Protein AF-0000000068964337 (afdb_homodimer)

pLDDT: mean 87.0, std 20.33, range [14.39, 98.94]

Secondary structure (DSSP, 8-state):
-----------------------------------------------TTHHHHHHHHHHHHHHHHTS--BEEETTEE--HHHHHHHHHHHHHHT--EEEEESSTTSEEEEEEE----TT-PPPEEEEEE--B---TTTTTTT-SS-TTS--B-TTSEEE-TTTTTTHHHHHHHHHHHHHHHHHTPPPSS-EEEEEES-GGGTTTTTHHHHHHH-GGGG--SEEEESS-SS-EEETTEEEEEEEEEE-EEEEEEEEEE--BEETTS--TT-HHHHHHHHHHHHHHSPPPB---GGGHHHHHHHHHHS-HHHHHHHHHHTSTTTHHHIIIIIS-HHHHHHHGGGTB-EEEEEEEEE-SSTTEE-SEEEEEEEEEE-TT--HHHHHHHHHHHH-GGGBT-SSSSEEEEEE-SPPBPPEE--TTSHHHHHHHHHHHHHHHHHSS---EEEEEESS--THHHHTTSTT--EEEE-------TTS-HHHHTTBTT-EEEHHHHHHHHHHHHHHHIIIIISSS---/-----------------------------------------------TTHHHHHHHHHHHHHHHHTS--BEEETTEE--HHHHHHHHHHHHHHT--EEEE-SSTTS-EEEEEE----TT-PPPEEEEEE--B---TTTTTTT-SS-TTS--B-TTSEEE-TTTTTTHHHHHHHHHHHHHHHHHTPPPSS-EEEEEES-GGGTTTTTHHHHHHH-GGGG--SEEEESS-SS-EEETTEEEEEEEEEE-EEEEEEEEEE--BEETTS--TT-HHHHHHHHHHHHHHSPPPB---GGGHHHHHHHHHHS-HHHHHHHHHHTSTTTHHHIIIIIS-HHHHHHHGGGTB-EEEEEEEEE-SSTTEE-SEEEEEEEEEE-TT--HHHHHHHHHHHH-GGGBT-SSSSEEEEEE-SPPBPPEE--TTSHHHHHHHHHHHHHHHHHSS---EEEEEESS--THHHHTTSTT--EEEE-------TTS-HHHHTTBTT-EEEHHHHHHHHHHHHHHHIIIIISSS---

Nearest PDB structures (foldseek):
  7rsf-assembly1_B  TM=6.395E-01  e=5.749E-25  Escherichia coli str. K-12 substr. MG1655
  4g1p-assembly1_A-2  TM=6.998E-01  e=1.074E-23  Saccharomyces cerevisiae S288C
  5k8p-assembly1_G  TM=7.480E-01  e=8.366E-21  Bradyrhizobium sp.
  5k8o-assembly1_B  TM=7.499E-01  e=1.115E-20  Bradyrhizobium sp.
  1q7l-assembly1_A  TM=9.090E-01  e=2.484E-11  Homo sapiens

Sequence (1038 aa):
LQGLFGDAGKGLSSESSPTFMSAGRSHMASTYLVRADRRAPMPKATIVDDAGIEAFAVDVFKQLLRCDTTNYGGGNGSERAAVDVLQRVFTAEGIPFEVVGRTPDRPNIIARLTGNGSSGRRPVLLSAHLDVVPAVKWKEEQWQHDPFAAFEDDDGVIYGRGAIDMKHHAATSVAILVALKRSGISLHRDLIFAGVADEEDGSHYGVEFLVRQHPDLIEAEVMFTEAGGFPFYFNGALLYPVQIAEKGHVNVTITSRGTGGHSSVPHKDNAIGMLGRAASALAERRLPFHLTPQAQPTFDVLSSSGGYATSLALQALLMSTSHEFVLDRVLPSEASRMLEPFLHNLAVPTTVSGGVKSNQVPASAELKVDCRVLPGFTVDDVIDEIKGVVGNGYFDRDEAPSLHIEANECGQPALCQDPSDPRIKAVLDAIQNVINGRGPAGPIIPMMCPGGTDAKHYARHPSGMLCIGFAPLHFDESWAFSKLFHGVNERLSRQGLIWGLHVLYDLVDVLCVDSNPPLLQGLFGDAGKGLSSESSPTFMSAGRSHMASTYLVRADRRAPMPKATIVDDAGIEAFAVDVFKQLLRCDTTNYGGGNGSERAAVDVLQRVFTAEGIPFEVVGRTPDRPNIIARLTGNGSSGRRPVLLSAHLDVVPAVKWKEEQWQHDPFAAFEDDDGVIYGRGAIDMKHHAATSVAILVALKRSGISLHRDLIFAGVADEEDGSHYGVEFLVRQHPDLIEAEVMFTEAGGFPFYFNGALLYPVQIAEKGHVNVTITSRGTGGHSSVPHKDNAIGMLGRAASALAERRLPFHLTPQAQPTFDVLSSSGGYATSLALQALLMSTSHEFVLDRVLPSEASRMLEPFLHNLAVPTTVSGGVKSNQVPASAELKVDCRVLPGFTVDDVIDEIKGVVGNGYFDRDEAPSLHIEANECGQPALCQDPSDPRIKAVLDAIQNVINGRGPAGPIIPMMCPGGTDAKHYARHPSGMLCIGFAPLHFDESWAFSKLFHGVNERLSRQGLIWGLHVLYDLVDVLCVDSNPPL

Solvent-accessible surface area (backbone atoms only — not comparable to full-atom values): 54041 Å² total; per-residue (Å²): 142,81,84,73,88,84,83,85,78,88,72,87,75,76,79,76,78,78,82,79,69,74,78,74,72,74,75,74,73,76,72,79,68,76,69,77,66,78,60,68,78,70,80,74,80,72,62,75,56,53,68,59,45,46,52,47,21,52,50,46,28,38,55,46,21,43,33,81,16,42,37,58,39,96,80,45,50,34,23,41,64,45,50,51,53,50,48,52,52,30,59,75,70,70,45,53,67,48,78,49,52,85,42,85,43,29,33,23,38,38,34,49,48,80,32,77,46,75,67,72,52,63,22,41,31,43,42,24,41,58,30,25,70,75,66,86,59,34,76,80,62,64,34,87,58,62,50,46,60,34,47,62,51,96,87,38,39,30,31,9,58,27,34,76,57,26,38,43,48,39,18,35,50,51,33,44,54,49,46,39,60,75,62,65,62,71,27,31,22,33,43,33,40,36,43,27,17,34,54,87,59,78,12,66,46,12,50,47,38,34,46,73,75,41,42,80,82,68,61,29,47,36,34,32,25,65,71,18,38,35,75,39,78,51,94,90,32,52,30,26,39,30,16,40,25,26,24,10,38,37,46,32,39,39,37,18,31,21,70,37,6,44,37,50,42,81,47,79,32,33,6,57,16,56,41,9,45,42,34,24,33,41,31,73,45,80,52,65,77,47,88,44,78,76,44,46,58,34,53,52,47,51,36,69,66,30,58,71,68,48,32,51,49,50,56,40,42,76,31,85,89,37,22,63,55,32,44,73,70,65,43,55,69,70,53,23,45,66,50,47,50,59,33,22,48,42,58,32,69,14,29,36,41,26,45,80,34,66,65,30,26,30,39,42,22,42,36,34,30,23,28,27,30,43,74,94,58,52,70,68,56,53,52,52,42,49,35,58,66,56,39,58,82,41,47,76,45,91,56,68,48,22,30,42,78,45,71,75,54,85,57,46,73,48,36,82,56,59,72,80,38,67,71,49,37,36,52,50,52,50,50,39,51,33,42,44,70,71,47,82,63,46,57,64,29,58,31,56,35,46,37,77,62,63,49,58,40,50,50,66,30,89,76,60,28,45,48,35,15,47,41,42,35,46,72,59,86,84,53,61,64,74,50,32,44,73,22,63,66,16,49,40,34,54,66,15,51,48,50,15,34,51,40,51,43,47,45,47,39,44,56,27,49,46,92,78,39,78,102,139,88,86,68,93,83,82,84,86,92,81,84,74,83,74,82,78,79,82,78,75,76,80,75,71,75,74,72,74,74,72,79,67,75,71,76,68,78,62,67,80,68,78,76,82,74,64,74,56,55,67,59,44,47,54,47,22,52,50,47,28,40,56,46,21,43,34,81,15,41,37,59,39,96,81,45,50,34,25,41,63,45,50,51,53,50,50,52,50,30,60,76,70,69,45,54,67,48,78,51,51,86,44,85,44,29,34,23,37,38,35,50,48,81,32,76,47,77,69,72,52,63,22,41,30,43,42,22,42,56,31,23,71,74,66,85,58,33,76,80,61,66,35,86,58,62,47,46,60,35,46,62,50,96,86,39,38,29,31,11,57,25,35,75,59,26,40,43,48,39,20,33,51,52,35,46,54,48,45,39,60,75,63,64,62,73,27,30,20,32,42,34,39,34,42,26,17,34,54,88,60,78,10,67,46,13,50,47,39,34,46,74,75,41,43,80,81,67,59,28,48,36,35,32,25,64,70,18,38,35,76,40,78,53,94,91,32,54,30,26,39,30,16,39,25,26,24,11,38,37,48,32,39,38,37,18,31,20,71,37,5,44,38,49,42,82,46,80,30,34,7,56,16,55,42,9,45,42,34,24,33,42,31,75,46,79,50,67,77,47,88,45,78,74,43,46,59,36,53,52,47,52,36,68,65,30,58,71,68,49,31,50,49,50,57,41,40,76,30,84,91,38,23,63,56,32,44,71,70,66,42,56,70,70,54,25,45,66,52,46,47,57,32,24,48,41,59,32,67,14,29,37,41,25,44,81,34,66,63,29,26,30,40,42,22,41,35,36,28,24,28,29,32,43,74,96,57,50,71,68,56,52,52,51,42,48,36,57,66,56,39,58,83,42,48,76,45,91,55,69,49,22,30,44,78,46,71,75,55,84,55,45,72,49,38,82,56,59,72,80,38,65,71,48,38,35,52,50,50,48,51,40,51,32,43,44,70,70,45,85,62,46,56,64,29,59,29,56,36,43,37,78,62,62,50,57,41,52,50,66,30,89,76,61,27,45,50,36,15,48,40,43,34,45,73,59,86,84,52,62,64,76,50,33,43,73,21,62,65,16,49,41,34,53,65,15,50,48,50,14,34,53,40,50,43,48,44,47,39,43,55,28,47,44,90,78,39,78,102

Foldseek 3Di:
DDDDDDDPDDDDDPPPPDDPPPPPPPPPPPPPPVPPPPPDQDPQPDLVPLVVLLVQLLVLLLQLQLDQQADAEPPPGALQSNVVSLVVLCVVLVWDKDWDWPDNRFIKIKTKDFAPQQVVFWEEEEEAESYFHDCPCQVVQPFPDDQNRQDADPQQKTWHTQSVNPSLSVSLLSSLVSSCSVVVFHWNGMYMYMHFYDFVHPRVTGLLCCLVPPLVRGDGQAYEYADWAEWDDFPNATETEKEQKAFWKFKKKKKKFAPKFFQVDDGPLFRVVLVVLLQVLQVPDFQAWDADPLAVQQLVQQLVRDPPVSVVLSVQCNDRVRVVVSLPPPTDVLVSVQNVLNTGKHWHWDDWDDDDDDGIGGRMIMIMIMITHHAPDAPVRVVVSSCVSSPVVQAPDPDGGHMYMDIPDHMQHMRDDDCPPQVNVLLLVLLQSLDVSLDPHHYYGHHYHSHDGCLSSVCPRPSNHRYMHHQHFYDDPPDSVVCQRSHRRNIGGSVRSSSSSSSVSSSCCLQIRDPDHSD/DDDDDDDDDDDDDPDDPDPCPPPPPPPPPPPPPVPPPPPDQPPQPDLVPLVVLLVQLLVLLLQLQLDQQADAEPPPGALQSNVVSLVVLCVVLVWDKDWDWPDNRFIKIKTKDFAPQQVVFEEEEEEAESYFHDCPCQVVQPFPDDQNRQDADPQQKTWHTQSVNPSLSVSLLSSLVSSCSVVVFHWNGMYMYMHFYDFVHPRVTGLLCCLVPPLVSGDGQAYEYADWAEWDDFPNATETEKEQKAFWKFKKKKKKFAPKFFQVDDGPLFRVVLVVLLQVLQVPDFFAWDADPLAVQQLVQQLVRDPPVSVVLSVQCNDRVRVVVSLPPPTDVLVSVQNVLNTGKHWHWDDWDDDDDDGIGGRMIMIMIIITHHAPDAPVRVVVSSCVSSPVVQAPDPDGGHMYMDIPDHMQHMRDDDCPPQVNVLLLVLLQSLDVSLDPHHYYGHHYHSHDGCLSSVCPRPSNHRYMHHQHFYDDPVDSVVCQRSHRRNIGGSVRSSSSSSSVSSSCCLQIRDPDHSD

Radius of gyration: 37.6 Å; Cα contacts (8 Å, |Δi|>4): 2275; chains: 2; bounding box: 71×113×101 Å

Organism: Plasmodiophora brassicae (NCBI:txid37360)

Structure (mmCIF, N/CA/C/O backbone):
data_AF-0000000068964337-model_v1
#
loop_
_entity.id
_entity.type
_entity.pdbx_description
1 polymer 'Peptidase M20 dimerisation domain-containing protein'
#
loop_
_atom_site.group_PDB
_atom_site.id
_atom_site.type_symbol
_atom_site.label_atom_id
_atom_site.label_alt_id
_atom_site.label_comp_id
_atom_site.label_asym_id
_atom_site.label_entity_id
_atom_site.label_seq_id
_atom_site.pdbx_PDB_ins_code
_atom_site.Cartn_x
_atom_site.Cartn_y
_atom_site.Cartn_z
_atom_site.occupancy
_atom_site.B_iso_or_equiv
_atom_site.auth_seq_id
_atom_site.auth_comp_id
_atom_site.auth_asym_id
_atom_site.auth_atom_id
_atom_site.pdbx_PDB_model_num
ATOM 1 N N . LEU A 1 1 ? -37.469 -39.156 37.344 1 15.57 1 LEU A N 1
ATOM 2 C CA . LEU A 1 1 ? -37.656 -38.812 38.75 1 15.57 1 LEU A CA 1
ATOM 3 C C . LEU A 1 1 ? -37.938 -37.312 38.906 1 15.57 1 LEU A C 1
ATOM 5 O O . LEU A 1 1 ? -37.562 -36.5 38.031 1 15.57 1 LEU A O 1
ATOM 9 N N . GLN A 1 2 ? -38.125 -36.781 40.156 1 16.3 2 GLN A N 1
ATOM 10 C CA . GLN A 1 2 ? -38.938 -35.844 40.906 1 16.3 2 GLN A CA 1
ATOM 11 C C . GLN A 1 2 ? -38.406 -34.406 40.75 1 16.3 2 GLN A C 1
ATOM 13 O O . GLN A 1 2 ? -39.188 -33.469 40.594 1 16.3 2 GLN A O 1
ATOM 18 N N . GLY A 1 3 ? -37.219 -34.219 41.188 1 15.55 3 GLY A N 1
ATOM 19 C CA . GLY A 1 3 ? -37.125 -33.25 42.281 1 15.55 3 GLY A CA 1
ATOM 20 C C . GLY A 1 3 ? -37.406 -31.828 41.812 1 15.55 3 GLY A C 1
ATOM 21 O O . GLY A 1 3 ? -37.406 -31.562 40.625 1 15.55 3 GLY A O 1
ATOM 22 N N . LEU A 1 4 ? -36.844 -30.859 42.469 1 14.74 4 LEU A N 1
ATOM 23 C CA . LEU A 1 4 ? -37.094 -29.781 43.406 1 14.74 4 LEU A CA 1
ATOM 24 C C . LEU A 1 4 ? -36.906 -28.422 42.75 1 14.74 4 LEU A C 1
ATOM 26 O O . LEU A 1 4 ? -37.406 -27.422 43.25 1 14.74 4 LEU A O 1
ATOM 30 N N . PHE A 1 5 ? -35.844 -28.156 42 1 17.72 5 PHE A N 1
ATOM 31 C CA . PHE A 1 5 ? -35.188 -26.953 42.5 1 17.72 5 PHE A CA 1
ATOM 32 C C . PHE A 1 5 ? -36.031 -25.719 42.281 1 17.72 5 PHE A C 1
ATOM 34 O O . PHE A 1 5 ? -36.75 -25.641 41.281 1 17.72 5 PHE A O 1
ATOM 41 N N . GLY A 1 6 ? -36 -24.781 43.156 1 16.27 6 GLY A N 1
ATOM 42 C CA . GLY A 1 6 ? -36.656 -23.75 43.938 1 16.27 6 GLY A CA 1
ATOM 43 C C . GLY A 1 6 ? -36.938 -22.484 43.156 1 16.27 6 GLY A C 1
ATOM 44 O O . GLY A 1 6 ? -36.5 -22.359 42 1 16.27 6 GLY A O 1
ATOM 45 N N . ASP A 1 7 ? -36.719 -21.281 43.781 1 15.9 7 ASP A N 1
ATOM 46 C CA . ASP A 1 7 ? -37.531 -20.172 44.281 1 15.9 7 ASP A CA 1
ATOM 47 C C . ASP A 1 7 ? -37.5 -18.984 43.312 1 15.9 7 ASP A C 1
ATOM 49 O O . ASP A 1 7 ? -36.5 -18.734 42.656 1 15.9 7 ASP A O 1
ATOM 53 N N . ALA A 1 8 ? -38.656 -18.328 43 1 17.67 8 ALA A N 1
ATOM 54 C CA . ALA A 1 8 ? -39.469 -17.375 42.281 1 17.67 8 ALA A CA 1
ATOM 55 C C . ALA A 1 8 ? -39.156 -15.945 42.688 1 17.67 8 ALA A C 1
ATOM 57 O O . ALA A 1 8 ? -39.969 -15.039 42.469 1 17.67 8 ALA A O 1
ATOM 58 N N . GLY A 1 9 ? -37.938 -15.82 43.438 1 15.48 9 GLY A N 1
ATOM 59 C CA . GLY A 1 9 ? -38.062 -14.648 44.281 1 15.48 9 GLY A CA 1
ATOM 60 C C . GLY A 1 9 ? -38.562 -13.43 43.531 1 15.48 9 GLY A C 1
ATOM 61 O O . GLY A 1 9 ? -38.625 -13.414 42.312 1 15.48 9 GLY A O 1
ATOM 62 N N . LYS A 1 10 ? -38.281 -12.172 44.156 1 16.5 10 LYS A N 1
ATOM 63 C CA . LYS A 1 10 ? -38.906 -11.023 44.812 1 16.5 10 LYS A CA 1
ATOM 64 C C . LYS A 1 10 ? -39.125 -9.875 43.844 1 16.5 10 LYS A C 1
ATOM 66 O O . LYS A 1 10 ? -38.562 -9.883 42.719 1 16.5 10 LYS A O 1
ATOM 71 N N . GLY A 1 11 ? -38.969 -8.594 44.281 1 16.59 11 GLY A N 1
ATOM 72 C CA . GLY A 1 11 ? -39.688 -7.375 44.656 1 16.59 11 GLY A CA 1
ATOM 73 C C . GLY A 1 11 ? -39.406 -6.223 43.719 1 16.59 11 GLY A C 1
ATOM 74 O O . GLY A 1 11 ? -40.062 -5.18 43.781 1 16.59 11 GLY A O 1
ATOM 75 N N . LEU A 1 12 ? -38.25 -6.188 42.938 1 18.47 12 LEU A N 1
ATOM 76 C CA . LEU A 1 12 ? -37.688 -4.84 43 1 18.47 12 LEU A CA 1
ATOM 77 C C . LEU A 1 12 ? -38.625 -3.834 42.344 1 18.47 12 LEU A C 1
ATOM 79 O O . LEU A 1 12 ? -39.125 -4.09 41.25 1 18.47 12 LEU A O 1
ATOM 83 N N . SER A 1 13 ? -39.094 -2.871 43.125 1 17.83 13 SER A N 1
ATOM 84 C CA . SER A 1 13 ? -40 -1.719 43.125 1 17.83 13 SER A CA 1
ATOM 85 C C . SER A 1 13 ? -39.625 -0.73 42.031 1 17.83 13 SER A C 1
ATOM 87 O O . SER A 1 13 ? -38.438 -0.508 41.781 1 17.83 13 SER A O 1
ATOM 89 N N . SER A 1 14 ? -40.469 -0.439 41.094 1 19.92 14 SER A N 1
ATOM 90 C CA . SER A 1 14 ? -40.594 0.339 39.875 1 19.92 14 SER A CA 1
ATOM 91 C C . SER A 1 14 ? -40.469 1.833 40.125 1 19.92 14 SER A C 1
ATOM 93 O O . SER A 1 14 ? -40.875 2.658 39.312 1 19.92 14 SER A O 1
ATOM 95 N N . GLU A 1 15 ? -39.594 2.238 41.25 1 18.39 15 GLU A N 1
ATOM 96 C CA . GLU A 1 15 ? -39.844 3.627 41.625 1 18.39 15 GLU A CA 1
ATOM 97 C C . GLU A 1 15 ? -39.75 4.547 40.406 1 18.39 15 GLU A C 1
ATOM 99 O O . GLU A 1 15 ? -38.938 4.344 39.531 1 18.39 15 GLU A O 1
ATOM 104 N N . SER A 1 16 ? -40.875 5.273 40.188 1 19.78 16 SER A N 1
ATOM 105 C CA . SER A 1 16 ? -41.406 6.254 39.25 1 19.78 16 SER A CA 1
ATOM 106 C C . SER A 1 16 ? -40.531 7.496 39.188 1 19.78 16 SER A C 1
ATOM 108 O O . SER A 1 16 ? -40.438 8.242 40.156 1 19.78 16 SER A O 1
ATOM 110 N N . SER A 1 17 ? -39.219 7.332 38.812 1 19.44 17 SER A N 1
ATOM 111 C CA . SER A 1 17 ? -38.375 8.516 38.969 1 19.44 17 SER A CA 1
ATOM 112 C C . SER A 1 17 ? -39.031 9.75 38.375 1 19.44 17 SER A C 1
ATOM 114 O O . SER A 1 17 ? -39.688 9.672 37.312 1 19.44 17 SER A O 1
ATOM 116 N N . PRO A 1 18 ? -39.188 10.859 39.219 1 21.19 18 PRO A N 1
ATOM 117 C CA . PRO A 1 18 ? -39.844 12.164 39.094 1 21.19 18 PRO A CA 1
ATOM 118 C C . PRO A 1 18 ? -39.406 12.938 37.844 1 21.19 18 PRO A C 1
ATOM 120 O O . PRO A 1 18 ? -38.312 12.695 37.344 1 21.19 18 PRO A O 1
ATOM 123 N N . THR A 1 19 ? -40.375 13.484 37.125 1 21.42 19 THR A N 1
ATOM 124 C CA . THR A 1 19 ? -40.5 14.273 35.906 1 21.42 19 THR A CA 1
ATOM 125 C C . THR A 1 19 ? -39.781 15.609 36.062 1 21.42 19 THR A C 1
ATOM 127 O O . THR A 1 19 ? -40.156 16.438 36.906 1 21.42 19 THR A O 1
ATOM 130 N N . PHE A 1 20 ? -38.375 15.672 36.156 1 19.72 20 PHE A N 1
ATOM 131 C CA . PHE A 1 20 ? -37.656 16.906 36.375 1 19.72 20 PHE A CA 1
ATOM 132 C C . PHE A 1 20 ? -38.062 17.969 35.375 1 19.72 20 PHE A C 1
ATOM 134 O O . PHE A 1 20 ? -37.75 17.828 34.188 1 19.72 20 PHE A O 1
ATOM 141 N N . MET A 1 21 ? -39.25 18.578 35.5 1 21.34 21 MET A N 1
ATOM 142 C CA . MET A 1 21 ? -39.719 19.672 34.656 1 21.34 21 MET A CA 1
ATOM 143 C C . MET A 1 21 ? -38.781 20.859 34.75 1 21.34 21 MET A C 1
ATOM 145 O O . MET A 1 21 ? -39.062 21.828 35.438 1 21.34 21 MET A O 1
ATOM 149 N N . SER A 1 22 ? -37.5 20.734 34.938 1 19.03 22 SER A N 1
ATOM 150 C CA . SER A 1 22 ? -36.875 22 35.281 1 19.03 22 SER A CA 1
ATOM 151 C C . SER A 1 22 ? -37.188 23.062 34.219 1 19.03 22 SER A C 1
ATOM 153 O O . SER A 1 22 ? -37.094 22.766 33.031 1 19.03 22 SER A O 1
ATOM 155 N N . ALA A 1 23 ? -38 24.094 34.594 1 22.34 23 ALA A N 1
ATOM 156 C CA . ALA A 1 23 ? -38.312 25.391 33.969 1 22.34 23 ALA A CA 1
ATOM 157 C C . ALA A 1 23 ? -37.031 26.094 33.531 1 22.34 23 ALA A C 1
ATOM 159 O O . ALA A 1 23 ? -36.25 26.547 34.344 1 22.34 23 ALA A O 1
ATOM 160 N N . GLY A 1 24 ? -36.281 25.531 32.625 1 19.08 24 GLY A N 1
ATOM 161 C CA . GLY A 1 24 ? -35.031 26.125 32.156 1 19.08 24 GLY A CA 1
ATOM 162 C C . GLY A 1 24 ? -35.188 27.578 31.75 1 19.08 24 GLY A C 1
ATOM 163 O O . GLY A 1 24 ? -35.906 27.906 30.828 1 19.08 24 GLY A O 1
ATOM 164 N N . ARG A 1 25 ? -35.219 28.531 32.812 1 22.36 25 ARG A N 1
ATOM 165 C CA . ARG A 1 25 ? -35.156 29.969 32.531 1 22.36 25 ARG A CA 1
ATOM 166 C C . ARG A 1 25 ? -34.156 30.281 31.453 1 22.36 25 ARG A C 1
ATOM 168 O O . ARG A 1 25 ? -33.031 29.781 31.469 1 22.36 25 ARG A O 1
ATOM 175 N N . SER A 1 26 ? -34.688 30.703 30.359 1 21.92 26 SER A N 1
ATOM 176 C CA . SER A 1 26 ? -34 31.203 29.156 1 21.92 26 SER A CA 1
ATOM 177 C C . SER A 1 26 ? -33 32.312 29.5 1 21.92 26 SER A C 1
ATOM 179 O O . SER A 1 26 ? -33.375 33.375 29.953 1 21.92 26 SER A O 1
ATOM 181 N N . HIS A 1 27 ? -32 32.062 30.422 1 24.94 27 HIS A N 1
ATOM 182 C CA . HIS A 1 27 ? -31.062 33.156 30.531 1 24.94 27 HIS A CA 1
ATOM 183 C C . HIS A 1 27 ? -30.75 33.781 29.172 1 24.94 27 HIS A C 1
ATOM 185 O O . HIS A 1 27 ? -30.328 33.062 28.25 1 24.94 27 HIS A O 1
ATOM 191 N N . MET A 1 28 ? -31.453 34.844 28.859 1 23.42 28 MET A N 1
ATOM 192 C CA . MET A 1 28 ? -31.203 35.75 27.75 1 23.42 28 MET A CA 1
ATOM 193 C C . MET A 1 28 ? -29.703 36.062 27.609 1 23.42 28 MET A C 1
ATOM 195 O O . MET A 1 28 ? -29.078 36.5 28.578 1 23.42 28 MET A O 1
ATOM 199 N N . ALA A 1 29 ? -29 35.312 26.859 1 28.11 29 ALA A N 1
ATOM 200 C CA . ALA A 1 29 ? -27.625 35.562 26.406 1 28.11 29 ALA A CA 1
ATOM 201 C C . ALA A 1 29 ? -27.422 37.031 26.109 1 28.11 29 ALA A C 1
ATOM 203 O O . ALA A 1 29 ? -28.141 37.625 25.297 1 28.11 29 ALA A O 1
ATOM 204 N N . SER A 1 30 ? -27.109 37.812 27.156 1 26.92 30 SER A N 1
ATOM 205 C CA . SER A 1 30 ? -26.609 39.188 26.922 1 26.92 30 SER A CA 1
ATOM 206 C C . SER A 1 30 ? -25.75 39.25 25.672 1 26.92 30 SER A C 1
ATOM 208 O O . SER A 1 30 ? -24.797 38.469 25.531 1 26.92 30 SER A O 1
ATOM 210 N N . THR A 1 31 ? -26.359 39.594 24.609 1 28.28 31 THR A N 1
ATOM 211 C CA . THR A 1 31 ? -25.75 40 23.344 1 28.28 31 THR A CA 1
ATOM 212 C C . THR A 1 31 ? -24.516 40.875 23.578 1 28.28 31 THR A C 1
ATOM 214 O O . THR A 1 31 ? -24.609 41.938 24.188 1 28.28 31 THR A O 1
ATOM 217 N N . TYR A 1 32 ? -23.391 40.281 23.875 1 26.5 32 TYR A N 1
ATOM 218 C CA . TYR A 1 32 ? -22.141 41.062 23.812 1 26.5 32 TYR A CA 1
ATOM 219 C C . TYR A 1 32 ? -22.109 41.938 22.578 1 26.5 32 TYR A C 1
ATOM 221 O O . TYR A 1 32 ? -21.875 41.469 21.469 1 26.5 32 TYR A O 1
ATOM 229 N N . LEU A 1 33 ? -23.125 42.875 22.5 1 28.77 33 LEU A N 1
ATOM 230 C CA . LEU A 1 33 ? -22.906 43.969 21.562 1 28.77 33 LEU A CA 1
ATOM 231 C C . LEU A 1 33 ? -21.547 44.625 21.828 1 28.77 33 LEU A C 1
ATOM 233 O O . LEU A 1 33 ? -21.344 45.25 22.859 1 28.77 33 LEU A O 1
ATOM 237 N N . VAL A 1 34 ? -20.516 44.031 21.406 1 29.59 34 VAL A N 1
ATOM 238 C CA . VAL A 1 34 ? -19.25 44.75 21.344 1 29.59 34 VAL A CA 1
ATOM 239 C C . VAL A 1 34 ? -19.469 46.156 20.75 1 29.59 34 VAL A C 1
ATOM 241 O O . VAL A 1 34 ? -19.875 46.281 19.594 1 29.59 34 VAL A O 1
ATOM 244 N N . ARG A 1 35 ? -20.016 47 21.562 1 32.22 35 ARG A N 1
ATOM 245 C CA . ARG A 1 35 ? -19.891 48.406 21.172 1 32.22 35 ARG A CA 1
ATOM 246 C C . ARG A 1 35 ? -18.5 48.719 20.641 1 32.22 35 ARG A C 1
ATOM 248 O O . ARG A 1 35 ? -17.5 48.5 21.328 1 32.22 35 ARG A O 1
ATOM 255 N N . ALA A 1 36 ? -18.375 48.875 19.359 1 33.44 36 ALA A N 1
ATOM 256 C CA . ALA A 1 36 ? -17.234 49.469 18.672 1 33.44 36 ALA A CA 1
ATOM 257 C C . ALA A 1 36 ? -16.812 50.781 19.344 1 33.44 36 ALA A C 1
ATOM 259 O O . ALA A 1 36 ? -17.484 51.812 19.188 1 33.44 36 ALA A O 1
ATOM 260 N N . ASP A 1 37 ? -16.578 50.812 20.578 1 31.88 37 ASP A N 1
ATOM 261 C CA . ASP A 1 37 ? -15.945 52.062 20.906 1 31.88 37 ASP A CA 1
ATOM 262 C C . ASP A 1 37 ? -14.898 52.438 19.859 1 31.88 37 ASP A C 1
ATOM 264 O O . ASP A 1 37 ? -14.016 51.656 19.547 1 31.88 37 ASP A O 1
ATOM 268 N N . ARG A 1 38 ? -15.188 53.219 19 1 34.56 38 ARG A N 1
ATOM 269 C CA . ARG A 1 38 ? -14.273 53.875 18.062 1 34.56 38 ARG A CA 1
ATOM 270 C C . ARG A 1 38 ? -12.992 54.312 18.766 1 34.56 38 ARG A C 1
ATOM 272 O O . ARG A 1 38 ? -12.859 55.469 19.156 1 34.56 38 ARG A O 1
ATOM 279 N N . ARG A 1 39 ? -12.594 53.438 19.594 1 39.06 39 ARG A N 1
ATOM 280 C CA . ARG A 1 39 ? -11.312 53.969 20.047 1 39.06 39 ARG A CA 1
ATOM 281 C C . ARG A 1 39 ? -10.414 54.312 18.859 1 39.06 39 ARG A C 1
ATOM 283 O O . ARG A 1 39 ? -10.461 53.656 17.828 1 39.06 39 ARG A O 1
ATOM 290 N N . ALA A 1 40 ? -9.922 55.5 18.844 1 37.75 40 ALA A N 1
ATOM 291 C CA . ALA A 1 40 ? -9.039 56.094 17.844 1 37.75 40 ALA A CA 1
ATOM 292 C C . ALA A 1 40 ? -8.047 55.062 17.297 1 37.75 40 ALA A C 1
ATOM 294 O O . ALA A 1 40 ? -7.598 54.188 18.031 1 37.75 40 ALA A O 1
ATOM 295 N N . PRO A 1 41 ? -8.117 54.875 15.969 1 40.78 41 PRO A N 1
ATOM 296 C CA . PRO A 1 41 ? -7.082 54.031 15.414 1 40.78 41 PRO A CA 1
ATOM 297 C C . PRO A 1 41 ? -5.738 54.156 16.125 1 40.78 41 PRO A C 1
ATOM 299 O O . PRO A 1 41 ? -5.324 55.281 16.438 1 40.78 41 PRO A O 1
ATOM 302 N N . MET A 1 42 ? -5.5 53.312 17.094 1 41.5 42 MET A N 1
ATOM 303 C CA . MET A 1 42 ? -4.172 53.375 17.688 1 41.5 42 MET A CA 1
ATOM 304 C C . MET A 1 42 ? -3.117 53.75 16.656 1 41.5 42 MET A C 1
ATOM 306 O O . MET A 1 42 ? -3.246 53.406 15.484 1 41.5 42 MET A O 1
ATOM 310 N N . PRO A 1 43 ? -2.314 54.719 16.938 1 41.09 43 PRO A N 1
ATOM 311 C CA . PRO A 1 43 ? -1.255 55.125 16 1 41.09 43 PRO A CA 1
ATOM 312 C C . PRO A 1 43 ? -0.48 53.938 15.461 1 41.09 43 PRO A C 1
ATOM 314 O O . PRO A 1 43 ? -0.283 52.938 16.172 1 41.09 43 PRO A O 1
ATOM 317 N N . LYS A 1 44 ? -0.431 53.719 14.211 1 49.28 44 LYS A N 1
ATOM 318 C CA . LYS A 1 44 ? 0.298 52.75 13.398 1 49.28 44 LYS A CA 1
ATOM 319 C C . LYS A 1 44 ? 1.771 52.719 13.789 1 49.28 44 LYS A C 1
ATOM 321 O O . LYS A 1 44 ? 2.51 53.656 13.586 1 49.28 44 LYS A O 1
ATOM 326 N N . ALA A 1 45 ? 2.111 51.875 14.648 1 51.41 45 ALA A N 1
ATOM 327 C CA . ALA A 1 45 ? 3.547 51.781 14.906 1 51.41 45 ALA A CA 1
ATOM 328 C C . ALA A 1 45 ? 4.312 51.438 13.633 1 51.41 45 ALA A C 1
ATOM 330 O O . ALA A 1 45 ? 3.971 50.469 12.945 1 51.41 45 ALA A O 1
ATOM 331 N N . THR A 1 46 ? 4.891 52.469 12.992 1 56.22 46 THR A N 1
ATOM 332 C CA . THR A 1 46 ? 5.66 52.281 11.766 1 56.22 46 THR A CA 1
ATOM 333 C C . THR A 1 46 ? 6.988 51.594 12.062 1 56.22 46 THR A C 1
ATOM 335 O O . THR A 1 46 ? 7.711 52 12.977 1 56.22 46 THR A O 1
ATOM 338 N N . ILE A 1 47 ? 7.113 50.25 11.602 1 63.28 47 ILE A N 1
ATOM 339 C CA . ILE A 1 47 ? 8.43 49.625 11.617 1 63.28 47 ILE A CA 1
ATOM 340 C C . ILE A 1 47 ? 9.461 50.562 11.008 1 63.28 47 ILE A C 1
ATOM 342 O O . ILE A 1 47 ? 9.234 51.125 9.938 1 63.28 47 ILE A O 1
ATOM 346 N N . VAL A 1 48 ? 10.383 51 11.727 1 58.88 48 VAL A N 1
ATOM 347 C CA . VAL A 1 48 ? 11.484 51.719 11.109 1 58.88 48 VAL A CA 1
ATOM 348 C C . VAL A 1 48 ? 12.008 50.938 9.906 1 58.88 48 VAL A C 1
ATOM 350 O O . VAL A 1 48 ? 12.266 49.719 10.008 1 58.88 48 VAL A O 1
ATOM 353 N N . ASP A 1 49 ? 12.109 51.438 8.797 1 71.12 49 ASP A N 1
ATOM 354 C CA . ASP A 1 49 ? 12.609 50.875 7.551 1 71.12 49 ASP A CA 1
ATOM 355 C C . ASP A 1 49 ? 11.719 49.719 7.066 1 71.12 49 ASP A C 1
ATOM 357 O O . ASP A 1 49 ? 12.188 48.594 6.855 1 71.12 49 ASP A O 1
ATOM 361 N N . ASP A 1 50 ? 10.477 50.062 6.879 1 83.94 50 ASP A N 1
ATOM 362 C CA . ASP A 1 50 ? 9.422 49.125 6.543 1 83.94 50 ASP A CA 1
ATOM 363 C C . ASP A 1 50 ? 9.797 48.312 5.309 1 83.94 50 ASP A C 1
ATOM 365 O O . ASP A 1 50 ? 9.773 47.062 5.344 1 83.94 50 ASP A O 1
ATOM 369 N N . ALA A 1 51 ? 10.43 49 4.387 1 88.25 51 ALA A N 1
ATOM 370 C CA . ALA A 1 51 ? 10.773 48.312 3.146 1 88.25 51 ALA A CA 1
ATOM 371 C C . ALA A 1 51 ? 11.922 47.344 3.361 1 88.25 51 ALA A C 1
ATOM 373 O O . ALA A 1 51 ? 11.938 46.25 2.787 1 88.25 51 ALA A O 1
ATOM 374 N N . GLY A 1 52 ? 12.867 47.75 4.156 1 93.44 52 GLY A N 1
ATOM 375 C CA . GLY A 1 52 ? 14.008 46.875 4.453 1 93.44 52 GLY A CA 1
ATOM 376 C C . GLY A 1 52 ? 13.633 45.625 5.227 1 93.44 52 GLY A C 1
ATOM 377 O O . GLY A 1 52 ? 14.133 44.562 4.938 1 93.44 52 GLY A O 1
ATOM 378 N N . ILE A 1 53 ? 12.758 45.844 6.156 1 96.25 53 ILE A N 1
ATOM 379 C CA . ILE A 1 53 ? 12.344 44.719 6.98 1 96.25 53 ILE A CA 1
ATOM 380 C C . ILE A 1 53 ? 11.469 43.75 6.16 1 96.25 53 ILE A C 1
ATOM 382 O O . ILE A 1 53 ? 11.539 42.531 6.328 1 96.25 53 ILE A O 1
ATOM 386 N N . GLU A 1 54 ? 10.672 44.375 5.289 1 97.38 54 GLU A N 1
ATOM 387 C CA . GLU A 1 54 ? 9.867 43.562 4.387 1 97.38 54 GLU A CA 1
ATOM 388 C C . GLU A 1 54 ? 10.75 42.688 3.496 1 97.38 54 GLU A C 1
ATOM 390 O O . GLU A 1 54 ? 10.523 41.469 3.369 1 97.38 54 GLU A O 1
ATOM 395 N N . ALA A 1 55 ? 11.75 43.281 2.92 1 97.5 55 ALA A N 1
ATOM 396 C CA . ALA A 1 55 ? 12.688 42.562 2.066 1 97.5 55 ALA A CA 1
ATOM 397 C C . ALA A 1 55 ? 13.43 41.5 2.857 1 97.5 55 ALA A C 1
ATOM 399 O O . ALA A 1 55 ? 13.688 40.406 2.348 1 97.5 55 ALA A O 1
ATOM 400 N N . PHE A 1 56 ? 13.758 41.844 4.031 1 97.62 56 PHE A N 1
ATOM 401 C CA . PHE A 1 56 ? 14.445 40.938 4.922 1 97.62 56 PHE A CA 1
ATOM 402 C C . PHE A 1 56 ? 13.578 39.719 5.223 1 97.62 56 PHE A C 1
ATOM 404 O O . PHE A 1 56 ? 14.055 38.562 5.164 1 97.62 56 PHE A O 1
ATOM 411 N N . ALA A 1 57 ? 12.352 39.938 5.531 1 98.19 57 ALA A N 1
ATOM 412 C CA . ALA A 1 57 ? 11.422 38.844 5.844 1 98.19 57 ALA A CA 1
ATOM 413 C C . ALA A 1 57 ? 11.273 37.906 4.66 1 98.19 57 ALA A C 1
ATOM 415 O O . ALA A 1 57 ? 11.258 36.688 4.836 1 98.19 57 A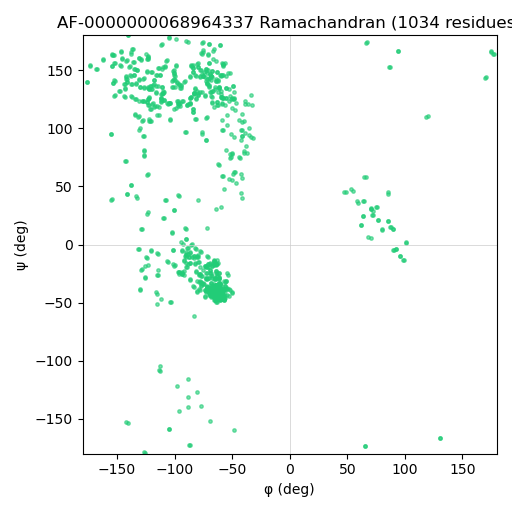LA A O 1
ATOM 416 N N . VAL A 1 58 ? 11.172 38.469 3.482 1 98.56 58 VAL A N 1
ATOM 417 C CA . VAL A 1 58 ? 11.023 37.688 2.273 1 98.56 58 VAL A CA 1
ATOM 418 C C . VAL A 1 58 ? 12.289 36.844 2.037 1 98.56 58 VAL A C 1
ATOM 420 O O . VAL A 1 58 ? 12.211 35.688 1.654 1 98.56 58 VAL A O 1
ATOM 423 N N . ASP A 1 59 ? 13.375 37.438 2.283 1 98.5 59 ASP A N 1
ATOM 424 C CA . ASP A 1 59 ? 14.648 36.75 2.09 1 98.5 59 ASP A CA 1
ATOM 425 C C . ASP A 1 59 ? 14.789 35.594 3.057 1 98.5 59 ASP A C 1
ATOM 427 O O . ASP A 1 59 ? 15.188 34.5 2.656 1 98.5 59 ASP A O 1
ATOM 431 N N . VAL A 1 60 ? 14.516 35.844 4.281 1 98.69 60 VAL A N 1
ATOM 432 C CA . VAL A 1 60 ? 14.594 34.781 5.281 1 98.69 60 VAL A CA 1
ATOM 433 C C . VAL A 1 60 ? 13.602 33.656 4.934 1 98.69 60 VAL A C 1
ATOM 435 O O . VAL A 1 60 ? 13.922 32.469 5.055 1 98.69 60 VAL A O 1
ATOM 438 N N . PHE A 1 61 ? 12.422 34.094 4.5 1 98.5 61 PHE A N 1
ATOM 439 C CA . PHE A 1 61 ? 11.383 33.156 4.102 1 98.5 61 PHE A CA 1
ATOM 440 C C . PHE A 1 61 ? 11.883 32.219 2.994 1 98.5 61 PHE A C 1
ATOM 442 O O . PHE A 1 61 ? 11.789 31 3.109 1 98.5 61 PHE A O 1
ATOM 449 N N . LYS A 1 62 ? 12.484 32.781 1.994 1 98.75 62 LYS A N 1
ATOM 450 C CA . LYS A 1 62 ? 12.992 32 0.861 1 98.75 62 LYS A CA 1
ATOM 451 C C . LYS A 1 62 ? 14.148 31.109 1.283 1 98.75 62 LYS A C 1
ATOM 453 O O . LYS A 1 62 ? 14.258 29.969 0.814 1 98.75 62 LYS A O 1
ATOM 458 N N . GLN A 1 63 ? 14.992 31.594 2.141 1 98.75 63 GLN A N 1
ATOM 459 C CA . GLN A 1 63 ? 16.094 30.766 2.637 1 98.75 63 GLN A CA 1
ATOM 460 C C . GLN A 1 63 ? 15.562 29.547 3.391 1 98.75 63 GLN A C 1
ATOM 462 O O . GLN A 1 63 ? 16.078 28.438 3.219 1 98.75 63 GLN A O 1
ATOM 467 N N . LEU A 1 64 ? 14.562 29.766 4.203 1 98.81 64 LEU A N 1
ATOM 468 C CA . LEU A 1 64 ? 13.984 28.672 4.973 1 98.81 64 LEU A CA 1
ATOM 469 C C . LEU A 1 64 ? 13.297 27.656 4.059 1 98.81 64 LEU A C 1
ATOM 471 O O . LEU A 1 64 ? 13.367 26.453 4.293 1 98.81 64 LEU A O 1
ATOM 475 N N . LEU A 1 65 ? 12.648 28.188 3.031 1 98.62 65 LEU A N 1
ATOM 476 C CA . LEU A 1 65 ? 11.961 27.297 2.096 1 98.62 65 LEU A CA 1
ATOM 477 C C . LEU A 1 65 ? 12.961 26.406 1.358 1 98.62 65 LEU A C 1
ATOM 479 O O . LEU A 1 65 ? 12.633 25.281 0.991 1 98.62 65 LEU A O 1
ATOM 483 N N . ARG A 1 66 ? 14.156 26.859 1.175 1 98.44 66 ARG A N 1
ATOM 484 C CA . ARG A 1 66 ? 15.172 26.125 0.436 1 98.44 66 ARG A CA 1
ATOM 485 C C . ARG A 1 66 ? 15.812 25.047 1.308 1 98.44 66 ARG A C 1
ATOM 487 O O . ARG A 1 66 ? 16.531 24.172 0.809 1 98.44 66 ARG A O 1
ATOM 494 N N . CYS A 1 67 ? 15.516 25.062 2.592 1 98.31 67 CYS A N 1
ATOM 495 C CA . CYS A 1 67 ? 15.969 24.016 3.498 1 98.31 67 CYS A CA 1
ATOM 496 C C . CYS A 1 67 ? 15.031 22.812 3.463 1 98.31 67 CYS A C 1
ATOM 498 O O . CYS A 1 67 ? 13.867 22.922 3.855 1 98.31 67 CYS A O 1
ATOM 500 N N . ASP A 1 68 ? 15.539 21.688 2.977 1 97.06 68 ASP A N 1
ATOM 501 C CA . ASP A 1 68 ? 14.75 20.469 3.049 1 97.06 68 ASP A CA 1
ATOM 502 C C . ASP A 1 68 ? 14.75 19.891 4.465 1 97.06 68 ASP A C 1
ATOM 504 O O . ASP A 1 68 ? 15.664 19.156 4.836 1 97.06 68 ASP A O 1
ATOM 508 N N . THR A 1 69 ? 13.703 20.25 5.191 1 98.06 69 THR A N 1
ATOM 509 C CA . THR A 1 69 ? 13.562 19.766 6.562 1 98.06 69 THR A CA 1
ATOM 510 C C . THR A 1 69 ? 12.453 18.719 6.664 1 98.06 69 THR A C 1
ATOM 512 O O . THR A 1 69 ? 11.711 18.688 7.648 1 98.06 69 THR A O 1
ATOM 515 N N . THR A 1 70 ? 12.352 17.875 5.676 1 96.69 70 THR A N 1
ATOM 516 C CA . THR A 1 70 ? 11.289 16.875 5.594 1 96.69 70 THR A CA 1
ATOM 517 C C . THR A 1 70 ? 11.336 15.945 6.801 1 96.69 70 THR A C 1
ATOM 519 O O . THR A 1 70 ? 12.398 15.438 7.156 1 96.69 70 THR A O 1
ATOM 522 N N . ASN A 1 71 ? 10.188 15.875 7.414 1 96.44 71 ASN A N 1
ATOM 523 C CA . ASN A 1 71 ? 9.961 14.938 8.508 1 96.44 71 ASN A CA 1
ATOM 524 C C . ASN A 1 71 ? 9.133 13.734 8.055 1 96.44 71 ASN A C 1
ATOM 526 O O . ASN A 1 71 ? 7.91 13.828 7.941 1 96.44 71 ASN A O 1
ATOM 530 N N . TYR A 1 72 ? 9.75 12.562 7.93 1 92.31 72 TYR A N 1
ATOM 531 C CA . TYR A 1 72 ? 9.094 11.367 7.422 1 92.31 72 TYR A CA 1
ATOM 532 C C . TYR A 1 72 ? 8.398 10.609 8.547 1 92.31 72 TYR A C 1
ATOM 534 O O . TYR A 1 72 ? 7.598 9.711 8.297 1 92.31 72 TYR A O 1
ATOM 542 N N . GLY A 1 73 ? 8.711 11.039 9.742 1 90.38 73 GLY A N 1
ATOM 543 C CA . GLY A 1 73 ? 8.188 10.328 10.898 1 90.38 73 GLY A CA 1
ATOM 544 C C . GLY A 1 73 ? 9.141 9.273 11.43 1 90.38 73 GLY A C 1
ATOM 545 O O . GLY A 1 73 ? 10.188 9.008 10.828 1 90.38 73 GLY A O 1
ATOM 546 N N . GLY A 1 74 ? 8.828 8.797 12.648 1 87.81 74 GLY A N 1
ATOM 547 C CA . GLY A 1 74 ? 9.625 7.746 13.266 1 87.81 74 GLY A CA 1
ATOM 548 C C . GLY A 1 74 ? 11.055 8.172 13.547 1 87.81 74 GLY A C 1
ATOM 549 O O . GLY A 1 74 ? 11.977 7.355 13.477 1 87.81 74 GLY A O 1
ATOM 550 N N . GLY A 1 75 ? 11.219 9.367 13.672 1 89.88 75 GLY A N 1
ATOM 551 C CA . GLY A 1 75 ? 12.547 9.875 13.977 1 89.88 75 GLY A CA 1
ATOM 552 C C . GLY A 1 75 ? 13.344 10.25 12.734 1 89.88 75 GLY A C 1
ATOM 553 O O . GLY A 1 75 ? 14.43 10.828 12.844 1 89.88 75 GLY A O 1
ATOM 554 N N . ASN A 1 76 ? 12.75 9.984 11.586 1 91.62 76 ASN A N 1
ATOM 555 C CA . ASN A 1 76 ? 13.43 10.234 10.32 1 91.62 76 ASN A CA 1
ATOM 556 C C . ASN A 1 76 ? 13.148 11.648 9.812 1 91.62 76 ASN A C 1
ATOM 558 O O . ASN A 1 76 ? 12.164 11.875 9.109 1 91.62 76 ASN A O 1
ATOM 562 N N . GLY A 1 77 ? 14.078 12.609 10.094 1 93.88 77 GLY A N 1
ATOM 563 C CA . GLY A 1 77 ? 14 14 9.688 1 93.88 77 GLY A CA 1
ATOM 564 C C . GLY A 1 77 ? 15.125 14.852 10.258 1 93.88 77 GLY A C 1
ATOM 565 O O . GLY A 1 77 ? 15.883 14.398 11.117 1 93.88 77 GLY A O 1
ATOM 566 N N . SER A 1 78 ? 15.266 16.078 9.68 1 96.81 78 SER A N 1
ATOM 567 C CA . SER A 1 78 ? 16.281 16.984 10.18 1 96.81 78 SER A CA 1
ATOM 568 C C . SER A 1 78 ? 15.898 18.438 9.945 1 96.81 78 SER A C 1
ATOM 570 O O . SER A 1 78 ? 15.594 18.828 8.82 1 96.81 78 SER A O 1
ATOM 572 N N . GLU A 1 79 ? 15.953 19.203 11.047 1 98.19 79 GLU A N 1
ATOM 573 C CA . GLU A 1 79 ? 15.695 20.641 10.969 1 98.19 79 GLU A CA 1
ATOM 574 C C . GLU A 1 79 ? 16.984 21.453 11.008 1 98.19 79 GLU A C 1
ATOM 576 O O . GLU A 1 79 ? 16.969 22.672 11.062 1 98.19 79 GLU A O 1
ATOM 581 N N . ARG A 1 80 ? 18.094 20.781 10.891 1 98.19 80 ARG A N 1
ATOM 582 C CA . ARG A 1 80 ? 19.391 21.406 11.102 1 98.19 80 ARG A CA 1
ATOM 583 C C . ARG A 1 80 ? 19.625 22.531 10.102 1 98.19 80 ARG A C 1
ATOM 585 O O . ARG A 1 80 ? 20.094 23.609 10.477 1 98.19 80 ARG A O 1
ATOM 592 N N . ALA A 1 81 ? 19.297 22.328 8.906 1 98.38 81 ALA A N 1
ATOM 593 C CA . ALA A 1 81 ? 19.547 23.344 7.875 1 98.38 81 ALA A CA 1
ATOM 594 C C . ALA A 1 81 ? 18.781 24.625 8.172 1 98.38 81 ALA A C 1
ATOM 596 O O . ALA A 1 81 ? 19.312 25.734 7.977 1 98.38 81 ALA A O 1
ATOM 597 N N . ALA A 1 82 ? 17.594 24.5 8.609 1 98.81 82 ALA A N 1
ATOM 598 C CA . ALA A 1 82 ? 16.781 25.672 8.93 1 98.81 82 ALA A CA 1
ATOM 599 C C . ALA A 1 82 ? 17.312 26.391 10.164 1 98.81 82 ALA A C 1
ATOM 601 O O . ALA A 1 82 ? 17.344 27.625 10.203 1 98.81 82 ALA A O 1
ATOM 602 N N . VAL A 1 83 ? 17.75 25.656 11.133 1 98.81 83 VAL A N 1
ATOM 603 C CA . VAL A 1 83 ? 18.312 26.25 12.344 1 98.81 83 VAL A CA 1
ATOM 604 C C . VAL A 1 83 ? 19.594 27 12.008 1 98.81 83 VAL A C 1
ATOM 606 O O . VAL A 1 83 ? 19.844 28.078 12.562 1 98.81 83 VAL A O 1
ATOM 609 N N . ASP A 1 84 ? 20.344 26.406 11.117 1 98.75 84 ASP A N 1
ATOM 610 C CA . ASP A 1 84 ? 21.578 27.078 10.695 1 98.75 84 ASP A CA 1
ATOM 611 C C . ASP A 1 84 ? 21.281 28.438 10.078 1 98.75 84 ASP A C 1
ATOM 613 O O . ASP A 1 84 ? 22.016 29.406 10.312 1 98.75 84 ASP A O 1
ATOM 617 N N . VAL A 1 85 ? 20.25 28.516 9.305 1 98.81 85 VAL A N 1
ATOM 618 C CA . VAL A 1 85 ? 19.844 29.781 8.711 1 98.81 85 VAL A CA 1
ATOM 619 C C . VAL A 1 85 ? 19.516 30.797 9.812 1 98.81 85 VAL A C 1
ATOM 621 O O . VAL A 1 85 ? 19.984 31.938 9.773 1 98.81 85 VAL A O 1
ATOM 624 N N . LEU A 1 86 ? 18.781 30.375 10.789 1 98.88 86 LEU A N 1
ATOM 625 C CA . LEU A 1 86 ? 18.344 31.266 11.852 1 98.88 86 LEU A CA 1
ATOM 626 C C . LEU A 1 86 ? 19.516 31.672 12.75 1 98.88 86 LEU A C 1
ATOM 628 O O . LEU A 1 86 ? 19.578 32.812 13.211 1 98.88 86 LEU A O 1
ATOM 632 N N . GLN A 1 87 ? 20.375 30.719 12.961 1 98.62 87 GLN A N 1
ATOM 633 C CA . GLN A 1 87 ? 21.578 31.031 13.727 1 98.62 87 GLN A CA 1
ATOM 634 C C . GLN A 1 87 ? 22.375 32.156 13.062 1 98.62 87 GLN A C 1
ATOM 636 O O . GLN A 1 87 ? 22.859 33.062 13.734 1 98.62 87 GLN A O 1
ATOM 641 N N . ARG A 1 88 ? 22.547 32.031 11.812 1 98.62 88 ARG A N 1
ATOM 642 C CA . ARG A 1 88 ? 23.281 33.031 11.078 1 98.62 88 ARG A CA 1
ATOM 643 C C . ARG A 1 88 ? 22.609 34.406 11.203 1 98.62 88 ARG A C 1
ATOM 645 O O . ARG A 1 88 ? 23.281 35.406 11.414 1 98.62 88 ARG A O 1
ATOM 652 N N . VAL A 1 89 ? 21.328 34.406 11.102 1 98.56 89 VAL A N 1
ATOM 653 C CA . VAL A 1 89 ? 20.578 35.656 11.188 1 98.56 89 VAL A CA 1
ATOM 654 C C . VAL A 1 89 ? 20.75 36.281 12.57 1 98.56 89 VAL A C 1
ATOM 656 O O . VAL A 1 89 ? 21.094 37.469 12.688 1 98.56 89 VAL A O 1
ATOM 659 N N . PHE A 1 90 ? 20.562 35.5 13.602 1 98.75 90 PHE A N 1
ATOM 660 C CA . PHE A 1 90 ? 20.609 36.031 14.961 1 98.75 90 PHE A CA 1
ATOM 661 C C . PHE A 1 90 ? 22.031 36.469 15.32 1 98.75 90 PHE A C 1
ATOM 663 O O . PHE A 1 90 ? 22.219 37.469 16.016 1 98.75 90 PHE A O 1
ATOM 670 N N . THR A 1 91 ? 22.984 35.75 14.82 1 98.69 91 THR A N 1
ATOM 671 C CA . THR A 1 91 ? 24.375 36.125 15.039 1 98.69 91 THR A CA 1
ATOM 672 C C . THR A 1 91 ? 24.688 37.469 14.359 1 98.69 91 THR A C 1
ATOM 674 O O . THR A 1 91 ? 25.25 38.375 14.984 1 98.69 91 THR A O 1
ATOM 677 N N . ALA A 1 92 ? 24.297 37.562 13.164 1 98.31 92 ALA A N 1
ATOM 678 C CA . ALA A 1 92 ? 24.562 38.781 12.383 1 98.31 92 ALA A CA 1
ATOM 679 C C . ALA A 1 92 ? 23.875 40 13.016 1 98.31 92 ALA A C 1
ATOM 681 O O . ALA A 1 92 ? 24.422 41.094 12.961 1 98.31 92 ALA A O 1
ATOM 682 N N . GLU A 1 93 ? 22.719 39.812 13.602 1 97.5 93 GLU A N 1
ATOM 683 C CA . GLU A 1 93 ? 21.938 40.906 14.133 1 97.5 93 GLU A CA 1
ATOM 684 C C . GLU A 1 93 ? 22.219 41.156 15.609 1 97.5 93 GLU A C 1
ATOM 686 O O . GLU A 1 93 ? 21.734 42.094 16.203 1 97.5 93 GLU A O 1
ATOM 691 N N . GLY A 1 94 ? 23.047 40.281 16.25 1 98 94 GLY A N 1
ATOM 692 C CA . GLY A 1 94 ? 23.375 40.406 17.656 1 98 94 GLY A CA 1
ATOM 693 C C . GLY A 1 94 ? 22.219 40.094 18.578 1 98 94 GLY A C 1
ATOM 694 O O . GLY A 1 94 ? 22.047 40.719 19.609 1 98 94 GLY A O 1
ATOM 695 N N . ILE A 1 95 ? 21.359 39.25 18.203 1 98.31 95 ILE A N 1
ATOM 696 C CA . ILE A 1 95 ? 20.25 38.781 19.031 1 98.31 95 ILE A CA 1
ATOM 697 C C . ILE A 1 95 ? 20.656 37.531 19.766 1 98.31 95 ILE A C 1
ATOM 699 O O . ILE A 1 95 ? 21.016 36.531 19.141 1 98.31 95 ILE A O 1
ATOM 703 N N . PRO A 1 96 ? 20.562 37.562 21.062 1 98.5 96 PRO A N 1
ATOM 704 C CA . PRO A 1 96 ? 20.938 36.344 21.812 1 98.5 96 PRO A CA 1
ATOM 705 C C . PRO A 1 96 ? 20.031 35.156 21.516 1 98.5 96 PRO A C 1
ATOM 707 O O . PRO A 1 96 ? 18.812 35.312 21.359 1 98.5 96 PRO A O 1
ATOM 710 N N . PHE A 1 97 ? 20.641 33.969 21.453 1 98.75 97 PHE A N 1
ATOM 711 C CA . PHE A 1 97 ? 19.875 32.75 21.203 1 98.75 97 PHE A CA 1
ATOM 712 C C . PHE A 1 97 ? 20.578 31.531 21.797 1 98.75 97 PHE A C 1
ATOM 714 O O . PHE A 1 97 ? 21.75 31.609 22.172 1 98.75 97 PHE A O 1
ATOM 721 N N . GLU A 1 98 ? 19.812 30.484 21.922 1 98.62 98 GLU A N 1
ATOM 722 C CA . GLU A 1 98 ? 20.297 29.172 22.328 1 98.62 98 GLU A CA 1
ATOM 723 C C . GLU A 1 98 ? 19.781 28.094 21.375 1 98.62 98 GLU A C 1
ATOM 725 O O . GLU A 1 98 ? 18.656 28.156 20.891 1 98.62 98 GLU A O 1
ATOM 730 N N . VAL A 1 99 ? 20.703 27.094 21.109 1 98.56 99 VAL A N 1
ATOM 731 C CA . VAL A 1 99 ? 20.312 25.922 20.328 1 98.56 99 VAL A CA 1
ATOM 732 C C . VAL A 1 99 ? 20.391 24.672 21.188 1 98.56 99 VAL A C 1
ATOM 734 O O . VAL A 1 99 ? 21.453 24.344 21.734 1 98.56 99 VAL A O 1
ATOM 737 N N . VAL A 1 100 ? 19.219 24.047 21.328 1 98.44 100 VAL A N 1
ATOM 738 C CA . VAL A 1 100 ? 19.156 22.828 22.125 1 98.44 100 VAL A CA 1
ATOM 739 C C . VAL A 1 100 ? 18.391 21.75 21.375 1 98.44 100 VAL A C 1
ATOM 741 O O . VAL A 1 100 ? 17.562 22.062 20.5 1 98.44 100 VAL A O 1
ATOM 744 N N . GLY A 1 101 ? 18.766 20.484 21.641 1 97.38 101 GLY A N 1
ATOM 745 C CA . GLY A 1 101 ? 18.062 19.375 21 1 97.38 101 GLY A CA 1
ATOM 746 C C . GLY A 1 101 ? 18.391 18.031 21.609 1 97.38 101 GLY A C 1
ATOM 747 O O . GLY A 1 101 ? 19.453 17.859 22.203 1 97.38 101 GLY A O 1
ATOM 748 N N . ARG A 1 102 ? 17.422 17.188 21.5 1 95.25 102 ARG A N 1
ATOM 749 C CA . ARG A 1 102 ? 17.641 15.82 21.953 1 95.25 102 ARG A CA 1
ATOM 750 C C . ARG A 1 102 ? 18.719 15.133 21.125 1 95.25 102 ARG A C 1
ATOM 752 O O . ARG A 1 102 ? 19.469 14.297 21.641 1 95.25 102 ARG A O 1
ATOM 759 N N . THR A 1 103 ? 18.719 15.422 19.828 1 96.06 103 THR A N 1
ATOM 760 C CA . THR A 1 103 ? 19.75 14.961 18.891 1 96.06 103 THR A CA 1
ATOM 761 C C . THR A 1 103 ? 20.297 16.125 18.078 1 96.06 103 THR A C 1
ATOM 763 O O . THR A 1 103 ? 19.656 17.172 17.953 1 96.06 103 THR A O 1
ATOM 766 N N . PRO A 1 104 ? 21.484 15.93 17.531 1 95.56 104 PRO A N 1
ATOM 767 C CA . PRO A 1 104 ? 22.078 17.016 16.75 1 95.56 104 PRO A CA 1
ATOM 768 C C . PRO A 1 104 ? 21.25 17.344 15.5 1 95.56 104 PRO A C 1
ATOM 770 O O . PRO A 1 104 ? 21.281 18.484 15.039 1 95.56 104 PRO A O 1
ATOM 773 N N . ASP A 1 105 ? 20.484 16.375 15.039 1 96.56 105 ASP A N 1
ATOM 774 C CA . ASP A 1 105 ? 19.781 16.562 13.766 1 96.56 105 ASP A CA 1
ATOM 775 C C . ASP A 1 105 ? 18.391 17.156 13.977 1 96.56 105 ASP A C 1
ATOM 777 O O . ASP A 1 105 ? 17.75 17.625 13.031 1 96.56 105 ASP A O 1
ATOM 781 N N . ARG A 1 106 ? 18.047 17.188 15.211 1 97.81 106 ARG A N 1
ATOM 782 C CA . ARG A 1 106 ? 16.734 17.719 15.508 1 97.81 106 ARG A CA 1
ATOM 783 C C . ARG A 1 106 ? 16.812 18.875 16.484 1 97.81 106 ARG A C 1
ATOM 785 O O . ARG A 1 106 ? 16.203 18.844 17.562 1 97.81 106 ARG A O 1
ATOM 792 N N . PRO A 1 107 ? 17.516 19.938 16.141 1 98.31 107 PRO A N 1
ATOM 793 C CA . PRO A 1 107 ? 17.719 21.062 17.047 1 98.31 107 PRO A CA 1
ATOM 794 C C . PRO A 1 107 ? 16.516 22 17.094 1 98.31 107 PRO A C 1
ATOM 796 O O . PRO A 1 107 ? 15.742 22.062 16.141 1 98.31 107 PRO A O 1
ATOM 799 N N . ASN A 1 108 ? 16.391 22.656 18.234 1 98.81 108 ASN A N 1
ATOM 800 C CA . ASN A 1 108 ? 15.516 23.812 18.438 1 98.81 108 ASN A CA 1
ATOM 801 C C . ASN A 1 108 ? 16.328 25.094 18.688 1 98.81 108 ASN A C 1
ATOM 803 O O . ASN A 1 108 ? 17.406 25.047 19.281 1 98.81 108 ASN A O 1
ATOM 807 N N . ILE A 1 109 ? 15.82 26.203 18.219 1 98.88 109 ILE A N 1
ATOM 808 C CA . ILE A 1 109 ? 16.516 27.469 18.438 1 98.88 109 ILE A CA 1
ATOM 809 C C . ILE A 1 109 ? 15.602 28.453 19.141 1 98.88 109 ILE A C 1
ATOM 811 O O . ILE A 1 109 ? 14.453 28.641 18.734 1 98.88 109 ILE A O 1
ATOM 815 N N . ILE A 1 110 ? 16.078 28.984 20.266 1 98.88 110 ILE A N 1
ATOM 816 C CA . ILE A 1 110 ? 15.328 29.953 21.062 1 98.88 110 ILE A CA 1
ATOM 817 C C . ILE A 1 110 ? 16.078 31.281 21.094 1 98.88 110 ILE A C 1
ATOM 819 O O . ILE A 1 110 ? 17.219 31.344 21.562 1 98.88 110 ILE A O 1
ATOM 823 N N . ALA A 1 111 ? 15.453 32.344 20.578 1 98.88 111 ALA A N 1
ATOM 824 C CA . ALA A 1 111 ? 16 33.688 20.609 1 98.88 111 ALA A CA 1
ATOM 825 C C . ALA A 1 111 ? 15.195 34.594 21.547 1 98.88 111 ALA A C 1
ATOM 827 O O . ALA A 1 111 ? 13.992 34.375 21.734 1 98.88 111 ALA A O 1
ATOM 828 N N . ARG A 1 112 ? 15.891 35.562 22.094 1 98.44 112 ARG A N 1
ATOM 829 C CA . ARG A 1 112 ? 15.227 36.375 23.094 1 98.44 112 ARG A CA 1
ATOM 830 C C . ARG A 1 112 ? 15.656 37.844 22.984 1 98.44 112 ARG A C 1
ATOM 832 O O . ARG A 1 112 ? 16.859 38.156 22.906 1 98.44 112 ARG A O 1
ATOM 839 N N . LEU A 1 113 ? 14.672 38.719 22.891 1 98.31 113 LEU A N 1
ATOM 840 C CA . LEU A 1 113 ? 14.867 40.156 23.156 1 98.31 113 LEU A CA 1
ATOM 841 C C . LEU A 1 113 ? 14.406 40.5 24.562 1 98.31 113 LEU A C 1
ATOM 843 O O . LEU A 1 113 ? 13.219 40.406 24.875 1 98.31 113 LEU A O 1
ATOM 847 N N . THR A 1 114 ? 15.344 40.938 25.328 1 97.25 114 THR A N 1
ATOM 848 C CA . THR A 1 114 ? 15.047 41.219 26.719 1 97.25 114 THR A CA 1
ATOM 849 C C . THR A 1 114 ? 14.367 42.562 26.875 1 97.25 114 THR A C 1
ATOM 851 O O . THR A 1 114 ? 14.812 43.562 26.297 1 97.25 114 THR A O 1
ATOM 854 N N . GLY A 1 115 ? 13.258 42.531 27.625 1 96.44 115 GLY A N 1
ATOM 855 C CA . GLY A 1 115 ? 12.602 43.781 27.984 1 96.44 115 GLY A CA 1
ATOM 856 C C . GLY A 1 115 ? 13.133 44.406 29.266 1 96.44 115 GLY A C 1
ATOM 857 O O . GLY A 1 115 ? 13.953 43.781 29.953 1 96.44 115 GLY A O 1
ATOM 858 N N . ASN A 1 116 ? 12.641 45.625 29.578 1 95.25 116 ASN A N 1
ATOM 859 C CA . ASN A 1 116 ? 13.117 46.312 30.766 1 95.25 116 ASN A CA 1
ATOM 860 C C . ASN A 1 116 ? 12.32 45.906 32 1 95.25 116 ASN A C 1
ATOM 862 O O . ASN A 1 116 ? 12.648 46.312 33.125 1 95.25 116 ASN A O 1
ATOM 866 N N . GLY A 1 117 ? 11.305 45.156 31.844 1 93.12 117 GLY A N 1
ATOM 867 C CA . GLY A 1 117 ? 10.555 44.594 32.938 1 93.12 117 GLY A CA 1
ATOM 868 C C . GLY A 1 117 ? 9.578 45.562 33.562 1 93.12 117 GLY A C 1
ATOM 869 O O . GLY A 1 117 ? 9.008 45.312 34.625 1 93.12 117 GLY A O 1
ATOM 870 N N . SER A 1 118 ? 9.352 46.594 32.969 1 93.38 118 SER A N 1
ATOM 871 C CA . SER A 1 118 ? 8.594 47.688 33.562 1 93.38 118 SER A CA 1
ATOM 872 C C . SER A 1 118 ? 7.125 47.312 33.75 1 93.38 118 SER A C 1
ATOM 874 O O . SER A 1 118 ? 6.445 47.812 34.625 1 93.38 118 SER A O 1
ATOM 876 N N . SER A 1 119 ? 6.66 46.375 32.969 1 91.06 119 SER A N 1
ATOM 877 C CA . SER A 1 119 ? 5.254 46 33.062 1 91.06 119 SER A CA 1
ATOM 878 C C . SER A 1 119 ? 5.062 44.875 34.094 1 91.06 119 SER A C 1
ATOM 880 O O . SER A 1 119 ? 3.941 44.594 34.5 1 91.06 119 SER A O 1
ATOM 882 N N . GLY A 1 120 ? 6.113 44.219 34.469 1 91.69 120 GLY A N 1
ATOM 883 C CA . GLY A 1 120 ? 6.016 43.062 35.344 1 91.69 120 GLY A CA 1
ATOM 884 C C . GLY A 1 120 ? 5.352 41.875 34.719 1 91.69 120 GLY A C 1
ATOM 885 O O . GLY A 1 120 ? 5.105 40.844 35.375 1 91.69 120 GLY A O 1
ATOM 886 N N . ARG A 1 121 ? 5.07 41.969 33.438 1 94 121 ARG A N 1
ATOM 887 C CA . ARG A 1 121 ? 4.402 40.875 32.719 1 94 121 ARG A CA 1
ATOM 888 C C . ARG A 1 121 ? 5.406 39.844 32.25 1 94 121 ARG A C 1
ATOM 890 O O . ARG A 1 121 ? 6.578 40.156 32.031 1 94 121 ARG A O 1
ATOM 897 N N . ARG A 1 122 ? 4.961 38.656 32.094 1 96 122 ARG A N 1
ATOM 898 C CA . ARG A 1 122 ? 5.789 37.562 31.578 1 96 122 ARG A CA 1
ATOM 899 C C . ARG A 1 122 ? 5.984 37.688 30.078 1 96 122 ARG A C 1
ATOM 901 O O . ARG A 1 122 ? 5.266 38.438 29.406 1 96 122 ARG A O 1
ATOM 908 N N . PRO A 1 123 ? 6.883 37 29.469 1 98.06 123 PRO A N 1
ATOM 909 C CA . PRO A 1 123 ? 7.254 37.125 28.062 1 98.06 123 PRO A CA 1
ATOM 910 C C . PRO A 1 123 ? 6.113 36.75 27.109 1 98.06 123 PRO A C 1
ATOM 912 O O . PRO A 1 123 ? 5.152 36.094 27.531 1 98.06 123 PRO A O 1
ATOM 915 N N . VAL A 1 124 ? 6.223 37.25 25.922 1 98.38 124 VAL A N 1
ATOM 916 C CA . VAL A 1 124 ? 5.449 36.781 24.766 1 98.38 124 VAL A CA 1
ATOM 917 C C . VAL A 1 124 ? 6.297 35.844 23.906 1 98.38 124 VAL A C 1
ATOM 919 O O . VAL A 1 124 ? 7.484 36.094 23.688 1 98.38 124 VAL A O 1
ATOM 922 N N . LEU A 1 125 ? 5.703 34.75 23.5 1 98.81 125 LEU A N 1
ATOM 923 C CA . LEU A 1 125 ? 6.445 33.75 22.734 1 98.81 125 LEU A CA 1
ATOM 924 C C . LEU A 1 125 ? 5.844 33.562 21.359 1 98.81 125 LEU A C 1
ATOM 926 O O . LEU A 1 125 ? 4.645 33.312 21.219 1 98.81 125 LEU A O 1
ATOM 930 N N . LEU A 1 126 ? 6.629 33.781 20.297 1 98.81 126 LEU A N 1
ATOM 931 C CA . LEU A 1 126 ? 6.309 33.375 18.938 1 98.81 126 LEU A CA 1
ATOM 932 C C . LEU A 1 126 ? 6.969 32.062 18.578 1 98.81 126 LEU A C 1
ATOM 934 O O . LEU A 1 126 ? 8.195 31.938 18.625 1 98.81 126 LEU A O 1
ATOM 938 N N . SER A 1 127 ? 6.16 31.094 18.219 1 98.81 127 SER A N 1
ATOM 939 C CA . SER A 1 127 ? 6.707 29.766 17.969 1 98.81 127 SER A CA 1
ATOM 940 C C . SER A 1 127 ? 6.375 29.281 16.562 1 98.81 127 SER A C 1
AT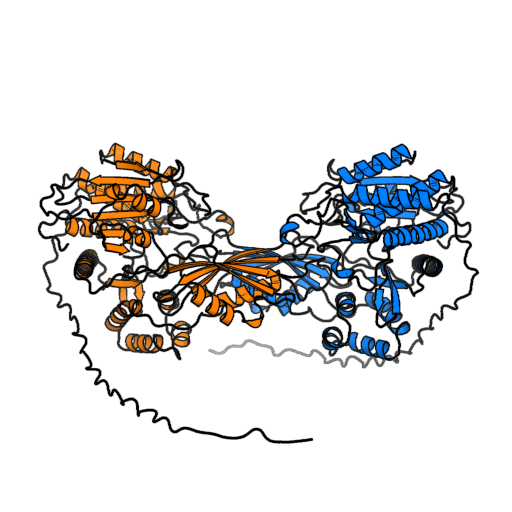OM 942 O O . SER A 1 127 ? 5.242 29.438 16.109 1 98.81 127 SER A O 1
ATOM 944 N N . ALA A 1 128 ? 7.34 28.734 15.891 1 98.75 128 ALA A N 1
ATOM 945 C CA . ALA A 1 128 ? 7.16 28.141 14.562 1 98.75 128 ALA A CA 1
ATOM 946 C C . ALA A 1 128 ? 7.91 26.828 14.445 1 98.75 128 ALA A C 1
ATOM 948 O O . ALA A 1 128 ? 9.086 26.734 14.82 1 98.75 128 ALA A O 1
ATOM 949 N N . HIS A 1 129 ? 7.191 25.781 14.016 1 98.56 129 HIS A N 1
ATOM 950 C CA . HIS A 1 129 ? 7.941 24.562 13.734 1 98.56 129 HIS A CA 1
ATOM 951 C C . HIS A 1 129 ? 8.664 24.656 12.391 1 98.56 129 HIS A C 1
ATOM 953 O O . HIS A 1 129 ? 8.18 25.312 11.469 1 98.56 129 HIS A O 1
ATOM 959 N N . LEU A 1 130 ? 9.773 23.969 12.336 1 98.75 130 LEU A N 1
ATOM 960 C CA . LEU A 1 130 ? 10.656 24.141 11.195 1 98.75 130 LEU A CA 1
ATOM 961 C C . LEU A 1 130 ? 10.586 22.938 10.258 1 98.75 130 LEU A C 1
ATOM 963 O O . LEU A 1 130 ? 11.047 23 9.117 1 98.75 130 LEU A O 1
ATOM 967 N N . ASP A 1 131 ? 10.023 21.828 10.742 1 98.06 131 ASP A N 1
ATOM 968 C CA . ASP A 1 131 ? 9.883 20.656 9.891 1 98.06 131 ASP A CA 1
ATOM 969 C C . ASP A 1 131 ? 8.688 20.781 8.953 1 98.06 131 ASP A C 1
ATOM 971 O O . ASP A 1 131 ? 7.809 21.625 9.18 1 98.06 131 ASP A O 1
ATOM 975 N N . VAL A 1 132 ? 8.812 20.031 7.859 1 97.12 132 VAL A N 1
ATOM 976 C CA . VAL A 1 132 ? 7.727 20 6.891 1 97.12 132 VAL A CA 1
ATOM 977 C C . VAL A 1 132 ? 7.391 18.547 6.543 1 97.12 132 VAL A C 1
ATOM 979 O O . VAL A 1 132 ? 8.164 17.641 6.852 1 97.12 132 VAL A O 1
ATOM 982 N N . VAL A 1 133 ? 6.219 18.328 6.016 1 94.88 133 VAL A N 1
ATOM 983 C CA . VAL A 1 133 ? 5.832 17 5.574 1 94.88 133 VAL A CA 1
ATOM 984 C C . VAL A 1 133 ? 6.504 16.672 4.238 1 94.88 133 VAL A C 1
ATOM 986 O O . VAL A 1 133 ? 6.973 17.578 3.541 1 94.88 133 VAL A O 1
ATOM 989 N N . PRO A 1 134 ? 6.523 15.383 3.834 1 93 134 PRO A N 1
ATOM 990 C CA . PRO A 1 134 ? 7.246 14.961 2.631 1 93 134 PRO A CA 1
ATOM 991 C C . PRO A 1 134 ? 6.613 15.484 1.347 1 93 134 PRO A C 1
ATOM 993 O O . PRO A 1 134 ? 5.387 15.578 1.251 1 93 134 PRO A O 1
ATOM 996 N N . ALA A 1 135 ? 7.488 15.781 0.417 1 90.31 135 ALA A N 1
ATOM 997 C CA . ALA A 1 135 ? 7.133 16.062 -0.972 1 90.31 135 ALA A CA 1
ATOM 998 C C . ALA A 1 135 ? 8.031 15.297 -1.935 1 90.31 135 ALA A C 1
ATOM 1000 O O . ALA A 1 135 ? 8.469 15.836 -2.953 1 90.31 135 ALA A O 1
ATOM 1001 N N . VAL A 1 136 ? 8.352 14.109 -1.679 1 76.94 136 VAL A N 1
ATOM 1002 C CA . VAL A 1 136 ? 9.383 13.328 -2.35 1 76.94 136 VAL A CA 1
ATOM 1003 C C . VAL A 1 136 ? 8.938 12.992 -3.771 1 76.94 136 VAL A C 1
ATOM 1005 O O . VAL A 1 136 ? 9.742 13.008 -4.703 1 76.94 136 VAL A O 1
ATOM 1008 N N . LYS A 1 137 ? 7.742 12.688 -4.02 1 79.06 137 LYS A N 1
ATOM 1009 C CA . LYS A 1 137 ? 7.254 12.32 -5.344 1 79.06 137 LYS A CA 1
ATOM 1010 C C . LYS A 1 137 ? 6.633 13.516 -6.055 1 79.06 137 LYS A C 1
ATOM 1012 O O . LYS A 1 137 ? 5.59 13.391 -6.699 1 79.06 137 LYS A O 1
ATOM 1017 N N . TRP A 1 138 ? 7.367 14.633 -5.871 1 83.06 138 TRP A N 1
ATOM 1018 C CA . TRP A 1 138 ? 6.723 15.867 -6.301 1 83.06 138 TRP A CA 1
ATOM 1019 C C . TRP A 1 138 ? 6.562 15.906 -7.82 1 83.06 138 TRP A C 1
ATOM 1021 O O . TRP A 1 138 ? 5.598 16.469 -8.336 1 83.06 138 TRP A O 1
ATOM 1031 N N . LYS A 1 139 ? 7.43 15.203 -8.578 1 80.94 139 LYS A N 1
ATOM 1032 C CA . LYS A 1 139 ? 7.289 15.164 -10.023 1 80.94 139 LYS A CA 1
ATOM 1033 C C . LYS A 1 139 ? 6.078 14.328 -10.438 1 80.94 139 LYS A C 1
ATOM 1035 O O . LYS A 1 139 ? 5.309 14.734 -11.312 1 80.94 139 LYS A O 1
ATOM 1040 N N . GLU A 1 140 ? 5.941 13.328 -9.695 1 75.75 140 GLU A N 1
ATOM 1041 C CA . GLU A 1 140 ? 4.816 12.438 -9.977 1 75.75 140 GLU A CA 1
ATOM 1042 C C . GLU A 1 140 ? 3.5 13.039 -9.5 1 75.75 140 GLU A C 1
ATOM 1044 O O . GLU A 1 140 ? 2.439 12.75 -10.055 1 75.75 140 GLU A O 1
ATOM 1049 N N . GLU A 1 141 ? 3.604 13.867 -8.508 1 78.38 141 GLU A N 1
ATOM 1050 C CA . GLU A 1 141 ? 2.414 14.453 -7.898 1 78.38 141 GLU A CA 1
ATOM 1051 C C . GLU A 1 141 ? 2.035 15.766 -8.578 1 78.38 141 GLU A C 1
ATOM 1053 O O . GLU A 1 141 ? 1.123 16.469 -8.133 1 78.38 141 GLU A O 1
ATOM 1058 N N . GLN A 1 142 ? 2.715 16.156 -9.633 1 79.38 142 GLN A N 1
ATOM 1059 C CA . GLN A 1 142 ? 2.35 17.266 -10.492 1 79.38 142 GLN A CA 1
ATOM 1060 C C . GLN A 1 142 ? 2.656 18.609 -9.828 1 79.38 142 GLN A C 1
ATOM 1062 O O . GLN A 1 142 ? 1.872 19.547 -9.93 1 79.38 142 GLN A O 1
ATOM 1067 N N . TRP A 1 143 ? 3.664 18.656 -9.039 1 88.19 143 TRP A N 1
ATOM 1068 C CA . TRP A 1 143 ? 4.184 19.953 -8.594 1 88.19 143 TRP A CA 1
ATOM 1069 C C . TRP A 1 143 ? 4.672 20.781 -9.773 1 88.19 143 TRP A C 1
ATOM 1071 O O . TRP A 1 143 ? 5.309 20.25 -10.688 1 88.19 143 TRP A O 1
ATOM 1081 N N . GLN A 1 144 ? 4.332 21.984 -9.789 1 90.88 144 GLN A N 1
ATOM 1082 C CA . GLN A 1 144 ? 4.75 22.891 -10.859 1 90.88 144 GLN A CA 1
ATOM 1083 C C . GLN A 1 144 ? 6.219 23.266 -10.711 1 90.88 144 GLN A C 1
ATOM 1085 O O . GLN A 1 144 ? 6.906 23.516 -11.711 1 90.88 144 GLN A O 1
ATOM 1090 N N . HIS A 1 145 ? 6.59 23.344 -9.461 1 93.81 145 HIS A N 1
ATOM 1091 C CA . HIS A 1 145 ? 7.961 23.734 -9.148 1 93.81 145 HIS A CA 1
ATOM 1092 C C . HIS A 1 145 ? 8.547 22.844 -8.055 1 93.81 145 HIS A C 1
ATOM 1094 O O . HIS A 1 145 ? 7.805 22.219 -7.297 1 93.81 145 HIS A O 1
ATOM 1100 N N . ASP A 1 146 ? 9.867 22.812 -8.062 1 95.19 146 ASP A N 1
ATOM 1101 C CA . ASP A 1 146 ? 10.57 22.094 -7.004 1 95.19 146 ASP A CA 1
ATOM 1102 C C . ASP A 1 146 ? 10.156 22.594 -5.625 1 95.19 146 ASP A C 1
ATOM 1104 O O . ASP A 1 146 ? 10.25 23.797 -5.344 1 95.19 146 ASP A O 1
ATOM 1108 N N . PRO A 1 147 ? 9.75 21.688 -4.801 1 96.19 147 PRO A N 1
ATOM 1109 C CA . PRO A 1 147 ? 9.219 22.094 -3.5 1 96.19 147 PRO A CA 1
ATOM 1110 C C . PRO A 1 147 ? 10.258 22.797 -2.633 1 96.19 147 PRO A C 1
ATOM 1112 O O . PRO A 1 147 ? 9.906 23.438 -1.641 1 96.19 147 PRO A O 1
ATOM 1115 N N . PHE A 1 148 ? 11.547 22.75 -2.967 1 97.19 148 PHE A N 1
ATOM 1116 C CA . PHE A 1 148 ? 12.578 23.328 -2.109 1 97.19 148 PHE A CA 1
ATOM 1117 C C . PHE A 1 148 ? 13.414 24.344 -2.879 1 97.19 148 PHE A C 1
ATOM 1119 O O . PHE A 1 148 ? 14.555 24.625 -2.51 1 97.19 148 PHE A O 1
ATOM 1126 N N . ALA A 1 149 ? 12.789 24.906 -3.881 1 96.94 149 ALA A N 1
ATOM 1127 C CA . ALA A 1 149 ? 13.508 25.906 -4.684 1 96.94 149 ALA A CA 1
ATOM 1128 C C . ALA A 1 149 ? 13.125 27.312 -4.281 1 96.94 149 ALA A C 1
ATOM 1130 O O . ALA A 1 149 ? 13.828 28.281 -4.609 1 96.94 149 ALA A O 1
ATOM 1131 N N . ALA A 1 150 ? 12.047 27.5 -3.605 1 98.12 150 ALA A N 1
ATOM 1132 C CA . ALA A 1 150 ? 11.516 28.812 -3.279 1 98.12 150 ALA A CA 1
ATOM 1133 C C . ALA A 1 150 ? 11.328 29.656 -4.539 1 98.12 150 ALA A C 1
ATOM 1135 O O . ALA A 1 150 ? 11.719 30.828 -4.57 1 98.12 150 ALA A O 1
ATOM 1136 N N . PHE A 1 151 ? 10.742 29.016 -5.523 1 97.75 151 PHE A N 1
ATOM 1137 C CA . PHE A 1 151 ? 10.523 29.688 -6.797 1 97.75 151 PHE A CA 1
ATOM 1138 C C . PHE A 1 151 ? 9.484 30.797 -6.648 1 97.75 151 PHE A C 1
ATOM 1140 O O . PHE A 1 151 ? 8.422 30.578 -6.055 1 97.75 151 PHE A O 1
ATOM 1147 N N . GLU A 1 152 ? 9.781 31.969 -7.137 1 97.75 152 GLU A N 1
ATOM 1148 C CA . GLU A 1 152 ? 8.836 33.094 -7.184 1 97.75 152 GLU A CA 1
ATOM 1149 C C . GLU A 1 152 ? 8.438 33.406 -8.617 1 97.75 152 GLU A C 1
ATOM 1151 O O . GLU A 1 152 ? 9.289 33.688 -9.461 1 97.75 152 GLU A O 1
ATOM 1156 N N . ASP A 1 153 ? 7.152 33.375 -8.82 1 96.44 153 ASP A N 1
ATOM 1157 C CA . ASP A 1 153 ? 6.711 33.656 -10.18 1 96.44 153 ASP A CA 1
ATOM 1158 C C . ASP A 1 153 ? 6.547 35.156 -10.414 1 96.44 153 ASP A C 1
ATOM 1160 O O . ASP A 1 153 ? 6.879 35.969 -9.547 1 96.44 153 ASP A O 1
ATOM 1164 N N . ASP A 1 154 ? 6.004 35.5 -11.578 1 95.75 154 ASP A N 1
ATOM 1165 C CA . ASP A 1 154 ? 5.945 36.906 -12 1 95.75 154 ASP A CA 1
ATOM 1166 C C . ASP A 1 154 ? 4.887 37.688 -11.203 1 95.75 154 ASP A C 1
ATOM 1168 O O . ASP A 1 154 ? 4.949 38.906 -11.102 1 95.75 154 ASP A O 1
ATOM 1172 N N . ASP A 1 155 ? 4.008 36.938 -10.617 1 93.38 155 ASP A N 1
ATOM 1173 C CA . ASP A 1 155 ? 2.943 37.562 -9.836 1 93.38 155 ASP A CA 1
ATOM 1174 C C . ASP A 1 155 ? 3.33 37.688 -8.367 1 93.38 155 ASP A C 1
ATOM 1176 O O . ASP A 1 155 ? 2.539 38.156 -7.547 1 93.38 155 ASP A O 1
ATOM 1180 N N . GLY A 1 156 ? 4.5 37.25 -8.016 1 95.5 156 GLY A N 1
ATOM 1181 C CA . GLY A 1 156 ? 5.004 37.375 -6.656 1 95.5 156 GLY A CA 1
ATOM 1182 C C . GLY A 1 156 ? 4.605 36.188 -5.77 1 95.5 156 GLY A C 1
ATOM 1183 O O . GLY A 1 156 ? 4.668 36.281 -4.543 1 95.5 156 GLY A O 1
ATOM 1184 N N . VAL A 1 157 ? 4.156 35.125 -6.402 1 94.94 157 VAL A N 1
ATOM 1185 C CA . VAL A 1 157 ? 3.799 33.938 -5.641 1 94.94 157 VAL A CA 1
ATOM 1186 C C . VAL A 1 157 ? 5.035 33.062 -5.43 1 94.94 157 VAL A C 1
ATOM 1188 O O . VAL A 1 157 ? 5.727 32.719 -6.391 1 94.94 157 VAL A O 1
ATOM 1191 N N . ILE A 1 158 ? 5.289 32.75 -4.215 1 96.94 158 ILE A N 1
ATOM 1192 C CA . ILE A 1 158 ? 6.461 31.953 -3.846 1 96.94 158 ILE A CA 1
ATOM 1193 C C . ILE A 1 158 ? 6.039 30.516 -3.508 1 96.94 158 ILE A C 1
ATOM 1195 O O . ILE A 1 158 ? 5.238 30.297 -2.594 1 96.94 158 ILE A O 1
ATOM 1199 N N . TYR A 1 159 ? 6.617 29.609 -4.238 1 95.62 159 TYR A N 1
ATOM 1200 C CA . TYR A 1 159 ? 6.277 28.203 -4.078 1 95.62 159 TYR A CA 1
ATOM 1201 C C . TYR A 1 159 ? 7.293 27.484 -3.195 1 95.62 159 TYR A C 1
ATOM 1203 O O . TYR A 1 159 ? 8.492 27.75 -3.291 1 95.62 159 TYR A O 1
ATOM 1211 N N . GLY A 1 160 ? 6.758 26.625 -2.338 1 96.75 160 GLY A N 1
ATOM 1212 C CA . GLY A 1 160 ? 7.648 25.812 -1.531 1 96.75 160 GLY A CA 1
ATOM 1213 C C . GLY A 1 160 ? 6.93 25.047 -0.431 1 96.75 160 GLY A C 1
ATOM 1214 O O . GLY A 1 160 ? 5.977 25.562 0.161 1 96.75 160 GLY A O 1
ATOM 1215 N N . ARG A 1 161 ? 7.441 23.828 -0.198 1 96.56 161 ARG A N 1
ATOM 1216 C CA . ARG A 1 161 ? 6.934 23.078 0.95 1 96.56 161 ARG A CA 1
ATOM 1217 C C . ARG A 1 161 ? 7.258 23.797 2.256 1 96.56 161 ARG A C 1
ATOM 1219 O O . ARG A 1 161 ? 8.422 24.109 2.531 1 96.56 161 ARG A O 1
ATOM 1226 N N . GLY A 1 162 ? 6.223 24.109 3.049 1 96.31 162 GLY A N 1
ATOM 1227 C CA . GLY A 1 162 ? 6.375 24.875 4.285 1 96.31 162 GLY A CA 1
ATOM 1228 C C . GLY A 1 162 ? 5.992 26.328 4.145 1 96.31 162 GLY A C 1
ATOM 1229 O O . GLY A 1 162 ? 6.016 27.078 5.121 1 96.31 162 GLY A O 1
ATOM 1230 N N . ALA A 1 163 ? 5.559 26.703 2.99 1 96.5 163 ALA A N 1
ATOM 1231 C CA . ALA A 1 163 ? 5.238 28.109 2.74 1 96.5 163 ALA A CA 1
ATOM 1232 C C . ALA A 1 163 ? 4.137 28.594 3.68 1 96.5 163 ALA A C 1
ATOM 1234 O O . ALA A 1 163 ? 4.195 29.719 4.18 1 96.5 163 ALA A O 1
ATOM 1235 N N . ILE A 1 164 ? 3.184 27.688 3.955 1 94.12 164 ILE A N 1
ATOM 1236 C CA . ILE A 1 164 ? 2.08 28.125 4.805 1 94.12 164 ILE A CA 1
ATOM 1237 C C . ILE A 1 164 ? 2.018 27.25 6.055 1 94.12 164 ILE A C 1
ATOM 1239 O O . ILE A 1 164 ? 1.268 27.547 6.988 1 94.12 164 ILE A O 1
ATOM 1243 N N . ASP A 1 165 ? 2.797 26.234 6.199 1 93.69 165 ASP A N 1
ATOM 1244 C CA . ASP A 1 165 ? 2.822 25.328 7.336 1 93.69 165 ASP A CA 1
ATOM 1245 C C . ASP A 1 165 ? 4.25 24.891 7.664 1 93.69 165 ASP A C 1
ATOM 1247 O O . ASP A 1 165 ? 4.656 23.781 7.34 1 93.69 165 ASP A O 1
ATOM 1251 N N . MET A 1 166 ? 5.137 25.766 8.227 1 96 166 MET A N 1
ATOM 1252 C CA . MET A 1 166 ? 4.723 27.125 8.562 1 96 166 MET A CA 1
ATOM 1253 C C . MET A 1 166 ? 5.918 28.062 8.57 1 96 166 MET A C 1
ATOM 1255 O O . MET A 1 166 ? 6.027 28.922 9.445 1 96 166 MET A O 1
ATOM 1259 N N . LYS A 1 167 ? 6.789 27.859 7.629 1 98.25 167 LYS A N 1
ATOM 1260 C CA . LYS A 1 167 ? 8.031 28.641 7.598 1 98.25 167 LYS A CA 1
ATOM 1261 C C . LYS A 1 167 ? 7.754 30.109 7.352 1 98.25 167 LYS A C 1
ATOM 1263 O O . LYS A 1 167 ? 8.617 30.969 7.613 1 98.25 167 LYS A O 1
ATOM 1268 N N . HIS A 1 168 ? 6.562 30.5 6.863 1 97.88 168 HIS A N 1
ATOM 1269 C CA . HIS A 1 168 ? 6.176 31.906 6.773 1 97.88 168 HIS A CA 1
ATOM 1270 C C . HIS A 1 168 ? 6.16 32.562 8.148 1 97.88 168 HIS A C 1
ATOM 1272 O O . HIS A 1 168 ? 6.637 33.688 8.312 1 97.88 168 HIS A O 1
ATOM 1278 N N . HIS A 1 169 ? 5.605 31.844 9.102 1 98.38 169 HIS A N 1
ATOM 1279 C CA . HIS A 1 169 ? 5.512 32.375 10.453 1 98.38 169 HIS A CA 1
ATOM 1280 C C . HIS A 1 169 ? 6.891 32.5 11.094 1 98.38 169 HIS A C 1
ATOM 1282 O O . HIS A 1 169 ? 7.152 33.438 11.852 1 98.38 169 HIS A O 1
ATOM 1288 N N . ALA A 1 170 ? 7.781 31.516 10.836 1 98.81 170 ALA A N 1
ATOM 1289 C CA . ALA A 1 170 ? 9.156 31.625 11.305 1 98.81 170 ALA A CA 1
ATOM 1290 C C . ALA A 1 170 ? 9.828 32.875 10.758 1 98.81 170 ALA A C 1
ATOM 1292 O O . ALA A 1 170 ? 10.422 33.656 11.508 1 98.81 170 ALA A O 1
ATOM 1293 N N . ALA A 1 171 ? 9.672 33.094 9.523 1 98.81 171 ALA A N 1
ATOM 1294 C CA . ALA A 1 171 ? 10.32 34.219 8.852 1 98.81 171 ALA A CA 1
ATOM 1295 C C . ALA A 1 171 ? 9.805 35.531 9.391 1 98.81 171 ALA A C 1
ATOM 1297 O O . ALA A 1 171 ? 10.586 36.438 9.664 1 98.81 171 ALA A O 1
ATOM 1298 N N . THR A 1 172 ? 8.477 35.656 9.523 1 98.5 172 THR A N 1
ATOM 1299 C CA . THR A 1 172 ? 7.895 36.906 9.984 1 98.5 172 THR A CA 1
ATOM 1300 C C . THR A 1 172 ? 8.25 37.156 11.453 1 98.5 172 THR A C 1
ATOM 1302 O O . THR A 1 172 ? 8.531 38.312 11.836 1 98.5 172 THR A O 1
ATOM 1305 N N . SER A 1 173 ? 8.25 36.125 12.25 1 98.75 173 SER A N 1
ATOM 1306 C CA . SER A 1 173 ? 8.617 36.281 13.648 1 98.75 173 SER A CA 1
ATOM 1307 C C . SER A 1 173 ? 10.055 36.75 13.805 1 98.75 173 SER A C 1
ATOM 1309 O O . SER A 1 173 ? 10.336 37.656 14.586 1 98.75 173 SER A O 1
ATOM 1311 N N . VAL A 1 174 ? 10.922 36.156 13.047 1 98.75 174 VAL A N 1
ATOM 1312 C CA . VAL A 1 174 ? 12.328 36.531 13.094 1 98.75 174 VAL A CA 1
ATOM 1313 C C . VAL A 1 174 ? 12.516 37.969 12.609 1 98.75 174 VAL A C 1
ATOM 1315 O O . VAL A 1 174 ? 13.273 38.719 13.203 1 98.75 174 VAL A O 1
ATOM 1318 N N . ALA A 1 175 ? 11.836 38.312 11.57 1 98.69 175 ALA A N 1
ATOM 1319 C CA . ALA A 1 175 ? 11.914 39.688 11.039 1 98.69 175 ALA A CA 1
ATOM 1320 C C . ALA A 1 175 ? 11.469 40.688 12.078 1 98.69 175 ALA A C 1
ATOM 1322 O O . ALA A 1 175 ? 11.992 41.812 12.141 1 98.69 175 ALA A O 1
ATOM 1323 N N . ILE A 1 176 ? 10.523 40.344 12.883 1 98.25 176 ILE A N 1
ATOM 1324 C CA . ILE A 1 176 ? 10.008 41.25 13.922 1 98.25 176 ILE A CA 1
ATOM 1325 C C . ILE A 1 176 ? 11.078 41.469 14.992 1 98.25 176 ILE A C 1
ATOM 1327 O O . ILE A 1 176 ? 11.312 42.594 15.43 1 98.25 176 ILE A O 1
ATOM 1331 N N . LEU A 1 177 ? 11.727 40.375 15.414 1 98.38 177 LEU A N 1
ATOM 1332 C CA . LEU A 1 177 ? 12.82 40.531 16.375 1 98.38 177 LEU A CA 1
ATOM 1333 C C . LEU A 1 177 ? 13.906 41.438 15.82 1 98.38 177 LEU A C 1
ATOM 1335 O O . LEU A 1 177 ? 14.406 42.312 16.516 1 98.38 177 LEU A O 1
ATOM 1339 N N . VAL A 1 178 ? 14.219 41.219 14.594 1 97.88 178 VAL A N 1
ATOM 1340 C CA . VAL A 1 178 ? 15.266 42 13.953 1 97.88 178 VAL A CA 1
ATOM 1341 C C . VAL A 1 178 ? 14.836 43.469 13.852 1 97.88 178 VAL A C 1
ATOM 1343 O O . VAL A 1 178 ? 15.625 44.375 14.125 1 97.88 178 VAL A O 1
ATOM 1346 N N . ALA A 1 179 ? 13.609 43.688 13.438 1 97.5 179 ALA A N 1
ATOM 1347 C CA . ALA A 1 179 ? 13.086 45.062 13.328 1 97.5 179 ALA A CA 1
ATOM 1348 C C . ALA A 1 179 ? 13.18 45.781 14.656 1 97.5 179 ALA A C 1
ATOM 1350 O O . ALA A 1 179 ? 13.602 46.938 14.711 1 97.5 179 ALA A O 1
ATOM 1351 N N . LEU A 1 180 ? 12.766 45.156 15.688 1 96.81 180 LEU A N 1
ATOM 1352 C CA . LEU A 1 180 ? 12.781 45.75 17.016 1 96.81 180 LEU A CA 1
ATOM 1353 C C . LEU A 1 180 ? 14.211 46 17.484 1 96.81 180 LEU A C 1
ATOM 1355 O O . LEU A 1 180 ? 14.492 47.062 18.047 1 96.81 180 LEU A O 1
ATOM 1359 N N . LYS A 1 181 ? 15.086 45.094 17.219 1 95.88 181 LYS A N 1
ATOM 1360 C CA . LYS A 1 181 ? 16.5 45.25 17.562 1 95.88 181 LYS A CA 1
ATOM 1361 C C . LYS A 1 181 ? 17.125 46.406 16.812 1 95.88 181 LYS A C 1
ATOM 1363 O O . LYS A 1 181 ? 17.766 47.281 17.422 1 95.88 181 LYS A O 1
ATOM 1368 N N . ARG A 1 182 ? 16.875 46.469 15.539 1 95.19 182 ARG A N 1
ATOM 1369 C CA . ARG A 1 182 ? 17.453 47.5 14.695 1 95.19 182 ARG A CA 1
ATOM 1370 C C . ARG A 1 182 ? 16.922 48.875 15.07 1 95.19 182 ARG A C 1
ATOM 1372 O O . ARG A 1 182 ? 17.641 49.875 14.984 1 95.19 182 ARG A O 1
ATOM 1379 N N . SER A 1 183 ? 15.711 48.969 15.477 1 93.69 183 SER A N 1
ATOM 1380 C CA . SER A 1 183 ? 15.062 50.219 15.773 1 93.69 183 SER A CA 1
ATOM 1381 C C . SER A 1 183 ? 15.406 50.719 17.188 1 93.69 183 SER A C 1
ATOM 1383 O O . SER A 1 183 ? 15.133 51.844 17.547 1 93.69 183 SER A O 1
ATOM 1385 N N . GLY A 1 184 ? 15.922 49.844 18 1 92.44 184 GLY A N 1
ATOM 1386 C CA . GLY A 1 184 ? 16.25 50.188 19.375 1 92.44 184 GLY A CA 1
ATOM 1387 C C . GLY A 1 184 ? 15.031 50.375 20.25 1 92.44 184 GLY A C 1
ATOM 1388 O O . GLY A 1 184 ? 15.078 51.125 21.234 1 92.44 184 GLY A O 1
ATOM 1389 N N . ILE A 1 185 ? 14.008 49.781 19.906 1 93 185 ILE A N 1
ATOM 1390 C CA . ILE A 1 185 ? 12.758 49.906 20.656 1 93 185 ILE A CA 1
ATOM 1391 C C . ILE A 1 185 ? 12.859 49.125 21.953 1 93 185 ILE A C 1
ATOM 1393 O O . ILE A 1 185 ? 13.234 47.938 21.953 1 93 185 ILE A O 1
ATOM 1397 N N . SER A 1 186 ? 12.531 49.812 23.016 1 92.56 186 SER A N 1
ATOM 1398 C CA . SER A 1 186 ? 12.531 49.156 24.312 1 92.56 186 SER A CA 1
ATOM 1399 C C . SER A 1 186 ? 11.227 48.375 24.547 1 92.56 186 SER A C 1
ATOM 1401 O O . SER A 1 186 ? 10.141 48.938 24.375 1 92.56 186 SER A O 1
ATOM 1403 N N . LEU A 1 187 ? 11.352 47.219 25.016 1 96.81 187 LEU A N 1
ATOM 1404 C CA . LEU A 1 187 ? 10.203 46.375 25.375 1 96.81 187 LEU A CA 1
ATOM 1405 C C . LEU A 1 187 ? 9.969 46.406 26.875 1 96.81 187 LEU A C 1
ATOM 1407 O O . LEU A 1 187 ? 10.922 46.469 27.656 1 96.81 187 LEU A O 1
ATOM 1411 N N . HIS A 1 188 ? 8.719 46.406 27.297 1 96.25 188 HIS A N 1
ATOM 1412 C CA . HIS A 1 188 ? 8.453 46.375 28.734 1 96.25 188 HIS A CA 1
ATOM 1413 C C . HIS A 1 188 ? 8.469 44.938 29.25 1 96.25 188 HIS A C 1
ATOM 1415 O O . HIS A 1 188 ? 8.508 44.719 30.469 1 96.25 188 HIS A O 1
ATOM 1421 N N . ARG A 1 189 ? 8.492 43.969 28.344 1 97.19 189 ARG A N 1
ATOM 1422 C CA . ARG A 1 189 ? 8.625 42.531 28.656 1 97.19 189 ARG A CA 1
ATOM 1423 C C . ARG A 1 189 ? 9.406 41.812 27.562 1 97.19 189 ARG A C 1
ATOM 1425 O O . ARG A 1 189 ? 9.656 42.375 26.5 1 97.19 189 ARG A O 1
ATOM 1432 N N . ASP A 1 190 ? 9.844 40.594 27.859 1 97.88 190 ASP A N 1
ATOM 1433 C CA . ASP A 1 190 ? 10.648 39.812 26.906 1 97.88 190 ASP A CA 1
ATOM 1434 C C . ASP A 1 190 ? 9.805 39.344 25.719 1 97.88 190 ASP A C 1
ATOM 1436 O O . ASP A 1 190 ? 8.617 39.062 25.875 1 97.88 190 ASP A O 1
ATOM 1440 N N . LEU A 1 191 ? 10.422 39.344 24.578 1 98.56 191 LEU A N 1
ATOM 1441 C CA . LEU A 1 191 ? 9.914 38.688 23.375 1 98.56 191 LEU A CA 1
ATOM 1442 C C . LEU A 1 191 ? 10.797 37.5 23.016 1 98.56 191 LEU A C 1
ATOM 1444 O O . LEU A 1 191 ? 12.008 37.656 22.828 1 98.56 191 LEU A O 1
ATOM 1448 N N . ILE A 1 192 ? 10.172 36.344 22.922 1 98.81 192 ILE A N 1
ATOM 1449 C CA . ILE A 1 192 ? 10.906 35.094 22.641 1 98.81 192 ILE A CA 1
ATOM 1450 C C . ILE A 1 192 ? 10.461 34.531 21.297 1 98.81 192 ILE A C 1
ATOM 1452 O O . ILE A 1 192 ? 9.273 34.562 20.969 1 98.81 192 ILE A O 1
ATOM 1456 N N . PHE A 1 193 ? 11.391 34.094 20.5 1 98.81 193 PHE A N 1
ATOM 1457 C CA . PHE A 1 193 ? 11.125 33.281 19.328 1 98.81 193 PHE A CA 1
ATOM 1458 C C . PHE A 1 193 ? 11.625 31.859 19.547 1 98.81 193 PHE A C 1
ATOM 1460 O O . PHE A 1 193 ? 12.758 31.641 19.984 1 98.81 193 PHE A O 1
ATOM 1467 N N . ALA A 1 194 ? 10.805 30.922 19.25 1 98.94 194 ALA A N 1
ATOM 1468 C CA . ALA A 1 194 ? 11.211 29.516 19.297 1 98.94 194 ALA A CA 1
ATOM 1469 C C . ALA A 1 194 ? 11.008 28.844 17.953 1 98.94 194 ALA A C 1
ATOM 1471 O O . ALA A 1 194 ? 9.875 28.672 17.484 1 98.94 194 ALA A O 1
ATOM 1472 N N . GLY A 1 195 ? 12.102 28.578 17.234 1 98.88 195 GLY A N 1
ATOM 1473 C CA . GLY A 1 195 ? 12.086 27.656 16.125 1 98.88 195 GLY A CA 1
ATOM 1474 C C . GLY A 1 195 ? 12.25 26.203 16.547 1 98.88 195 GLY A C 1
ATOM 1475 O O . GLY A 1 195 ? 13.32 25.797 17 1 98.88 195 GLY A O 1
ATOM 1476 N N . VAL A 1 196 ? 11.188 25.375 16.281 1 98.81 196 VAL A N 1
ATOM 1477 C CA . VAL A 1 196 ? 11.156 24.094 16.969 1 98.81 196 VAL A CA 1
ATOM 1478 C C . VAL A 1 196 ? 11.094 22.953 15.961 1 98.81 196 VAL A C 1
ATOM 1480 O O . VAL A 1 196 ? 10.703 23.156 14.812 1 98.81 196 VAL A O 1
ATOM 1483 N N . ALA A 1 197 ? 11.461 21.766 16.469 1 98.25 197 ALA A N 1
ATOM 1484 C CA . ALA A 1 197 ? 11.523 20.562 15.633 1 98.25 197 ALA A CA 1
ATOM 1485 C C . ALA A 1 197 ? 10.297 19.688 15.852 1 98.25 197 ALA A C 1
ATOM 1487 O O . ALA A 1 197 ? 9.648 19.766 16.906 1 98.25 197 ALA A O 1
ATOM 1488 N N . ASP A 1 198 ? 9.836 18.953 14.867 1 97.25 198 ASP A N 1
ATOM 1489 C CA . ASP A 1 198 ? 9.141 17.672 14.969 1 97.25 198 ASP A CA 1
ATOM 1490 C C . ASP A 1 198 ? 7.645 17.875 15.195 1 97.25 198 ASP A C 1
ATOM 1492 O O . ASP A 1 198 ? 6.961 16.984 15.695 1 97.25 198 ASP A O 1
ATOM 1496 N N . GLU A 1 199 ? 7.133 19.016 14.867 1 96 199 GLU A N 1
ATOM 1497 C CA . GLU A 1 199 ? 5.695 19.219 15.008 1 96 199 GLU A CA 1
ATOM 1498 C C . GLU A 1 199 ? 4.91 18.25 14.133 1 96 199 GLU A C 1
ATOM 1500 O O . GLU A 1 199 ? 3.865 17.734 14.547 1 96 199 GLU A O 1
ATOM 1505 N N . GLU A 1 200 ? 5.438 17.906 13.023 1 94.62 200 GLU A N 1
ATOM 1506 C CA . GLU A 1 200 ? 4.73 17.094 12.039 1 94.62 200 GLU A CA 1
ATOM 1507 C C . GLU A 1 200 ? 4.719 15.617 12.445 1 94.62 200 GLU A C 1
ATOM 1509 O O . GLU A 1 200 ? 4.184 14.773 11.727 1 94.62 200 GLU A O 1
ATOM 1514 N N . ASP A 1 201 ? 5.422 15.281 13.531 1 92.81 201 ASP A N 1
ATOM 1515 C CA . ASP A 1 201 ? 5.449 13.898 14 1 92.81 201 ASP A CA 1
ATOM 1516 C C . ASP A 1 201 ? 5.422 13.828 15.523 1 92.81 201 ASP A C 1
ATOM 1518 O O . ASP A 1 201 ? 6.262 13.164 16.141 1 92.81 201 ASP A O 1
ATOM 1522 N N . GLY A 1 202 ? 4.617 14.602 16.188 1 90.25 202 GLY A N 1
ATOM 1523 C CA . GLY A 1 202 ? 4.305 14.43 17.594 1 90.25 202 GLY A CA 1
ATOM 1524 C C . GLY A 1 202 ? 5.113 15.352 18.5 1 90.25 202 GLY A C 1
ATOM 1525 O O . GLY A 1 202 ? 4.887 15.391 19.703 1 90.25 202 GLY A O 1
ATOM 1526 N N . SER A 1 203 ? 6.168 16.031 18.109 1 95.19 203 SER A N 1
ATOM 1527 C CA . SER A 1 203 ? 6.922 17.078 18.797 1 95.19 203 SER A CA 1
ATOM 1528 C C . SER A 1 203 ? 7.82 16.5 19.875 1 95.19 203 SER A C 1
ATOM 1530 O O . SER A 1 203 ? 8.234 17.219 20.797 1 95.19 203 SER A O 1
ATOM 1532 N N . HIS A 1 204 ? 8.133 15.211 19.766 1 94.44 204 HIS A N 1
ATOM 1533 C CA . HIS A 1 204 ? 8.977 14.57 20.766 1 94.44 204 HIS A CA 1
ATOM 1534 C C . HIS A 1 204 ? 10.375 15.188 20.797 1 94.44 204 HIS A C 1
ATOM 1536 O O . HIS A 1 204 ? 11.039 15.195 21.828 1 94.44 204 HIS A O 1
ATOM 1542 N N . TYR A 1 205 ? 10.75 15.711 19.656 1 97.25 205 TYR A N 1
ATOM 1543 C CA . TYR A 1 205 ? 12.062 16.328 19.531 1 97.25 205 TYR A CA 1
ATOM 1544 C C . TYR A 1 205 ? 11.961 17.844 19.609 1 97.25 205 TYR A C 1
ATOM 1546 O O . TYR A 1 205 ? 12.984 18.531 19.609 1 97.25 205 TYR A O 1
ATOM 1554 N N . GLY A 1 206 ? 10.773 18.391 19.672 1 97.94 206 GLY A N 1
ATOM 1555 C CA . GLY A 1 206 ? 10.555 19.828 19.656 1 97.94 206 GLY A CA 1
ATOM 1556 C C . GLY A 1 206 ? 10 20.344 20.969 1 97.94 206 GLY A C 1
ATOM 1557 O O . GLY A 1 206 ? 10.68 20.312 22 1 97.94 206 GLY A O 1
ATOM 1558 N N . VAL A 1 207 ? 8.766 20.719 20.984 1 98.19 207 VAL A N 1
ATOM 1559 C CA . VAL A 1 207 ? 8.195 21.453 22.094 1 98.19 207 VAL A CA 1
ATOM 1560 C C . VAL A 1 207 ? 8.039 20.531 23.297 1 98.19 207 VAL A C 1
ATOM 1562 O O . VAL A 1 207 ? 8.203 20.953 24.453 1 98.19 207 VAL A O 1
ATOM 1565 N N . GLU A 1 208 ? 7.668 19.25 23.031 1 96.31 208 GLU A N 1
ATOM 1566 C CA . GLU A 1 208 ? 7.586 18.328 24.156 1 96.31 208 GLU A CA 1
ATOM 1567 C C . GLU A 1 208 ? 8.922 18.234 24.891 1 96.31 208 GLU A C 1
ATOM 1569 O O . GLU A 1 208 ? 8.961 18.25 26.125 1 96.31 208 GLU A O 1
ATOM 1574 N N . PHE A 1 209 ? 9.992 18.141 24.141 1 97.31 209 PHE A N 1
ATOM 1575 C CA . PHE A 1 209 ? 11.344 18.094 24.703 1 97.31 209 PHE A CA 1
ATOM 1576 C C . PHE A 1 209 ? 11.641 19.375 25.484 1 97.31 209 PHE A C 1
ATOM 1578 O O . PHE A 1 209 ? 12.156 19.328 26.594 1 97.31 209 PHE A O 1
ATOM 1585 N N . LEU A 1 210 ? 11.305 20.547 24.953 1 98.5 210 LEU A N 1
ATOM 1586 C CA . LEU A 1 210 ? 11.586 21.844 25.578 1 98.5 210 LEU A CA 1
ATOM 1587 C C . LEU A 1 210 ? 10.812 21.984 26.891 1 98.5 210 LEU A C 1
ATOM 1589 O O . LEU A 1 210 ? 11.367 22.438 27.891 1 98.5 210 LEU A O 1
ATOM 1593 N N . VAL A 1 211 ? 9.555 21.594 26.875 1 98 211 VAL A N 1
ATOM 1594 C CA . VAL A 1 211 ? 8.719 21.719 28.062 1 98 211 VAL A CA 1
ATOM 1595 C C . VAL A 1 211 ? 9.273 20.828 29.172 1 98 211 VAL A C 1
ATOM 1597 O O . VAL A 1 211 ? 9.273 21.203 30.344 1 98 211 VAL A O 1
ATOM 1600 N N . ARG A 1 212 ? 9.812 19.703 28.812 1 97.19 212 ARG A N 1
ATOM 1601 C CA . ARG A 1 212 ? 10.266 18.719 29.797 1 97.19 212 ARG A CA 1
ATOM 1602 C C . ARG A 1 212 ? 11.672 19.047 30.297 1 97.19 212 ARG A C 1
ATOM 1604 O O . ARG A 1 212 ? 11.969 18.891 31.484 1 97.19 212 ARG A O 1
ATOM 1611 N N . GLN A 1 213 ? 12.508 19.562 29.406 1 97.81 213 GLN A N 1
ATOM 1612 C CA . GLN A 1 213 ? 13.93 19.625 29.75 1 97.81 213 GLN A CA 1
ATOM 1613 C C . GLN A 1 213 ? 14.406 21.062 29.859 1 97.81 213 GLN A C 1
ATOM 1615 O O . GLN A 1 213 ? 15.398 21.344 30.531 1 97.81 213 GLN A O 1
ATOM 1620 N N . HIS A 1 214 ? 13.727 21.938 29.141 1 98.06 214 HIS A N 1
ATOM 1621 C CA . HIS A 1 214 ? 14.172 23.328 29.125 1 98.06 214 HIS A CA 1
ATOM 1622 C C . HIS A 1 214 ? 12.984 24.281 29.234 1 98.06 214 HIS A C 1
ATOM 1624 O O . HIS A 1 214 ? 12.852 25.203 28.422 1 98.06 214 HIS A O 1
ATOM 1630 N N . PRO A 1 215 ? 12.109 24.078 30.234 1 98 215 PRO A N 1
ATOM 1631 C CA . PRO A 1 215 ? 10.914 24.922 30.328 1 98 215 PRO A CA 1
ATOM 1632 C C . PRO A 1 215 ? 11.25 26.406 30.516 1 98 215 PRO A C 1
ATOM 1634 O O . PRO A 1 215 ? 10.492 27.266 30.078 1 98 215 PRO A O 1
ATOM 1637 N N . ASP A 1 216 ? 12.375 26.703 31.031 1 97.94 216 ASP A N 1
ATOM 1638 C CA . ASP A 1 216 ? 12.766 28.078 31.328 1 97.94 216 ASP A CA 1
ATOM 1639 C C . ASP A 1 216 ? 13.031 28.859 30.031 1 97.94 216 ASP A C 1
ATOM 1641 O O . ASP A 1 216 ? 12.844 30.078 29.984 1 97.94 216 ASP A O 1
ATOM 1645 N N . LEU A 1 217 ? 13.422 28.188 29.047 1 98.25 217 LEU A N 1
ATOM 1646 C CA . LEU A 1 217 ? 13.789 28.844 27.797 1 98.25 217 LEU A CA 1
ATOM 1647 C C . LEU A 1 217 ? 12.555 29.359 27.062 1 98.25 217 LEU A C 1
ATOM 1649 O O . LEU A 1 217 ? 12.641 30.266 26.234 1 98.25 217 LEU A O 1
ATOM 1653 N N . ILE A 1 218 ? 11.367 28.766 27.453 1 98.44 218 ILE A N 1
ATOM 1654 C CA . ILE A 1 218 ? 10.195 29.094 26.641 1 98.44 218 ILE A CA 1
ATOM 1655 C C . ILE A 1 218 ? 9.055 29.562 27.531 1 98.44 218 ILE A C 1
ATOM 1657 O O . ILE A 1 218 ? 7.895 29.562 27.125 1 98.44 218 ILE A O 1
ATOM 1661 N N . GLU A 1 219 ? 9.312 29.859 28.766 1 98.12 219 GLU A N 1
ATOM 1662 C CA . GLU A 1 219 ? 8.281 30.375 29.656 1 98.12 219 GLU A CA 1
ATOM 1663 C C . GLU A 1 219 ? 7.695 31.688 29.141 1 98.12 219 GLU A C 1
ATOM 1665 O O . GLU A 1 219 ? 8.438 32.625 28.812 1 98.12 219 GLU A O 1
ATOM 1670 N N . ALA A 1 220 ? 6.355 31.75 29.078 1 98.25 220 ALA A N 1
ATOM 1671 C CA . ALA A 1 220 ? 5.684 32.938 28.578 1 98.25 220 ALA A CA 1
ATOM 1672 C C . ALA A 1 220 ? 4.285 33.062 29.156 1 98.25 220 ALA A C 1
ATOM 1674 O O . ALA A 1 220 ? 3.779 32.156 29.797 1 98.25 220 ALA A O 1
ATOM 1675 N N . GLU A 1 221 ? 3.766 34.219 29.016 1 97.38 221 GLU A N 1
ATOM 1676 C CA . GLU A 1 221 ? 2.373 34.469 29.375 1 97.38 221 GLU A CA 1
ATOM 1677 C C . GLU A 1 221 ? 1.429 34 28.266 1 97.38 221 GLU A C 1
ATOM 1679 O O . GLU A 1 221 ? 0.346 33.5 28.547 1 97.38 221 GLU A O 1
ATOM 1684 N N . VAL A 1 222 ? 1.803 34.25 27.094 1 97.69 222 VAL A N 1
ATOM 1685 C CA . VAL A 1 222 ? 1.034 33.906 25.906 1 97.69 222 VAL A CA 1
ATOM 1686 C C . VAL A 1 222 ? 1.983 33.469 24.781 1 97.69 222 VAL A C 1
ATOM 1688 O O . VAL A 1 222 ? 3.059 34.062 24.625 1 97.69 222 VAL A O 1
ATOM 1691 N N . MET A 1 223 ? 1.645 32.406 24.156 1 97.94 223 MET A N 1
ATOM 1692 C CA . MET A 1 223 ? 2.391 31.969 22.984 1 97.94 223 MET A CA 1
ATOM 1693 C C . MET A 1 223 ? 1.505 31.953 21.734 1 97.94 223 MET A C 1
ATOM 1695 O O . MET A 1 223 ? 0.318 31.641 21.828 1 97.94 223 MET A O 1
ATOM 1699 N N . PHE A 1 224 ? 2.064 32.344 20.578 1 98.38 224 PHE A N 1
ATOM 1700 C CA . PHE A 1 224 ? 1.393 32.344 19.297 1 98.38 224 PHE A CA 1
ATOM 1701 C C . PHE A 1 224 ? 2.061 31.375 18.328 1 98.38 224 PHE A C 1
ATOM 1703 O O . PHE A 1 224 ? 3.287 31.359 18.203 1 98.38 224 PHE A O 1
ATOM 1710 N N . THR A 1 225 ? 1.303 30.547 17.719 1 97.44 225 THR A N 1
ATOM 1711 C CA . THR A 1 225 ? 1.799 29.609 16.719 1 97.44 225 THR A CA 1
ATOM 1712 C C . THR A 1 225 ? 0.81 29.484 15.562 1 97.44 225 THR A C 1
ATOM 1714 O O .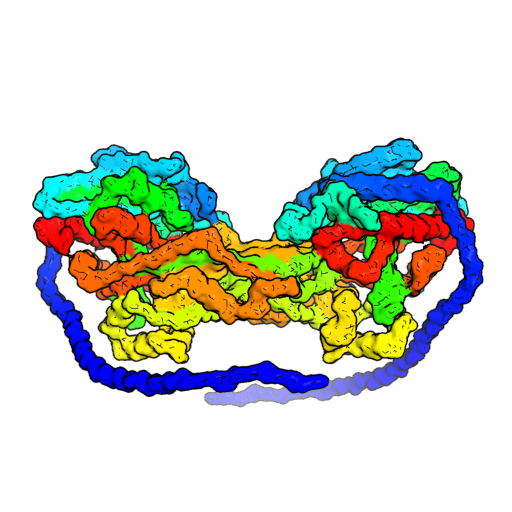 THR A 1 225 ? 0.058 30.422 15.266 1 97.44 225 THR A O 1
ATOM 1717 N N . GLU A 1 226 ? 0.774 28.391 14.852 1 93.19 226 GLU A N 1
ATOM 1718 C CA . GLU A 1 226 ? 0.03 28.219 13.609 1 93.19 226 GLU A CA 1
ATOM 1719 C C . GLU A 1 226 ? -1.465 28.062 13.875 1 93.19 226 GLU A C 1
ATOM 1721 O O . GLU A 1 226 ? -1.893 28.031 15.031 1 93.19 226 GLU A O 1
ATOM 1726 N N . ALA A 1 227 ? -2.268 28.016 12.797 1 87.56 227 ALA A N 1
ATOM 1727 C CA . ALA A 1 227 ? -3.676 27.641 12.727 1 87.56 227 ALA A CA 1
ATOM 1728 C C . ALA A 1 227 ? -4.578 28.844 13.031 1 87.56 227 ALA A C 1
ATOM 1730 O O . ALA A 1 227 ? -5.574 28.703 13.742 1 87.56 227 ALA A O 1
ATOM 1731 N N . GLY A 1 228 ? -4.207 30.047 12.422 1 90.12 228 GLY A N 1
ATOM 1732 C CA . GLY A 1 228 ? -5.055 31.234 12.555 1 90.12 228 GLY A CA 1
ATOM 1733 C C . GLY A 1 228 ? -4.477 32.469 11.875 1 90.12 228 GLY A C 1
ATOM 1734 O O . GLY A 1 228 ? -3.312 32.469 11.469 1 90.12 228 GLY A O 1
ATOM 1735 N N . GLY A 1 229 ? -5.41 33.406 11.719 1 91.31 229 GLY A N 1
ATOM 1736 C CA . GLY A 1 229 ? -4.98 34.688 11.211 1 91.31 229 GLY A CA 1
ATOM 1737 C C . GLY A 1 229 ? -5.023 34.781 9.703 1 91.31 229 GLY A C 1
ATOM 1738 O O . GLY A 1 229 ? -4.395 35.656 9.109 1 91.31 229 GLY A O 1
ATOM 1739 N N . PHE A 1 230 ? -5.676 33.844 9.031 1 89.31 230 PHE A N 1
ATOM 1740 C CA . PHE A 1 230 ? -5.859 33.875 7.586 1 89.31 230 PHE A CA 1
ATOM 1741 C C . PHE A 1 230 ? -7.305 34.188 7.227 1 89.31 230 PHE A C 1
ATOM 1743 O O . PHE A 1 230 ? -8.219 33.938 8.016 1 89.31 230 PHE A O 1
ATOM 1750 N N . PRO A 1 231 ? -7.473 34.781 6.062 1 88.38 231 PRO A N 1
ATOM 1751 C CA . PRO A 1 231 ? -8.844 35.094 5.66 1 88.38 231 PRO A CA 1
ATOM 1752 C C . PRO A 1 231 ? -9.68 33.844 5.395 1 88.38 231 PRO A C 1
ATOM 1754 O O . PRO A 1 231 ? -9.211 32.906 4.723 1 88.38 231 PRO A O 1
ATOM 1757 N N . PHE A 1 232 ? -10.805 33.844 5.945 1 85.5 232 PHE A N 1
ATOM 1758 C CA . PHE A 1 232 ? -11.82 32.844 5.707 1 85.5 232 PHE A CA 1
ATOM 1759 C C . PHE A 1 232 ? -13.102 33.469 5.164 1 85.5 232 PHE A C 1
ATOM 1761 O O . PHE A 1 232 ? -13.719 34.281 5.832 1 85.5 232 PHE A O 1
ATOM 1768 N N . TYR A 1 233 ? -13.391 33.062 3.955 1 82.56 233 TYR A N 1
ATOM 1769 C CA . TYR A 1 233 ? -14.578 33.594 3.324 1 82.56 233 TYR A CA 1
ATOM 1770 C C . TYR A 1 233 ? -15.766 32.656 3.49 1 82.56 233 TYR A C 1
ATOM 1772 O O . TYR A 1 233 ? -15.711 31.5 3.08 1 82.56 233 TYR A O 1
ATOM 1780 N N . PHE A 1 234 ? -16.781 33.188 4.105 1 83.06 234 PHE A N 1
ATOM 1781 C CA . PHE A 1 234 ? -17.969 32.406 4.355 1 83.06 234 PHE A CA 1
ATOM 1782 C C . PHE A 1 234 ? -19.234 33.188 3.996 1 83.06 234 PHE A C 1
ATOM 1784 O O . PHE A 1 234 ? -19.578 34.156 4.68 1 83.06 234 PHE A O 1
ATOM 1791 N N . ASN A 1 235 ? -19.891 32.719 2.936 1 79.94 235 ASN A N 1
ATOM 1792 C CA . ASN A 1 235 ? -21.141 33.281 2.459 1 79.94 235 ASN A CA 1
ATOM 1793 C C . ASN A 1 235 ? -21.031 34.812 2.338 1 79.94 235 ASN A C 1
ATOM 1795 O O . ASN A 1 235 ? -21.859 35.531 2.881 1 79.94 235 ASN A O 1
ATOM 1799 N N . GLY A 1 236 ? -19.938 35.312 1.77 1 77.12 236 GLY A N 1
ATOM 1800 C CA . GLY A 1 236 ? -19.766 36.719 1.459 1 77.12 236 GLY A CA 1
ATOM 1801 C C . GLY A 1 236 ? -19.125 37.5 2.59 1 77.12 236 GLY A C 1
ATOM 1802 O O . GLY A 1 236 ? -18.828 38.688 2.445 1 77.12 236 GLY A O 1
ATOM 1803 N N . ALA A 1 237 ? -18.922 36.844 3.684 1 83.5 237 ALA A N 1
ATOM 1804 C CA . ALA A 1 237 ? -18.266 37.5 4.809 1 83.5 237 ALA A CA 1
ATOM 1805 C C . ALA A 1 237 ? -16.812 37.094 4.926 1 83.5 237 ALA A C 1
ATOM 1807 O O . ALA A 1 237 ? -16.469 35.938 4.672 1 83.5 237 ALA A O 1
ATOM 1808 N N . LEU A 1 238 ? -16.031 38.031 5.242 1 89.38 238 LEU A N 1
ATOM 1809 C CA . LEU A 1 238 ? -14.617 37.781 5.539 1 89.38 238 LEU A CA 1
ATOM 1810 C C . LEU A 1 238 ? -14.391 37.625 7.039 1 89.38 238 LEU A C 1
ATOM 1812 O O . LEU A 1 238 ? -14.758 38.531 7.812 1 89.38 238 LEU A O 1
ATOM 1816 N N . LEU A 1 239 ? -13.914 36.5 7.434 1 90.94 239 LEU A N 1
ATOM 1817 C CA . LEU A 1 239 ? -13.617 36.25 8.836 1 90.94 239 LEU A CA 1
ATOM 1818 C C . LEU A 1 239 ? -12.164 35.812 9.016 1 90.94 239 LEU A C 1
ATOM 1820 O O . LEU A 1 239 ? -11.484 35.5 8.039 1 90.94 239 LEU A O 1
ATOM 1824 N N . TYR A 1 240 ? -11.75 35.906 10.273 1 92.94 240 TYR A N 1
ATOM 1825 C CA . TYR A 1 240 ? -10.383 35.531 10.594 1 92.94 240 TYR A CA 1
ATOM 1826 C C . TYR A 1 240 ? -10.367 34.531 11.758 1 92.94 240 TYR A C 1
ATOM 1828 O O . TYR A 1 240 ? -10.516 34.938 12.914 1 92.94 240 TYR A O 1
ATOM 1836 N N . PRO A 1 241 ? -10.094 33.312 11.461 1 92.44 241 PRO A N 1
ATOM 1837 C CA . PRO A 1 241 ? -10.016 32.344 12.555 1 92.44 241 PRO A CA 1
ATOM 1838 C C . PRO A 1 241 ? -8.82 32.594 13.477 1 92.44 241 PRO A C 1
ATOM 1840 O O . PRO A 1 241 ? -7.75 32.969 13.008 1 92.44 241 PRO A O 1
ATOM 1843 N N . VAL A 1 242 ? -9.023 32.344 14.75 1 95.75 242 VAL A N 1
ATOM 1844 C CA . VAL A 1 242 ? -8 32.281 15.781 1 95.75 242 VAL A CA 1
ATOM 1845 C C . VAL A 1 242 ? -8.172 31.016 16.609 1 95.75 242 VAL A C 1
ATOM 1847 O O . VAL A 1 242 ? -9.234 30.797 17.203 1 95.75 242 VAL A O 1
ATOM 1850 N N . GLN A 1 243 ? -7.152 30.266 16.656 1 94.88 243 GLN A N 1
ATOM 1851 C CA . GLN A 1 243 ? -7.27 28.969 17.312 1 94.88 243 GLN A CA 1
ATOM 1852 C C . GLN A 1 243 ? -7.098 29.094 18.812 1 94.88 243 GLN A C 1
ATOM 1854 O O . GLN A 1 243 ? -6.125 29.688 19.281 1 94.88 243 GLN A O 1
ATOM 1859 N N . ILE A 1 244 ? -8.031 28.516 19.578 1 94.5 244 ILE A N 1
ATOM 1860 C CA . ILE A 1 244 ? -7.922 28.516 21.031 1 94.5 244 ILE A CA 1
ATOM 1861 C C . ILE A 1 244 ? -8.156 27.109 21.562 1 94.5 244 ILE A C 1
ATOM 1863 O O . ILE A 1 244 ? -8.078 26.875 22.766 1 94.5 244 ILE A O 1
ATOM 1867 N N . ALA A 1 245 ? -8.477 26.234 20.625 1 93.5 245 ALA A N 1
ATOM 1868 C CA . ALA A 1 245 ? -8.695 24.828 20.953 1 93.5 245 ALA A CA 1
ATOM 1869 C C . ALA A 1 245 ? -8.258 23.922 19.797 1 93.5 245 ALA A C 1
ATOM 1871 O O . ALA A 1 245 ? -8.133 24.375 18.656 1 93.5 245 ALA A O 1
ATOM 1872 N N . GLU A 1 246 ? -7.914 22.672 20.156 1 94.62 246 GLU A N 1
ATOM 1873 C CA . GLU A 1 246 ? -7.5 21.688 19.156 1 94.62 246 GLU A CA 1
ATOM 1874 C C . GLU A 1 246 ? -8.109 20.312 19.453 1 94.62 246 GLU A C 1
ATOM 1876 O O . GLU A 1 246 ? -8.227 19.938 20.625 1 94.62 246 GLU A O 1
ATOM 1881 N N . LYS A 1 247 ? -8.414 19.609 18.391 1 94.75 247 LYS A N 1
ATOM 1882 C CA . LYS A 1 247 ? -8.852 18.219 18.562 1 94.75 247 LYS A CA 1
ATOM 1883 C C . LYS A 1 247 ? -7.703 17.328 19.016 1 94.75 247 LYS A C 1
ATOM 1885 O O . LYS A 1 247 ? -6.531 17.672 18.828 1 94.75 247 LYS A O 1
ATOM 1890 N N . GLY A 1 248 ? -8.148 16.188 19.672 1 94.12 248 GLY A N 1
ATOM 1891 C CA . GLY A 1 248 ? -7.168 15.148 19.922 1 94.12 248 GLY A CA 1
ATOM 1892 C C . GLY A 1 248 ? -6.723 14.43 18.672 1 94.12 248 GLY A C 1
ATOM 1893 O O . GLY A 1 248 ? -7.234 14.695 17.578 1 94.12 248 GLY A O 1
ATOM 1894 N N . HIS A 1 249 ? -5.73 13.602 18.875 1 94.31 249 HIS A N 1
ATOM 1895 C CA . HIS A 1 249 ? -5.145 12.922 17.719 1 94.31 249 HIS A CA 1
ATOM 1896 C C . HIS A 1 249 ? -4.738 11.5 18.078 1 94.31 249 HIS A C 1
ATOM 1898 O O . HIS A 1 249 ? -4.25 11.242 19.172 1 94.31 249 HIS A O 1
ATOM 1904 N N . VAL A 1 250 ? -5.039 10.609 17.141 1 94.5 250 VAL A N 1
ATOM 1905 C CA . VAL A 1 250 ? -4.508 9.25 17.25 1 94.5 250 VAL A CA 1
ATOM 1906 C C . VAL A 1 250 ? -4.402 8.625 15.859 1 94.5 250 VAL A C 1
ATOM 1908 O O . VAL A 1 250 ? -5.25 8.867 14.992 1 94.5 250 VAL A O 1
ATOM 1911 N N . ASN A 1 251 ? -3.307 7.93 15.68 1 95.06 251 ASN A N 1
ATOM 1912 C CA . ASN A 1 251 ? -3.193 7.086 14.492 1 95.06 251 ASN A CA 1
ATOM 1913 C C . ASN A 1 251 ? -3.619 5.648 14.789 1 95.06 251 ASN A C 1
ATOM 1915 O O . ASN A 1 251 ? -3.289 5.102 15.844 1 95.06 251 ASN A O 1
ATOM 1919 N N . VAL A 1 252 ? -4.375 5.105 13.844 1 96.88 252 VAL A N 1
ATOM 1920 C CA . VAL A 1 252 ? -4.777 3.713 14 1 96.88 252 VAL A CA 1
ATOM 1921 C C . VAL A 1 252 ? -4.344 2.91 12.773 1 96.88 252 VAL A C 1
ATOM 1923 O O . VAL A 1 252 ? -4.234 3.457 11.672 1 96.88 252 VAL A O 1
ATOM 1926 N N . THR A 1 253 ? -4.055 1.656 13.023 1 97.5 253 THR A N 1
ATOM 1927 C CA . THR A 1 253 ? -3.725 0.719 11.953 1 97.5 253 THR A CA 1
ATOM 1928 C C . THR A 1 253 ? -4.816 -0.335 11.805 1 97.5 253 THR A C 1
ATOM 1930 O O . THR A 1 253 ? -5.227 -0.96 12.781 1 97.5 253 THR A O 1
ATOM 1933 N N . ILE A 1 254 ? -5.32 -0.457 10.609 1 98 254 ILE A N 1
ATOM 1934 C CA . ILE A 1 254 ? -6.223 -1.551 10.266 1 98 254 ILE A CA 1
ATOM 1935 C C . ILE A 1 254 ? -5.473 -2.596 9.438 1 98 254 ILE A C 1
ATOM 1937 O O . ILE A 1 254 ? -4.91 -2.279 8.391 1 98 254 ILE A O 1
ATOM 1941 N N . THR A 1 255 ? -5.473 -3.77 9.945 1 96.75 255 THR A N 1
ATOM 1942 C CA . THR A 1 255 ? -4.812 -4.879 9.266 1 96.75 255 THR A CA 1
ATOM 1943 C C . THR A 1 255 ? -5.84 -5.887 8.758 1 96.75 255 THR A C 1
ATOM 1945 O O . THR A 1 255 ? -6.77 -6.254 9.477 1 96.75 255 THR A O 1
ATOM 1948 N N . SER A 1 256 ? -5.703 -6.207 7.504 1 96.56 256 SER A N 1
ATOM 1949 C CA . SER A 1 256 ? -6.535 -7.266 6.941 1 96.56 256 SER A CA 1
ATOM 1950 C C . SER A 1 256 ? -5.77 -8.586 6.852 1 96.56 256 SER A C 1
ATOM 1952 O O . SER A 1 256 ? -4.555 -8.586 6.648 1 96.56 256 SER A O 1
ATOM 1954 N N . ARG A 1 257 ? -6.52 -9.656 7.016 1 93 257 ARG A N 1
ATOM 1955 C CA . ARG A 1 257 ? -5.953 -10.992 6.902 1 93 257 ARG A CA 1
ATOM 1956 C C . ARG A 1 257 ? -6.734 -11.836 5.902 1 93 257 ARG A C 1
ATOM 1958 O O . ARG A 1 257 ? -7.965 -11.773 5.852 1 93 257 ARG A O 1
ATOM 1965 N N . GLY A 1 258 ? -6 -12.539 5.051 1 91.25 258 GLY A N 1
ATOM 1966 C CA . GLY A 1 258 ? -6.508 -13.523 4.109 1 91.25 258 GLY A CA 1
ATOM 1967 C C . GLY A 1 258 ? -5.617 -14.75 3.992 1 91.25 258 GLY A C 1
ATOM 1968 O O . GLY A 1 258 ? -4.613 -14.859 4.695 1 91.25 258 GLY A O 1
ATOM 1969 N N . THR A 1 259 ? -6.012 -15.648 3.182 1 86.94 259 THR A N 1
ATOM 1970 C CA . THR A 1 259 ? -5.266 -16.891 3.039 1 86.94 259 THR A CA 1
ATOM 1971 C C . THR A 1 259 ? -4.023 -16.688 2.176 1 86.94 259 THR A C 1
ATOM 1973 O O . THR A 1 259 ? -3.002 -17.344 2.377 1 86.94 259 THR A O 1
ATOM 1976 N N . GLY A 1 260 ? -4.082 -15.703 1.33 1 88.06 260 GLY A N 1
ATOM 1977 C CA . GLY A 1 260 ? -2.994 -15.531 0.378 1 88.06 260 GLY A CA 1
ATOM 1978 C C . GLY A 1 260 ? -2.893 -16.672 -0.622 1 88.06 260 GLY A C 1
ATOM 1979 O O . GLY A 1 260 ? -3.811 -17.484 -0.738 1 88.06 260 GLY A O 1
ATOM 1980 N N . GLY A 1 261 ? -1.804 -16.656 -1.477 1 89.44 261 GLY A N 1
ATOM 1981 C CA . GLY A 1 261 ? -1.595 -17.734 -2.432 1 89.44 261 GLY A CA 1
ATOM 1982 C C . GLY A 1 261 ? -1.337 -17.234 -3.842 1 89.44 261 GLY A C 1
ATOM 1983 O O . GLY A 1 261 ? -0.968 -16.078 -4.043 1 89.44 261 GLY A O 1
ATOM 1984 N N . HIS A 1 262 ? -1.442 -18.203 -4.723 1 90.81 262 HIS A N 1
ATOM 1985 C CA . HIS A 1 262 ? -1.188 -17.922 -6.133 1 90.81 262 HIS A CA 1
ATOM 1986 C C . HIS A 1 262 ? -2.314 -17.094 -6.742 1 90.81 262 HIS A C 1
ATOM 1988 O O . HIS A 1 262 ? -3.49 -17.328 -6.457 1 90.81 262 HIS A O 1
ATOM 1994 N N . SER A 1 263 ? -1.986 -16.141 -7.562 1 91.81 263 SER A N 1
ATOM 1995 C CA . SER A 1 263 ? -2.961 -15.188 -8.07 1 91.81 263 SER A CA 1
ATOM 1996 C C . SER A 1 263 ? -3.689 -15.734 -9.297 1 91.81 263 SER A C 1
ATOM 1998 O O . SER A 1 263 ? -4.555 -15.062 -9.859 1 91.81 263 SER A O 1
ATOM 2000 N N . SER A 1 264 ? -3.383 -16.938 -9.734 1 90.75 264 SER A N 1
ATOM 2001 C CA . SER A 1 264 ? -4.012 -17.484 -10.938 1 90.75 264 SER A CA 1
ATOM 2002 C C . SER A 1 264 ? -5.379 -18.078 -10.617 1 90.75 264 SER A C 1
ATOM 2004 O O . SER A 1 264 ? -6.07 -18.578 -11.508 1 90.75 264 SER A O 1
ATOM 2006 N N . VAL A 1 265 ? -5.746 -18.078 -9.383 1 89.25 265 VAL A N 1
ATOM 2007 C CA . VAL A 1 265 ? -7.07 -18.531 -8.969 1 89.25 265 VAL A CA 1
ATOM 2008 C C . VAL A 1 265 ? -7.773 -17.422 -8.18 1 89.25 265 VAL A C 1
ATOM 2010 O O . VAL A 1 265 ? -7.121 -16.531 -7.645 1 89.25 265 VAL A O 1
ATOM 2013 N N . PRO A 1 266 ? -9.078 -17.531 -8.109 1 90 266 PRO A N 1
ATOM 2014 C CA . PRO A 1 266 ? -9.797 -16.5 -7.371 1 90 266 PRO A CA 1
ATOM 2015 C C . PRO A 1 266 ? -9.539 -16.562 -5.867 1 90 266 PRO A C 1
ATOM 2017 O O . PRO A 1 266 ? -9.352 -17.641 -5.312 1 90 266 PRO A O 1
ATOM 2020 N N . HIS A 1 267 ? -9.539 -15.414 -5.289 1 90.5 267 HIS A N 1
ATOM 2021 C CA . HIS A 1 267 ? -9.398 -15.266 -3.844 1 90.5 267 HIS A CA 1
ATOM 2022 C C . HIS A 1 267 ? -10.531 -14.422 -3.268 1 90.5 267 HIS A C 1
ATOM 2024 O O . HIS A 1 267 ? -10.398 -13.203 -3.141 1 90.5 267 HIS A O 1
ATOM 2030 N N . LYS A 1 268 ? -11.562 -15.016 -2.826 1 87.44 268 LYS A N 1
ATOM 2031 C CA . LYS A 1 268 ? -12.688 -14.289 -2.242 1 87.44 268 LYS A CA 1
ATOM 2032 C C . LYS A 1 268 ? -12.305 -13.672 -0.899 1 87.44 268 LYS A C 1
ATOM 2034 O O . LYS A 1 268 ? -12.945 -12.727 -0.441 1 87.44 268 LYS A O 1
ATOM 2039 N N . ASP A 1 269 ? -11.273 -14.281 -0.354 1 92.19 269 ASP A N 1
ATOM 2040 C CA . ASP A 1 269 ? -10.781 -13.789 0.929 1 92.19 269 ASP A CA 1
ATOM 2041 C C . ASP A 1 269 ? -9.539 -12.914 0.741 1 92.19 269 ASP A C 1
ATOM 2043 O O . ASP A 1 269 ? -8.664 -12.875 1.61 1 92.19 269 ASP A O 1
ATOM 2047 N N . ASN A 1 270 ? -9.453 -12.258 -0.363 1 95.5 270 ASN A N 1
ATOM 2048 C CA . ASN A 1 270 ? -8.32 -11.398 -0.696 1 95.5 270 ASN A CA 1
ATOM 2049 C C . ASN A 1 270 ? -8.133 -10.297 0.336 1 95.5 270 ASN A C 1
ATOM 2051 O O . ASN A 1 270 ? -9.023 -9.477 0.547 1 95.5 270 ASN A O 1
ATOM 2055 N N . ALA A 1 271 ? -6.961 -10.266 0.947 1 96.06 271 ALA A N 1
ATOM 2056 C CA . ALA A 1 271 ? -6.668 -9.312 2.014 1 96.06 271 ALA A CA 1
ATOM 2057 C C . ALA A 1 271 ? -6.727 -7.879 1.495 1 96.06 271 ALA A C 1
ATOM 2059 O O . ALA A 1 271 ? -7.184 -6.977 2.201 1 96.06 271 ALA A O 1
ATOM 2060 N N . ILE A 1 272 ? -6.258 -7.629 0.292 1 98.06 272 ILE A N 1
ATOM 2061 C CA . ILE A 1 272 ? -6.25 -6.289 -0.289 1 98.06 272 ILE A CA 1
ATOM 2062 C C . ILE A 1 272 ? -7.68 -5.836 -0.565 1 98.06 272 ILE A C 1
ATOM 2064 O O . ILE A 1 272 ? -8.031 -4.68 -0.316 1 98.06 272 ILE A O 1
ATOM 2068 N N . GLY A 1 273 ? -8.484 -6.723 -1.064 1 98 273 GLY A N 1
ATOM 2069 C CA . GLY A 1 273 ? -9.891 -6.406 -1.271 1 98 273 GLY A CA 1
ATOM 2070 C C . GLY A 1 273 ? -10.609 -6.031 0.01 1 98 273 GLY A C 1
ATOM 2071 O O . GLY A 1 273 ? -11.367 -5.055 0.042 1 98 273 GLY A O 1
ATOM 2072 N N . MET A 1 274 ? -10.383 -6.832 1.017 1 97.25 274 MET A N 1
ATOM 2073 C CA . MET A 1 274 ? -11.008 -6.57 2.307 1 97.25 274 MET A CA 1
ATOM 2074 C C . MET A 1 274 ? -10.547 -5.23 2.873 1 97.25 274 MET A C 1
ATOM 2076 O O . MET A 1 274 ? -11.359 -4.457 3.385 1 97.25 274 MET A O 1
ATOM 2080 N N . LEU A 1 275 ? -9.297 -4.984 2.793 1 98 275 LEU A N 1
ATOM 2081 C CA . LEU A 1 275 ? -8.766 -3.701 3.232 1 98 275 LEU A CA 1
ATOM 2082 C C . LEU A 1 275 ? -9.359 -2.555 2.428 1 98 275 LEU A C 1
ATOM 2084 O O . LEU A 1 275 ? -9.609 -1.474 2.967 1 98 275 LEU A O 1
ATOM 2088 N N . GLY A 1 276 ? -9.516 -2.799 1.121 1 98.12 276 GLY A N 1
ATOM 2089 C CA . GLY A 1 276 ? -10.148 -1.822 0.247 1 98.12 276 GLY A CA 1
ATOM 2090 C C . GLY A 1 276 ? -11.547 -1.439 0.692 1 98.12 276 GLY A C 1
ATOM 2091 O O . GLY A 1 276 ? -11.93 -0.271 0.607 1 98.12 276 GLY A O 1
ATOM 2092 N N . ARG A 1 277 ? -12.305 -2.365 1.169 1 96.62 277 ARG A N 1
ATOM 2093 C CA . ARG A 1 277 ? -13.633 -2.094 1.694 1 96.62 277 ARG A CA 1
ATOM 2094 C C . ARG A 1 277 ? -13.578 -1.095 2.846 1 96.62 277 ARG A C 1
ATOM 2096 O O . ARG A 1 277 ? -14.383 -0.164 2.908 1 96.62 277 ARG A O 1
ATOM 2103 N N . ALA A 1 278 ? -12.641 -1.333 3.717 1 98.06 278 ALA A N 1
ATOM 2104 C CA . ALA A 1 278 ? -12.484 -0.428 4.852 1 98.06 278 ALA A CA 1
ATOM 2105 C C . ALA A 1 278 ? -12.086 0.971 4.391 1 98.06 278 ALA A C 1
ATOM 2107 O O . ALA A 1 278 ? -12.672 1.965 4.824 1 98.06 278 ALA A O 1
ATOM 2108 N N . ALA A 1 279 ? -11.133 1.022 3.525 1 98.25 279 ALA A N 1
ATOM 2109 C CA . ALA A 1 279 ? -10.633 2.303 3.033 1 98.25 279 ALA A CA 1
ATOM 2110 C C . ALA A 1 279 ? -11.734 3.088 2.328 1 98.25 279 ALA A C 1
ATOM 2112 O O . ALA A 1 279 ? -11.891 4.289 2.555 1 98.25 279 ALA A O 1
ATOM 2113 N N . SER A 1 280 ? -12.477 2.418 1.477 1 97.12 280 SER A N 1
ATOM 2114 C CA . SER A 1 280 ? -13.547 3.078 0.738 1 97.12 280 SER A CA 1
ATOM 2115 C C . SER A 1 280 ? -14.648 3.557 1.675 1 97.12 280 SER A C 1
ATOM 2117 O O . SER A 1 280 ? -15.172 4.664 1.514 1 97.12 280 SER A O 1
ATOM 2119 N N . ALA A 1 281 ? -14.977 2.787 2.633 1 97.38 281 ALA A N 1
ATOM 2120 C CA . ALA A 1 281 ? -16 3.17 3.596 1 97.38 281 ALA A CA 1
ATOM 2121 C C . ALA A 1 281 ? -15.609 4.43 4.355 1 97.38 281 ALA A C 1
ATOM 2123 O O . ALA A 1 281 ? -16.406 5.352 4.512 1 97.38 281 ALA A O 1
ATOM 2124 N N . LEU A 1 282 ? -14.398 4.496 4.777 1 97.69 282 LEU A N 1
ATOM 2125 C CA . LEU A 1 282 ? -13.922 5.613 5.59 1 97.69 282 LEU A CA 1
ATOM 2126 C C . LEU A 1 282 ? -13.781 6.875 4.746 1 97.69 282 LEU A C 1
ATOM 2128 O O . LEU A 1 282 ? -13.922 7.988 5.262 1 97.69 282 LEU A O 1
ATOM 2132 N N . ALA A 1 283 ? -13.516 6.711 3.498 1 95.81 283 ALA A N 1
ATOM 2133 C CA . ALA A 1 283 ? -13.398 7.863 2.607 1 95.81 283 ALA A CA 1
ATOM 2134 C C . ALA A 1 283 ? -14.781 8.398 2.232 1 95.81 283 ALA A C 1
ATOM 2136 O O . ALA A 1 283 ? -14.945 9.609 2.031 1 95.81 283 ALA A O 1
ATOM 2137 N N . GLU A 1 284 ? -15.758 7.551 2.16 1 93.44 284 GLU A N 1
ATOM 2138 C CA . GLU A 1 284 ? -17.062 7.922 1.601 1 93.44 284 GLU A CA 1
ATOM 2139 C C . GLU A 1 284 ? -18.047 8.297 2.699 1 93.44 284 GLU A C 1
ATOM 2141 O O . GLU A 1 284 ? -19 9.031 2.457 1 93.44 284 GLU A O 1
ATOM 2146 N N . ARG A 1 285 ? -17.812 7.82 3.863 1 95.5 285 ARG A N 1
ATOM 2147 C CA . ARG A 1 285 ? -18.812 8.008 4.906 1 95.5 285 ARG A CA 1
ATOM 2148 C C . ARG A 1 285 ? -18.234 8.781 6.086 1 95.5 285 ARG A C 1
ATOM 2150 O O . ARG A 1 285 ? -17.062 8.617 6.434 1 95.5 285 ARG A O 1
ATOM 2157 N N . ARG A 1 286 ? -19.172 9.555 6.703 1 96.88 286 ARG A N 1
ATOM 2158 C CA . ARG A 1 286 ? -18.812 10.305 7.902 1 96.88 286 ARG A CA 1
ATOM 2159 C C . ARG A 1 286 ? -18.984 9.453 9.156 1 96.88 286 ARG A C 1
ATOM 2161 O O . ARG A 1 286 ? -19.891 8.617 9.219 1 96.88 286 ARG A O 1
ATOM 2168 N N . LEU A 1 287 ? -18.094 9.656 10.102 1 97.56 287 LEU A N 1
ATOM 2169 C CA . LEU A 1 287 ? -18.375 9.109 11.422 1 97.56 287 LEU A CA 1
ATOM 2170 C C . LEU A 1 287 ? -19.594 9.789 12.047 1 97.56 287 LEU A C 1
ATOM 2172 O O . LEU A 1 287 ? -20.062 10.812 11.539 1 97.56 287 LEU A O 1
ATOM 2176 N N . PRO A 1 288 ? -20.125 9.297 13.094 1 97.38 288 PRO A N 1
ATOM 2177 C CA . PRO A 1 288 ? -21.375 9.812 13.672 1 97.38 288 PRO A CA 1
ATOM 2178 C C . PRO A 1 288 ? -21.281 11.289 14.047 1 97.38 288 PRO A C 1
ATOM 2180 O O . PRO A 1 288 ? -20.188 11.789 14.344 1 97.38 288 PRO A O 1
ATOM 2183 N N . PHE A 1 289 ? -22.422 11.945 14.094 1 97.06 289 PHE A N 1
ATOM 2184 C CA . PHE A 1 289 ? -22.594 13.352 14.438 1 97.06 289 PHE A CA 1
ATOM 2185 C C . PHE A 1 289 ? -22.469 13.562 15.938 1 97.06 289 PHE A C 1
ATOM 2187 O O . PHE A 1 289 ? -23.062 12.812 16.719 1 97.06 289 PHE A O 1
ATOM 2194 N N . HIS A 1 290 ? -21.641 14.578 16.312 1 95.94 290 HIS A N 1
ATOM 2195 C CA . HIS A 1 290 ? -21.516 15 17.703 1 95.94 290 HIS A CA 1
ATOM 2196 C C . HIS A 1 290 ? -21.469 16.516 17.812 1 95.94 290 HIS A C 1
ATOM 2198 O O . HIS A 1 290 ? -20.812 17.188 17.016 1 95.94 290 HIS A O 1
ATOM 2204 N N . LEU A 1 291 ? -22.141 17.062 18.75 1 90.62 291 LEU A N 1
ATOM 2205 C CA . LEU A 1 291 ? -22.047 18.469 19.094 1 90.62 291 LEU A CA 1
ATOM 2206 C C . LEU A 1 291 ? -21.266 18.672 20.391 1 90.62 291 LEU A C 1
ATOM 2208 O O . LEU A 1 291 ? -21.641 18.109 21.422 1 90.62 291 LEU A O 1
ATOM 2212 N N . THR A 1 292 ? -20.203 19.422 20.266 1 88.25 292 THR A N 1
ATOM 2213 C CA . THR A 1 292 ? -19.406 19.688 21.453 1 88.25 292 THR A CA 1
ATOM 2214 C C . THR A 1 292 ? -19.469 21.172 21.828 1 88.25 292 THR A C 1
ATOM 2216 O O . THR A 1 292 ? -19.656 22.031 20.953 1 88.25 292 THR A O 1
ATOM 2219 N N . PRO A 1 293 ? -19.312 21.5 23.109 1 86.5 293 PRO A N 1
ATOM 2220 C CA . PRO A 1 293 ? -19.359 22.906 23.531 1 86.5 293 PRO A CA 1
ATOM 2221 C C . PRO A 1 293 ? -18.266 23.75 22.891 1 86.5 293 PRO A C 1
ATOM 2223 O O . PRO A 1 293 ? -18.453 24.953 22.672 1 86.5 293 PRO A O 1
ATOM 2226 N N . GLN A 1 294 ? -17.203 23.203 22.562 1 84.06 294 GLN A N 1
ATOM 2227 C CA . GLN A 1 294 ? -16.047 23.938 22.031 1 84.06 294 GLN A CA 1
ATOM 2228 C C . GLN A 1 294 ? -16.328 24.453 20.625 1 84.06 294 GLN A C 1
ATOM 2230 O O . GLN A 1 294 ? -15.625 25.344 20.141 1 84.06 294 GLN A O 1
ATOM 2235 N N . ALA A 1 295 ? -17.359 23.844 20.062 1 83.06 295 ALA A N 1
ATOM 2236 C CA . ALA A 1 295 ? -17.688 24.281 18.703 1 83.06 295 ALA A CA 1
ATOM 2237 C C . ALA A 1 295 ? -18.609 25.484 18.719 1 83.06 295 ALA A C 1
ATOM 2239 O O . ALA A 1 295 ? -18.719 26.219 17.734 1 83.06 295 ALA A O 1
ATOM 2240 N N . GLN A 1 296 ? -19.188 25.75 19.781 1 83.69 296 GLN A N 1
ATOM 2241 C CA . GLN A 1 296 ? -20.297 26.703 19.875 1 83.69 296 GLN A CA 1
ATOM 2242 C C . GLN A 1 296 ? -19.828 28.125 19.547 1 83.69 296 GLN A C 1
ATOM 2244 O O . GLN A 1 296 ? -20.484 28.828 18.797 1 83.69 296 GLN A O 1
ATOM 2249 N N . PRO A 1 297 ? -18.688 28.5 20.062 1 84.31 297 PRO A N 1
ATOM 2250 C CA . PRO A 1 297 ? -18.266 29.859 19.766 1 84.31 297 PRO A CA 1
ATOM 2251 C C . PRO A 1 297 ? -18.109 30.125 18.266 1 84.31 297 PRO A C 1
ATOM 2253 O O . PRO A 1 297 ? -18.438 31.203 17.797 1 84.31 297 PRO A O 1
ATOM 2256 N N . THR A 1 298 ? -17.625 29.203 17.594 1 87 298 THR A N 1
ATOM 2257 C CA . THR A 1 298 ? -17.453 29.328 16.156 1 87 298 THR A CA 1
ATOM 2258 C C . THR A 1 298 ? -18.812 29.547 15.469 1 87 298 THR A C 1
ATOM 2260 O O . THR A 1 298 ? -18.953 30.453 14.656 1 87 298 THR A O 1
ATOM 2263 N N . PHE A 1 299 ? -19.75 28.812 15.812 1 88.25 299 PHE A N 1
ATOM 2264 C CA . PHE A 1 299 ? -21.047 28.891 15.156 1 88.25 299 PHE A CA 1
ATOM 2265 C C . PHE A 1 299 ? -21.797 30.156 15.562 1 88.25 299 PHE A C 1
ATOM 2267 O O . PHE A 1 299 ? -22.547 30.719 14.758 1 88.25 299 PHE A O 1
ATOM 2274 N N . ASP A 1 300 ? -21.5 30.609 16.766 1 87.25 300 ASP A N 1
ATOM 2275 C CA . ASP A 1 300 ? -22.109 31.859 17.203 1 87.25 300 ASP A CA 1
ATOM 2276 C C . ASP A 1 300 ? -21.625 33.031 16.344 1 87.25 300 ASP A C 1
ATOM 2278 O O . ASP A 1 300 ? -22.422 33.844 15.906 1 87.25 300 ASP A O 1
ATOM 2282 N N . VAL A 1 301 ? -20.375 33.031 16.109 1 87.25 301 VAL A N 1
ATOM 2283 C CA . VAL A 1 301 ? -19.797 34.125 15.32 1 87.25 301 VAL A CA 1
ATOM 2284 C C . VAL A 1 301 ? -20.266 34.031 13.875 1 87.25 301 VAL A C 1
ATOM 2286 O O . VAL A 1 301 ? -20.625 35.031 13.258 1 87.25 301 VAL A O 1
ATOM 2289 N N . LEU A 1 302 ? -20.312 32.875 13.344 1 87.81 302 LEU A N 1
ATOM 2290 C CA . LEU A 1 302 ? -20.719 32.656 11.961 1 87.81 302 LEU A CA 1
ATOM 2291 C C . LEU A 1 302 ? -22.172 33.062 11.766 1 87.81 302 LEU A C 1
ATOM 2293 O O . LEU A 1 302 ? -22.531 33.656 10.75 1 87.81 302 LEU A O 1
ATOM 2297 N N . SER A 1 303 ? -22.953 32.719 12.734 1 86.31 303 SER A N 1
ATOM 2298 C CA . SER A 1 303 ? -24.375 33.031 12.672 1 86.31 303 SER A CA 1
ATOM 2299 C C . SER A 1 303 ? -24.594 34.531 12.711 1 86.31 303 SER A C 1
ATOM 2301 O O . SER A 1 303 ? -25.469 35.062 12.031 1 86.31 303 SER A O 1
ATOM 2303 N N . SER A 1 304 ? -23.812 35.188 13.477 1 85.25 304 SER A N 1
ATOM 2304 C CA . SER A 1 304 ? -23.984 36.625 13.648 1 85.25 304 SER A CA 1
ATOM 2305 C C . SER A 1 304 ? -23.406 37.375 12.461 1 85.25 304 SER A C 1
ATOM 2307 O O . SER A 1 304 ? -23.844 38.5 12.188 1 85.25 304 SER A O 1
ATOM 2309 N N . SER A 1 305 ? -22.5 36.781 11.828 1 82.06 305 SER A N 1
ATOM 2310 C CA . SER A 1 305 ? -21.812 37.469 10.75 1 82.06 305 SER A CA 1
ATOM 2311 C C . SER A 1 305 ? -22.516 37.25 9.414 1 82.06 305 SER A C 1
ATOM 2313 O O . SER A 1 305 ? -22.312 38 8.461 1 82.06 305 SER A O 1
ATOM 2315 N N . GLY A 1 306 ? -23.219 36.25 9.562 1 76.38 306 GLY A N 1
ATOM 2316 C CA . GLY A 1 306 ? -23.922 35.938 8.336 1 76.38 306 GLY A CA 1
ATOM 2317 C C . GLY A 1 306 ? -25.359 36.438 8.328 1 76.38 306 GLY A C 1
ATOM 2318 O O . GLY A 1 306 ? -25.844 36.969 9.32 1 76.38 306 GLY A O 1
ATOM 2319 N N . GLY A 1 307 ? -26 36.719 7.109 1 78.38 307 GLY A N 1
ATOM 2320 C CA . GLY A 1 307 ? -27.391 37.094 6.938 1 78.38 307 GLY A CA 1
ATOM 2321 C C . GLY A 1 307 ? -28.359 36.031 7.43 1 78.38 307 GLY A C 1
ATOM 2322 O O . GLY A 1 307 ? -27.953 35 7.961 1 78.38 307 GLY A O 1
ATOM 2323 N N . TYR A 1 308 ? -29.516 36.281 7.473 1 80.88 308 TYR A N 1
ATOM 2324 C CA . TYR A 1 308 ? -30.578 35.406 7.965 1 80.88 308 TYR A CA 1
ATOM 2325 C C . TYR A 1 308 ? -30.5 34.031 7.336 1 80.88 308 TYR A C 1
ATOM 2327 O O . TYR A 1 308 ? -30.625 33 8.031 1 80.88 308 TYR A O 1
ATOM 2335 N N . ALA A 1 309 ? -30.234 33.938 6.098 1 82.69 309 ALA A N 1
ATOM 2336 C CA . ALA A 1 309 ? -30.156 32.656 5.398 1 82.69 309 ALA A CA 1
ATOM 2337 C C . ALA A 1 309 ? -29 31.812 5.938 1 82.69 309 ALA A C 1
ATOM 2339 O O . ALA A 1 309 ? -29.141 30.594 6.113 1 82.69 309 ALA A O 1
ATOM 2340 N N . THR A 1 310 ? -27.938 32.438 6.211 1 85.81 310 THR A N 1
ATOM 2341 C CA . THR A 1 310 ? -26.781 31.75 6.77 1 85.81 310 THR A CA 1
ATOM 2342 C C . THR A 1 310 ? -27.094 31.219 8.164 1 85.81 310 THR A C 1
ATOM 2344 O O . THR A 1 310 ? -26.703 30.094 8.5 1 85.81 310 THR A O 1
ATOM 2347 N N . SER A 1 311 ? -27.828 32.062 8.891 1 88.62 311 SER A N 1
ATOM 2348 C CA . SER A 1 311 ? -28.203 31.641 10.242 1 88.62 311 SER A CA 1
ATOM 2349 C C . SER A 1 311 ? -29.078 30.391 10.219 1 88.62 311 SER A C 1
ATOM 2351 O O . SER A 1 311 ? -28.938 29.5 11.055 1 88.62 311 SER A O 1
ATOM 2353 N N . LEU A 1 312 ? -29.938 30.328 9.289 1 90.25 312 LEU A N 1
ATOM 2354 C CA . LEU A 1 312 ? -30.828 29.172 9.164 1 90.25 312 LEU A CA 1
ATOM 2355 C C . LEU A 1 312 ? -30.031 27.922 8.75 1 90.25 312 LEU A C 1
ATOM 2357 O O . LEU A 1 312 ? -30.281 26.828 9.25 1 90.25 312 LEU A O 1
ATOM 2361 N N . ALA A 1 313 ? -29.203 28.109 7.852 1 90.5 313 ALA A N 1
ATOM 2362 C CA . ALA A 1 313 ? -28.375 27 7.391 1 90.5 313 ALA A CA 1
ATOM 2363 C C . ALA A 1 313 ? -27.516 26.438 8.523 1 90.5 313 ALA A C 1
ATOM 2365 O O . ALA A 1 313 ? -27.344 25.234 8.641 1 90.5 313 ALA A O 1
ATOM 2366 N N . LEU A 1 314 ? -27.047 27.328 9.328 1 91.19 314 LEU A N 1
ATOM 2367 C CA . LEU A 1 314 ? -26.203 26.906 10.438 1 91.19 314 LEU A CA 1
ATOM 2368 C C . LEU A 1 314 ? -27.031 26.188 11.5 1 91.19 314 LEU A C 1
ATOM 2370 O O . LEU A 1 314 ? -26.547 25.234 12.125 1 91.19 314 LEU A O 1
ATOM 2374 N N . GLN A 1 315 ? -28.25 26.656 11.703 1 91.38 315 GLN A N 1
ATOM 2375 C CA . GLN A 1 315 ? -29.141 25.953 12.617 1 91.38 315 GLN A CA 1
ATOM 2376 C C . GLN A 1 315 ? -29.406 24.531 12.125 1 91.38 315 GLN A C 1
ATOM 2378 O O . GLN A 1 315 ? -29.406 23.578 12.914 1 91.38 315 GLN A O 1
ATOM 2383 N N . ALA A 1 316 ? -29.594 24.438 10.859 1 93.94 316 ALA A N 1
ATOM 2384 C CA . ALA A 1 316 ? -29.812 23.125 10.266 1 93.94 316 ALA A CA 1
ATOM 2385 C C . ALA A 1 316 ? -28.547 22.266 10.328 1 93.94 316 ALA A C 1
ATOM 2387 O O . ALA A 1 316 ? -28.625 21.047 10.484 1 93.94 316 ALA A O 1
ATOM 2388 N N . LEU A 1 317 ? -27.438 22.891 10.227 1 93.69 317 LEU A N 1
ATOM 2389 C CA . LEU A 1 317 ? -26.141 22.188 10.281 1 93.69 317 LEU A CA 1
ATOM 2390 C C . LEU A 1 317 ? -25.938 21.547 11.648 1 93.69 317 LEU A C 1
ATOM 2392 O O . LEU A 1 317 ? -25.297 20.5 11.75 1 93.69 317 LEU A O 1
ATOM 2396 N N . LEU A 1 318 ? -26.516 22.156 12.688 1 93.81 318 LEU A N 1
ATOM 2397 C CA . LEU A 1 318 ? -26.281 21.719 14.055 1 93.81 318 LEU A CA 1
ATOM 2398 C C . LEU A 1 318 ? -27.297 20.672 14.469 1 93.81 318 LEU A C 1
ATOM 2400 O O . LEU A 1 318 ? -27.375 20.297 15.641 1 93.81 318 LEU A O 1
ATOM 2404 N N . MET A 1 319 ? -28.047 20.125 13.453 1 93.62 319 MET A N 1
ATOM 2405 C CA . MET A 1 319 ? -29.016 19.047 13.703 1 93.62 319 MET A CA 1
ATOM 2406 C C . MET A 1 319 ? -28.531 17.75 13.078 1 93.62 319 MET A C 1
ATOM 2408 O O . MET A 1 319 ? -28.141 17.719 11.914 1 93.62 319 MET A O 1
ATOM 2412 N N . SER A 1 320 ? -28.656 16.688 13.836 1 93.31 320 SER A N 1
ATOM 2413 C CA . SER A 1 320 ? -28.203 15.383 13.383 1 93.31 320 SER A CA 1
ATOM 2414 C C . SER A 1 320 ? -28.953 14.945 12.125 1 93.31 320 SER A C 1
ATOM 2416 O O . SER A 1 320 ? -28.391 14.25 11.273 1 93.31 320 SER A O 1
ATOM 2418 N N . THR A 1 321 ? -30.156 15.336 11.906 1 94.12 321 THR A N 1
ATOM 2419 C CA . THR A 1 321 ? -31.031 14.859 10.844 1 94.12 321 THR A CA 1
ATOM 2420 C C . THR A 1 321 ? -30.719 15.57 9.531 1 94.12 321 THR A C 1
ATOM 2422 O O . THR A 1 321 ? -30.969 15.031 8.445 1 94.12 321 THR A O 1
ATOM 2425 N N . SER A 1 322 ? -30.125 16.766 9.648 1 95.5 322 SER A N 1
ATOM 2426 C CA . SER A 1 322 ? -30.016 17.547 8.414 1 95.5 322 SER A CA 1
ATOM 2427 C C . SER A 1 322 ? -28.562 17.922 8.125 1 95.5 322 SER A C 1
ATOM 2429 O O . SER A 1 322 ? -28.25 18.453 7.051 1 95.5 322 SER A O 1
ATOM 2431 N N . HIS A 1 323 ? -27.656 17.734 9.062 1 94.69 323 HIS A N 1
ATOM 2432 C CA . HIS A 1 323 ? -26.297 18.25 8.945 1 94.69 323 HIS A CA 1
ATOM 2433 C C . HIS A 1 323 ? -25.625 17.75 7.672 1 94.69 323 HIS A C 1
ATOM 2435 O O . HIS A 1 323 ? -24.922 18.516 7.004 1 94.69 323 HIS A O 1
ATOM 2441 N N . GLU A 1 324 ? -25.922 16.531 7.293 1 94.75 324 GLU A N 1
ATOM 2442 C CA . GLU A 1 324 ? -25.281 15.977 6.105 1 94.75 324 GLU A CA 1
ATOM 2443 C C . GLU A 1 324 ? -25.766 16.672 4.836 1 94.75 324 GLU A C 1
ATOM 2445 O O . GLU A 1 324 ? -24.969 16.969 3.939 1 94.75 324 GLU A O 1
ATOM 2450 N N . PHE A 1 325 ? -27 16.891 4.801 1 95.06 325 PHE A N 1
ATOM 2451 C CA . PHE A 1 325 ? -27.562 17.594 3.662 1 95.06 325 PHE A CA 1
ATOM 2452 C C . PHE A 1 325 ? -26.984 19 3.539 1 95.06 325 PHE A C 1
ATOM 2454 O O . PHE A 1 325 ? -26.656 19.453 2.436 1 95.06 325 PHE A O 1
ATOM 2461 N N . VAL A 1 326 ? -26.875 19.672 4.645 1 94.31 326 VAL A N 1
ATOM 2462 C CA . VAL A 1 326 ? -26.328 21.031 4.656 1 94.31 326 VAL A CA 1
ATOM 2463 C C . VAL A 1 326 ? -24.875 21.016 4.207 1 94.31 326 VAL A C 1
ATOM 2465 O O . VAL A 1 326 ? -24.469 21.812 3.354 1 94.31 326 VAL A O 1
ATOM 2468 N N . LEU A 1 327 ? -24.094 20.094 4.703 1 93.81 327 LEU A N 1
ATOM 2469 C CA . LEU A 1 327 ? -22.672 19.984 4.359 1 93.81 327 LEU A CA 1
ATOM 2470 C C . LEU A 1 327 ? -22.5 19.641 2.883 1 93.81 327 LEU A C 1
ATOM 2472 O O . LEU A 1 327 ? -21.594 20.172 2.225 1 93.81 327 LEU A O 1
ATOM 2476 N N . ASP A 1 328 ? -23.391 18.828 2.34 1 93.62 328 ASP A N 1
ATOM 2477 C CA . ASP A 1 328 ? -23.172 18.281 1.008 1 93.62 328 ASP A CA 1
ATOM 2478 C C . ASP A 1 328 ? -23.844 19.141 -0.061 1 93.62 328 ASP A C 1
ATOM 2480 O O . ASP A 1 328 ? -23.375 19.188 -1.206 1 93.62 328 ASP A O 1
ATOM 2484 N N . ARG A 1 329 ? -24.891 19.891 0.295 1 93.19 329 ARG A N 1
ATOM 2485 C CA . ARG A 1 329 ? -25.719 20.469 -0.763 1 93.19 329 ARG A CA 1
ATOM 2486 C C . ARG A 1 329 ? -25.906 21.969 -0.547 1 93.19 329 ARG A C 1
ATOM 2488 O O . ARG A 1 329 ? -26.234 22.688 -1.483 1 93.19 329 ARG A O 1
ATOM 2495 N N . VAL A 1 330 ? -25.734 22.391 0.647 1 91.5 330 VAL A N 1
ATOM 2496 C CA . VAL A 1 330 ? -26.109 23.781 0.942 1 91.5 330 VAL A CA 1
ATOM 2497 C C . VAL A 1 330 ? -24.859 24.641 1.031 1 91.5 330 VAL A C 1
ATOM 2499 O O . VAL A 1 330 ? -24.766 25.672 0.361 1 91.5 330 VAL A O 1
ATOM 2502 N N . LEU A 1 331 ? -23.875 24.203 1.792 1 88.94 331 LEU A N 1
ATOM 2503 C CA . LEU A 1 331 ? -22.656 25 1.998 1 88.94 331 LEU A CA 1
ATOM 2504 C C . LEU A 1 331 ? -21.688 24.812 0.832 1 88.94 331 LEU A C 1
ATOM 2506 O O . LEU A 1 331 ? -21.625 23.734 0.234 1 88.94 331 LEU A O 1
ATOM 2510 N N . PRO A 1 332 ? -21.016 25.906 0.564 1 82.94 332 PRO A N 1
ATOM 2511 C CA . PRO A 1 332 ? -19.906 25.703 -0.378 1 82.94 332 PRO A CA 1
ATOM 2512 C C . PRO A 1 332 ? -18.891 24.672 0.109 1 82.94 332 PRO A C 1
ATOM 2514 O O . PRO A 1 332 ? -18.719 24.5 1.317 1 82.94 332 PRO A O 1
ATOM 2517 N N . SER A 1 333 ? -18.188 24.031 -0.799 1 80.62 333 SER A N 1
ATOM 2518 C CA . SER A 1 333 ? -17.281 22.922 -0.51 1 80.62 333 SER A CA 1
ATOM 2519 C C . SER A 1 333 ? -16.219 23.312 0.509 1 80.62 333 SER A C 1
ATOM 2521 O O . SER A 1 333 ? -15.914 22.547 1.421 1 80.62 333 SER A O 1
ATOM 2523 N N . GLU A 1 334 ? -15.695 24.5 0.407 1 79.44 334 GLU A N 1
ATOM 2524 C CA . GLU A 1 334 ? -14.633 24.922 1.313 1 79.44 334 GLU A CA 1
ATOM 2525 C C . GLU A 1 334 ? -15.172 25.141 2.727 1 79.44 334 GLU A C 1
ATOM 2527 O O . GLU A 1 334 ? -14.508 24.797 3.707 1 79.44 334 GLU A O 1
ATOM 2532 N N . ALA A 1 335 ? -16.375 25.688 2.799 1 83.06 335 ALA A N 1
ATOM 2533 C CA . ALA A 1 335 ? -17 25.891 4.102 1 83.06 335 ALA A CA 1
ATOM 2534 C C . ALA A 1 335 ? -17.312 24.562 4.777 1 83.06 335 ALA A C 1
ATOM 2536 O O . ALA A 1 335 ? -17.109 24.406 5.984 1 83.06 335 ALA A O 1
ATOM 2537 N N . SER A 1 336 ? -17.859 23.688 3.965 1 87.19 336 SER A N 1
ATOM 2538 C CA . SER A 1 336 ? -18.172 22.375 4.496 1 87.19 336 SER A CA 1
ATOM 2539 C C . SER A 1 336 ? -16.938 21.672 5.039 1 87.19 336 SER A C 1
ATOM 2541 O O . SER A 1 336 ? -16.969 21.078 6.117 1 87.19 336 SER A O 1
ATOM 2543 N N . ARG A 1 337 ? -15.898 21.797 4.332 1 85.69 337 ARG A N 1
ATOM 2544 C CA . ARG A 1 337 ? -14.641 21.156 4.723 1 85.69 337 ARG A CA 1
ATOM 2545 C C . ARG A 1 337 ? -14.125 21.734 6.039 1 85.69 337 ARG A C 1
ATOM 2547 O O . ARG A 1 337 ? -13.547 21.016 6.855 1 85.69 337 ARG A O 1
ATOM 2554 N N . MET A 1 338 ? -14.328 22.922 6.227 1 83.25 338 MET A N 1
ATOM 2555 C CA . MET A 1 338 ? -13.828 23.609 7.418 1 83.25 338 MET A CA 1
ATOM 2556 C C . MET A 1 338 ? -14.719 23.328 8.625 1 83.25 338 MET A C 1
ATOM 2558 O O . MET A 1 338 ? -14.234 23.266 9.758 1 83.25 338 MET A O 1
ATOM 2562 N N . LEU A 1 339 ? -15.992 23.156 8.375 1 89.25 339 LEU A N 1
ATOM 2563 C CA . LEU A 1 339 ? -16.922 23.094 9.492 1 89.25 339 LEU A CA 1
ATOM 2564 C C . LEU A 1 339 ? -17.219 21.656 9.883 1 89.25 339 LEU A C 1
ATOM 2566 O O . LEU A 1 339 ? -17.547 21.359 11.031 1 89.25 339 LEU A O 1
ATOM 2570 N N . GLU A 1 340 ? -17.047 20.766 8.977 1 92.75 340 GLU A N 1
ATOM 2571 C CA . GLU A 1 340 ? -17.375 19.359 9.219 1 92.75 340 GLU A CA 1
ATOM 2572 C C . GLU A 1 340 ? -16.578 18.812 10.391 1 92.75 340 GLU A C 1
ATOM 2574 O O . GLU A 1 340 ? -17.109 18.062 11.219 1 92.75 340 GLU A O 1
ATOM 2579 N N . PRO A 1 341 ? -15.398 19.156 10.516 1 92.81 341 PRO A N 1
ATOM 2580 C CA . PRO A 1 341 ? -14.594 18.578 11.594 1 92.81 341 PRO A CA 1
ATOM 2581 C C . PRO A 1 341 ? -15.117 18.938 12.977 1 92.81 341 PRO A C 1
ATOM 2583 O O . PRO A 1 341 ? -14.758 18.297 13.969 1 92.81 341 PRO A O 1
ATOM 2586 N N . PHE A 1 342 ? -15.945 19.922 13.078 1 93.12 342 PHE A N 1
ATOM 2587 C CA . PHE A 1 342 ? -16.469 20.328 14.375 1 93.12 342 PHE A CA 1
ATOM 2588 C C . PHE A 1 342 ? -17.625 19.406 14.797 1 93.12 342 PHE A C 1
ATOM 2590 O O . PHE A 1 342 ? -18.047 19.422 15.953 1 93.12 342 PHE A O 1
ATOM 2597 N N . LEU A 1 343 ? -18.047 18.609 13.836 1 95.31 343 LEU A N 1
ATOM 2598 C CA . LEU A 1 343 ? -19.281 17.875 14.07 1 95.31 343 LEU A CA 1
ATOM 2599 C C . LEU A 1 343 ? -19.031 16.375 14.133 1 95.31 343 LEU A C 1
ATOM 2601 O O . LEU A 1 343 ? -19.953 15.602 14.422 1 95.31 343 LEU A O 1
ATOM 2605 N N . HIS A 1 344 ? -17.812 16.016 13.805 1 96.69 344 HIS A N 1
ATOM 2606 C CA . HIS A 1 344 ? -17.5 14.602 13.742 1 96.69 344 HIS A CA 1
ATOM 2607 C C . HIS A 1 344 ? -16.078 14.336 14.266 1 96.69 344 HIS A C 1
ATOM 2609 O O . HIS A 1 344 ? -15.188 15.164 14.086 1 96.69 344 HIS A O 1
ATOM 2615 N N . ASN A 1 345 ? -15.922 13.141 14.961 1 97.06 345 ASN A N 1
ATOM 2616 C CA . ASN A 1 345 ? -14.578 12.586 14.875 1 97.06 345 ASN A CA 1
ATOM 2617 C C . ASN A 1 345 ? -14.164 12.328 13.43 1 97.06 345 ASN A C 1
ATOM 2619 O O . ASN A 1 345 ? -15.016 12.242 12.547 1 97.06 345 ASN A O 1
ATOM 2623 N N . LEU A 1 346 ? -12.93 12.336 13.258 1 96.69 346 LEU A N 1
ATOM 2624 C CA . LEU A 1 346 ? -12.461 12.164 11.883 1 96.69 346 LEU A CA 1
ATOM 2625 C C . LEU A 1 346 ? -11.562 10.93 11.773 1 96.69 346 LEU A C 1
ATOM 2627 O O . LEU A 1 346 ? -10.766 10.656 12.672 1 96.69 346 LEU A O 1
ATOM 2631 N N . ALA A 1 347 ? -11.75 10.172 10.758 1 97.62 347 ALA A N 1
ATOM 2632 C CA . ALA A 1 347 ? -10.906 9.047 10.375 1 97.62 347 ALA A CA 1
ATOM 2633 C C . ALA A 1 347 ? -10.555 9.109 8.891 1 97.62 347 ALA A C 1
ATOM 2635 O O . ALA A 1 347 ? -11.398 8.844 8.039 1 97.62 347 ALA A O 1
ATOM 2636 N N . VAL A 1 348 ? -9.273 9.398 8.594 1 97.44 348 VAL A N 1
ATOM 2637 C CA . VAL A 1 348 ? -8.867 9.648 7.215 1 97.44 348 VAL A CA 1
ATOM 2638 C C . VAL A 1 348 ? -7.773 8.664 6.812 1 97.44 348 VAL A C 1
ATOM 2640 O O . VAL A 1 348 ? -6.711 8.617 7.438 1 97.44 348 VAL A O 1
ATOM 2643 N N . PRO A 1 349 ? -8.039 7.828 5.742 1 98.19 349 PRO A N 1
ATOM 2644 C CA . PRO A 1 349 ? -6.961 6.965 5.246 1 98.19 349 PRO A CA 1
ATOM 2645 C C . PRO A 1 349 ? -5.758 7.754 4.734 1 98.19 349 PRO A C 1
ATOM 2647 O O . PRO A 1 349 ? -5.918 8.688 3.941 1 98.19 349 PRO A O 1
ATOM 2650 N N . THR A 1 350 ? -4.527 7.277 5.129 1 97.12 350 THR A N 1
ATOM 2651 C CA . THR A 1 350 ? -3.367 8.086 4.77 1 97.12 350 THR A CA 1
ATOM 2652 C C . THR A 1 350 ? -2.293 7.219 4.113 1 97.12 350 THR A C 1
ATOM 2654 O O . THR A 1 350 ? -1.574 7.68 3.225 1 97.12 350 THR A O 1
ATOM 2657 N N . THR A 1 351 ? -2.107 6.004 4.605 1 96.75 351 THR A N 1
ATOM 2658 C CA . THR A 1 351 ? -1.143 5.102 3.984 1 96.75 351 THR A CA 1
ATOM 2659 C C . THR A 1 351 ? -1.731 3.703 3.83 1 96.75 351 THR A C 1
ATOM 2661 O O . THR A 1 351 ? -2.49 3.244 4.688 1 96.75 351 THR A O 1
ATOM 2664 N N . VAL A 1 352 ? -1.338 3.061 2.775 1 98 352 VAL A N 1
ATOM 2665 C CA . VAL A 1 352 ? -1.773 1.692 2.52 1 98 352 VAL A CA 1
ATOM 2666 C C . VAL A 1 352 ? -0.62 0.885 1.929 1 98 352 VAL A C 1
ATOM 2668 O O . VAL A 1 352 ? 0.17 1.406 1.139 1 98 352 VAL A O 1
ATOM 2671 N N . SER A 1 353 ? -0.538 -0.318 2.375 1 96.56 353 SER A N 1
ATOM 2672 C CA . SER A 1 353 ? 0.497 -1.2 1.846 1 96.56 353 SER A CA 1
ATOM 2673 C C . SER A 1 353 ? 0.072 -2.662 1.928 1 96.56 353 SER A C 1
ATOM 2675 O O . SER A 1 353 ? -0.613 -3.062 2.871 1 96.56 353 SER A O 1
ATOM 2677 N N . GLY A 1 354 ? 0.403 -3.393 0.942 1 95.31 354 GLY A N 1
ATOM 2678 C CA . GLY A 1 354 ? 0.158 -4.824 0.89 1 95.31 354 GLY A CA 1
ATOM 2679 C C . GLY A 1 354 ? 0.733 -5.484 -0.35 1 95.31 354 GLY A C 1
ATOM 2680 O O . GLY A 1 354 ? 0.706 -4.902 -1.438 1 95.31 354 GLY A O 1
ATOM 2681 N N . GLY A 1 355 ? 1.31 -6.734 -0.112 1 93 355 GLY A N 1
ATOM 2682 C CA . GLY A 1 355 ? 1.829 -7.504 -1.233 1 93 355 GLY A CA 1
ATOM 2683 C C . GLY A 1 355 ? 3.264 -7.152 -1.581 1 93 355 GLY A C 1
ATOM 2684 O O . GLY A 1 355 ? 3.701 -6.02 -1.369 1 93 355 GLY A O 1
ATOM 2685 N N . VAL A 1 356 ? 3.943 -8.117 -2.146 1 89.25 356 VAL A N 1
ATOM 2686 C CA . VAL A 1 356 ? 5.359 -7.938 -2.455 1 89.25 356 VAL A CA 1
ATOM 2687 C C . VAL A 1 356 ? 5.605 -8.234 -3.934 1 89.25 356 VAL A C 1
ATOM 2689 O O . VAL A 1 356 ? 6.543 -7.703 -4.531 1 89.25 356 VAL A O 1
ATOM 2692 N N . LYS A 1 357 ? 4.762 -9.102 -4.473 1 91.44 357 LYS A N 1
ATOM 2693 C CA . LYS A 1 357 ? 4.996 -9.555 -5.84 1 91.44 357 LYS A CA 1
ATOM 2694 C C . LYS A 1 357 ? 3.689 -9.641 -6.621 1 91.44 357 LYS A C 1
ATOM 2696 O O . LYS A 1 357 ? 2.637 -9.93 -6.047 1 91.44 357 LYS A O 1
ATOM 2701 N N . SER A 1 358 ? 3.799 -9.508 -7.918 1 90.06 358 SER A N 1
ATOM 2702 C CA . SER A 1 358 ? 2.631 -9.352 -8.781 1 90.06 358 SER A CA 1
ATOM 2703 C C . SER A 1 358 ? 1.868 -10.664 -8.922 1 90.06 358 SER A C 1
ATOM 2705 O O . SER A 1 358 ? 0.673 -10.664 -9.219 1 90.06 358 SER A O 1
ATOM 2707 N N . ASN A 1 359 ? 2.453 -11.789 -8.742 1 91.62 359 ASN A N 1
ATOM 2708 C CA . ASN A 1 359 ? 1.752 -13.055 -8.945 1 91.62 359 ASN A CA 1
ATOM 2709 C C . ASN A 1 359 ? 1.505 -13.781 -7.629 1 91.62 359 ASN A C 1
ATOM 2711 O O . ASN A 1 359 ? 1.298 -14.992 -7.613 1 91.62 359 ASN A O 1
ATOM 2715 N N . GLN A 1 360 ? 1.5 -13.078 -6.613 1 92.38 360 GLN A N 1
ATOM 2716 C CA . GLN A 1 360 ? 1.239 -13.625 -5.285 1 92.38 360 GLN A CA 1
ATOM 2717 C C . GLN A 1 360 ? 0.25 -12.758 -4.516 1 92.38 360 GLN A C 1
ATOM 2719 O O . GLN A 1 360 ? 0.469 -11.555 -4.355 1 92.38 360 GLN A O 1
ATOM 2724 N N . VAL A 1 361 ? -0.814 -13.383 -4.059 1 93.94 361 VAL A N 1
ATOM 2725 C CA . VAL A 1 361 ? -1.78 -12.695 -3.201 1 93.94 361 VAL A CA 1
ATOM 2726 C C . VAL A 1 361 ? -1.27 -12.672 -1.763 1 93.94 361 VAL A C 1
ATOM 2728 O O . VAL A 1 361 ? -0.895 -13.711 -1.212 1 93.94 361 VAL A O 1
ATOM 2731 N N . PRO A 1 362 ? -1.184 -11.523 -1.155 1 93.06 362 PRO A N 1
ATOM 2732 C CA . PRO A 1 362 ? -0.663 -11.469 0.213 1 93.06 362 PRO A CA 1
ATOM 2733 C C . PRO A 1 362 ? -1.651 -12.016 1.241 1 93.06 362 PRO A C 1
ATOM 2735 O O . PRO A 1 362 ? -2.865 -11.93 1.042 1 93.06 362 PRO A O 1
ATOM 2738 N N . ALA A 1 363 ? -1.086 -12.539 2.314 1 91.62 363 ALA A N 1
ATOM 2739 C CA . ALA A 1 363 ? -1.911 -13.039 3.408 1 91.62 363 ALA A CA 1
ATOM 2740 C C . ALA A 1 363 ? -2.338 -11.914 4.34 1 91.62 363 ALA A C 1
ATOM 2742 O O . ALA A 1 363 ? -3.189 -12.102 5.211 1 91.62 363 ALA A O 1
ATOM 2743 N N . SER A 1 364 ? -1.748 -10.75 4.145 1 93.5 364 SER A N 1
ATOM 2744 C CA . SER A 1 364 ? -2.078 -9.602 4.984 1 93.5 364 SER A CA 1
ATOM 2745 C C . SER A 1 364 ? -1.82 -8.289 4.254 1 93.5 364 SER A C 1
ATOM 2747 O O . SER A 1 364 ? -1.034 -8.25 3.305 1 93.5 364 SER A O 1
ATOM 2749 N N . ALA A 1 365 ? -2.492 -7.258 4.594 1 95.5 365 ALA A N 1
ATOM 2750 C CA . ALA A 1 365 ? -2.316 -5.887 4.129 1 95.5 365 ALA A CA 1
ATOM 2751 C C . ALA A 1 365 ? -2.631 -4.887 5.238 1 95.5 365 ALA A C 1
ATOM 2753 O O . ALA A 1 365 ? -3.279 -5.23 6.227 1 95.5 365 ALA A O 1
ATOM 2754 N N . GLU A 1 366 ? -2.131 -3.658 5.086 1 97.06 366 GLU A N 1
ATOM 2755 C CA . GLU A 1 366 ? -2.248 -2.697 6.18 1 97.06 366 GLU A CA 1
ATOM 2756 C C . GLU A 1 366 ? -2.723 -1.339 5.672 1 97.06 366 GLU A C 1
ATOM 2758 O O . GLU A 1 366 ? -2.283 -0.877 4.613 1 97.06 366 GLU A O 1
ATOM 2763 N N . LEU A 1 367 ? -3.605 -0.745 6.438 1 98.12 367 LEU A N 1
ATOM 2764 C CA . LEU A 1 367 ? -4.125 0.604 6.234 1 98.12 367 LEU A CA 1
ATOM 2765 C C . LEU A 1 367 ? -3.904 1.463 7.477 1 98.12 367 LEU A C 1
ATOM 2767 O O . LEU A 1 367 ? -4.301 1.081 8.578 1 98.12 367 LEU A O 1
ATOM 2771 N N . LYS A 1 368 ? -3.225 2.559 7.301 1 97.62 368 LYS A N 1
ATOM 2772 C CA . LYS A 1 368 ? -3.125 3.527 8.391 1 97.62 368 LYS A CA 1
ATOM 2773 C C . LYS A 1 368 ? -4.172 4.629 8.242 1 97.62 368 LYS A C 1
ATOM 2775 O O . LYS A 1 368 ? -4.441 5.094 7.133 1 97.62 368 LYS A O 1
ATOM 2780 N N . VAL A 1 369 ? -4.738 4.945 9.344 1 97.81 369 VAL A N 1
ATOM 2781 C CA . VAL A 1 369 ? -5.82 5.922 9.406 1 97.81 369 VAL A CA 1
ATOM 2782 C C . VAL A 1 369 ? -5.488 6.988 10.445 1 97.81 369 VAL A C 1
ATOM 2784 O O . VAL A 1 369 ? -5.238 6.672 11.609 1 97.81 369 VAL A O 1
ATOM 2787 N N . ASP A 1 370 ? -5.488 8.227 9.969 1 96.88 370 ASP A N 1
ATOM 2788 C CA . ASP A 1 370 ? -5.309 9.344 10.883 1 96.88 370 ASP A CA 1
ATOM 2789 C C . ASP A 1 370 ? -6.641 9.773 11.492 1 96.88 370 ASP A C 1
ATOM 2791 O O . ASP A 1 370 ? -7.59 10.094 10.773 1 96.88 370 ASP A O 1
ATOM 2795 N N . CYS A 1 371 ? -6.652 9.836 12.82 1 97.06 371 CYS A N 1
ATOM 2796 C CA . CYS A 1 371 ? -7.906 10.148 13.492 1 97.06 371 CYS A CA 1
ATOM 2797 C C . CYS A 1 371 ? -7.773 11.422 14.328 1 97.06 371 CYS A C 1
ATOM 2799 O O . CYS A 1 371 ? -6.762 11.617 15 1 97.06 371 CYS A O 1
ATOM 2801 N N . ARG A 1 372 ? -8.727 12.234 14.18 1 96.81 372 ARG A N 1
ATOM 2802 C CA . ARG A 1 372 ? -8.875 13.406 15.039 1 96.81 372 ARG A CA 1
ATOM 2803 C C . ARG A 1 372 ? -10.078 13.25 15.977 1 96.81 372 ARG A C 1
ATOM 2805 O O . ARG A 1 372 ? -11.18 12.938 15.523 1 96.81 372 ARG A O 1
ATOM 2812 N N . VAL A 1 373 ? -9.82 13.492 17.219 1 95.94 373 VAL A N 1
ATOM 2813 C CA . VAL A 1 373 ? -10.773 13.141 18.266 1 95.94 373 VAL A CA 1
ATOM 2814 C C . VAL A 1 373 ? -11.391 14.406 18.859 1 95.94 373 VAL A C 1
ATOM 2816 O O . VAL A 1 373 ? -10.68 15.281 19.359 1 95.94 373 VAL A O 1
ATOM 2819 N N . LEU A 1 374 ? -12.672 14.5 18.844 1 95.81 374 LEU A N 1
ATOM 2820 C CA . LEU A 1 374 ? -13.383 15.625 19.438 1 95.81 374 LEU A CA 1
ATOM 2821 C C . LEU A 1 374 ? -13.141 15.68 20.938 1 95.81 374 LEU A C 1
ATOM 2823 O O . LEU A 1 374 ? -12.977 14.641 21.594 1 95.81 374 LEU A O 1
ATOM 2827 N N . PRO A 1 375 ? -13.156 16.969 21.484 1 93.38 375 PRO A N 1
ATOM 2828 C CA . PRO A 1 375 ? -13.109 17.047 22.938 1 93.38 375 PRO A CA 1
ATOM 2829 C C . PRO A 1 375 ? -14.227 16.25 23.609 1 93.38 375 PRO A C 1
ATOM 2831 O O . PRO A 1 375 ? -15.367 16.266 23.156 1 93.38 375 PRO A O 1
ATOM 2834 N N . GLY A 1 376 ? -13.805 15.508 24.641 1 92.12 376 GLY A N 1
ATOM 2835 C CA . GLY A 1 376 ? -14.781 14.711 25.359 1 92.12 376 GLY A CA 1
ATOM 2836 C C . GLY A 1 376 ? -14.867 13.273 24.891 1 92.12 376 GLY A C 1
ATOM 2837 O O . GLY A 1 376 ? -15.492 12.438 25.531 1 92.12 376 GLY A O 1
ATOM 2838 N N . PHE A 1 377 ? -14.227 12.984 23.797 1 94.44 377 PHE A N 1
ATOM 2839 C CA . PHE A 1 377 ? -14.219 11.625 23.266 1 94.44 377 PHE A CA 1
ATOM 2840 C C . PHE A 1 377 ? -12.859 10.969 23.469 1 94.44 377 PHE A C 1
ATOM 2842 O O . PHE A 1 377 ? -11.852 11.656 23.641 1 94.44 377 PHE A O 1
ATOM 2849 N N . THR A 1 378 ? -12.875 9.641 23.453 1 94.19 378 THR A N 1
ATOM 2850 C CA . THR A 1 378 ? -11.656 8.875 23.641 1 94.19 378 THR A CA 1
ATOM 2851 C C . THR A 1 378 ? -11.258 8.164 22.344 1 94.19 378 THR A C 1
ATOM 2853 O O . THR A 1 378 ? -12.031 8.133 21.391 1 94.19 378 THR A O 1
ATOM 2856 N N . VAL A 1 379 ? -10.102 7.613 22.453 1 95 379 VAL A N 1
ATOM 2857 C CA . VAL A 1 379 ? -9.617 6.824 21.328 1 95 379 VAL A CA 1
ATOM 2858 C C . VAL A 1 379 ? -10.531 5.625 21.094 1 95 379 VAL A C 1
ATOM 2860 O O . VAL A 1 379 ? -10.852 5.285 19.953 1 95 379 VAL A O 1
ATOM 2863 N N . ASP A 1 380 ? -10.953 4.996 22.109 1 95.69 380 ASP A N 1
ATOM 2864 C CA . ASP A 1 380 ? -11.828 3.838 22.016 1 95.69 380 ASP A CA 1
ATOM 2865 C C . ASP A 1 380 ? -13.156 4.211 21.344 1 95.69 380 ASP A C 1
ATOM 2867 O O . ASP A 1 380 ? -13.727 3.416 20.594 1 95.69 380 ASP A O 1
ATOM 2871 N N . ASP A 1 381 ? -13.633 5.406 21.641 1 96 381 ASP A N 1
ATOM 2872 C CA . ASP A 1 381 ? -14.852 5.879 20.984 1 96 381 ASP A CA 1
ATOM 2873 C C . ASP A 1 381 ? -14.68 5.945 19.469 1 96 381 ASP A C 1
ATOM 2875 O O . ASP A 1 381 ? -15.562 5.52 18.719 1 96 381 ASP A O 1
ATOM 2879 N N . VAL A 1 382 ? -13.586 6.465 19.062 1 96.88 382 VAL A N 1
ATOM 2880 C CA . VAL A 1 382 ? -13.32 6.637 17.641 1 96.88 382 VAL A CA 1
ATOM 2881 C C . VAL A 1 382 ? -13.188 5.27 16.969 1 96.88 382 VAL A C 1
ATOM 2883 O O . VAL A 1 382 ? -13.711 5.055 15.875 1 96.88 382 VAL A O 1
ATOM 2886 N N . ILE A 1 383 ? -12.531 4.328 17.594 1 97.19 383 ILE A N 1
ATOM 2887 C CA . ILE A 1 383 ? -12.367 2.98 17.062 1 97.19 383 ILE A CA 1
ATOM 2888 C C . ILE A 1 383 ? -13.734 2.322 16.891 1 97.19 383 ILE A C 1
ATOM 2890 O O . ILE A 1 383 ? -14 1.698 15.859 1 97.19 383 ILE A O 1
ATOM 2894 N N . ASP A 1 384 ? -14.57 2.5 17.844 1 97.69 384 ASP A N 1
ATOM 2895 C CA . ASP A 1 384 ? -15.922 1.945 17.75 1 97.69 384 ASP A CA 1
ATOM 2896 C C . ASP A 1 384 ? -16.688 2.559 16.594 1 97.69 384 ASP A C 1
ATOM 2898 O O . ASP A 1 384 ? -17.438 1.86 15.891 1 97.69 384 ASP A O 1
ATOM 2902 N N . GLU A 1 385 ? -16.547 3.818 16.453 1 98.19 385 GLU A N 1
ATOM 2903 C CA . GLU A 1 385 ? -17.219 4.484 15.336 1 98.19 385 GLU A CA 1
ATOM 2904 C C . GLU A 1 385 ? -16.688 3.984 13.992 1 98.19 385 GLU A C 1
ATOM 2906 O O . GLU A 1 385 ? -17.469 3.807 13.047 1 98.19 385 GLU A O 1
ATOM 2911 N N . ILE A 1 386 ? -15.383 3.766 13.906 1 98.31 386 ILE A N 1
ATOM 2912 C CA . ILE A 1 386 ? -14.773 3.244 12.688 1 98.31 386 ILE A CA 1
ATOM 2913 C C . ILE A 1 386 ? -15.344 1.861 12.375 1 98.31 386 ILE A C 1
ATOM 2915 O O . ILE A 1 386 ? -15.742 1.59 11.242 1 98.31 386 ILE A O 1
ATOM 2919 N N . LYS A 1 387 ? -15.398 1.008 13.398 1 98 387 LYS A N 1
ATOM 2920 C CA . LYS A 1 387 ? -15.945 -0.333 13.219 1 98 387 LYS A CA 1
ATOM 2921 C C . LYS A 1 387 ? -17.391 -0.271 12.719 1 98 387 LYS A C 1
ATOM 2923 O O . LYS A 1 387 ? -17.797 -1.067 11.867 1 98 387 LYS A O 1
ATOM 2928 N N . GLY A 1 388 ? -18.094 0.674 13.227 1 97.62 388 GLY A N 1
ATOM 2929 C CA . GLY A 1 388 ? -19.469 0.855 12.797 1 97.62 388 GLY A CA 1
ATOM 2930 C C . GLY A 1 388 ? -19.594 1.254 11.344 1 97.62 388 GLY A C 1
ATOM 2931 O O . GLY A 1 388 ? -20.422 0.702 10.609 1 97.62 388 GLY A O 1
ATOM 2932 N N . VAL A 1 389 ? -18.812 2.15 10.898 1 97.31 389 VAL A N 1
ATOM 2933 C CA . VAL A 1 389 ? -18.875 2.684 9.539 1 97.31 389 VAL A CA 1
ATOM 2934 C C . VAL A 1 389 ? -18.391 1.624 8.555 1 97.31 389 VAL A C 1
ATOM 2936 O O . VAL A 1 389 ? -18.953 1.479 7.465 1 97.31 389 VAL A O 1
ATOM 2939 N N . VAL A 1 390 ? -17.344 0.875 8.906 1 97.31 390 VAL A N 1
ATOM 2940 C CA . VAL A 1 390 ? -16.781 -0.142 8.023 1 97.31 390 VAL A CA 1
ATOM 2941 C C . VAL A 1 390 ? -17.672 -1.385 8.031 1 97.31 390 VAL A C 1
ATOM 2943 O O . VAL A 1 390 ? -17.859 -2.031 7 1 97.31 390 VAL A O 1
ATOM 2946 N N . GLY A 1 391 ? -18.234 -1.71 9.109 1 95.94 391 GLY A N 1
ATOM 2947 C CA . GLY A 1 391 ? -19.016 -2.914 9.375 1 95.94 391 GLY A CA 1
ATOM 2948 C C . GLY A 1 391 ? -18.422 -3.76 10.492 1 95.94 391 GLY A C 1
ATOM 2949 O O . GLY A 1 391 ? -17.422 -4.457 10.289 1 95.94 391 GLY A O 1
ATOM 2950 N N . ASN A 1 392 ? -19.078 -3.803 11.562 1 92.31 392 ASN A N 1
ATOM 2951 C CA . ASN A 1 392 ? -18.609 -4.48 12.766 1 92.31 392 ASN A CA 1
ATOM 2952 C C . ASN A 1 392 ? -18.297 -5.953 12.492 1 92.31 392 ASN A C 1
ATOM 2954 O O . ASN A 1 392 ? -17.375 -6.52 13.078 1 92.31 392 ASN A O 1
ATOM 2958 N N . GLY A 1 393 ? -18.984 -6.535 11.625 1 92.19 393 GLY A N 1
ATOM 2959 C CA . GLY A 1 393 ? -18.906 -7.965 11.375 1 92.19 393 GLY A CA 1
ATOM 2960 C C . GLY A 1 393 ? -17.625 -8.383 10.695 1 92.19 393 GLY A C 1
ATOM 2961 O O . GLY A 1 393 ? -17.297 -9.57 10.656 1 92.19 393 GLY A O 1
ATOM 2962 N N . TYR A 1 394 ? -16.859 -7.406 10.25 1 94.25 394 TYR A N 1
ATOM 2963 C CA . TYR A 1 394 ? -15.625 -7.73 9.555 1 94.25 394 TYR A CA 1
ATOM 2964 C C . TYR A 1 394 ? -14.453 -7.789 10.531 1 94.25 394 TYR A C 1
ATOM 2966 O O . TYR A 1 394 ? -13.375 -8.281 10.188 1 94.25 394 TYR A O 1
ATOM 2974 N N . PHE A 1 395 ? -14.633 -7.289 11.703 1 95.19 395 PHE A N 1
ATOM 2975 C CA . PHE A 1 395 ? -13.508 -7.148 12.625 1 95.19 395 PHE A CA 1
ATOM 2976 C C . PHE A 1 395 ? -13.422 -8.344 13.562 1 95.19 395 PHE A C 1
ATOM 2978 O O . PHE A 1 395 ? -14.445 -8.82 14.062 1 95.19 395 PHE A O 1
ATOM 2985 N N . ASP A 1 396 ? -12.156 -8.852 13.727 1 88.38 396 ASP A N 1
ATOM 2986 C CA . ASP A 1 396 ? -11.75 -9.844 14.727 1 88.38 396 ASP A CA 1
ATOM 2987 C C . ASP A 1 396 ? -12.539 -11.141 14.57 1 88.38 396 ASP A C 1
ATOM 2989 O O . ASP A 1 396 ? -12.984 -11.719 15.562 1 88.38 396 ASP A O 1
ATOM 2993 N N . ARG A 1 397 ? -12.805 -11.438 13.305 1 88.62 397 ARG A N 1
ATOM 2994 C CA . ARG A 1 397 ? -13.398 -12.742 13.008 1 88.62 397 ARG A CA 1
ATOM 2995 C C . ARG A 1 397 ? -12.328 -13.812 12.859 1 88.62 397 ARG A C 1
ATOM 2997 O O . ARG A 1 397 ? -11.188 -13.516 12.508 1 88.62 397 ARG A O 1
ATOM 3004 N N . ASP A 1 398 ? -12.719 -15 13.125 1 85.44 398 ASP A N 1
ATOM 3005 C CA . ASP A 1 398 ? -11.805 -16.141 13.023 1 85.44 398 ASP A CA 1
ATOM 3006 C C . ASP A 1 398 ? -11.578 -16.516 11.562 1 85.44 398 ASP A C 1
ATOM 3008 O O . ASP A 1 398 ? -10.461 -16.875 11.18 1 85.44 398 ASP A O 1
ATOM 3012 N N . GLU A 1 399 ? -12.516 -16.375 10.797 1 87.12 399 GLU A N 1
ATOM 3013 C CA . GLU A 1 399 ? -12.43 -16.781 9.398 1 87.12 399 GLU A CA 1
ATOM 3014 C C . GLU A 1 399 ? -11.945 -15.641 8.516 1 87.12 399 GLU A C 1
ATOM 30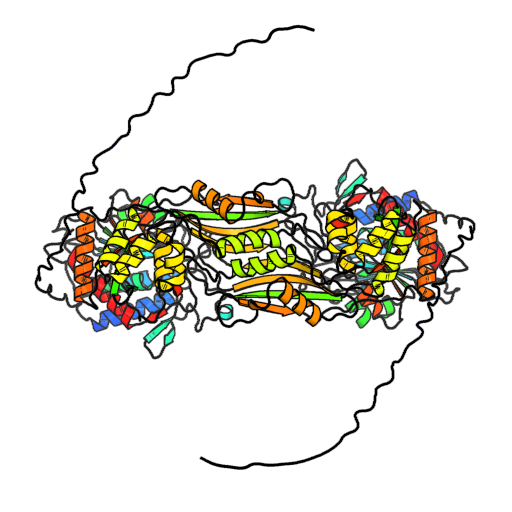16 O O . GLU A 1 399 ? -12.32 -14.484 8.719 1 87.12 399 GLU A O 1
ATOM 3021 N N . ALA A 1 400 ? -11.102 -15.992 7.562 1 84.62 400 ALA A N 1
ATOM 3022 C CA . ALA A 1 400 ? -10.68 -15.016 6.566 1 84.62 400 ALA A CA 1
ATOM 3023 C C . ALA A 1 400 ? -11.789 -14.766 5.547 1 84.62 400 ALA A C 1
ATOM 3025 O O . ALA A 1 400 ? -12.594 -15.648 5.262 1 84.62 400 ALA A O 1
ATOM 3026 N N . PRO A 1 401 ? -11.945 -13.531 5.035 1 89.44 401 PRO A N 1
ATOM 3027 C CA . PRO A 1 401 ? -11.094 -12.398 5.395 1 89.44 401 PRO A CA 1
ATOM 3028 C C . PRO A 1 401 ? -11.539 -11.703 6.68 1 89.44 401 PRO A C 1
ATOM 3030 O O . PRO A 1 401 ? -12.711 -11.812 7.07 1 89.44 401 PRO A O 1
ATOM 3033 N N . SER A 1 402 ? -10.555 -11.109 7.34 1 92.94 402 SER A N 1
ATOM 3034 C CA . SER A 1 402 ? -10.867 -10.406 8.578 1 92.94 402 SER A CA 1
ATOM 3035 C C . SER A 1 402 ? -10.047 -9.117 8.703 1 92.94 402 SER A C 1
ATOM 3037 O O . SER A 1 402 ? -9.047 -8.945 8.008 1 92.94 402 SER A O 1
ATOM 3039 N N . LEU A 1 403 ? -10.609 -8.25 9.547 1 97.19 403 LEU A N 1
ATOM 3040 C CA . LEU A 1 403 ? -9.93 -7 9.875 1 97.19 403 LEU A CA 1
ATOM 3041 C C . LEU A 1 403 ? -9.57 -6.949 11.352 1 97.19 403 LEU A C 1
ATOM 3043 O O . LEU A 1 403 ? -10.25 -7.551 12.188 1 97.19 403 LEU A O 1
ATOM 3047 N N . HIS A 1 404 ? -8.484 -6.336 11.609 1 96.69 404 HIS A N 1
ATOM 3048 C CA . HIS A 1 404 ? -8.047 -5.988 12.953 1 96.69 404 HIS A CA 1
ATOM 3049 C C . HIS A 1 404 ? -7.641 -4.523 13.047 1 96.69 404 HIS A C 1
ATOM 3051 O O . HIS A 1 404 ? -7.004 -3.996 12.133 1 96.69 404 HIS A O 1
ATOM 3057 N N . ILE A 1 405 ? -8.094 -3.891 14.125 1 97.06 405 ILE A N 1
ATOM 3058 C CA . ILE A 1 405 ? -7.801 -2.471 14.281 1 97.06 405 ILE A CA 1
ATOM 3059 C C . ILE A 1 405 ? -7.062 -2.238 15.602 1 97.06 405 ILE A C 1
ATOM 3061 O O . ILE A 1 405 ? -7.434 -2.805 16.641 1 97.06 405 ILE A O 1
ATOM 3065 N N . GLU A 1 406 ? -5.961 -1.417 15.539 1 95.06 406 GLU A N 1
ATOM 3066 C CA . GLU A 1 406 ? -5.18 -1.094 16.734 1 95.06 406 GLU A CA 1
ATOM 3067 C C . GLU A 1 406 ? -4.715 0.359 16.703 1 95.06 406 GLU A C 1
ATOM 3069 O O . GLU A 1 406 ? -4.332 0.876 15.656 1 95.06 406 GLU A O 1
ATOM 3074 N N . ALA A 1 407 ? -4.746 0.96 17.922 1 94 407 ALA A N 1
ATOM 3075 C CA . ALA A 1 407 ? -4.172 2.293 18.078 1 94 407 ALA A CA 1
ATOM 3076 C C . ALA A 1 407 ? -2.65 2.225 18.203 1 94 407 ALA A C 1
ATOM 3078 O O . ALA A 1 407 ? -2.121 1.378 18.922 1 94 407 ALA A O 1
ATOM 3079 N N . ASN A 1 408 ? -1.881 2.977 17.438 1 84.06 408 ASN A N 1
ATOM 3080 C CA . ASN A 1 408 ? -0.424 2.914 17.406 1 84.06 408 ASN A CA 1
ATOM 3081 C C . ASN A 1 408 ? 0.184 3.533 18.656 1 84.06 408 ASN A C 1
ATOM 3083 O O . ASN A 1 408 ? 1.257 3.119 19.109 1 84.06 408 ASN A O 1
ATOM 3087 N N . GLU A 1 409 ? -0.227 4.566 19.078 1 76.44 409 GLU A N 1
ATOM 3088 C CA . GLU A 1 409 ? 0.28 5.227 20.281 1 76.44 409 GLU A CA 1
ATOM 3089 C C . GLU A 1 409 ? -0.86 5.773 21.125 1 76.44 409 GLU A C 1
ATOM 3091 O O . GLU A 1 409 ? -2.025 5.719 20.734 1 76.44 409 GLU A O 1
ATOM 3096 N N . CYS A 1 410 ? -0.355 6.117 22.281 1 71.25 410 CYS A N 1
ATOM 3097 C CA . CYS A 1 410 ? -1.315 6.828 23.125 1 71.25 410 CYS A CA 1
ATOM 3098 C C . CYS A 1 410 ? -1.748 8.133 22.469 1 71.25 410 CYS A C 1
ATOM 3100 O O . CYS A 1 410 ? -0.911 8.898 21.984 1 71.25 410 CYS A O 1
ATOM 3102 N N . GLY A 1 411 ? -2.893 8.281 22.234 1 75.94 411 GLY A N 1
ATOM 3103 C CA . GLY A 1 411 ? -3.467 9.469 21.609 1 75.94 411 GLY A CA 1
ATOM 3104 C C . GLY A 1 411 ? -3.088 10.758 22.328 1 75.94 411 GLY A C 1
ATOM 3105 O O . GLY A 1 411 ? -2.748 10.734 23.516 1 75.94 411 GLY A O 1
ATOM 3106 N N . GLN A 1 412 ? -2.973 11.82 21.562 1 82.75 412 GLN A N 1
ATOM 3107 C CA . GLN A 1 412 ? -2.807 13.156 22.125 1 82.75 412 GLN A CA 1
ATOM 3108 C C . GLN A 1 412 ? -4.152 13.766 22.516 1 82.75 412 GLN A C 1
ATOM 3110 O O . GLN A 1 412 ? -5.09 13.773 21.703 1 82.75 412 GLN A O 1
ATOM 3115 N N . PRO A 1 413 ? -4.207 14.242 23.688 1 85.19 413 PRO A N 1
ATOM 3116 C CA . PRO A 1 413 ? -5.477 14.82 24.125 1 85.19 413 PRO A CA 1
ATOM 3117 C C . PRO A 1 413 ? -5.801 16.141 23.422 1 85.19 413 PRO A C 1
ATOM 3119 O O . PRO A 1 413 ? -4.902 16.781 22.875 1 85.19 413 PRO A O 1
ATOM 3122 N N . ALA A 1 414 ? -7.008 16.531 23.484 1 85.62 414 ALA A N 1
ATOM 3123 C CA . ALA A 1 414 ? -7.469 17.812 22.969 1 85.62 414 ALA A CA 1
ATOM 3124 C C . ALA A 1 414 ? -6.988 18.969 23.844 1 85.62 414 ALA A C 1
ATOM 3126 O O . ALA A 1 414 ? -6.699 18.781 25.031 1 85.62 414 ALA A O 1
ATOM 3127 N N . LEU A 1 415 ? -6.758 20.078 23.203 1 87.75 415 LEU A N 1
ATOM 3128 C CA . LEU A 1 415 ? -6.559 21.359 23.891 1 87.75 415 LEU A CA 1
ATOM 3129 C C . LEU A 1 415 ? -7.848 22.172 23.906 1 87.75 415 LEU A C 1
ATOM 3131 O O . LEU A 1 415 ? -8.461 22.391 22.875 1 87.75 415 LEU A O 1
ATOM 3135 N N . CYS A 1 416 ? -8.289 22.547 25.125 1 90.94 416 CYS A N 1
ATOM 3136 C CA . CYS A 1 416 ? -9.531 23.297 25.25 1 90.94 416 CYS A CA 1
ATOM 3137 C C . CYS A 1 416 ? -9.336 24.531 26.125 1 90.94 416 CYS A C 1
ATOM 3139 O O . CYS A 1 416 ? -9.305 24.422 27.359 1 90.94 416 CYS A O 1
ATOM 3141 N N . GLN A 1 417 ? -9.188 25.625 25.5 1 91.56 417 GLN A N 1
ATOM 3142 C CA . GLN A 1 417 ? -9.172 26.891 26.219 1 91.56 417 GLN A CA 1
ATOM 3143 C C . GLN A 1 417 ? -10.523 27.594 26.109 1 91.56 417 GLN A C 1
ATOM 3145 O O . GLN A 1 417 ? -11.219 27.469 25.109 1 91.56 417 GLN A O 1
ATOM 3150 N N . ASP A 1 418 ? -10.906 28.281 27.156 1 88.25 418 ASP A N 1
ATOM 3151 C CA . ASP A 1 418 ? -12.203 28.938 27.234 1 88.25 418 ASP A CA 1
ATOM 3152 C C . ASP A 1 418 ? -12.141 30.359 26.688 1 88.25 418 ASP A C 1
ATOM 3154 O O . ASP A 1 418 ? -11.43 31.219 27.219 1 88.25 418 ASP A O 1
ATOM 3158 N N . PRO A 1 419 ? -12.93 30.578 25.688 1 86.62 419 PRO A N 1
ATOM 3159 C CA . PRO A 1 419 ? -12.906 31.922 25.109 1 86.62 419 PRO A CA 1
ATOM 3160 C C . PRO A 1 419 ? -13.422 32.969 26.078 1 86.62 419 PRO A C 1
ATOM 3162 O O . PRO A 1 419 ? -13.188 34.188 25.875 1 86.62 419 PRO A O 1
ATOM 3165 N N . SER A 1 420 ? -14.047 32.562 27.109 1 86.94 420 SER A N 1
ATOM 3166 C CA . SER A 1 420 ? -14.586 33.531 28.078 1 86.94 420 SER A CA 1
ATOM 3167 C C . SER A 1 420 ? -13.555 33.844 29.156 1 86.94 420 SER A C 1
ATOM 3169 O O . SER A 1 420 ? -13.758 34.781 29.953 1 86.94 420 SER A O 1
ATOM 3171 N N . ASP A 1 421 ? -12.477 33.156 29.141 1 92.12 421 ASP A N 1
ATOM 3172 C CA . ASP A 1 421 ? -11.375 33.531 30.016 1 92.12 421 ASP A CA 1
ATOM 3173 C C . ASP A 1 421 ? -10.922 34.969 29.75 1 92.12 421 ASP A C 1
ATOM 3175 O O . ASP A 1 421 ? -10.641 35.312 28.594 1 92.12 421 ASP A O 1
ATOM 3179 N N . PRO A 1 422 ? -10.883 35.75 30.75 1 94.69 422 PRO A N 1
ATOM 3180 C CA . PRO A 1 422 ? -10.547 37.156 30.547 1 94.69 422 PRO A CA 1
ATOM 3181 C C . PRO A 1 422 ? -9.203 37.344 29.859 1 94.69 422 PRO A C 1
ATOM 3183 O O . PRO A 1 422 ? -9.031 38.312 29.094 1 94.69 422 PRO A O 1
ATOM 3186 N N . ARG A 1 423 ? -8.266 36.531 30.203 1 95.12 423 ARG A N 1
ATOM 3187 C CA . ARG A 1 423 ? -6.961 36.625 29.562 1 95.12 423 ARG A CA 1
ATOM 3188 C C . ARG A 1 423 ? -7.059 36.344 28.062 1 95.12 423 ARG A C 1
ATOM 3190 O O . ARG A 1 423 ? -6.465 37.031 27.25 1 95.12 423 ARG A O 1
ATOM 3197 N N . ILE A 1 424 ? -7.852 35.375 27.75 1 94.94 424 ILE A N 1
ATOM 3198 C CA . ILE A 1 424 ? -8.031 34.969 26.359 1 94.94 424 ILE A CA 1
ATOM 3199 C C . ILE A 1 424 ? -8.797 36.062 25.609 1 94.94 424 ILE A C 1
ATOM 3201 O O . ILE A 1 424 ? -8.445 36.438 24.484 1 94.94 424 ILE A O 1
ATOM 3205 N N . LYS A 1 425 ? -9.773 36.562 26.266 1 94.56 425 LYS A N 1
ATOM 3206 C CA . LYS A 1 425 ? -10.57 37.656 25.672 1 94.56 425 LYS A CA 1
ATOM 3207 C C . LYS A 1 425 ? -9.695 38.875 25.344 1 94.56 425 LYS A C 1
ATOM 3209 O O . LYS A 1 425 ? -9.859 39.5 24.297 1 94.56 425 LYS A O 1
ATOM 3214 N N . ALA A 1 426 ? -8.805 39.156 26.219 1 95.62 426 ALA A N 1
ATOM 3215 C CA . ALA A 1 426 ? -7.914 40.312 26.016 1 95.62 426 ALA A CA 1
ATOM 3216 C C . ALA A 1 426 ? -7.039 40.094 24.781 1 95.62 426 ALA A C 1
ATOM 3218 O O . ALA A 1 426 ? -6.824 41.031 24 1 95.62 426 ALA A O 1
ATOM 3219 N N . VAL A 1 427 ? -6.551 38.906 24.656 1 96.12 427 VAL A N 1
ATOM 3220 C CA . VAL A 1 427 ? -5.699 38.594 23.516 1 96.12 427 VAL A CA 1
ATOM 3221 C C . VAL A 1 427 ? -6.52 38.656 22.219 1 96.12 427 VAL A C 1
ATOM 3223 O O . VAL A 1 427 ? -6.082 39.219 21.219 1 96.12 427 VAL A O 1
ATOM 3226 N N . LEU A 1 428 ? -7.734 38.125 22.266 1 95.5 428 LEU A N 1
ATOM 3227 C CA . LEU A 1 428 ? -8.609 38.125 21.094 1 95.5 428 LEU A CA 1
ATOM 3228 C C . LEU A 1 428 ? -8.984 39.531 20.688 1 95.5 428 LEU A C 1
ATOM 3230 O O . LEU A 1 428 ? -9.008 39.844 19.5 1 95.5 428 LEU A O 1
ATOM 3234 N N . ASP A 1 429 ? -9.219 40.344 21.656 1 95.56 429 ASP A N 1
ATOM 3235 C CA . ASP A 1 429 ? -9.547 41.719 21.375 1 95.56 429 ASP A CA 1
ATOM 3236 C C . ASP A 1 429 ? -8.367 42.438 20.719 1 95.56 429 ASP A C 1
ATOM 3238 O O . ASP A 1 429 ? -8.555 43.25 19.797 1 95.56 429 ASP A O 1
ATOM 3242 N N . ALA A 1 430 ? -7.219 42.156 21.234 1 96.12 430 ALA A N 1
ATOM 3243 C CA . ALA A 1 430 ? -6.023 42.75 20.641 1 96.12 430 ALA A CA 1
ATOM 3244 C C . ALA A 1 430 ? -5.852 42.312 19.188 1 96.12 430 ALA A C 1
ATOM 3246 O O . ALA A 1 430 ? -5.539 43.125 18.328 1 96.12 430 ALA A O 1
ATOM 3247 N N . ILE A 1 431 ? -6.102 41.031 18.906 1 96.94 431 ILE A N 1
ATOM 3248 C CA . ILE A 1 431 ? -5.977 40.5 17.562 1 96.94 431 ILE A CA 1
ATOM 3249 C C . ILE A 1 431 ? -7.02 41.125 16.641 1 96.94 431 ILE A C 1
ATOM 3251 O O . ILE A 1 431 ? -6.715 41.531 15.516 1 96.94 431 ILE A O 1
ATOM 3255 N N . GLN A 1 432 ? -8.211 41.281 17.141 1 95.62 432 GLN A N 1
ATOM 3256 C CA . GLN A 1 432 ? -9.281 41.906 16.391 1 95.62 432 GLN A CA 1
ATOM 3257 C C . GLN A 1 432 ? -8.898 43.312 15.961 1 95.62 432 GLN A C 1
ATOM 3259 O O . GLN A 1 432 ? -9.078 43.688 14.805 1 95.62 432 GLN A O 1
ATOM 3264 N N . ASN A 1 433 ? -8.336 44 16.844 1 95.25 433 ASN A N 1
ATOM 3265 C CA . ASN A 1 433 ? -7.977 45.406 16.594 1 95.25 433 ASN A CA 1
ATOM 3266 C C . ASN A 1 433 ? -6.859 45.5 15.562 1 95.25 433 ASN A C 1
ATOM 3268 O O . ASN A 1 433 ? -6.922 46.375 14.672 1 95.25 433 ASN A O 1
ATOM 3272 N N . VAL A 1 434 ? -5.902 44.656 15.703 1 95.06 434 VAL A N 1
ATOM 3273 C CA . VAL A 1 434 ? -4.758 44.781 14.805 1 95.06 434 VAL A CA 1
ATOM 3274 C C . VAL A 1 434 ? -5.164 44.344 13.398 1 95.06 434 VAL A C 1
ATOM 3276 O O . VAL A 1 434 ? -4.75 44.938 12.406 1 95.06 434 VAL A O 1
ATOM 3279 N N . ILE A 1 435 ? -5.969 43.312 13.273 1 94.5 435 ILE A N 1
ATOM 3280 C CA . ILE A 1 435 ? -6.43 42.844 11.969 1 94.5 435 ILE A CA 1
ATOM 3281 C C . ILE A 1 435 ? -7.27 43.938 11.297 1 94.5 435 ILE A C 1
ATOM 3283 O O . ILE A 1 435 ? -7.07 44.219 10.125 1 94.5 435 ILE A O 1
ATOM 3287 N N . ASN A 1 436 ? -8.148 44.469 12.039 1 92.75 436 ASN A N 1
ATOM 3288 C CA . ASN A 1 436 ? -9.016 45.531 11.484 1 92.75 436 ASN A CA 1
ATOM 3289 C C . ASN A 1 436 ? -8.227 46.781 11.141 1 92.75 436 ASN A C 1
ATOM 3291 O O . ASN A 1 436 ? -8.594 47.5 10.219 1 92.75 436 ASN A O 1
ATOM 3295 N N . GLY A 1 437 ? -7.188 47 11.852 1 91.38 437 GLY A N 1
ATOM 3296 C CA . GLY A 1 437 ? -6.336 48.156 11.562 1 91.38 437 GLY A CA 1
ATOM 3297 C C . GLY A 1 437 ? -5.594 48.031 10.25 1 91.38 437 GLY A C 1
ATOM 3298 O O . GLY A 1 437 ? -5.418 49 9.523 1 91.38 437 GLY A O 1
ATOM 3299 N N . ARG A 1 438 ? -5.145 46.844 9.969 1 89.5 438 ARG A N 1
ATOM 3300 C CA . ARG A 1 438 ? -4.398 46.594 8.734 1 89.5 438 ARG A CA 1
ATOM 3301 C C . ARG A 1 438 ? -5.344 46.281 7.578 1 89.5 438 ARG A C 1
ATOM 3303 O O . ARG A 1 438 ? -5.086 46.656 6.438 1 89.5 438 ARG A O 1
ATOM 3310 N N . GLY A 1 439 ? -6.484 45.688 7.898 1 85.06 439 GLY A N 1
ATOM 3311 C CA . GLY A 1 439 ? -7.465 45.281 6.914 1 85.06 439 GLY A CA 1
ATOM 3312 C C . GLY A 1 439 ? -6.969 44.156 6.02 1 85.06 439 GLY A C 1
ATOM 3313 O O . GLY A 1 439 ? -5.793 43.781 6.066 1 85.06 439 GLY A O 1
ATOM 3314 N N . PRO A 1 440 ? -7.949 43.719 5.199 1 89.62 440 PRO A N 1
ATOM 3315 C CA . PRO A 1 440 ? -9.391 43.969 5.223 1 89.62 440 PRO A CA 1
ATOM 3316 C C . PRO A 1 440 ? -10.047 43.594 6.543 1 89.62 440 PRO A C 1
ATOM 3318 O O . PRO A 1 440 ? -9.664 42.594 7.148 1 89.62 440 PRO A O 1
ATOM 3321 N N . ALA A 1 441 ? -11.023 44.375 6.898 1 91.25 441 ALA A N 1
ATOM 3322 C CA . ALA A 1 441 ? -11.641 44.188 8.211 1 91.25 441 ALA A CA 1
ATOM 3323 C C . ALA A 1 441 ? -12.609 43 8.203 1 91.25 441 ALA A C 1
ATOM 3325 O O . ALA A 1 441 ? -13.25 42.719 7.188 1 91.25 441 ALA A O 1
ATOM 3326 N N . GLY A 1 442 ? -12.68 42.312 9.258 1 91.19 442 GLY A N 1
ATOM 3327 C CA . GLY A 1 442 ? -13.586 41.219 9.523 1 91.19 442 GLY A CA 1
ATOM 3328 C C . GLY A 1 442 ? -13.516 40.719 10.953 1 91.19 442 GLY A C 1
ATOM 3329 O O . GLY A 1 442 ? -12.531 40.969 11.656 1 91.19 442 GLY A O 1
ATOM 3330 N N . PRO A 1 443 ? -14.547 40.156 11.391 1 92.69 443 PRO A N 1
ATOM 3331 C CA . PRO A 1 443 ? -14.516 39.625 12.758 1 92.69 443 PRO A CA 1
ATOM 3332 C C . PRO A 1 443 ? -13.555 38.438 12.906 1 92.69 443 PRO A C 1
ATOM 3334 O O . PRO A 1 443 ? -13.352 37.688 11.961 1 92.69 443 PRO A O 1
ATOM 3337 N N . ILE A 1 444 ? -13 38.312 14.094 1 93.38 444 ILE A N 1
ATOM 3338 C CA . ILE A 1 444 ? -12.25 37.125 14.414 1 93.38 444 ILE A CA 1
ATOM 3339 C C . ILE A 1 444 ? -13.203 36.031 14.883 1 93.38 444 ILE A C 1
ATOM 3341 O O . ILE A 1 444 ? -14.25 36.312 15.469 1 93.38 444 ILE A O 1
ATOM 3345 N N . ILE A 1 445 ? -12.867 34.812 14.625 1 91.62 445 ILE A N 1
ATOM 3346 C CA . ILE A 1 445 ? -13.633 33.656 15.07 1 91.62 445 ILE A CA 1
ATOM 3347 C C . ILE A 1 445 ? -12.742 32.75 15.914 1 91.62 445 ILE A C 1
ATOM 3349 O O . ILE A 1 445 ? -11.836 32.094 15.398 1 91.62 445 ILE A O 1
ATOM 3353 N N . PRO A 1 446 ? -13.008 32.75 17.266 1 91.94 446 PRO A N 1
ATOM 3354 C CA . PRO A 1 446 ? -12.32 31.703 18.031 1 91.94 446 PRO A CA 1
ATOM 3355 C C . PRO A 1 446 ? -12.664 30.312 17.531 1 91.94 446 PRO A C 1
ATOM 3357 O O . PRO A 1 446 ? -13.844 29.953 17.422 1 91.94 446 PRO A O 1
ATOM 3360 N N . MET A 1 447 ? -11.664 29.562 17.25 1 90.31 447 MET A N 1
ATOM 3361 C CA . MET A 1 447 ? -11.945 28.297 16.578 1 90.31 447 MET A CA 1
ATOM 3362 C C . MET A 1 447 ? -11.156 27.156 17.203 1 90.31 447 MET A C 1
ATOM 3364 O O . MET A 1 447 ? -10.102 27.375 17.812 1 90.31 447 MET A O 1
ATOM 3368 N N . MET A 1 448 ? -11.742 26 17.109 1 91.25 448 MET A N 1
ATOM 3369 C CA . MET A 1 448 ? -11.031 24.766 17.375 1 91.25 448 MET A CA 1
ATOM 3370 C C . MET A 1 448 ? -10.32 24.266 16.109 1 91.25 448 MET A C 1
ATOM 3372 O O . MET A 1 448 ? -10.953 24.078 15.07 1 91.25 448 MET A O 1
ATOM 3376 N N . CYS A 1 449 ? -9.07 24.125 16.219 1 90.69 449 CYS A N 1
ATOM 3377 C CA . CYS A 1 449 ? -8.328 23.547 15.109 1 90.69 449 CYS A CA 1
ATOM 3378 C C . CYS A 1 449 ? -8.672 22.062 14.93 1 90.69 449 CYS A C 1
ATOM 3380 O O . CYS A 1 449 ? -8.617 21.297 15.883 1 90.69 449 CYS A O 1
ATOM 3382 N N . PRO A 1 450 ? -9.047 21.688 13.711 1 90.31 450 PRO A N 1
ATOM 3383 C CA . PRO A 1 450 ? -9.344 20.281 13.477 1 90.31 450 PRO A CA 1
ATOM 3384 C C . PRO A 1 450 ? -8.117 19.391 13.656 1 90.31 450 PRO A C 1
ATOM 3386 O O . PRO A 1 450 ? -8.258 18.172 13.883 1 90.31 450 PRO A O 1
ATOM 3389 N N . GLY A 1 451 ? -7.004 19.891 13.539 1 90.38 451 GLY A N 1
ATOM 3390 C CA . GLY A 1 451 ? -5.766 19.141 13.727 1 90.38 451 GLY A CA 1
ATOM 3391 C C . GLY A 1 451 ? -5.086 19.453 15.047 1 90.38 451 GLY A C 1
ATOM 3392 O O . GLY A 1 451 ? -5.754 19.703 16.047 1 90.38 451 GLY A O 1
ATOM 3393 N N . GLY A 1 452 ? -3.791 19.156 15.039 1 90.25 452 GLY A N 1
ATOM 3394 C CA . GLY A 1 452 ? -2.955 19.453 16.188 1 90.25 452 GLY A CA 1
ATOM 3395 C C . GLY A 1 452 ? -1.717 20.25 15.844 1 90.25 452 GLY A C 1
ATOM 3396 O O . GLY A 1 452 ? -1.177 20.125 14.742 1 90.25 452 GLY A O 1
ATOM 3397 N N . THR A 1 453 ? -1.421 21.109 16.734 1 94.38 453 THR A N 1
ATOM 3398 C CA . THR A 1 453 ? -0.205 21.922 16.641 1 94.38 453 THR A CA 1
ATOM 3399 C C . THR A 1 453 ? 0.634 21.797 17.906 1 94.38 453 THR A C 1
ATOM 3401 O O . THR A 1 453 ? 0.269 21.062 18.828 1 94.38 453 THR A O 1
ATOM 3404 N N . ASP A 1 454 ? 1.712 22.516 17.875 1 96.69 454 ASP A N 1
ATOM 3405 C CA . ASP A 1 454 ? 2.586 22.531 19.047 1 96.69 454 ASP A CA 1
ATOM 3406 C C . ASP A 1 454 ? 1.894 23.172 20.25 1 96.69 454 ASP A C 1
ATOM 3408 O O . ASP A 1 454 ? 2.35 23.031 21.391 1 96.69 454 ASP A O 1
ATOM 3412 N N . ALA A 1 455 ? 0.839 23.844 20.016 1 96.44 455 ALA A N 1
ATOM 3413 C CA . ALA A 1 455 ? 0.116 24.5 21.109 1 96.44 455 ALA A CA 1
ATOM 3414 C C . ALA A 1 455 ? -0.262 23.516 22.203 1 96.44 455 ALA A C 1
ATOM 3416 O O . ALA A 1 455 ? -0.25 23.844 23.391 1 96.44 455 ALA A O 1
ATOM 3417 N N . LYS A 1 456 ? -0.506 22.297 21.828 1 94.12 456 LYS A N 1
ATOM 3418 C CA . LYS A 1 456 ? -0.883 21.266 22.797 1 94.12 456 LYS A CA 1
ATOM 3419 C C . LYS A 1 456 ? 0.252 20.984 23.781 1 94.12 456 LYS A C 1
ATOM 3421 O O . LYS A 1 456 ? 0.009 20.719 24.953 1 94.12 456 LYS A O 1
ATOM 3426 N N . HIS A 1 457 ? 1.355 21.031 23.281 1 95.88 457 HIS A N 1
ATOM 3427 C CA . HIS A 1 457 ? 2.516 20.75 24.109 1 95.88 457 HIS A CA 1
ATOM 3428 C C . HIS A 1 457 ? 2.885 21.953 24.969 1 95.88 457 HIS A C 1
ATOM 3430 O O . HIS A 1 457 ? 3.271 21.797 26.125 1 95.88 457 HIS A O 1
ATOM 3436 N N . TYR A 1 458 ? 2.752 23.125 24.391 1 97.69 458 TYR A N 1
ATOM 3437 C CA . TYR A 1 458 ? 2.988 24.344 25.172 1 97.69 458 TYR A CA 1
ATOM 3438 C C . TYR A 1 458 ? 2.02 24.438 26.344 1 97.69 458 TYR A C 1
ATOM 3440 O O . TYR A 1 458 ? 2.381 24.938 27.406 1 97.69 458 TYR A O 1
ATOM 3448 N N . ALA A 1 459 ? 0.854 23.969 26.156 1 95.44 459 ALA A N 1
ATOM 3449 C CA . ALA A 1 459 ? -0.188 24.047 27.172 1 95.44 459 ALA A CA 1
ATOM 3450 C C . ALA A 1 459 ? 0.191 23.234 28.406 1 95.44 459 ALA A C 1
ATOM 3452 O O . ALA A 1 459 ? -0.378 23.422 29.484 1 95.44 459 ALA A O 1
ATOM 3453 N N . ARG A 1 460 ? 1.114 22.391 28.234 1 94.69 460 ARG A N 1
ATOM 3454 C CA . ARG A 1 460 ? 1.556 21.562 29.359 1 94.69 460 ARG A CA 1
ATOM 3455 C C . ARG A 1 460 ? 2.658 22.25 30.141 1 94.69 460 ARG A C 1
ATOM 3457 O O . ARG A 1 460 ? 3.113 21.734 31.172 1 94.69 460 ARG A O 1
ATOM 3464 N N . HIS A 1 461 ? 3.043 23.344 29.688 1 96.94 461 HIS A N 1
ATOM 3465 C CA . HIS A 1 461 ? 4.062 24.094 30.406 1 96.94 461 HIS A CA 1
ATOM 3466 C C . HIS A 1 461 ? 3.57 24.5 31.797 1 96.94 461 HIS A C 1
ATOM 3468 O O . HIS A 1 461 ? 2.414 24.891 31.953 1 96.94 461 HIS A O 1
ATOM 3474 N N . PRO A 1 462 ? 4.383 24.453 32.781 1 95.12 462 PRO A N 1
ATOM 3475 C CA . PRO A 1 462 ? 3.949 24.734 34.156 1 95.12 462 PRO A CA 1
ATOM 3476 C C . PRO A 1 462 ? 3.52 26.188 34.344 1 95.12 462 PRO A C 1
ATOM 3478 O O . PRO A 1 462 ? 2.807 26.5 35.312 1 95.12 462 PRO A O 1
ATOM 3481 N N . SER A 1 463 ? 3.875 27.062 33.5 1 93.69 463 SER A N 1
ATOM 3482 C CA . SER A 1 463 ? 3.529 28.469 33.625 1 93.69 463 SER A CA 1
ATOM 3483 C C . SER A 1 463 ? 2.041 28.688 33.375 1 93.69 463 SER A C 1
ATOM 3485 O O . SER A 1 463 ? 1.508 29.75 33.719 1 93.69 463 SER A O 1
ATOM 3487 N N . GLY A 1 464 ? 1.432 27.75 32.75 1 94.19 464 GLY A N 1
ATOM 3488 C CA . GLY A 1 464 ? 0.037 27.953 32.406 1 94.19 464 GLY A CA 1
ATOM 3489 C C . GLY A 1 464 ? -0.152 28.969 31.281 1 94.19 464 GLY A C 1
ATOM 3490 O O . GLY A 1 464 ? -1.186 29.641 31.219 1 94.19 464 GLY A O 1
ATOM 3491 N N . MET A 1 465 ? 0.792 29.078 30.422 1 96.25 465 MET A N 1
ATOM 3492 C CA . MET A 1 465 ? 0.73 30.062 29.344 1 96.25 465 MET A CA 1
ATOM 3493 C C . MET A 1 465 ? -0.49 29.844 28.453 1 96.25 465 MET A C 1
ATOM 3495 O O . MET A 1 465 ? -0.934 28.703 28.297 1 96.25 465 MET A O 1
ATOM 3499 N N . LEU A 1 466 ? -1.042 30.938 27.969 1 97.19 466 LEU A N 1
ATOM 3500 C CA . LEU A 1 466 ? -2.08 30.875 26.938 1 97.19 466 LEU A CA 1
ATOM 3501 C C . LEU A 1 466 ? -1.501 30.422 25.609 1 97.19 466 LEU A C 1
ATOM 3503 O O . LEU A 1 466 ? -0.389 30.797 25.25 1 97.19 466 LEU A O 1
ATOM 3507 N N . CYS A 1 467 ? -2.189 29.547 25 1 97.31 467 CYS A N 1
ATOM 3508 C CA . CYS A 1 467 ? -1.743 29.016 23.719 1 97.31 467 CYS A CA 1
ATOM 3509 C C . CYS A 1 467 ? -2.699 29.422 22.594 1 97.31 467 CYS A C 1
ATOM 3511 O O . CYS A 1 467 ? -3.811 28.891 22.5 1 97.31 467 CYS A O 1
ATOM 3513 N N . ILE A 1 468 ? -2.242 30.281 21.688 1 97.38 468 ILE A N 1
ATOM 3514 C CA . ILE A 1 468 ? -3.096 30.875 20.672 1 97.38 468 ILE A CA 1
ATOM 3515 C C . ILE A 1 468 ? -2.553 30.547 19.281 1 97.38 468 ILE A C 1
ATOM 3517 O O . ILE A 1 468 ? -1.362 30.719 19.016 1 97.38 468 ILE A O 1
ATOM 3521 N N . GLY A 1 469 ? -3.424 29.984 18.469 1 97 469 GLY A N 1
ATOM 3522 C CA . GLY A 1 469 ? -3.061 29.875 17.062 1 97 469 GLY A CA 1
ATOM 3523 C C . GLY A 1 469 ? -3.303 31.141 16.266 1 97 469 GLY A C 1
ATOM 3524 O O . GLY A 1 469 ? -4.449 31.516 16.016 1 97 469 GLY A O 1
ATOM 3525 N N . PHE A 1 470 ? -2.254 31.781 15.922 1 97.62 470 PHE A N 1
ATOM 3526 C CA . PHE A 1 470 ? -2.314 33.031 15.18 1 97.62 470 PHE A CA 1
ATOM 3527 C C . PHE A 1 470 ? -1.023 33.25 14.406 1 97.62 470 PHE A C 1
ATOM 3529 O O . PHE A 1 470 ? -0.063 33.812 14.945 1 97.62 470 PHE A O 1
ATOM 3536 N N . ALA A 1 471 ? -1.024 32.875 13.211 1 96.88 471 ALA A N 1
ATOM 3537 C CA . ALA A 1 471 ? 0.057 33.062 12.25 1 96.88 471 ALA A CA 1
ATOM 3538 C C . ALA A 1 471 ? -0.453 33.75 10.984 1 96.88 471 ALA A C 1
ATOM 3540 O O . ALA A 1 471 ? -0.648 33.094 9.953 1 96.88 471 ALA A O 1
ATOM 3541 N N . PRO A 1 472 ? -0.594 35.031 11.039 1 95.94 472 PRO A N 1
ATOM 3542 C CA . PRO A 1 472 ? -1.329 35.781 10.008 1 95.94 472 PRO A CA 1
ATOM 3543 C C . PRO A 1 472 ? -0.645 35.719 8.641 1 95.94 472 PRO A C 1
ATOM 3545 O O . PRO A 1 472 ? 0.581 35.812 8.555 1 95.94 472 PRO A O 1
ATOM 3548 N N . LEU A 1 473 ? -1.413 35.469 7.668 1 92.44 473 LEU A N 1
ATOM 3549 C CA . LEU A 1 473 ? -1.071 35.562 6.25 1 92.44 473 LEU A CA 1
ATOM 3550 C C . LEU A 1 473 ? -2.305 35.875 5.41 1 92.44 473 LEU A C 1
ATOM 3552 O O . LEU A 1 473 ? -3.436 35.688 5.875 1 92.44 473 LEU A O 1
ATOM 3556 N N . HIS A 1 474 ? -2.094 36.438 4.281 1 89.06 474 HIS A N 1
ATOM 3557 C CA . HIS A 1 474 ? -3.217 36.781 3.418 1 89.06 474 HIS A CA 1
ATOM 3558 C C . HIS A 1 474 ? -3.152 36.031 2.1 1 89.06 474 HIS A C 1
ATOM 3560 O O . HIS A 1 474 ? -2.066 35.781 1.572 1 89.06 474 HIS A O 1
ATOM 3566 N N . PHE A 1 475 ? -4.297 35.562 1.671 1 81.62 475 PHE A N 1
ATOM 3567 C CA . PHE A 1 475 ? -4.367 34.938 0.361 1 81.62 475 PHE A CA 1
ATOM 3568 C C . PHE A 1 475 ? -5.621 35.375 -0.387 1 81.62 475 PHE A C 1
ATOM 3570 O O . PHE A 1 475 ? -6.559 35.875 0.216 1 81.62 475 PHE A O 1
ATOM 3577 N N . ASP A 1 476 ? -5.445 35.062 -1.654 1 74.06 476 ASP A N 1
ATOM 3578 C CA . ASP A 1 476 ? -6.559 35.375 -2.541 1 74.06 476 ASP A CA 1
ATOM 3579 C C . ASP A 1 476 ? -7.75 34.469 -2.273 1 74.06 476 ASP A C 1
ATOM 3581 O O . ASP A 1 476 ? -7.578 33.281 -1.969 1 74.06 476 ASP A O 1
ATOM 3585 N N . GLU A 1 477 ? -8.906 35.062 -2.375 1 72.94 477 GLU A N 1
ATOM 3586 C CA . GLU A 1 477 ? -10.148 34.344 -2.178 1 72.94 477 GLU A CA 1
ATOM 3587 C C . GLU A 1 477 ? -10.211 33.094 -3.082 1 72.94 477 GLU A C 1
ATOM 3589 O O . GLU A 1 477 ? -10.836 32.094 -2.732 1 72.94 477 GLU A O 1
ATOM 3594 N N . SER A 1 478 ? -9.516 33.25 -4.09 1 67.12 478 SER A N 1
ATOM 3595 C CA . SER A 1 478 ? -9.609 32.188 -5.094 1 67.12 478 SER A CA 1
ATOM 3596 C C . SER A 1 478 ? -8.781 30.969 -4.695 1 67.12 478 SER A C 1
ATOM 3598 O O . SER A 1 478 ? -8.969 29.875 -5.242 1 67.12 478 SER A O 1
ATOM 3600 N N . TRP A 1 479 ? -7.914 31.266 -3.701 1 63.5 479 TRP A N 1
ATOM 3601 C CA . TRP A 1 479 ? -7.074 30.141 -3.305 1 63.5 479 TRP A CA 1
ATOM 3602 C C . TRP A 1 479 ? -7.773 29.297 -2.254 1 63.5 479 TRP A C 1
ATOM 3604 O O . TRP A 1 479 ? -8.367 29.812 -1.309 1 63.5 479 TRP A O 1
ATOM 3614 N N . ALA A 1 480 ? -7.98 28.062 -2.541 1 62.69 480 ALA A N 1
ATOM 3615 C CA . ALA A 1 480 ? -8.484 27.141 -1.521 1 62.69 480 ALA A CA 1
ATOM 3616 C C . ALA A 1 480 ? -7.402 26.812 -0.493 1 62.69 480 ALA A C 1
ATOM 3618 O O . ALA A 1 480 ? -6.641 25.859 -0.663 1 62.69 480 ALA A O 1
ATOM 3619 N N . PHE A 1 481 ? -7.367 27.641 0.556 1 63.19 481 PHE A N 1
ATOM 3620 C CA . PHE A 1 481 ? -6.32 27.562 1.564 1 63.19 481 PHE A CA 1
ATOM 3621 C C . PHE A 1 481 ? -6.184 26.141 2.096 1 63.19 481 PHE A C 1
ATOM 3623 O O . PHE A 1 481 ? -5.074 25.625 2.225 1 63.19 481 PHE A O 1
ATOM 3630 N N . SER A 1 482 ? -7.273 25.578 2.236 1 62.94 482 SER A N 1
ATOM 3631 C CA . SER A 1 482 ? -7.266 24.266 2.865 1 62.94 482 SER A CA 1
ATOM 3632 C C . SER A 1 482 ? -6.629 23.219 1.957 1 62.94 482 SER A C 1
ATOM 3634 O O . SER A 1 482 ? -6.117 22.203 2.434 1 62.94 482 SER A O 1
ATOM 3636 N N . LYS A 1 483 ? -6.516 23.562 0.721 1 69.25 483 LYS A N 1
ATOM 3637 C CA . LYS A 1 483 ? -5.953 22.594 -0.222 1 69.25 483 LYS A CA 1
ATOM 3638 C C . LYS A 1 483 ? -4.438 22.75 -0.317 1 69.25 483 LYS A C 1
ATOM 3640 O O . LYS A 1 483 ? -3.754 21.859 -0.823 1 69.25 483 LYS A O 1
ATOM 3645 N N . LEU A 1 484 ? -4.062 23.797 0.31 1 75.69 484 LEU A N 1
ATOM 3646 C CA . LEU A 1 484 ? -2.639 24.078 0.154 1 75.69 484 LEU A CA 1
ATOM 3647 C C . LEU A 1 484 ? -1.839 23.453 1.296 1 75.69 484 LEU A C 1
ATOM 3649 O O . LEU A 1 484 ? -0.654 23.156 1.138 1 75.69 484 LEU A O 1
ATOM 3653 N N . PHE A 1 485 ? -2.486 23.234 2.438 1 79.12 485 PHE A N 1
ATOM 3654 C CA . PHE A 1 485 ? -1.787 22.625 3.562 1 79.12 485 PHE A CA 1
ATOM 3655 C C . PHE A 1 485 ? -1.422 21.188 3.252 1 79.12 485 PHE A C 1
ATOM 3657 O O . PHE A 1 485 ? -2.299 20.359 2.973 1 79.12 485 PHE A O 1
ATOM 3664 N N . HIS A 1 486 ? -0.205 20.859 3.307 1 81.44 486 HIS A N 1
ATOM 3665 C CA . HIS A 1 486 ? 0.299 19.531 3.018 1 81.44 486 HIS A CA 1
ATOM 3666 C C . HIS A 1 486 ? 0.011 19.125 1.573 1 81.44 486 HIS A C 1
ATOM 3668 O O . HIS A 1 486 ? 0.027 17.938 1.234 1 81.44 486 HIS A O 1
ATOM 3674 N N . GLY A 1 487 ? -0.308 20.156 0.789 1 84.75 487 GLY A N 1
ATOM 3675 C CA . GLY A 1 487 ? -0.74 19.859 -0.565 1 84.75 487 GLY A CA 1
ATOM 3676 C C . GLY A 1 487 ? 0.319 20.156 -1.61 1 84.75 487 GLY A C 1
ATOM 3677 O O . GLY A 1 487 ? 1.415 20.609 -1.279 1 84.75 487 GLY A O 1
ATOM 3678 N N . VAL A 1 488 ? -0.088 19.844 -2.846 1 87 488 VAL A N 1
ATOM 3679 C CA . VAL A 1 488 ? 0.769 20.109 -3.996 1 87 488 VAL A CA 1
ATOM 3680 C C . VAL A 1 488 ? 0.818 21.609 -4.266 1 87 488 VAL A C 1
ATOM 3682 O O . VAL A 1 488 ? -0.176 22.312 -4.074 1 87 488 VAL A O 1
ATOM 3685 N N . ASN A 1 489 ? 1.936 22.078 -4.562 1 90.38 489 ASN A N 1
ATOM 3686 C CA . ASN A 1 489 ? 2.145 23.484 -4.93 1 90.38 489 ASN A CA 1
ATOM 3687 C C . ASN A 1 489 ? 1.827 24.422 -3.77 1 90.38 489 ASN A C 1
ATOM 3689 O O . ASN A 1 489 ? 1.152 25.438 -3.953 1 90.38 489 ASN A O 1
ATOM 3693 N N . GLU A 1 490 ? 2.182 23.953 -2.633 1 92.94 490 GLU A N 1
ATOM 3694 C CA . GLU A 1 490 ? 2.123 24.891 -1.509 1 92.94 490 GLU A CA 1
ATOM 3695 C C . GLU A 1 490 ? 2.809 26.203 -1.846 1 92.94 490 GLU A C 1
ATOM 3697 O O . GLU A 1 490 ? 3.869 26.219 -2.473 1 92.94 490 GLU A O 1
ATOM 3702 N N . ARG A 1 491 ? 2.115 27.359 -1.453 1 93.81 491 ARG A N 1
ATOM 3703 C CA . ARG A 1 491 ? 2.605 28.656 -1.906 1 93.81 491 ARG A CA 1
ATOM 3704 C C . ARG A 1 491 ? 2.027 29.781 -1.059 1 93.81 491 ARG A C 1
ATOM 3706 O O . ARG A 1 491 ? 1.058 29.578 -0.326 1 93.81 491 ARG A O 1
ATOM 3713 N N . LEU A 1 492 ? 2.701 30.859 -1.105 1 95.25 492 LEU A N 1
ATOM 3714 C CA . LEU A 1 492 ? 2.291 32.094 -0.452 1 95.25 492 LEU A CA 1
ATOM 3715 C C . LEU A 1 492 ? 2.756 33.312 -1.249 1 95.25 492 LEU A C 1
ATOM 3717 O O . LEU A 1 492 ? 3.895 33.344 -1.721 1 95.25 492 LEU A O 1
ATOM 3721 N N . SER A 1 493 ? 1.872 34.25 -1.475 1 94.81 493 SER A N 1
ATOM 3722 C CA . SER A 1 493 ? 2.271 35.438 -2.189 1 94.81 493 SER A CA 1
ATOM 3723 C C . SER A 1 493 ? 3.16 36.344 -1.323 1 94.81 493 SER A C 1
ATOM 3725 O O . SER A 1 493 ? 2.996 36.375 -0.102 1 94.81 493 SER A O 1
ATOM 3727 N N . ARG A 1 494 ? 4.047 37.062 -1.978 1 96.25 494 ARG A N 1
ATOM 3728 C CA . ARG A 1 494 ? 4.879 38.062 -1.302 1 96.25 494 ARG A CA 1
ATOM 3729 C C . ARG A 1 494 ? 4.023 39.031 -0.498 1 96.25 494 ARG A C 1
ATOM 3731 O O . ARG A 1 494 ? 4.328 39.312 0.66 1 96.25 494 ARG A O 1
ATOM 3738 N N . GLN A 1 495 ? 2.984 39.469 -1.065 1 94.5 495 GLN A N 1
ATOM 3739 C CA . GLN A 1 495 ? 2.092 40.438 -0.411 1 94.5 495 GLN A CA 1
ATOM 3740 C C . GLN A 1 495 ? 1.411 39.812 0.801 1 94.5 495 GLN A C 1
ATOM 3742 O O . GLN A 1 495 ? 1.197 40.469 1.814 1 94.5 495 GLN A O 1
ATOM 3747 N N . GLY A 1 496 ? 1.032 38.594 0.637 1 94.88 496 GLY A N 1
ATOM 3748 C CA . GLY A 1 496 ? 0.428 37.906 1.76 1 94.88 496 GLY A CA 1
ATOM 3749 C C . GLY A 1 496 ? 1.366 37.75 2.943 1 94.88 496 GLY A C 1
ATOM 3750 O O . GLY A 1 496 ? 0.947 37.875 4.094 1 94.88 496 GLY A O 1
ATOM 3751 N N . LEU A 1 497 ? 2.625 37.469 2.65 1 96.94 497 LEU A N 1
ATOM 3752 C CA . LEU A 1 497 ? 3.641 37.375 3.693 1 96.94 497 LEU A CA 1
ATOM 3753 C C . LEU A 1 497 ? 3.834 38.719 4.391 1 96.94 497 LEU A C 1
ATOM 3755 O O . LEU A 1 497 ? 3.896 38.781 5.621 1 96.94 497 LEU A O 1
ATOM 3759 N N . ILE A 1 498 ? 3.908 39.75 3.621 1 96.88 498 ILE A N 1
ATOM 3760 C CA . ILE A 1 498 ? 4.172 41.062 4.137 1 96.88 498 ILE A CA 1
ATOM 3761 C C . ILE A 1 498 ? 2.994 41.531 4.988 1 96.88 498 ILE A C 1
ATOM 3763 O O . ILE A 1 498 ? 3.186 42.156 6.047 1 96.88 498 ILE A O 1
ATOM 3767 N N . TRP A 1 499 ? 1.816 41.219 4.516 1 95.5 499 TRP A N 1
ATOM 3768 C CA . TRP A 1 499 ? 0.645 41.562 5.324 1 95.5 499 TRP A CA 1
ATOM 3769 C C . TRP A 1 499 ? 0.715 40.875 6.684 1 95.5 499 TRP A C 1
ATOM 3771 O O . TRP A 1 499 ? 0.469 41.5 7.715 1 95.5 499 TRP A O 1
ATOM 3781 N N . GLY A 1 500 ? 1.05 39.625 6.652 1 96.5 500 GLY A N 1
ATOM 3782 C CA . GLY A 1 500 ? 1.188 38.906 7.891 1 96.5 500 GLY A CA 1
ATOM 3783 C C . GLY A 1 500 ? 2.256 39.469 8.812 1 96.5 500 GLY A C 1
ATOM 3784 O O . GLY A 1 500 ? 2.07 39.5 10.031 1 96.5 500 GLY A O 1
ATOM 3785 N N . LEU A 1 501 ? 3.326 39.906 8.234 1 97.56 501 LEU A N 1
ATOM 3786 C CA . LEU A 1 501 ? 4.406 40.531 8.984 1 97.56 501 LEU A CA 1
ATOM 3787 C C . LEU A 1 501 ? 3.9 41.75 9.734 1 97.56 501 LEU A C 1
ATOM 3789 O O . LEU A 1 501 ? 4.148 41.906 10.938 1 97.56 501 LEU A O 1
ATOM 3793 N N . HIS A 1 502 ? 3.127 42.5 9.07 1 96.94 502 HIS A N 1
ATOM 3794 C CA . HIS A 1 502 ? 2.66 43.75 9.664 1 96.94 502 HIS A CA 1
ATOM 3795 C C . HIS A 1 502 ? 1.615 43.5 10.742 1 96.94 502 HIS A C 1
ATOM 3797 O O . HIS A 1 502 ? 1.624 44.156 11.789 1 96.94 502 HIS A O 1
ATOM 3803 N N . VAL A 1 503 ? 0.77 42.562 10.492 1 96.56 503 VAL A N 1
ATOM 3804 C CA . VAL A 1 503 ? -0.259 42.25 11.469 1 96.56 503 VAL A CA 1
ATOM 3805 C C . VAL A 1 503 ? 0.394 41.688 12.742 1 96.56 503 VAL A C 1
ATOM 3807 O O . VAL A 1 503 ? 0.051 42.125 13.852 1 96.56 503 VAL A O 1
ATOM 3810 N N . LEU A 1 504 ? 1.284 40.844 12.531 1 97.69 504 LEU A N 1
ATOM 3811 C CA . LEU A 1 504 ? 1.954 40.25 13.68 1 97.69 504 LEU A CA 1
ATOM 3812 C C . LEU A 1 504 ? 2.799 41.281 14.414 1 97.69 504 LEU A C 1
ATOM 3814 O O . LEU A 1 504 ? 2.875 41.25 15.641 1 97.69 504 LEU A O 1
ATOM 3818 N N . TYR A 1 505 ? 3.471 42.125 13.703 1 97.31 505 TYR A N 1
ATOM 3819 C CA . TYR A 1 505 ? 4.246 43.219 14.312 1 97.31 505 TYR A CA 1
ATOM 3820 C C . TYR A 1 505 ? 3.365 44.094 15.188 1 97.31 505 TYR A C 1
ATOM 3822 O O . TYR A 1 505 ? 3.738 44.438 16.312 1 97.31 505 TYR A O 1
ATOM 3830 N N . ASP A 1 506 ? 2.23 44.438 14.664 1 96.56 506 ASP A N 1
ATOM 3831 C CA . ASP A 1 506 ? 1.302 45.281 15.414 1 96.56 506 ASP A CA 1
ATOM 3832 C C . ASP A 1 506 ? 0.859 44.625 16.703 1 96.56 506 ASP A C 1
ATOM 3834 O O . ASP A 1 506 ? 0.686 45.281 17.734 1 96.56 506 ASP A O 1
ATOM 3838 N N . LEU A 1 507 ? 0.646 43.312 16.594 1 97.19 507 LEU A N 1
ATOM 3839 C CA . LEU A 1 507 ? 0.249 42.594 17.797 1 97.19 507 LEU A CA 1
ATOM 3840 C C . LEU A 1 507 ? 1.362 42.594 18.844 1 97.19 507 LEU A C 1
ATOM 3842 O O . LEU A 1 507 ? 1.104 42.812 20.031 1 97.19 507 LEU A O 1
ATOM 3846 N N . VAL A 1 508 ? 2.562 42.375 18.391 1 97.5 508 VAL A N 1
ATOM 3847 C CA . VAL A 1 508 ? 3.713 42.375 19.281 1 97.5 508 VAL A CA 1
ATOM 3848 C C . VAL A 1 508 ? 3.869 43.781 19.891 1 97.5 508 VAL A C 1
ATOM 3850 O O . VAL A 1 508 ? 4.18 43.906 21.078 1 97.5 508 VAL A O 1
ATOM 3853 N N . ASP A 1 509 ? 3.641 44.75 19.094 1 95.69 509 ASP A N 1
ATOM 3854 C CA . ASP A 1 509 ? 3.719 46.156 19.562 1 95.69 509 ASP A CA 1
ATOM 3855 C C . ASP A 1 509 ? 2.727 46.375 20.703 1 95.69 509 ASP A C 1
ATOM 3857 O O . ASP A 1 509 ? 3.084 46.969 21.734 1 95.69 509 ASP A O 1
ATOM 3861 N N . VAL A 1 510 ? 1.582 45.906 20.547 1 95.5 510 VAL A N 1
ATOM 3862 C CA . VAL A 1 510 ? 0.53 46.062 21.547 1 95.5 510 VAL A CA 1
ATOM 3863 C C . VAL A 1 510 ? 0.895 45.312 22.812 1 95.5 510 VAL A C 1
ATOM 3865 O O . VAL A 1 510 ? 0.678 45.781 23.922 1 95.5 510 VAL A O 1
ATOM 3868 N N . LEU A 1 511 ? 1.527 44.188 22.672 1 96.75 511 LEU A N 1
ATOM 3869 C CA . LEU A 1 511 ? 1.717 43.281 23.812 1 96.75 511 LEU A CA 1
ATOM 3870 C C . LEU A 1 511 ? 3.039 43.562 24.516 1 96.75 511 LEU A C 1
ATOM 3872 O O . LEU A 1 511 ? 3.189 43.281 25.703 1 96.75 511 LEU A O 1
ATOM 3876 N N . CYS A 1 512 ? 4.008 44.188 23.781 1 96.81 512 CYS A N 1
ATOM 3877 C CA . CYS A 1 512 ? 5.352 44.219 24.344 1 96.81 512 CYS A CA 1
ATOM 3878 C C . CYS A 1 512 ? 5.871 45.656 24.422 1 96.81 512 CYS A C 1
ATOM 3880 O O . CYS A 1 512 ? 6.828 45.938 25.141 1 96.81 512 CYS A O 1
ATOM 3882 N N . VAL A 1 513 ? 5.293 46.562 23.703 1 93.94 513 VAL A N 1
ATOM 3883 C CA . VAL A 1 513 ? 5.863 47.906 23.594 1 93.94 513 VAL A CA 1
ATOM 3884 C C . VAL A 1 513 ? 4.91 48.938 24.203 1 93.94 513 VAL A C 1
ATOM 3886 O O . VAL A 1 513 ? 5.332 49.812 24.969 1 93.94 513 VAL A O 1
ATOM 3889 N N . ASP A 1 514 ? 3.646 48.719 23.922 1 89.19 514 ASP A N 1
ATOM 3890 C CA . ASP A 1 514 ? 2.643 49.656 24.406 1 89.19 514 ASP A CA 1
ATOM 3891 C C . ASP A 1 514 ? 2.68 49.75 25.938 1 89.19 514 ASP A C 1
ATOM 3893 O O . ASP A 1 514 ? 2.881 48.75 26.625 1 89.19 514 ASP A O 1
ATOM 3897 N N . SER A 1 515 ? 2.412 50.906 26.375 1 78.62 515 SER A N 1
ATOM 3898 C CA . SER A 1 515 ? 2.537 51.219 27.797 1 78.62 515 SER A CA 1
ATOM 3899 C C . SER A 1 515 ? 1.37 50.625 28.594 1 78.62 515 SER A C 1
ATOM 3901 O O . SER A 1 515 ? 1.466 50.438 29.812 1 78.62 515 SER A O 1
ATOM 3903 N N . ASN A 1 516 ? 0.253 50.344 27.969 1 81.56 516 ASN A N 1
ATOM 3904 C CA . ASN A 1 516 ? -0.91 49.75 28.625 1 81.56 516 ASN A CA 1
ATOM 3905 C C . ASN A 1 516 ? -1.367 48.5 27.891 1 81.56 516 ASN A C 1
ATOM 3907 O O . ASN A 1 516 ? -2.451 48.469 27.297 1 81.56 516 ASN A O 1
ATOM 3911 N N . PRO A 1 517 ? -0.583 47.469 28.156 1 82.62 517 PRO A N 1
ATOM 3912 C CA . PRO A 1 517 ? -0.931 46.25 27.422 1 82.62 517 PRO A CA 1
ATOM 3913 C C . PRO A 1 517 ? -2.166 45.562 27.984 1 82.62 517 PRO A C 1
ATOM 3915 O O . PRO A 1 517 ? -2.404 45.594 29.203 1 82.62 517 PRO A O 1
ATOM 3918 N N . PRO A 1 518 ? -2.967 44.969 27.156 1 82.31 518 PRO A N 1
ATOM 3919 C CA . PRO A 1 518 ? -4.168 44.281 27.625 1 82.31 518 PRO A CA 1
ATOM 3920 C C . PRO A 1 518 ? -3.848 43.031 28.453 1 82.31 518 PRO A C 1
ATOM 3922 O O . PRO A 1 518 ? -4.711 42.5 29.172 1 82.31 518 PRO A O 1
ATOM 3925 N N . LEU A 1 519 ? -2.734 42.594 28.312 1 82.06 519 LEU A N 1
ATOM 3926 C CA . LEU A 1 519 ? -2.234 41.406 29 1 82.06 519 LEU A CA 1
ATOM 3927 C C . LEU A 1 519 ? -0.733 41.5 29.25 1 82.06 519 LEU A C 1
ATOM 3929 O O . LEU A 1 519 ? -0.01 42.125 28.453 1 82.06 519 LEU A O 1
ATOM 3933 N N . LEU B 1 1 ? -39 33.781 -42.844 1 14.95 1 LEU B N 1
ATOM 3934 C CA . LEU B 1 1 ? -39.344 33.656 -44.25 1 14.95 1 LEU B CA 1
ATOM 3935 C C . LEU B 1 1 ? -39.219 32.188 -44.719 1 14.95 1 LEU B C 1
ATOM 3937 O O . LEU B 1 1 ? -38.562 31.391 -44.031 1 14.95 1 LEU B O 1
ATOM 3941 N N . GLN B 1 2 ? -38.688 31.922 -45.969 1 15.41 2 GLN B N 1
ATOM 3942 C CA . GLN B 1 2 ? -39.125 31.25 -47.188 1 15.41 2 GLN B CA 1
ATOM 3943 C C . GLN B 1 2 ? -38.781 29.766 -47.125 1 15.41 2 GLN B C 1
ATOM 3945 O O . GLN B 1 2 ? -38.031 29.328 -46.281 1 15.41 2 GLN B O 1
ATOM 3950 N N . GLY B 1 3 ? -38.344 29.297 -48.281 1 15.6 3 GLY B N 1
ATOM 3951 C CA . GLY B 1 3 ? -38.906 28.391 -49.281 1 15.6 3 GLY B CA 1
ATOM 3952 C C . GLY B 1 3 ? -38.594 26.938 -49 1 15.6 3 GLY B C 1
ATOM 3953 O O . GLY B 1 3 ? -39.5 26.125 -48.781 1 15.6 3 GLY B O 1
ATOM 3954 N N . LEU B 1 4 ? -37.844 26.281 -49.875 1 14.39 4 LEU B N 1
ATOM 3955 C CA . LEU B 1 4 ? -38.031 25.438 -51.031 1 14.39 4 LEU B CA 1
ATOM 3956 C C . LEU B 1 4 ? -37.531 24.016 -50.781 1 14.39 4 LEU B C 1
ATOM 3958 O O . LEU B 1 4 ? -37.906 23.094 -51.5 1 14.39 4 LEU B O 1
ATOM 3962 N N . PHE B 1 5 ? -36.312 23.797 -50.312 1 16.92 5 PHE B N 1
ATOM 3963 C CA . PHE B 1 5 ? -35.562 22.906 -51.219 1 16.92 5 PHE B CA 1
ATOM 3964 C C . PHE B 1 5 ? -36.125 21.484 -51.156 1 16.92 5 PHE B C 1
ATOM 3966 O O . PHE B 1 5 ? -36.531 21 -50.094 1 16.92 5 PHE B O 1
ATOM 3973 N N . GLY B 1 6 ? -36.312 20.766 -52.219 1 16.28 6 GLY B N 1
ATOM 3974 C CA . GLY B 1 6 ? -37.031 19.859 -53.094 1 16.28 6 GLY B CA 1
ATOM 3975 C C . GLY B 1 6 ? -36.906 18.406 -52.688 1 16.28 6 GLY B C 1
ATOM 3976 O O . GLY B 1 6 ? -36.188 18.094 -51.75 1 16.28 6 GLY B O 1
ATOM 3977 N N . ASP B 1 7 ? -36.5 17.484 -53.562 1 15.8 7 ASP B N 1
ATOM 3978 C CA . ASP B 1 7 ? -37.125 16.5 -54.469 1 15.8 7 ASP B CA 1
ATOM 3979 C C . ASP B 1 7 ? -36.812 15.07 -53.969 1 15.8 7 ASP B C 1
ATOM 3981 O O . ASP B 1 7 ? -37.75 14.273 -53.812 1 15.8 7 ASP B O 1
ATOM 3985 N N . ALA B 1 8 ? -35.875 14.375 -54.656 1 16.58 8 ALA B N 1
ATOM 3986 C CA . ALA B 1 8 ? -36.094 13.297 -55.625 1 16.58 8 ALA B CA 1
ATOM 3987 C C . ALA B 1 8 ? -36.156 11.945 -54.906 1 16.58 8 ALA B C 1
ATOM 3989 O O . ALA B 1 8 ? -35.812 11.836 -53.75 1 16.58 8 ALA B O 1
ATOM 3990 N N . GLY B 1 9 ? -35.375 10.945 -55.438 1 16.11 9 GLY B N 1
ATOM 3991 C CA . GLY B 1 9 ? -35.594 9.773 -56.25 1 16.11 9 GLY B CA 1
ATOM 3992 C C . GLY B 1 9 ? -35.688 8.484 -55.469 1 16.11 9 GLY B C 1
ATOM 3993 O O . GLY B 1 9 ? -35.625 8.508 -54.219 1 16.11 9 GLY B O 1
ATOM 3994 N N . LYS B 1 10 ? -34.719 7.363 -55.781 1 16.5 10 LYS B N 1
ATOM 3995 C CA . LYS B 1 10 ? -34.812 6.09 -56.5 1 16.5 10 LYS B CA 1
ATOM 3996 C C . LYS B 1 10 ? -35 4.934 -55.5 1 16.5 10 LYS B C 1
ATOM 3998 O O . LYS B 1 10 ? -34.688 5.062 -54.312 1 16.5 10 LYS B O 1
ATOM 4003 N N . GLY B 1 11 ? -35.188 3.58 -55.938 1 17.23 11 GLY B N 1
ATOM 4004 C CA . GLY B 1 11 ? -35.906 2.314 -55.938 1 17.23 11 GLY B CA 1
ATOM 4005 C C . GLY B 1 11 ? -35.25 1.26 -55.062 1 17.23 11 GLY B C 1
ATOM 4006 O O . GLY B 1 11 ? -35.812 0.19 -54.844 1 17.23 11 GLY B O 1
ATOM 4007 N N . LEU B 1 12 ? -33.875 1.38 -54.656 1 17.88 12 LEU B N 1
ATOM 4008 C CA . LEU B 1 12 ? -33.094 0.165 -54.844 1 17.88 12 LEU B CA 1
ATOM 4009 C C . LEU B 1 12 ? -33.625 -0.963 -53.969 1 17.88 12 LEU B C 1
ATOM 4011 O O . LEU B 1 12 ? -34.094 -0.72 -52.844 1 17.88 12 LEU B O 1
ATOM 4015 N N . SER B 1 13 ? -33.656 -2.27 -54.5 1 18.7 13 SER B N 1
ATOM 4016 C CA . SER B 1 13 ? -34.219 -3.619 -54.562 1 18.7 13 SER B CA 1
ATOM 4017 C C . SER B 1 13 ? -33.688 -4.465 -53.406 1 18.7 13 SER B C 1
ATOM 4019 O O . SER B 1 13 ? -33.875 -5.684 -53.375 1 18.7 13 SER B O 1
ATOM 4021 N N . SER B 1 14 ? -33.5 -4.008 -52.219 1 18.53 14 SER B N 1
ATOM 4022 C CA . SER B 1 14 ? -32.625 -4.742 -51.312 1 18.53 14 SER B CA 1
ATOM 4023 C C . SER B 1 14 ? -33.094 -6.172 -51.094 1 18.53 14 SER B C 1
ATOM 4025 O O . SER B 1 14 ? -34.25 -6.383 -50.688 1 18.53 14 SER B O 1
ATOM 4027 N N . GLU B 1 15 ? -32.469 -7.113 -51.844 1 19.44 15 GLU B N 1
ATOM 4028 C CA . GLU B 1 15 ? -32.562 -8.562 -52 1 19.44 15 GLU B CA 1
ATOM 4029 C C . GLU B 1 15 ? -32.562 -9.273 -50.656 1 19.44 15 GLU B C 1
ATOM 4031 O O . GLU B 1 15 ? -31.969 -8.797 -49.719 1 19.44 15 GLU B O 1
ATOM 4036 N N . SER B 1 16 ? -33.562 -10.211 -50.5 1 19.95 16 SER B N 1
ATOM 4037 C CA . SER B 1 16 ? -34.125 -11.094 -49.469 1 19.95 16 SER B CA 1
ATOM 4038 C C . SER B 1 16 ? -33.094 -12.109 -49 1 19.95 16 SER B C 1
ATOM 4040 O O . SER B 1 16 ? -32.625 -12.93 -49.781 1 19.95 16 SER B O 1
ATOM 4042 N N . SER B 1 17 ? -32 -11.617 -48.25 1 19.92 17 SER B N 1
ATOM 4043 C CA . SER B 1 17 ? -30.938 -12.562 -47.969 1 19.92 17 SER B CA 1
ATOM 4044 C C . SER B 1 17 ? -31.484 -13.875 -47.406 1 19.92 17 SER B C 1
ATOM 4046 O O . SER B 1 17 ? -32.406 -13.867 -46.562 1 19.92 17 SER B O 1
ATOM 4048 N N . PRO B 1 18 ? -31.125 -15.039 -48.062 1 20.91 18 PRO B N 1
ATOM 4049 C CA . PRO B 1 18 ? -31.594 -16.422 -47.938 1 20.91 18 PRO B CA 1
ATOM 4050 C C . PRO B 1 18 ? -31.391 -16.984 -46.531 1 20.91 18 PRO B C 1
ATOM 4052 O O . PRO B 1 18 ? -30.531 -16.5 -45.781 1 20.91 18 PRO B O 1
ATOM 4055 N N . THR B 1 19 ? -32.438 -17.625 -45.938 1 22.22 19 THR B N 1
ATOM 4056 C CA . THR B 1 19 ? -32.75 -18.312 -44.688 1 22.22 19 THR B CA 1
ATOM 4057 C C . THR B 1 19 ? -31.797 -19.5 -44.5 1 22.22 19 THR B C 1
ATOM 4059 O O . THR B 1 19 ? -31.875 -20.484 -45.219 1 22.22 19 THR B O 1
ATOM 4062 N N . PHE B 1 20 ? -30.391 -19.359 -44.438 1 20.34 20 PHE B N 1
ATOM 4063 C CA . PHE B 1 20 ? -29.516 -20.531 -44.406 1 20.34 20 PHE B CA 1
ATOM 4064 C C . PHE B 1 20 ? -29.891 -21.453 -43.25 1 20.34 20 PHE B C 1
ATOM 4066 O O . PHE B 1 20 ? -29.781 -21.094 -42.094 1 20.34 20 PHE B O 1
ATOM 4073 N N . MET B 1 21 ? -30.938 -22.328 -43.406 1 21.56 21 MET B N 1
ATOM 4074 C CA . MET B 1 21 ? -31.391 -23.391 -42.5 1 21.56 21 MET B CA 1
ATOM 4075 C C . MET B 1 21 ? -30.25 -24.359 -42.219 1 21.56 21 MET B C 1
ATOM 4077 O O . MET B 1 21 ? -29.969 -25.25 -43 1 21.56 21 MET B O 1
ATOM 4081 N N . SER B 1 22 ? -29.031 -23.891 -41.875 1 19.92 22 SER B N 1
ATOM 4082 C CA . SER B 1 22 ? -27.984 -24.922 -41.875 1 19.92 22 SER B CA 1
ATOM 4083 C C . SER B 1 22 ? -28.344 -26.062 -40.906 1 19.92 22 SER B C 1
ATOM 4085 O O . SER B 1 22 ? -28.781 -25.828 -39.781 1 19.92 22 SER B O 1
ATOM 4087 N N . ALA B 1 23 ? -28.75 -27.297 -41.438 1 24.48 23 ALA B N 1
ATOM 4088 C CA . ALA B 1 23 ? -28.953 -28.641 -40.906 1 24.48 23 ALA B CA 1
ATOM 4089 C C . ALA B 1 23 ? -27.766 -29.094 -40.062 1 24.48 23 ALA B C 1
ATOM 4091 O O . ALA B 1 23 ? -26.672 -29.344 -40.562 1 24.48 23 ALA B O 1
ATOM 4092 N N . GLY B 1 24 ? -27.531 -28.391 -39 1 21.27 24 GLY B N 1
ATOM 4093 C CA . GLY B 1 24 ? -26.422 -28.781 -38.125 1 21.27 24 GLY B CA 1
ATOM 4094 C C . GLY B 1 24 ? -26.438 -30.25 -37.75 1 21.27 24 GLY B C 1
ATOM 4095 O O . GLY B 1 24 ? -27.359 -30.719 -37.094 1 21.27 24 GLY B O 1
ATOM 4096 N N . ARG B 1 25 ? -25.984 -31.172 -38.719 1 21.95 25 ARG B N 1
ATOM 4097 C CA . ARG B 1 25 ? -25.812 -32.594 -38.406 1 21.95 25 ARG B CA 1
ATOM 4098 C C . ARG B 1 25 ? -25.125 -32.781 -37.062 1 21.95 25 ARG B C 1
ATOM 4100 O O . ARG B 1 25 ? -24.094 -32.188 -36.781 1 21.95 25 ARG B O 1
ATOM 4107 N N . SER B 1 26 ? -25.891 -33.188 -36.156 1 21.89 26 SER B N 1
ATOM 4108 C CA . SER B 1 26 ? -25.5 -33.625 -34.812 1 21.89 26 SER B CA 1
ATOM 4109 C C . SER B 1 26 ? -24.344 -34.625 -34.875 1 21.89 26 SER B C 1
ATOM 4111 O O . SER B 1 26 ? -24.484 -35.719 -35.438 1 21.89 26 SER B O 1
ATOM 4113 N N . HIS B 1 27 ? -23.125 -34.219 -35.438 1 25.28 27 HIS B N 1
ATOM 4114 C CA . HIS B 1 27 ? -22.062 -35.188 -35.312 1 25.28 27 HIS B CA 1
ATOM 4115 C C . HIS B 1 27 ? -22.062 -35.844 -33.938 1 25.28 27 HIS B C 1
ATOM 4117 O O . HIS B 1 27 ? -21.984 -35.156 -32.906 1 25.28 27 HIS B O 1
ATOM 4123 N N . MET B 1 28 ? -22.734 -36.969 -33.875 1 22.72 28 MET B N 1
ATOM 4124 C CA . MET B 1 28 ? -22.672 -37.875 -32.719 1 22.72 28 MET B CA 1
ATOM 4125 C C . MET B 1 28 ? -21.234 -38 -32.219 1 22.72 28 MET B C 1
ATOM 4127 O O . MET B 1 28 ? -20.328 -38.344 -32.969 1 22.72 28 MET B O 1
ATOM 4131 N N . ALA B 1 29 ? -20.906 -37.219 -31.297 1 27.81 29 ALA B N 1
ATOM 4132 C CA . ALA B 1 29 ? -19.672 -37.375 -30.5 1 27.81 29 ALA B CA 1
ATOM 4133 C C . ALA B 1 29 ? -19.375 -38.844 -30.25 1 27.81 29 ALA B C 1
ATOM 4135 O O . ALA B 1 29 ? -20.203 -39.562 -29.656 1 27.81 29 ALA B O 1
ATOM 4136 N N . SER B 1 30 ? -18.797 -39.562 -31.297 1 26.08 30 SER B N 1
ATOM 4137 C CA . SER B 1 30 ? -18.25 -40.875 -31.016 1 26.08 30 SER B CA 1
ATOM 4138 C C . SER B 1 30 ? -17.688 -40.969 -29.609 1 26.08 30 SER B C 1
ATOM 4140 O O . SER B 1 30 ? -16.859 -40.125 -29.219 1 26.08 30 SER B O 1
ATOM 4142 N N . THR B 1 31 ? -18.484 -41.375 -28.719 1 29.58 31 THR B N 1
ATOM 4143 C CA . THR B 1 31 ? -18.125 -41.781 -27.359 1 29.58 31 THR B CA 1
ATOM 4144 C C . THR B 1 31 ? -16.828 -42.562 -27.359 1 29.58 31 THR B C 1
ATOM 4146 O O . THR B 1 31 ? -16.734 -43.625 -28 1 29.58 31 THR B O 1
ATOM 4149 N N . TYR B 1 32 ? -15.734 -41.875 -27.453 1 27.78 32 TYR B N 1
ATOM 4150 C CA . TYR B 1 32 ? -14.469 -42.531 -27.156 1 27.78 32 TYR B CA 1
ATOM 4151 C C . TYR B 1 32 ? -14.586 -43.438 -25.922 1 27.78 32 TYR B C 1
ATOM 4153 O O . TYR B 1 32 ? -14.602 -42.969 -24.797 1 27.78 32 TYR B O 1
ATOM 4161 N N . LEU B 1 33 ? -15.539 -44.406 -26.016 1 29.59 33 LEU B N 1
ATOM 4162 C CA . LEU B 1 33 ? -15.398 -45.531 -25.062 1 29.59 33 LEU B CA 1
ATOM 4163 C C . LEU B 1 33 ? -13.992 -46.094 -25.125 1 29.59 33 LEU B C 1
ATOM 4165 O O . LEU B 1 33 ? -13.609 -46.719 -26.109 1 29.59 33 LEU B O 1
ATOM 4169 N N . VAL B 1 34 ? -13.055 -45.406 -24.562 1 30.44 34 VAL B N 1
ATOM 4170 C CA . VAL B 1 34 ? -11.773 -46.062 -24.297 1 30.44 34 VAL B CA 1
ATOM 4171 C C . VAL B 1 34 ? -12 -47.469 -23.734 1 30.44 34 VAL B C 1
ATOM 4173 O O . VAL B 1 34 ? -12.562 -47.625 -22.641 1 30.44 34 VAL B O 1
ATOM 4176 N N . ARG B 1 35 ? -12.391 -48.344 -24.594 1 32.84 35 ARG B N 1
ATOM 4177 C CA . ARG B 1 35 ? -12.242 -49.75 -24.188 1 32.84 35 ARG B CA 1
ATOM 4178 C C . ARG B 1 35 ? -10.914 -49.938 -23.453 1 32.84 35 ARG B C 1
ATOM 4180 O O . ARG B 1 35 ? -9.844 -49.688 -24.016 1 32.84 35 ARG B O 1
ATOM 4187 N N . ALA B 1 36 ? -10.938 -50.094 -22.172 1 33.78 36 ALA B N 1
ATOM 4188 C CA . ALA B 1 36 ? -9.852 -50.594 -21.328 1 33.78 36 ALA B CA 1
ATOM 4189 C C . ALA B 1 36 ? -9.281 -51.906 -21.891 1 33.78 36 ALA B C 1
ATOM 4191 O O . ALA B 1 36 ? -9.93 -52.969 -21.812 1 33.78 36 ALA B O 1
ATOM 4192 N N . ASP B 1 37 ? -8.859 -51.938 -23.078 1 32.34 37 ASP B N 1
ATOM 4193 C CA . ASP B 1 37 ? -8.094 -53.156 -23.266 1 32.34 37 ASP B CA 1
ATOM 4194 C C . ASP B 1 37 ? -7.188 -53.438 -22.078 1 32.34 37 ASP B C 1
ATOM 4196 O O . ASP B 1 37 ? -6.395 -52.594 -21.672 1 32.34 37 ASP B O 1
ATOM 4200 N N . ARG B 1 38 ? -7.512 -54.219 -21.203 1 35.22 38 ARG B N 1
ATOM 4201 C CA . ARG B 1 38 ? -6.699 -54.75 -20.125 1 35.22 38 ARG B CA 1
ATOM 4202 C C . ARG B 1 38 ? -5.309 -55.125 -20.625 1 35.22 38 ARG B C 1
ATOM 4204 O O . ARG B 1 38 ? -5.062 -56.281 -20.984 1 35.22 38 ARG B O 1
ATOM 4211 N N . ARG B 1 39 ? -4.828 -54.25 -21.375 1 40.22 39 ARG B N 1
ATOM 4212 C CA . ARG B 1 39 ? -3.461 -54.688 -21.609 1 40.22 39 ARG B CA 1
ATOM 4213 C C . ARG B 1 39 ? -2.748 -55 -20.297 1 40.22 39 ARG B C 1
ATOM 4215 O O . ARG B 1 39 ? -3.006 -54.344 -19.281 1 40.22 39 ARG B O 1
ATOM 4222 N N . ALA B 1 40 ? -2.258 -56.094 -20.188 1 40.28 40 ALA B N 1
ATOM 4223 C CA . ALA B 1 40 ? -1.489 -56.625 -19.062 1 40.28 40 ALA B CA 1
ATOM 4224 C C . ALA B 1 40 ? -0.674 -55.531 -18.391 1 40.28 40 ALA B C 1
ATOM 4226 O O . ALA B 1 40 ? -0.194 -54.625 -19.047 1 40.28 40 ALA B O 1
ATOM 4227 N N . PRO B 1 41 ? -0.998 -55.375 -17.094 1 41.72 41 PRO B N 1
ATOM 4228 C CA . PRO B 1 41 ? -0.122 -54.406 -16.391 1 41.72 41 PRO B CA 1
ATOM 4229 C C . PRO B 1 41 ? 1.316 -54.469 -16.906 1 41.72 41 PRO B C 1
ATOM 4231 O O . PRO B 1 41 ? 1.854 -55.531 -17.156 1 41.72 41 PRO B O 1
ATOM 4234 N N . MET B 1 42 ? 1.633 -53.562 -17.734 1 42.47 42 MET B N 1
ATOM 4235 C CA . MET B 1 42 ? 3.037 -53.5 -18.125 1 42.47 42 MET B CA 1
ATOM 4236 C C . MET B 1 42 ? 3.947 -53.781 -16.938 1 42.47 42 MET B C 1
ATOM 4238 O O . MET B 1 42 ? 3.623 -53.438 -15.805 1 42.47 42 MET B O 1
ATOM 4242 N N . PRO B 1 43 ? 4.801 -54.781 -16.938 1 40.69 43 PRO B N 1
ATOM 4243 C CA . PRO B 1 43 ? 5.719 -55.031 -15.828 1 40.69 43 PRO B CA 1
ATOM 4244 C C . PRO B 1 43 ? 6.297 -53.75 -15.227 1 40.69 43 PRO B C 1
ATOM 4246 O O . PRO B 1 43 ? 6.535 -52.781 -15.953 1 40.69 43 PRO B O 1
ATOM 4249 N N . LYS B 1 44 ? 6.117 -53.594 -14.055 1 51.97 44 LYS B N 1
ATOM 4250 C CA . LYS B 1 44 ? 6.672 -52.531 -13.203 1 51.97 44 LYS B CA 1
ATOM 4251 C C . LYS B 1 44 ? 8.188 -52.438 -13.375 1 51.97 44 LYS B C 1
ATOM 4253 O O . LYS B 1 44 ? 8.914 -53.375 -13.062 1 51.97 44 LYS B O 1
ATOM 4258 N N . ALA B 1 45 ? 8.656 -51.531 -14.273 1 53.06 45 ALA B N 1
ATOM 4259 C CA . ALA B 1 45 ? 10.109 -51.375 -14.312 1 53.06 45 ALA B CA 1
ATOM 4260 C C . ALA B 1 45 ? 10.656 -51.062 -12.922 1 53.06 45 ALA B C 1
ATOM 4262 O O . ALA B 1 45 ? 10.156 -50.156 -12.25 1 53.06 45 ALA B O 1
ATOM 4263 N N . THR B 1 46 ? 11.25 -52 -12.234 1 56.81 46 THR B N 1
ATOM 4264 C CA . THR B 1 46 ? 11.828 -51.812 -10.914 1 56.81 46 THR B CA 1
ATOM 4265 C C . THR B 1 46 ? 13.117 -51 -11 1 56.81 46 THR B C 1
ATOM 4267 O O . THR B 1 46 ? 13.992 -51.312 -11.82 1 56.81 46 THR B O 1
ATOM 4270 N N . ILE B 1 47 ? 13.062 -49.656 -10.484 1 63.69 47 ILE B N 1
ATOM 4271 C CA . ILE B 1 47 ? 14.305 -48.906 -10.305 1 63.69 47 ILE B CA 1
ATOM 4272 C C . ILE B 1 47 ? 15.312 -49.75 -9.531 1 63.69 47 ILE B C 1
ATOM 4274 O O . ILE B 1 47 ? 14.969 -50.344 -8.508 1 63.69 47 ILE B O 1
ATOM 4278 N N . VAL B 1 48 ? 16.375 -50.062 -10.07 1 58.16 48 VAL B N 1
ATOM 4279 C CA . VAL B 1 48 ? 17.422 -50.688 -9.289 1 58.16 48 VAL B CA 1
ATOM 4280 C C . VAL B 1 48 ? 17.688 -49.875 -8.023 1 58.16 48 VAL B C 1
ATOM 4282 O O . VAL B 1 48 ? 17.844 -48.656 -8.086 1 58.16 48 VAL B O 1
ATOM 4285 N N . ASP B 1 49 ? 17.656 -50.375 -6.887 1 71 49 ASP B N 1
ATOM 4286 C CA . ASP B 1 49 ? 17.906 -49.781 -5.578 1 71 49 ASP B CA 1
ATOM 4287 C C . ASP B 1 49 ? 16.859 -48.75 -5.242 1 71 49 ASP B C 1
ATOM 4289 O O . ASP B 1 49 ? 17.203 -47.594 -4.973 1 71 49 ASP B O 1
ATOM 4293 N N . ASP B 1 50 ? 15.633 -49.188 -5.23 1 84 50 ASP B N 1
ATOM 4294 C CA . ASP B 1 50 ? 14.469 -48.312 -5.062 1 84 50 ASP B CA 1
ATOM 4295 C C . ASP B 1 50 ? 14.578 -47.469 -3.793 1 84 50 ASP B C 1
ATOM 4297 O O . ASP B 1 50 ? 14.461 -46.25 -3.838 1 84 50 ASP B O 1
ATOM 4301 N N . ALA B 1 51 ? 15.125 -48.125 -2.783 1 88.19 51 ALA B N 1
ATOM 4302 C CA . ALA B 1 51 ? 15.211 -47.438 -1.508 1 88.19 51 ALA B CA 1
ATOM 4303 C C . ALA B 1 51 ? 16.297 -46.344 -1.549 1 88.19 51 ALA B C 1
ATOM 4305 O O . ALA B 1 51 ? 16.125 -45.281 -0.993 1 88.19 51 ALA B O 1
ATOM 4306 N N . GLY B 1 52 ? 17.391 -46.688 -2.184 1 93.38 52 GLY B N 1
ATOM 4307 C CA . GLY B 1 52 ? 18.484 -45.719 -2.305 1 93.38 52 GLY B CA 1
ATOM 4308 C C . GLY B 1 52 ? 18.125 -44.5 -3.131 1 93.38 52 GLY B C 1
ATOM 4309 O O . GLY B 1 52 ? 18.484 -43.375 -2.773 1 93.38 52 GLY B O 1
ATOM 4310 N N . ILE B 1 53 ? 17.422 -44.75 -4.188 1 96.19 53 ILE B N 1
ATOM 4311 C CA . ILE B 1 53 ? 17.047 -43.656 -5.074 1 96.19 53 ILE B CA 1
ATOM 4312 C C . ILE B 1 53 ? 15.984 -42.812 -4.406 1 96.19 53 ILE B C 1
ATOM 4314 O O . ILE B 1 53 ? 15.969 -41.594 -4.566 1 96.19 53 ILE B O 1
ATOM 4318 N N . GLU B 1 54 ? 15.117 -43.5 -3.662 1 97.38 54 GLU B N 1
ATOM 4319 C CA . GLU B 1 54 ? 14.117 -42.75 -2.9 1 97.38 54 GLU B CA 1
ATOM 4320 C C . GLU B 1 54 ? 14.773 -41.812 -1.888 1 97.38 54 GLU B C 1
ATOM 4322 O O . GLU B 1 54 ? 14.43 -40.625 -1.81 1 97.38 54 GLU B O 1
ATOM 4327 N N . ALA B 1 55 ? 15.711 -42.344 -1.158 1 97.5 55 ALA B N 1
ATOM 4328 C CA . ALA B 1 55 ? 16.438 -41.531 -0.173 1 97.5 55 ALA B CA 1
ATOM 4329 C C . ALA B 1 55 ? 17.203 -40.406 -0.844 1 97.5 55 ALA B C 1
ATOM 4331 O O . ALA B 1 55 ? 17.281 -39.281 -0.309 1 97.5 55 ALA B O 1
ATOM 4332 N N . PHE B 1 56 ? 17.734 -40.719 -1.95 1 97.62 56 PHE B N 1
ATOM 4333 C CA . PHE B 1 56 ? 18.484 -39.75 -2.727 1 97.62 56 PHE B CA 1
ATOM 4334 C C . PHE B 1 56 ? 17.578 -38.594 -3.164 1 97.62 56 PHE B C 1
ATOM 4336 O O . PHE B 1 56 ? 17.938 -37.438 -3.041 1 97.62 56 PHE B O 1
ATOM 4343 N N . ALA B 1 57 ? 16.422 -38.938 -3.666 1 98.19 57 ALA B N 1
ATOM 4344 C CA . ALA B 1 57 ? 15.461 -37.906 -4.121 1 98.19 57 ALA B CA 1
ATOM 4345 C C . ALA B 1 57 ? 15.055 -37 -2.98 1 98.19 57 ALA B C 1
ATOM 4347 O O . ALA B 1 57 ? 14.961 -35.781 -3.162 1 98.19 57 ALA B O 1
ATOM 4348 N N . VAL B 1 58 ? 14.828 -37.594 -1.833 1 98.56 58 VAL B N 1
ATOM 4349 C CA . VAL B 1 58 ? 14.43 -36.812 -0.664 1 98.56 58 VAL B CA 1
ATOM 4350 C C . VAL B 1 58 ? 15.57 -35.875 -0.24 1 98.56 58 VAL B C 1
ATOM 4352 O O . VAL B 1 58 ? 15.336 -34.719 0.118 1 98.56 58 VAL B O 1
ATOM 4355 N N . ASP B 1 59 ? 16.734 -36.375 -0.306 1 98.5 59 ASP B N 1
ATOM 4356 C CA . ASP B 1 59 ? 17.891 -35.594 0.077 1 98.5 59 ASP B CA 1
ATOM 4357 C C . ASP B 1 59 ? 18.078 -34.406 -0.864 1 98.5 59 ASP B C 1
ATOM 4359 O O . ASP B 1 59 ? 18.328 -33.281 -0.415 1 98.5 59 ASP B O 1
ATOM 4363 N N . VAL B 1 60 ? 18.016 -34.656 -2.121 1 98.69 60 VAL B N 1
ATOM 4364 C CA . VAL B 1 60 ? 18.156 -33.594 -3.102 1 98.69 60 VAL B CA 1
ATOM 4365 C C . VAL B 1 60 ? 17.047 -32.562 -2.92 1 98.69 60 VAL B C 1
ATOM 4367 O O . VAL B 1 60 ? 17.266 -31.359 -2.994 1 98.69 60 VAL B O 1
ATOM 4370 N N . PHE B 1 61 ? 15.836 -33.094 -2.668 1 98.56 61 PHE B N 1
ATOM 4371 C CA . PHE B 1 61 ? 14.672 -32.25 -2.438 1 98.56 61 PHE B CA 1
ATOM 4372 C C . PHE B 1 61 ? 14.922 -31.297 -1.274 1 98.56 61 PHE B C 1
ATOM 4374 O O . PHE B 1 61 ? 14.742 -30.094 -1.41 1 98.56 61 PHE B O 1
ATOM 4381 N N . LYS B 1 62 ? 15.414 -31.812 -0.191 1 98.75 62 LYS B N 1
ATOM 4382 C CA . LYS B 1 62 ? 15.672 -31 1.002 1 98.75 62 LYS B CA 1
ATOM 4383 C C . LYS B 1 62 ? 16.797 -30 0.757 1 98.75 62 LYS B C 1
ATOM 4385 O O . LYS B 1 62 ? 16.734 -28.875 1.229 1 98.75 62 LYS B O 1
ATOM 4390 N N . GLN B 1 63 ? 17.797 -30.406 0.042 1 98.75 63 GLN B N 1
ATOM 4391 C CA . GLN B 1 63 ? 18.891 -29.484 -0.285 1 98.75 63 GLN B CA 1
ATOM 4392 C C . GLN B 1 63 ? 18.391 -28.312 -1.119 1 98.75 63 GLN B C 1
ATOM 4394 O O . GLN B 1 63 ? 18.766 -27.156 -0.878 1 98.75 63 GLN B O 1
ATOM 4399 N N . LEU B 1 64 ? 17.547 -28.609 -2.072 1 98.81 64 LEU B N 1
ATOM 4400 C CA . LEU B 1 64 ? 17 -27.562 -2.932 1 98.81 64 LEU B CA 1
ATOM 4401 C C . LEU B 1 64 ? 16.094 -26.625 -2.141 1 98.81 64 LEU B C 1
ATOM 4403 O O . LEU B 1 64 ? 16.109 -25.422 -2.367 1 98.81 64 LEU B O 1
ATOM 4407 N N . LEU B 1 65 ? 15.344 -27.203 -1.221 1 98.62 65 LEU B N 1
ATOM 4408 C CA . LEU B 1 65 ? 14.445 -26.391 -0.406 1 98.62 65 LEU B CA 1
ATOM 4409 C C . LEU B 1 65 ? 15.242 -25.422 0.472 1 98.62 65 LEU B C 1
ATOM 4411 O O . LEU B 1 65 ? 14.773 -24.328 0.781 1 98.62 65 LEU B O 1
ATOM 4415 N N . ARG B 1 66 ? 16.422 -25.766 0.835 1 98.44 66 ARG B N 1
ATOM 4416 C CA . ARG B 1 66 ? 17.25 -24.953 1.717 1 98.44 66 ARG B CA 1
ATOM 4417 C C . ARG B 1 66 ? 17.922 -23.828 0.946 1 98.44 66 ARG B C 1
ATOM 4419 O O . ARG B 1 66 ? 18.5 -22.906 1.545 1 98.44 66 ARG B O 1
ATOM 4426 N N . CYS B 1 67 ? 17.844 -23.859 -0.368 1 98.31 67 CYS B N 1
ATOM 4427 C CA . CYS B 1 67 ? 18.344 -22.766 -1.2 1 98.31 67 CYS B CA 1
ATOM 4428 C C . CYS B 1 67 ? 17.297 -21.656 -1.318 1 98.31 67 CYS B C 1
ATOM 4430 O O . CYS B 1 67 ? 16.219 -21.859 -1.884 1 98.31 67 CYS B O 1
ATOM 4432 N N . ASP B 1 68 ? 17.625 -20.484 -0.76 1 97.12 68 ASP B N 1
ATOM 4433 C CA . ASP B 1 68 ? 16.75 -19.344 -0.961 1 97.12 68 ASP B CA 1
ATOM 4434 C C . ASP B 1 68 ? 16.922 -18.75 -2.361 1 97.12 68 ASP B C 1
ATOM 4436 O O . ASP B 1 68 ? 17.812 -17.922 -2.588 1 97.12 68 ASP B O 1
ATOM 4440 N N . THR B 1 69 ? 16.031 -19.172 -3.238 1 98.06 69 THR B N 1
ATOM 4441 C CA . THR B 1 69 ? 16.062 -18.703 -4.617 1 98.06 69 THR B CA 1
ATOM 4442 C C . THR B 1 69 ? 14.906 -17.766 -4.895 1 98.06 69 THR B C 1
ATOM 4444 O O . THR B 1 69 ? 14.32 -17.781 -5.977 1 98.06 69 THR B O 1
ATOM 4447 N N . THR B 1 70 ? 14.586 -16.938 -3.945 1 96.75 70 THR B N 1
ATOM 4448 C CA . THR B 1 70 ? 13.438 -16.031 -4.035 1 96.75 70 THR B CA 1
ATOM 4449 C C . THR B 1 70 ? 13.586 -15.086 -5.227 1 96.75 70 THR B C 1
ATOM 4451 O O . THR B 1 70 ? 14.641 -14.484 -5.422 1 96.75 70 THR B O 1
ATOM 4454 N N . ASN B 1 71 ? 12.547 -15.109 -6.008 1 96.44 71 ASN B N 1
ATOM 4455 C CA . ASN B 1 71 ? 12.414 -14.195 -7.133 1 96.44 71 ASN B CA 1
ATOM 4456 C C . ASN B 1 71 ? 11.43 -13.07 -6.82 1 96.44 71 ASN B C 1
ATOM 4458 O O . ASN B 1 71 ? 10.211 -13.273 -6.871 1 96.44 71 ASN B O 1
ATOM 4462 N N . TYR B 1 72 ? 11.914 -11.852 -6.605 1 92.31 72 TYR B N 1
ATOM 4463 C CA . TYR B 1 72 ? 11.086 -10.719 -6.211 1 92.31 72 TYR B CA 1
ATOM 4464 C C . TYR B 1 72 ? 10.516 -10.008 -7.43 1 92.31 72 TYR B C 1
ATOM 4466 O O . TYR B 1 72 ? 9.617 -9.172 -7.309 1 92.31 72 TYR B O 1
ATOM 4474 N N . GLY B 1 73 ? 11.047 -10.406 -8.562 1 90.38 73 GLY B N 1
ATOM 4475 C CA . GLY B 1 73 ? 10.641 -9.734 -9.789 1 90.38 73 GLY B CA 1
ATOM 4476 C C . GLY B 1 73 ? 11.57 -8.594 -10.18 1 90.38 73 GLY B C 1
ATOM 4477 O O . GLY B 1 73 ? 12.477 -8.242 -9.422 1 90.38 73 GLY B O 1
ATOM 4478 N N . GLY B 1 74 ? 11.414 -8.133 -11.43 1 87.88 74 GLY B N 1
ATOM 4479 C CA . GLY B 1 74 ? 12.195 -7.016 -11.922 1 87.88 74 GLY B CA 1
ATOM 4480 C C . GLY B 1 74 ? 13.688 -7.312 -11.977 1 87.88 74 GLY B C 1
ATOM 4481 O O . GLY B 1 74 ? 14.508 -6.422 -11.758 1 87.88 74 GLY B O 1
ATOM 4482 N N . GLY B 1 75 ? 13.969 -8.492 -12.07 1 89.94 75 GLY B N 1
ATOM 4483 C CA . GLY B 1 75 ? 15.367 -8.875 -12.156 1 89.94 75 GLY B CA 1
ATOM 4484 C C . GLY B 1 75 ? 15.992 -9.188 -10.812 1 89.94 75 GLY B C 1
ATOM 4485 O O . GLY B 1 75 ? 17.125 -9.664 -10.742 1 89.94 75 GLY B O 1
ATOM 4486 N N . ASN B 1 76 ? 15.211 -9 -9.766 1 91.69 76 ASN B N 1
ATOM 4487 C CA . ASN B 1 76 ? 15.703 -9.203 -8.414 1 91.69 76 ASN B CA 1
ATOM 4488 C C . ASN B 1 76 ? 15.469 -10.633 -7.941 1 91.69 76 ASN B C 1
ATOM 4490 O O . ASN B 1 76 ? 14.406 -10.953 -7.41 1 91.69 76 ASN B O 1
ATOM 4494 N N . GLY B 1 77 ? 16.516 -11.508 -8.07 1 93.94 77 GLY B N 1
ATOM 4495 C CA . GLY B 1 77 ? 16.5 -12.906 -7.676 1 93.94 77 GLY B CA 1
ATOM 4496 C C . GLY B 1 77 ? 17.766 -13.656 -8.062 1 93.94 77 GLY B C 1
ATOM 4497 O O . GLY B 1 77 ? 18.594 -13.133 -8.797 1 93.94 77 GLY B O 1
ATOM 4498 N N . SER B 1 78 ? 17.906 -14.859 -7.453 1 96.81 78 SER B N 1
ATOM 4499 C CA . SER B 1 78 ? 19.062 -15.68 -7.797 1 96.81 78 SER B CA 1
ATOM 4500 C C . SER B 1 78 ? 18.766 -17.156 -7.613 1 96.81 78 SER B C 1
ATOM 4502 O O . SER B 1 78 ? 18.328 -17.578 -6.543 1 96.81 78 SER B O 1
ATOM 4504 N N . GLU B 1 79 ? 19.062 -17.922 -8.695 1 98.25 79 GLU B N 1
ATOM 4505 C CA . GLU B 1 79 ? 18.906 -19.375 -8.648 1 98.25 79 GLU B CA 1
ATOM 4506 C C . GLU B 1 79 ? 20.266 -20.062 -8.477 1 98.25 79 GLU B C 1
ATOM 4508 O O . GLU B 1 79 ? 20.344 -21.297 -8.539 1 98.25 79 GLU B O 1
ATOM 4513 N N . ARG B 1 80 ? 21.266 -19.312 -8.203 1 98.19 80 ARG B N 1
ATOM 4514 C CA . ARG B 1 80 ? 22.641 -19.812 -8.203 1 98.19 80 ARG B CA 1
ATOM 4515 C C . ARG B 1 80 ? 22.812 -20.922 -7.176 1 98.19 80 ARG B C 1
ATOM 4517 O O . ARG B 1 80 ? 23.406 -21.969 -7.469 1 98.19 80 ARG B O 1
ATOM 4524 N N . ALA B 1 81 ? 22.281 -20.766 -6.047 1 98.38 81 ALA B N 1
ATOM 4525 C CA . ALA B 1 81 ? 22.453 -21.75 -4.984 1 98.38 81 ALA B CA 1
ATOM 4526 C C . ALA B 1 81 ? 21.859 -23.109 -5.391 1 98.38 81 ALA B C 1
ATOM 4528 O O . ALA B 1 81 ? 22.453 -24.156 -5.117 1 98.38 81 ALA B O 1
ATOM 4529 N N . ALA B 1 82 ? 20.75 -23.062 -5.996 1 98.81 82 ALA B N 1
ATOM 4530 C CA . ALA B 1 82 ? 20.094 -24.297 -6.43 1 98.81 82 ALA B CA 1
ATOM 4531 C C . ALA B 1 82 ? 20.875 -24.969 -7.562 1 98.81 82 ALA B C 1
ATOM 4533 O O . ALA B 1 82 ? 21.031 -26.188 -7.586 1 98.81 82 ALA B O 1
ATOM 4534 N N . VAL B 1 83 ? 21.375 -24.188 -8.461 1 98.81 83 VAL B N 1
ATOM 4535 C CA . VAL B 1 83 ? 22.156 -24.719 -9.57 1 98.81 83 VAL B CA 1
ATOM 4536 C C . VAL B 1 83 ? 23.438 -25.375 -9.039 1 98.81 83 VAL B C 1
ATOM 4538 O O . VAL B 1 83 ? 23.859 -26.422 -9.531 1 98.81 83 VAL B O 1
ATOM 4541 N N . ASP B 1 84 ? 24 -24.719 -8.039 1 98.75 84 ASP B N 1
ATOM 4542 C CA . ASP B 1 84 ? 25.203 -25.281 -7.43 1 98.75 84 ASP B CA 1
ATOM 4543 C C . ASP B 1 84 ? 24.938 -26.672 -6.859 1 98.75 84 ASP B C 1
ATOM 4545 O O . ASP B 1 84 ? 25.781 -27.562 -6.969 1 98.75 84 ASP B O 1
ATOM 4549 N N . VAL B 1 85 ? 23.812 -26.844 -6.25 1 98.81 85 VAL B N 1
ATOM 4550 C CA . VAL B 1 85 ? 23.438 -28.141 -5.715 1 98.81 85 VAL B CA 1
ATOM 4551 C C . VAL B 1 85 ? 23.359 -29.172 -6.844 1 98.81 85 VAL B C 1
ATOM 4553 O O . VAL B 1 85 ? 23.906 -30.266 -6.734 1 98.81 85 VAL B O 1
ATOM 4556 N N . LEU B 1 86 ? 22.75 -28.812 -7.93 1 98.88 86 LEU B N 1
ATOM 4557 C CA . LEU B 1 86 ? 22.547 -29.734 -9.047 1 98.88 86 LEU B CA 1
ATOM 4558 C C . LEU B 1 86 ? 23.875 -30.031 -9.75 1 98.88 86 LEU B C 1
ATOM 4560 O O . LEU B 1 86 ? 24.109 -31.156 -10.18 1 98.88 86 LEU B O 1
ATOM 4564 N N . GLN B 1 87 ? 24.688 -29 -9.828 1 98.62 87 GLN B N 1
ATOM 4565 C CA . GLN B 1 87 ? 26.016 -29.203 -10.398 1 98.62 87 GLN B CA 1
ATOM 4566 C C . GLN B 1 87 ? 26.797 -30.25 -9.609 1 98.62 87 GLN B C 1
ATOM 4568 O O . GLN B 1 87 ? 27.453 -31.109 -10.203 1 98.62 87 GLN B O 1
ATOM 4573 N N . ARG B 1 88 ? 26.75 -30.109 -8.359 1 98.62 88 ARG B N 1
ATOM 4574 C CA . ARG B 1 88 ? 27.453 -31.078 -7.516 1 98.62 88 ARG B CA 1
ATOM 4575 C C . ARG B 1 88 ? 26.922 -32.5 -7.734 1 98.62 88 ARG B C 1
ATOM 4577 O O . ARG B 1 88 ? 27.703 -33.438 -7.832 1 98.62 88 ARG B O 1
ATOM 4584 N N . VAL B 1 89 ? 25.656 -32.594 -7.824 1 98.56 89 VAL B N 1
ATOM 4585 C CA . VAL B 1 89 ? 25.031 -33.906 -8.016 1 98.56 89 VAL B CA 1
ATOM 4586 C C . VAL B 1 89 ? 25.469 -34.5 -9.352 1 98.56 89 VAL B C 1
ATOM 4588 O O . VAL B 1 89 ? 25.922 -35.656 -9.406 1 98.56 89 VAL B O 1
ATOM 4591 N N . PHE B 1 90 ? 25.375 -33.75 -10.406 1 98.75 90 PHE B N 1
ATOM 4592 C CA . PHE B 1 90 ? 25.672 -34.25 -11.742 1 98.75 90 PHE B CA 1
ATOM 4593 C C . PHE B 1 90 ? 27.156 -34.562 -11.875 1 98.75 90 PHE B C 1
ATOM 4595 O O . PHE B 1 90 ? 27.531 -35.562 -12.531 1 98.75 90 PHE B O 1
ATOM 4602 N N . THR B 1 91 ? 27.969 -33.75 -11.234 1 98.69 91 THR B N 1
ATOM 4603 C CA . THR B 1 91 ? 29.406 -34.031 -11.234 1 98.69 91 THR B CA 1
ATOM 4604 C C . THR B 1 91 ? 29.719 -35.344 -10.516 1 98.69 91 THR B C 1
ATOM 4606 O O . THR B 1 91 ? 30.453 -36.188 -11.031 1 98.69 91 THR B O 1
ATOM 4609 N N . ALA B 1 92 ? 29.156 -35.5 -9.391 1 98.31 92 ALA B N 1
ATOM 4610 C CA . ALA B 1 92 ? 29.406 -36.688 -8.578 1 98.31 92 ALA B CA 1
ATOM 4611 C C . ALA B 1 92 ? 28.938 -37.938 -9.289 1 98.31 92 ALA B C 1
ATOM 4613 O O . ALA B 1 92 ? 29.547 -39 -9.148 1 98.31 92 ALA B O 1
ATOM 4614 N N . GLU B 1 93 ? 27.859 -37.844 -10.047 1 97.44 93 GLU B N 1
ATOM 4615 C CA . GLU B 1 93 ? 27.266 -39.031 -10.688 1 97.44 93 GLU B CA 1
ATOM 4616 C C . GLU B 1 93 ? 27.797 -39.219 -12.102 1 97.44 93 GLU B C 1
ATOM 4618 O O . GLU B 1 93 ? 27.469 -40.219 -12.758 1 97.44 93 GLU B O 1
ATOM 4623 N N . GLY B 1 94 ? 28.625 -38.281 -12.617 1 97.94 94 GLY B N 1
ATOM 4624 C CA . GLY B 1 94 ? 29.172 -38.375 -13.961 1 97.94 94 GLY B CA 1
ATOM 4625 C C . GLY B 1 94 ? 28.141 -38.156 -15.039 1 97.94 94 GLY B C 1
ATOM 4626 O O . GLY B 1 94 ? 28.172 -38.781 -16.094 1 97.94 94 GLY B O 1
ATOM 4627 N N . ILE B 1 95 ? 27.188 -37.406 -14.805 1 98.31 95 ILE B N 1
ATOM 4628 C CA . ILE B 1 95 ? 26.172 -37.031 -15.797 1 98.31 95 ILE B CA 1
ATOM 4629 C C . ILE B 1 95 ? 26.578 -35.719 -16.469 1 98.31 95 ILE B C 1
ATOM 4631 O O . ILE B 1 95 ? 26.75 -34.688 -15.797 1 98.31 95 ILE B O 1
ATOM 4635 N N . PRO B 1 96 ? 26.688 -35.719 -17.766 1 98.5 96 PRO B N 1
ATOM 4636 C CA . PRO B 1 96 ? 27.062 -34.5 -18.469 1 98.5 96 PRO B CA 1
ATOM 4637 C C . PRO B 1 96 ? 26.031 -33.406 -18.312 1 98.5 96 PRO B C 1
ATOM 4639 O O . PRO B 1 96 ? 24.828 -33.656 -18.344 1 98.5 96 PRO B O 1
ATOM 4642 N N . PHE B 1 97 ? 26.516 -32.156 -18.156 1 98.75 97 PHE B N 1
ATOM 4643 C CA . PHE B 1 97 ? 25.625 -31.016 -18.031 1 98.75 97 PHE B CA 1
ATOM 4644 C C . PHE B 1 97 ? 26.297 -29.75 -18.531 1 98.75 97 PHE B C 1
ATOM 4646 O O . PHE B 1 97 ? 27.516 -29.719 -18.734 1 98.75 97 PHE B O 1
ATOM 4653 N N . GLU B 1 98 ? 25.469 -28.766 -18.781 1 98.62 98 GLU B N 1
ATOM 4654 C CA . GLU B 1 98 ? 25.906 -27.406 -19.109 1 98.62 98 GLU B CA 1
ATOM 4655 C C . GLU B 1 98 ? 25.172 -26.375 -18.266 1 98.62 98 GLU B C 1
ATOM 4657 O O . GLU B 1 98 ? 23.984 -26.547 -17.953 1 98.62 98 GLU B O 1
ATOM 4662 N N . VAL B 1 99 ? 25.938 -25.312 -17.844 1 98.56 99 VAL B N 1
ATOM 4663 C CA . VAL B 1 99 ? 25.344 -24.172 -17.141 1 98.56 99 VAL B CA 1
ATOM 4664 C C . VAL B 1 99 ? 25.438 -22.922 -18 1 98.56 99 VAL B C 1
ATOM 4666 O O . VAL B 1 99 ? 26.547 -22.5 -18.375 1 98.56 99 VAL B O 1
ATOM 4669 N N . VAL B 1 100 ? 24.25 -22.391 -18.328 1 98.44 100 VAL B N 1
ATOM 4670 C CA . VAL B 1 100 ? 24.203 -21.188 -19.141 1 98.44 100 VAL B CA 1
ATOM 4671 C C . VAL B 1 100 ? 23.234 -20.172 -18.516 1 98.44 100 VAL B C 1
ATOM 4673 O O . VAL B 1 100 ? 22.328 -20.562 -17.781 1 98.44 100 VAL B O 1
ATOM 4676 N N . GLY B 1 101 ? 23.531 -18.891 -18.734 1 97.38 101 GLY B N 1
ATOM 4677 C CA . GLY B 1 101 ? 22.656 -17.844 -18.203 1 97.38 101 GLY B CA 1
ATOM 4678 C C . GLY B 1 101 ? 22.969 -16.469 -18.781 1 97.38 101 GLY B C 1
ATOM 4679 O O . GLY B 1 101 ? 24.094 -16.203 -19.203 1 97.38 101 GLY B O 1
ATOM 4680 N N . ARG B 1 102 ? 21.922 -15.711 -18.812 1 95.25 102 ARG B N 1
ATOM 4681 C CA . ARG B 1 102 ? 22.094 -14.328 -19.25 1 95.25 102 ARG B CA 1
ATOM 4682 C C . ARG B 1 102 ? 22.969 -13.562 -18.266 1 95.25 102 ARG B C 1
ATOM 4684 O O . ARG B 1 102 ? 23.719 -12.664 -18.656 1 95.25 102 ARG B O 1
ATOM 4691 N N . THR B 1 103 ? 22.812 -13.859 -16.969 1 96.06 103 THR B N 1
ATOM 4692 C CA . THR B 1 103 ? 23.641 -13.32 -15.898 1 96.06 103 THR B CA 1
ATOM 4693 C C . THR B 1 103 ? 24.156 -14.445 -15.008 1 96.06 103 THR B C 1
ATOM 4695 O O . THR B 1 103 ? 23.578 -15.531 -14.969 1 96.06 103 THR B O 1
ATOM 4698 N N . PRO B 1 104 ? 25.219 -14.156 -14.297 1 95.62 104 PRO B N 1
ATOM 4699 C CA . PRO B 1 104 ? 25.766 -15.188 -13.414 1 95.62 104 PRO B CA 1
ATOM 4700 C C . PRO B 1 104 ? 24.797 -15.602 -12.305 1 95.62 104 PRO B C 1
ATOM 470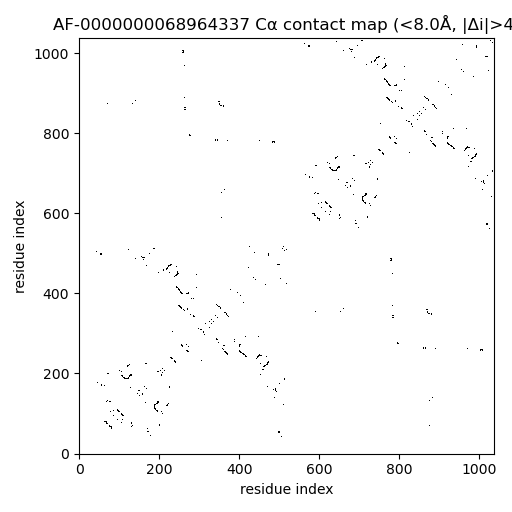2 O O . PRO B 1 104 ? 24.844 -16.734 -11.836 1 95.62 104 PRO B O 1
ATOM 4705 N N . ASP B 1 105 ? 23.891 -14.703 -11.969 1 96.56 105 ASP B N 1
ATOM 4706 C CA . ASP B 1 105 ? 23.016 -14.938 -10.812 1 96.56 105 ASP B CA 1
ATOM 4707 C C . ASP B 1 105 ? 21.734 -15.656 -11.234 1 96.56 105 ASP B C 1
ATOM 4709 O O . ASP B 1 105 ? 21 -16.172 -10.383 1 96.56 105 ASP B O 1
ATOM 4713 N N . ARG B 1 106 ? 21.594 -15.695 -12.5 1 97.81 106 ARG B N 1
ATOM 4714 C CA . ARG B 1 106 ? 20.375 -16.344 -12.992 1 97.81 106 ARG B CA 1
ATOM 4715 C C . ARG B 1 106 ? 20.703 -17.484 -13.945 1 97.81 106 ARG B C 1
ATOM 4717 O O . ARG B 1 106 ? 20.266 -17.484 -15.094 1 97.81 106 ARG B O 1
ATOM 4724 N N . PRO B 1 107 ? 21.422 -18.469 -13.477 1 98.31 107 PRO B N 1
ATOM 4725 C CA . PRO B 1 107 ? 21.859 -19.578 -14.336 1 98.31 107 PRO B CA 1
ATOM 4726 C C . PRO B 1 107 ? 20.766 -20.625 -14.562 1 98.31 107 PRO B C 1
ATOM 4728 O O . PRO B 1 107 ? 19.859 -20.75 -13.734 1 98.31 107 PRO B O 1
ATOM 4731 N N . ASN B 1 108 ? 20.875 -21.281 -15.703 1 98.81 108 ASN B N 1
ATOM 4732 C CA . ASN B 1 108 ? 20.141 -22.5 -16.031 1 98.81 108 ASN B CA 1
ATOM 4733 C C . ASN B 1 108 ? 21.078 -23.703 -16.141 1 98.81 108 ASN B C 1
ATOM 4735 O O . ASN B 1 108 ? 22.234 -23.562 -16.562 1 98.81 108 ASN B O 1
ATOM 4739 N N . ILE B 1 109 ? 20.609 -24.844 -15.758 1 98.88 109 ILE B N 1
ATOM 4740 C CA . ILE B 1 109 ? 21.438 -26.047 -15.852 1 98.88 109 ILE B CA 1
ATOM 4741 C C . ILE B 1 109 ? 20.734 -27.109 -16.688 1 98.88 109 ILE B C 1
ATOM 4743 O O . ILE B 1 109 ? 19.562 -27.406 -16.453 1 98.88 109 ILE B O 1
ATOM 4747 N N . ILE B 1 110 ? 21.422 -27.594 -17.719 1 98.88 110 ILE B N 1
ATOM 4748 C CA . ILE B 1 110 ? 20.875 -28.609 -18.609 1 98.88 110 ILE B CA 1
ATOM 4749 C C . ILE B 1 110 ? 21.734 -29.875 -18.531 1 98.88 110 ILE B C 1
ATOM 4751 O O . ILE B 1 110 ? 22.938 -29.828 -18.828 1 98.88 110 ILE B O 1
ATOM 4755 N N . ALA B 1 111 ? 21.125 -30.969 -18.094 1 98.88 111 ALA B N 1
ATOM 4756 C CA . ALA B 1 111 ? 21.797 -32.281 -18.047 1 98.88 111 ALA B CA 1
ATOM 4757 C C . ALA B 1 111 ? 21.219 -33.219 -19.078 1 98.88 111 ALA B C 1
ATOM 4759 O O . ALA B 1 111 ? 20.047 -33.125 -19.453 1 98.88 111 ALA B O 1
ATOM 4760 N N . ARG B 1 112 ? 22.078 -34.156 -19.5 1 98.44 112 ARG B N 1
ATOM 4761 C CA . ARG B 1 112 ? 21.656 -35 -20.594 1 98.44 112 ARG B CA 1
ATOM 4762 C C . ARG B 1 112 ? 22.188 -36.438 -20.406 1 98.44 112 ARG B C 1
ATOM 4764 O O . ARG B 1 112 ? 23.375 -36.625 -20.141 1 98.44 112 ARG B O 1
ATOM 4771 N N . LEU B 1 113 ? 21.266 -37.375 -20.484 1 98.25 113 LEU B N 1
ATOM 4772 C CA . LEU B 1 113 ? 21.625 -38.781 -20.703 1 98.25 113 LEU B CA 1
ATOM 4773 C C . LEU B 1 113 ? 21.422 -39.188 -22.156 1 98.25 113 LEU B C 1
ATOM 4775 O O . LEU B 1 113 ? 20.281 -39.188 -22.656 1 98.25 113 LEU B O 1
ATOM 4779 N N . THR B 1 114 ? 22.5 -39.531 -22.766 1 97.31 114 THR B N 1
ATOM 4780 C CA . THR B 1 114 ? 22.438 -39.812 -24.188 1 97.31 114 THR B CA 1
ATOM 4781 C C . THR B 1 114 ? 21.906 -41.219 -24.422 1 97.31 114 THR B C 1
ATOM 4783 O O . THR B 1 114 ? 22.359 -42.188 -23.781 1 97.31 114 THR B O 1
ATOM 4786 N N . GLY B 1 115 ? 20.938 -41.281 -25.344 1 96.38 115 GLY B N 1
ATOM 4787 C CA . GLY B 1 115 ? 20.453 -42.594 -25.781 1 96.38 115 GLY B CA 1
ATOM 4788 C C . GLY B 1 115 ? 21.219 -43.125 -26.969 1 96.38 115 GLY B C 1
ATOM 4789 O O . GLY B 1 115 ? 22.062 -42.438 -27.547 1 96.38 115 GLY B O 1
ATOM 4790 N N . ASN B 1 116 ? 20.891 -44.375 -27.344 1 95.19 116 ASN B N 1
ATOM 4791 C CA . ASN B 1 116 ? 21.594 -45.031 -28.453 1 95.19 116 ASN B CA 1
ATOM 4792 C C . ASN B 1 116 ? 20.969 -44.688 -29.797 1 95.19 116 ASN B C 1
ATOM 4794 O O . ASN B 1 116 ? 21.484 -45.062 -30.844 1 95.19 116 ASN B O 1
ATOM 4798 N N . GLY B 1 117 ? 19.875 -44.031 -29.797 1 93.19 117 GLY B N 1
ATOM 4799 C CA . GLY B 1 117 ? 19.25 -43.531 -31 1 93.19 117 GLY B CA 1
ATOM 4800 C C . GLY B 1 117 ? 18.469 -44.562 -31.766 1 93.19 117 GLY B C 1
ATOM 4801 O O . GLY B 1 117 ? 18.047 -44.344 -32.906 1 93.19 117 GLY B O 1
ATOM 4802 N N . SER B 1 118 ? 18.234 -45.625 -31.188 1 93.38 118 SER B N 1
ATOM 4803 C CA . SER B 1 118 ? 17.672 -46.781 -31.906 1 93.38 118 SER B CA 1
ATOM 4804 C C . SER B 1 118 ? 16.234 -46.5 -32.312 1 93.38 118 SER B C 1
ATOM 4806 O O . SER B 1 118 ? 15.742 -47.062 -33.281 1 93.38 118 SER B O 1
ATOM 4808 N N . SER B 1 119 ? 15.57 -45.625 -31.609 1 91.06 119 SER B N 1
ATOM 4809 C CA . SER B 1 119 ? 14.172 -45.375 -31.922 1 91.06 119 SER B CA 1
ATOM 4810 C C . SER B 1 119 ? 14.047 -44.281 -32.969 1 91.06 119 SER B C 1
ATOM 4812 O O . SER B 1 119 ? 12.984 -44.094 -33.562 1 91.06 119 SER B O 1
ATOM 4814 N N . GLY B 1 120 ? 15.078 -43.5 -33.188 1 91.62 120 GLY B N 1
ATOM 4815 C CA . GLY B 1 120 ? 15.023 -42.375 -34.094 1 91.62 120 GLY B CA 1
ATOM 4816 C C . GLY B 1 120 ? 14.172 -41.219 -33.562 1 91.62 120 GLY B C 1
ATOM 4817 O O . GLY B 1 120 ? 13.93 -40.25 -34.25 1 91.62 120 GLY B O 1
ATOM 4818 N N . ARG B 1 121 ? 13.719 -41.375 -32.344 1 94 121 ARG B N 1
ATOM 4819 C CA . ARG B 1 121 ? 12.859 -40.344 -31.75 1 94 121 ARG B CA 1
ATOM 4820 C C . ARG B 1 121 ? 13.688 -39.219 -31.141 1 94 121 ARG B C 1
ATOM 4822 O O . ARG B 1 121 ? 14.828 -39.438 -30.734 1 94 121 ARG B O 1
ATOM 4829 N N . ARG B 1 122 ? 13.117 -38.062 -31.062 1 96 122 ARG B N 1
ATOM 4830 C CA . ARG B 1 122 ? 13.758 -36.938 -30.422 1 96 122 ARG B CA 1
ATOM 4831 C C . ARG B 1 122 ? 13.734 -37.062 -28.906 1 96 122 ARG B C 1
ATOM 4833 O O . ARG B 1 122 ? 12.992 -37.875 -28.359 1 96 122 ARG B O 1
ATOM 4840 N N . PRO B 1 123 ? 14.461 -36.281 -28.172 1 98.06 123 PRO B N 1
ATOM 4841 C CA . PRO B 1 123 ? 14.625 -36.406 -26.719 1 98.06 123 PRO B CA 1
ATOM 4842 C C . PRO B 1 123 ? 13.32 -36.125 -25.969 1 98.06 123 PRO B C 1
ATOM 4844 O O . PRO B 1 123 ? 12.383 -35.562 -26.531 1 98.06 123 PRO B O 1
ATOM 4847 N N . VAL B 1 124 ? 13.297 -36.625 -24.766 1 98.38 124 VAL B N 1
ATOM 4848 C CA . VAL B 1 124 ? 12.312 -36.219 -23.75 1 98.38 124 VAL B CA 1
ATOM 4849 C C . VAL B 1 124 ? 12.938 -35.25 -22.781 1 98.38 124 VAL B C 1
ATOM 4851 O O . VAL B 1 124 ? 14.094 -35.406 -22.359 1 98.38 124 VAL B O 1
ATOM 4854 N N . LEU B 1 125 ? 12.203 -34.188 -22.469 1 98.81 125 LEU B N 1
ATOM 4855 C CA . LEU B 1 125 ? 12.734 -33.156 -21.609 1 98.81 125 LEU B CA 1
ATOM 4856 C C . LEU B 1 125 ? 11.906 -33 -20.344 1 98.81 125 LEU B C 1
ATOM 4858 O O . LEU B 1 125 ? 10.688 -32.844 -20.391 1 98.81 125 LEU B O 1
ATOM 4862 N N . LEU B 1 126 ? 12.539 -33.188 -19.172 1 98.81 126 LEU B N 1
ATOM 4863 C CA . LEU B 1 126 ? 11.984 -32.812 -17.875 1 98.81 126 LEU B CA 1
ATOM 4864 C C . LEU B 1 126 ? 12.469 -31.438 -17.438 1 98.81 126 LEU B C 1
ATOM 4866 O O . LEU B 1 126 ? 13.672 -31.219 -17.281 1 98.81 126 LEU B O 1
ATOM 4870 N N . SER B 1 127 ? 11.523 -30.547 -17.219 1 98.75 127 SER B N 1
ATOM 4871 C CA . SER B 1 127 ? 11.914 -29.172 -16.891 1 98.75 127 SER B CA 1
ATOM 4872 C C . SER B 1 127 ? 11.328 -28.734 -15.555 1 98.75 127 SER B C 1
ATOM 4874 O O . SER B 1 127 ? 10.156 -28.984 -15.266 1 98.75 127 SER B O 1
ATOM 4876 N N . ALA B 1 128 ? 12.125 -28.109 -14.734 1 98.75 128 ALA B N 1
ATOM 4877 C CA . ALA B 1 128 ? 11.703 -27.547 -13.453 1 98.75 128 ALA B CA 1
ATOM 4878 C C . ALA B 1 128 ? 12.312 -26.172 -13.227 1 98.75 128 ALA B C 1
ATOM 4880 O O . ALA B 1 128 ? 13.516 -25.984 -13.414 1 98.75 128 ALA B O 1
ATOM 4881 N N . HIS B 1 129 ? 11.445 -25.188 -12.93 1 98.56 129 HIS B N 1
ATOM 4882 C CA . HIS B 1 129 ? 12.039 -23.922 -12.547 1 98.56 129 HIS B CA 1
ATOM 4883 C C . HIS B 1 129 ? 12.555 -23.953 -11.109 1 98.56 129 HIS B C 1
ATOM 4885 O O . HIS B 1 129 ? 11.992 -24.656 -10.266 1 98.56 129 HIS B O 1
ATOM 4891 N N . LEU B 1 130 ? 13.578 -23.172 -10.891 1 98.75 130 LEU B N 1
ATOM 4892 C CA . LEU B 1 130 ? 14.289 -23.281 -9.617 1 98.75 130 LEU B CA 1
ATOM 4893 C C . LEU B 1 130 ? 13.977 -22.094 -8.711 1 98.75 130 LEU B C 1
ATOM 4895 O O . LEU B 1 130 ? 14.258 -22.141 -7.516 1 98.75 130 LEU B O 1
ATOM 4899 N N . ASP B 1 131 ? 13.398 -21.047 -9.281 1 98.12 131 ASP B N 1
ATOM 4900 C CA . ASP B 1 131 ? 13.031 -19.891 -8.469 1 98.12 131 ASP B CA 1
ATOM 4901 C C . ASP B 1 131 ? 11.719 -20.125 -7.727 1 98.12 131 ASP B C 1
ATOM 4903 O O . ASP B 1 131 ? 10.961 -21.047 -8.078 1 98.12 131 ASP B O 1
ATOM 4907 N N . VAL B 1 132 ? 11.617 -19.375 -6.629 1 97.12 132 VAL B N 1
ATOM 4908 C CA . VAL B 1 132 ? 10.391 -19.438 -5.84 1 97.12 132 VAL B CA 1
ATOM 4909 C C . VAL B 1 132 ? 9.891 -18.016 -5.555 1 97.12 132 VAL B C 1
ATOM 4911 O O . VAL B 1 132 ? 10.617 -17.047 -5.738 1 97.12 132 VAL B O 1
ATOM 4914 N N . VAL B 1 133 ? 8.633 -17.906 -5.223 1 94.88 133 VAL B N 1
ATOM 4915 C CA . VAL B 1 133 ? 8.07 -16.609 -4.852 1 94.88 133 VAL B CA 1
ATOM 4916 C C . VAL B 1 133 ? 8.5 -16.25 -3.434 1 94.88 133 VAL B C 1
ATOM 4918 O O . VAL B 1 133 ? 8.938 -17.109 -2.668 1 94.88 133 VAL B O 1
ATOM 4921 N N . PRO B 1 134 ? 8.352 -14.961 -3.043 1 92.94 134 PRO B N 1
ATOM 4922 C CA . PRO B 1 134 ? 8.844 -14.484 -1.748 1 92.94 134 PRO B CA 1
ATOM 4923 C C . PRO B 1 134 ? 8.07 -15.07 -0.569 1 92.94 134 PRO B C 1
ATOM 4925 O O . PRO B 1 134 ? 6.859 -15.273 -0.662 1 92.94 134 PRO B O 1
ATOM 4928 N N . ALA B 1 135 ? 8.82 -15.297 0.488 1 90.12 135 ALA B N 1
ATOM 4929 C CA . ALA B 1 135 ? 8.289 -15.617 1.81 1 90.12 135 ALA B CA 1
ATOM 4930 C C . ALA B 1 135 ? 8.969 -14.789 2.893 1 90.12 135 ALA B C 1
ATOM 4932 O O . ALA B 1 135 ? 9.297 -15.305 3.965 1 90.12 135 ALA B O 1
ATOM 4933 N N . VAL B 1 136 ? 9.203 -13.57 2.676 1 76.88 136 VAL B N 1
ATOM 4934 C CA . VAL B 1 136 ? 10.055 -12.703 3.486 1 76.88 136 VAL B CA 1
ATOM 4935 C C . VAL B 1 136 ? 9.375 -12.422 4.824 1 76.88 136 VAL B C 1
ATOM 4937 O O . VAL B 1 136 ? 10.039 -12.375 5.863 1 76.88 136 VAL B O 1
ATOM 4940 N N . LYS B 1 137 ? 8.133 -12.234 4.887 1 78.94 137 LYS B N 1
ATOM 4941 C CA . LYS B 1 137 ? 7.426 -11.922 6.125 1 78.94 137 LYS B CA 1
ATOM 4942 C C . LYS B 1 137 ? 6.805 -13.172 6.742 1 78.94 137 LYS B C 1
ATOM 4944 O O . LYS B 1 137 ? 5.676 -13.133 7.23 1 78.94 137 LYS B O 1
ATOM 4949 N N . TRP B 1 138 ? 7.656 -14.211 6.684 1 82.81 138 TRP B N 1
ATOM 4950 C CA . TRP B 1 138 ? 7.055 -15.5 7.02 1 82.81 138 TRP B CA 1
ATOM 4951 C C . TRP B 1 138 ? 6.676 -15.555 8.492 1 82.81 138 TRP B C 1
ATOM 4953 O O . TRP B 1 138 ? 5.695 -16.203 8.867 1 82.81 138 TRP B O 1
ATOM 4963 N N . LYS B 1 139 ? 7.355 -14.773 9.367 1 80.88 139 LYS B N 1
ATOM 4964 C CA . LYS B 1 139 ? 6.992 -14.75 10.781 1 80.88 139 LYS B CA 1
ATOM 4965 C C . LYS B 1 139 ? 5.672 -14.023 11 1 80.88 139 LYS B C 1
ATOM 4967 O O . LYS B 1 139 ? 4.82 -14.484 11.758 1 80.88 139 LYS B O 1
ATOM 4972 N N . GLU B 1 140 ? 5.555 -13.047 10.234 1 75.75 140 GLU B N 1
ATOM 4973 C CA . GLU B 1 140 ? 4.332 -12.258 10.336 1 75.75 140 GLU B CA 1
ATOM 4974 C C . GLU B 1 140 ? 3.156 -12.969 9.664 1 75.75 140 GLU B C 1
ATOM 4976 O O . GLU B 1 140 ? 2.002 -12.758 10.047 1 75.75 140 GLU B O 1
ATOM 4981 N N . GLU B 1 141 ? 3.479 -13.781 8.711 1 78.12 141 GLU B N 1
ATOM 4982 C CA . GLU B 1 141 ? 2.447 -14.461 7.926 1 78.12 141 GLU B CA 1
ATOM 4983 C C . GLU B 1 141 ? 2.074 -15.797 8.547 1 78.12 141 GLU B C 1
ATOM 4985 O O . GLU B 1 141 ? 1.305 -16.562 7.969 1 78.12 141 GLU B O 1
ATOM 4990 N N . GLN B 1 142 ? 2.6 -16.141 9.695 1 79.31 142 GLN B N 1
ATOM 4991 C CA . GLN B 1 142 ? 2.199 -17.297 10.5 1 79.31 142 GLN B CA 1
ATOM 4992 C C . GLN B 1 142 ? 2.723 -18.594 9.898 1 79.31 142 GLN B C 1
ATOM 4994 O O . GLN B 1 142 ? 2.018 -19.609 9.883 1 79.31 142 GLN B O 1
ATOM 4999 N N . TRP B 1 143 ? 3.842 -18.562 9.273 1 88.19 143 TRP B N 1
ATOM 5000 C CA . TRP B 1 143 ? 4.535 -19.797 8.922 1 88.19 143 TRP B CA 1
ATOM 5001 C C . TRP B 1 143 ? 4.902 -20.594 10.172 1 88.19 143 TRP B C 1
ATOM 5003 O O . TRP B 1 143 ? 5.348 -20.016 11.164 1 88.19 143 TRP B O 1
ATOM 5013 N N . GLN B 1 144 ? 4.672 -21.812 10.133 1 90.81 144 GLN B N 1
ATOM 5014 C CA . GLN B 1 144 ? 4.996 -22.672 11.266 1 90.81 144 GLN B CA 1
ATOM 5015 C C . GLN B 1 144 ? 6.496 -22.938 11.344 1 90.81 144 GLN B C 1
ATOM 5017 O O . GLN B 1 144 ? 7.039 -23.141 12.43 1 90.81 144 GLN B O 1
ATOM 5022 N N . HIS B 1 145 ? 7.055 -22.984 10.18 1 93.88 145 HIS B N 1
ATOM 5023 C CA . HIS B 1 145 ? 8.484 -23.25 10.078 1 93.88 145 HIS B CA 1
ATOM 5024 C C . HIS B 1 145 ? 9.156 -22.312 9.078 1 93.88 145 HIS B C 1
ATOM 5026 O O . HIS B 1 145 ? 8.484 -21.734 8.219 1 93.88 145 HIS B O 1
ATOM 5032 N N . ASP B 1 146 ? 10.461 -22.172 9.281 1 95.19 146 ASP B N 1
ATOM 5033 C CA . ASP B 1 146 ? 11.25 -21.391 8.336 1 95.19 146 ASP B CA 1
ATOM 5034 C C . ASP B 1 146 ? 11.094 -21.922 6.914 1 95.19 146 ASP B C 1
ATOM 5036 O O . ASP B 1 146 ? 11.336 -23.094 6.652 1 95.19 146 ASP B O 1
ATOM 5040 N N . PRO B 1 147 ? 10.734 -21.031 6.031 1 96.19 147 PRO B N 1
ATOM 5041 C CA . PRO B 1 147 ? 10.445 -21.469 4.664 1 96.19 147 PRO B CA 1
ATOM 5042 C C . PRO B 1 147 ? 11.656 -22.094 3.973 1 96.19 147 PRO B C 1
ATOM 5044 O O . PRO B 1 147 ? 11.516 -22.75 2.945 1 96.19 147 PRO B O 1
ATOM 5047 N N . PHE B 1 148 ? 12.875 -21.906 4.5 1 97.25 148 PHE B N 1
ATOM 5048 C CA . PHE B 1 148 ? 14.062 -22.406 3.809 1 97.25 148 PHE B CA 1
ATOM 5049 C C . PHE B 1 148 ? 14.859 -23.344 4.703 1 97.25 148 PHE B C 1
ATOM 5051 O O . PHE B 1 148 ? 16.062 -23.531 4.516 1 97.25 148 PHE B O 1
ATOM 5058 N N . ALA B 1 149 ? 14.141 -23.984 5.605 1 97 149 ALA B N 1
ATOM 5059 C CA . ALA B 1 149 ? 14.812 -24.906 6.512 1 97 149 ALA B CA 1
ATOM 5060 C C . ALA B 1 149 ? 14.609 -26.359 6.066 1 97 149 ALA B C 1
ATOM 5062 O O . ALA B 1 149 ? 15.336 -27.25 6.504 1 97 149 ALA B O 1
ATOM 5063 N N . ALA B 1 150 ? 13.68 -26.609 5.238 1 98.12 150 ALA B N 1
ATOM 5064 C CA . ALA B 1 150 ? 13.305 -27.969 4.848 1 98.12 150 ALA B CA 1
ATOM 5065 C C . ALA B 1 150 ? 13.008 -28.828 6.07 1 98.12 150 ALA B C 1
ATOM 5067 O O . ALA B 1 150 ? 13.484 -29.969 6.172 1 98.12 150 ALA B O 1
ATOM 5068 N N . PHE B 1 151 ? 12.211 -28.25 6.934 1 97.81 151 PHE B N 1
ATOM 5069 C CA . PHE B 1 151 ? 11.859 -28.938 8.164 1 97.81 151 PHE B CA 1
ATOM 5070 C C . PHE B 1 151 ? 10.953 -30.141 7.863 1 97.81 151 PHE B C 1
ATOM 5072 O O . PHE B 1 151 ? 9.977 -30.016 7.117 1 97.81 151 PHE B O 1
ATOM 5079 N N . GLU B 1 152 ? 11.273 -31.297 8.414 1 97.75 152 GLU B N 1
ATOM 5080 C CA . GLU B 1 152 ? 10.438 -32.469 8.32 1 97.75 152 GLU B CA 1
ATOM 5081 C C . GLU B 1 152 ? 9.844 -32.844 9.68 1 97.75 152 GLU B C 1
ATOM 5083 O O . GLU B 1 152 ? 10.586 -33.062 10.648 1 97.75 152 GLU B O 1
ATOM 5088 N N . ASP B 1 153 ? 8.555 -32.938 9.672 1 96.44 153 ASP B N 1
ATOM 5089 C CA . ASP B 1 153 ? 7.934 -33.25 10.953 1 96.44 153 ASP B CA 1
ATOM 5090 C C . ASP B 1 153 ? 7.863 -34.781 11.164 1 96.44 153 ASP B C 1
ATOM 5092 O O . ASP B 1 153 ? 8.391 -35.531 10.359 1 96.44 153 ASP B O 1
ATOM 5096 N N . ASP B 1 154 ? 7.176 -35.188 12.242 1 95.75 154 ASP B N 1
ATOM 5097 C CA . ASP B 1 154 ? 7.172 -36.562 12.648 1 95.75 154 ASP B CA 1
ATOM 5098 C C . ASP B 1 154 ? 6.316 -37.406 11.711 1 95.75 154 ASP B C 1
ATOM 5100 O O . ASP B 1 154 ? 6.496 -38.625 11.617 1 95.75 154 ASP B O 1
ATOM 5104 N N . ASP B 1 155 ? 5.484 -36.75 10.984 1 93.38 155 ASP B N 1
ATOM 5105 C CA . ASP B 1 155 ? 4.609 -37.469 10.055 1 93.38 155 ASP B CA 1
ATOM 5106 C C . ASP B 1 155 ? 5.223 -37.531 8.664 1 93.38 155 ASP B C 1
ATOM 5108 O O . ASP B 1 155 ? 4.613 -38.062 7.734 1 93.38 155 ASP B O 1
ATOM 5112 N N . GLY B 1 156 ? 6.398 -37 8.5 1 95.5 156 GLY B N 1
ATOM 5113 C CA . GLY B 1 156 ? 7.117 -37.062 7.234 1 95.5 156 GLY B CA 1
ATOM 5114 C C . GLY B 1 156 ? 6.762 -35.938 6.289 1 95.5 156 GLY B C 1
ATOM 5115 O O . GLY B 1 156 ? 7.023 -36.031 5.09 1 95.5 156 GLY B O 1
ATOM 5116 N N . VAL B 1 157 ? 6.117 -34.906 6.844 1 94.88 157 VAL B N 1
ATOM 5117 C CA . VAL B 1 157 ? 5.781 -33.75 6.027 1 94.88 157 VAL B CA 1
ATOM 5118 C C . VAL B 1 157 ? 6.957 -32.781 6.012 1 94.88 157 VAL B C 1
ATOM 5120 O O . VAL B 1 157 ? 7.465 -32.406 7.062 1 94.88 157 VAL B O 1
ATOM 5123 N N . ILE B 1 158 ? 7.371 -32.438 4.84 1 96.94 158 ILE B N 1
ATOM 5124 C CA . ILE B 1 158 ? 8.516 -31.531 4.648 1 96.94 158 ILE B CA 1
ATOM 5125 C C . ILE B 1 158 ? 8.023 -30.141 4.238 1 96.94 158 ILE B C 1
ATOM 5127 O O . ILE B 1 158 ? 7.359 -30 3.215 1 96.94 158 ILE B O 1
ATOM 5131 N N . TYR B 1 159 ? 8.398 -29.188 5.047 1 95.62 159 TYR B N 1
ATOM 5132 C CA . TYR B 1 159 ? 7.969 -27.812 4.824 1 95.62 159 TYR B CA 1
ATOM 5133 C C . TYR B 1 159 ? 9.047 -27.016 4.105 1 95.62 159 TYR B C 1
ATOM 5135 O O . TYR B 1 159 ? 10.234 -27.156 4.395 1 95.62 159 TYR B O 1
ATOM 5143 N N . GLY B 1 160 ? 8.57 -26.188 3.162 1 96.75 160 GLY B N 1
ATOM 5144 C CA . GLY B 1 160 ? 9.5 -25.297 2.494 1 96.75 160 GLY B CA 1
ATOM 5145 C C . GLY B 1 160 ? 8.898 -24.594 1.295 1 96.75 160 GLY B C 1
ATOM 5146 O O . GLY B 1 160 ? 8.094 -25.172 0.564 1 96.75 160 GLY B O 1
ATOM 5147 N N . ARG B 1 161 ? 9.336 -23.312 1.145 1 96.62 161 ARG B N 1
ATOM 5148 C CA . ARG B 1 161 ? 8.953 -22.609 -0.071 1 96.62 161 ARG B CA 1
ATOM 5149 C C . ARG B 1 161 ? 9.539 -23.281 -1.308 1 96.62 161 ARG B C 1
ATOM 5151 O O . ARG B 1 161 ? 10.75 -23.5 -1.395 1 96.62 161 ARG B O 1
ATOM 5158 N N . GLY B 1 162 ? 8.672 -23.672 -2.246 1 96.38 162 GLY B N 1
ATOM 5159 C CA . GLY B 1 162 ? 9.078 -24.406 -3.439 1 96.38 162 GLY B CA 1
ATOM 5160 C C . GLY B 1 162 ? 8.805 -25.891 -3.352 1 96.38 162 GLY B C 1
ATOM 5161 O O . GLY B 1 162 ? 9.047 -26.641 -4.309 1 96.38 162 GLY B O 1
ATOM 5162 N N . ALA B 1 163 ? 8.227 -26.312 -2.281 1 96.5 163 ALA B N 1
ATOM 5163 C CA . ALA B 1 163 ? 7.996 -27.75 -2.074 1 96.5 163 ALA B CA 1
ATOM 5164 C C . ALA B 1 163 ? 7.098 -28.312 -3.166 1 96.5 163 ALA B C 1
ATOM 5166 O O . ALA B 1 163 ? 7.324 -29.438 -3.643 1 96.5 163 ALA B O 1
ATOM 5167 N N . ILE B 1 164 ? 6.125 -27.5 -3.592 1 94.12 164 ILE B N 1
ATOM 5168 C CA . ILE B 1 164 ? 5.203 -28.031 -4.598 1 94.12 164 ILE B CA 1
ATOM 5169 C C . ILE B 1 164 ? 5.262 -27.156 -5.852 1 94.12 164 ILE B C 1
ATOM 5171 O O . ILE B 1 164 ? 4.691 -27.5 -6.887 1 94.12 164 ILE B O 1
ATOM 5175 N N . ASP B 1 165 ? 5.965 -26.062 -5.875 1 93.75 165 ASP B N 1
ATOM 5176 C CA . ASP B 1 165 ? 6.086 -25.156 -7 1 93.75 165 ASP B CA 1
ATOM 5177 C C . ASP B 1 165 ? 7.508 -24.594 -7.105 1 93.75 165 ASP B C 1
ATOM 5179 O O . ASP B 1 165 ? 7.766 -23.453 -6.727 1 93.75 165 ASP B O 1
ATOM 5183 N N . MET B 1 166 ? 8.547 -25.391 -7.512 1 96 166 MET B N 1
ATOM 5184 C CA . MET B 1 166 ? 8.305 -26.766 -7.902 1 96 166 MET B CA 1
ATOM 5185 C C . MET B 1 166 ? 9.555 -27.609 -7.719 1 96 166 MET B C 1
ATOM 5187 O O . MET B 1 166 ? 9.875 -28.453 -8.562 1 96 166 MET B O 1
ATOM 5191 N N . LYS B 1 167 ? 10.258 -27.344 -6.664 1 98.25 167 LYS B N 1
ATOM 5192 C CA . LYS B 1 167 ? 11.539 -28 -6.441 1 98.25 167 LYS B CA 1
ATOM 5193 C C . LYS B 1 167 ? 11.359 -29.5 -6.234 1 98.25 167 LYS B C 1
ATOM 5195 O O . LYS B 1 167 ? 12.312 -30.281 -6.352 1 98.25 167 LYS B O 1
ATOM 5200 N N . HIS B 1 168 ? 10.133 -30 -5.926 1 97.88 168 HIS B N 1
ATOM 5201 C CA . HIS B 1 168 ? 9.859 -31.422 -5.891 1 97.88 168 HIS B CA 1
ATOM 5202 C C . HIS B 1 168 ? 10.109 -32.062 -7.25 1 97.88 168 HIS B C 1
ATOM 5204 O O . HIS B 1 168 ? 10.703 -33.156 -7.336 1 97.88 168 HIS B O 1
ATOM 5210 N N . HIS B 1 169 ? 9.648 -31.406 -8.281 1 98.38 169 HIS B N 1
ATOM 5211 C CA . HIS B 1 169 ? 9.812 -31.938 -9.625 1 98.38 169 HIS B CA 1
ATOM 5212 C C . HIS B 1 169 ? 11.273 -31.922 -10.055 1 98.38 169 HIS B C 1
ATOM 5214 O O . HIS B 1 169 ? 11.727 -32.812 -10.758 1 98.38 169 HIS B O 1
ATOM 5220 N N . ALA B 1 170 ? 12.031 -30.875 -9.664 1 98.81 170 ALA B N 1
ATOM 5221 C CA . ALA B 1 170 ? 13.469 -30.875 -9.914 1 98.81 170 ALA B CA 1
ATOM 5222 C C . ALA B 1 170 ? 14.148 -32.062 -9.266 1 98.81 170 ALA B C 1
ATOM 5224 O O . ALA B 1 170 ? 14.906 -32.781 -9.914 1 98.81 170 ALA B O 1
ATOM 5225 N N . ALA B 1 171 ? 13.82 -32.281 -8.062 1 98.81 171 ALA B N 1
ATOM 5226 C CA . ALA B 1 171 ? 14.453 -33.344 -7.297 1 98.81 171 ALA B CA 1
ATOM 5227 C C . ALA B 1 171 ? 14.141 -34.719 -7.898 1 98.81 171 ALA B C 1
ATOM 5229 O O . ALA B 1 171 ? 15.031 -35.562 -8.055 1 98.81 171 ALA B O 1
ATOM 5230 N N . THR B 1 172 ? 12.859 -34.969 -8.234 1 98.5 172 THR B N 1
ATOM 5231 C CA . THR B 1 172 ? 12.469 -36.25 -8.773 1 98.5 172 THR B CA 1
ATOM 5232 C C . THR B 1 172 ? 13.07 -36.469 -10.164 1 98.5 172 THR B C 1
ATOM 5234 O O . THR B 1 172 ? 13.508 -37.562 -10.5 1 98.5 172 THR B O 1
ATOM 5237 N N . SER B 1 173 ? 13.094 -35.438 -10.953 1 98.75 173 SER B N 1
ATOM 5238 C CA . SER B 1 173 ? 13.688 -35.531 -12.281 1 98.75 173 SER B CA 1
ATOM 5239 C C . SER B 1 173 ? 15.164 -35.875 -12.211 1 98.75 173 SER B C 1
ATOM 5241 O O . SER B 1 173 ? 15.633 -36.781 -12.93 1 98.75 173 SER B O 1
ATOM 5243 N N . VAL B 1 174 ? 15.852 -35.219 -11.336 1 98.75 174 VAL B N 1
ATOM 5244 C CA . VAL B 1 174 ? 17.281 -35.469 -11.164 1 98.75 174 VAL B CA 1
ATOM 5245 C C . VAL B 1 174 ? 17.5 -36.875 -10.648 1 98.75 174 VAL B C 1
ATOM 5247 O O . VAL B 1 174 ? 18.406 -37.594 -11.109 1 98.75 174 VAL B O 1
ATOM 5250 N N . ALA B 1 175 ? 16.719 -37.312 -9.727 1 98.62 175 ALA B N 1
ATOM 5251 C CA . ALA B 1 175 ? 16.828 -38.656 -9.18 1 98.62 175 ALA B CA 1
ATOM 5252 C C . ALA B 1 175 ? 16.625 -39.719 -10.273 1 98.62 175 ALA B C 1
ATOM 5254 O O . ALA B 1 175 ? 17.25 -40.781 -10.242 1 98.62 175 ALA B O 1
ATOM 5255 N N . ILE B 1 176 ? 15.789 -39.438 -11.211 1 98.25 176 ILE B N 1
ATOM 5256 C CA . ILE B 1 176 ? 15.523 -40.375 -12.305 1 98.25 176 ILE B CA 1
ATOM 5257 C C . ILE B 1 176 ? 16.75 -40.469 -13.203 1 98.25 176 ILE B C 1
ATOM 5259 O O . ILE B 1 176 ? 17.156 -41.594 -13.586 1 98.25 176 ILE B O 1
ATOM 5263 N N . LEU B 1 177 ? 17.375 -39.344 -13.531 1 98.31 177 LEU B N 1
ATOM 5264 C CA . LEU B 1 177 ? 18.609 -39.375 -14.305 1 98.31 177 LEU B CA 1
ATOM 5265 C C . LEU B 1 177 ? 19.672 -40.219 -13.586 1 98.31 177 LEU B C 1
ATOM 5267 O O . LEU B 1 177 ? 20.328 -41.031 -14.203 1 98.31 177 LEU B O 1
ATOM 5271 N N . VAL B 1 178 ? 19.766 -40 -12.328 1 97.88 178 VAL B N 1
ATOM 5272 C CA . VAL B 1 178 ? 20.766 -40.688 -11.531 1 97.88 178 VAL B CA 1
ATOM 5273 C C . VAL B 1 178 ? 20.453 -42.188 -11.484 1 97.88 178 VAL B C 1
ATOM 5275 O O . VAL B 1 178 ? 21.344 -43 -11.641 1 97.88 178 VAL B O 1
ATOM 5278 N N . ALA B 1 179 ? 19.203 -42.5 -11.266 1 97.44 179 ALA B N 1
ATOM 5279 C CA . ALA B 1 179 ? 18.781 -43.906 -11.227 1 97.44 179 ALA B CA 1
ATOM 5280 C C . ALA B 1 179 ? 19.141 -44.625 -12.531 1 97.44 179 ALA B C 1
ATOM 5282 O O . ALA B 1 179 ? 19.672 -45.75 -12.508 1 97.44 179 ALA B O 1
ATOM 5283 N N . LEU B 1 180 ? 18.844 -44 -13.617 1 96.75 180 LEU B N 1
ATOM 5284 C CA . LEU B 1 180 ? 19.109 -44.594 -14.922 1 96.75 180 LEU B CA 1
ATOM 5285 C C . LEU B 1 180 ? 20.609 -44.719 -15.156 1 96.75 180 LEU B C 1
ATOM 5287 O O . LEU B 1 180 ? 21.062 -45.75 -15.664 1 96.75 180 LEU B O 1
ATOM 5291 N N . LYS B 1 181 ? 21.359 -4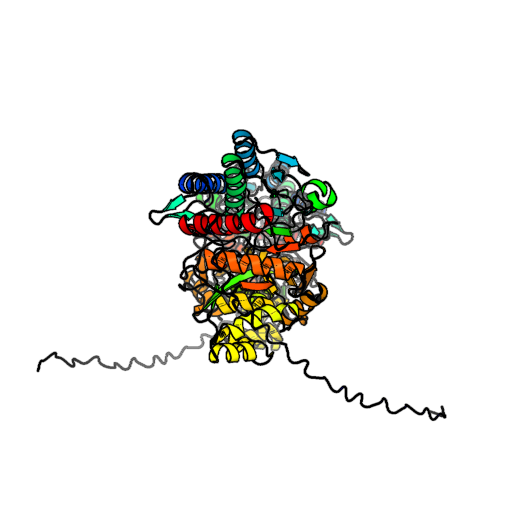3.719 -14.758 1 95.81 181 LYS B N 1
ATOM 5292 C CA . LYS B 1 181 ? 22.812 -43.75 -14.891 1 95.81 181 LYS B CA 1
ATOM 5293 C C . LYS B 1 181 ? 23.406 -44.875 -14.047 1 95.81 181 LYS B C 1
ATOM 5295 O O . LYS B 1 181 ? 24.219 -45.688 -14.539 1 95.81 181 LYS B O 1
ATOM 5300 N N . ARG B 1 182 ? 22.984 -44.969 -12.82 1 95.06 182 ARG B N 1
ATOM 5301 C CA . ARG B 1 182 ? 23.516 -45.969 -11.891 1 95.06 182 ARG B CA 1
ATOM 5302 C C . ARG B 1 182 ? 23.172 -47.375 -12.336 1 95.06 182 ARG B C 1
ATOM 5304 O O . ARG B 1 182 ? 23.953 -48.312 -12.141 1 95.06 182 ARG B O 1
ATOM 5311 N N . SER B 1 183 ? 22.031 -47.562 -12.922 1 93.5 183 SER B N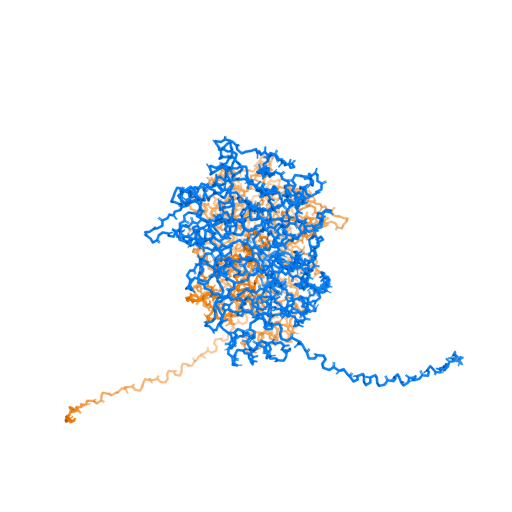 1
ATOM 5312 C CA . SER B 1 183 ? 21.547 -48.875 -13.305 1 93.5 183 SER B CA 1
ATOM 5313 C C . SER B 1 183 ? 22.141 -49.312 -14.641 1 93.5 183 SER B C 1
ATOM 5315 O O . SER B 1 183 ? 22.031 -50.469 -15.031 1 93.5 183 SER B O 1
ATOM 5317 N N . GLY B 1 184 ? 22.688 -48.375 -15.398 1 92.25 184 GLY B N 1
ATOM 5318 C CA . GLY B 1 184 ? 23.25 -48.688 -16.703 1 92.25 184 GLY B CA 1
ATOM 5319 C C . GLY B 1 184 ? 22.203 -49 -17.75 1 92.25 184 GLY B C 1
ATOM 5320 O O . GLY B 1 184 ? 22.469 -49.719 -18.719 1 92.25 184 GLY B O 1
ATOM 5321 N N . ILE B 1 185 ? 21.094 -48.5 -17.562 1 92.75 185 ILE B N 1
ATOM 5322 C CA . ILE B 1 185 ? 19.984 -48.719 -18.5 1 92.75 185 ILE B CA 1
ATOM 5323 C C . ILE B 1 185 ? 20.219 -47.906 -19.781 1 92.75 185 ILE B C 1
ATOM 5325 O O . ILE B 1 185 ? 20.5 -46.719 -19.719 1 92.75 185 ILE B O 1
ATOM 5329 N N . SER B 1 186 ? 20.125 -48.625 -20.875 1 92.5 186 SER B N 1
ATOM 5330 C CA . SER B 1 186 ? 20.25 -47.938 -22.172 1 92.5 186 SER B CA 1
ATOM 5331 C C . SER B 1 186 ? 18.953 -47.312 -22.594 1 92.5 186 SER B C 1
ATOM 5333 O O . SER B 1 186 ? 17.891 -47.938 -22.594 1 92.5 186 SER B O 1
ATOM 5335 N N . LEU B 1 187 ? 19.047 -46.094 -23.031 1 96.75 187 LEU B N 1
ATOM 5336 C CA . LEU B 1 187 ? 17.906 -45.375 -23.562 1 96.75 187 LEU B CA 1
ATOM 5337 C C . LEU B 1 187 ? 17.906 -45.406 -25.094 1 96.75 187 LEU B C 1
ATOM 5339 O O . LEU B 1 187 ? 18.969 -45.375 -25.719 1 96.75 187 LEU B O 1
ATOM 5343 N N . HIS B 1 188 ? 16.734 -45.531 -25.703 1 96.25 188 HIS B N 1
ATOM 5344 C CA . HIS B 1 188 ? 16.688 -45.5 -27.156 1 96.25 188 HIS B CA 1
ATOM 5345 C C . HIS B 1 188 ? 16.672 -44.062 -27.672 1 96.25 188 HIS B C 1
ATOM 5347 O O . HIS B 1 188 ? 16.844 -43.844 -28.875 1 96.25 188 HIS B O 1
ATOM 5353 N N . ARG B 1 189 ? 16.469 -43.094 -26.781 1 97.19 189 ARG B N 1
ATOM 5354 C CA . ARG B 1 189 ? 16.516 -41.656 -27.078 1 97.19 189 ARG B CA 1
ATOM 5355 C C . ARG B 1 189 ? 17.062 -40.875 -25.891 1 97.19 189 ARG B C 1
ATOM 5357 O O . ARG B 1 189 ? 17.188 -41.438 -24.781 1 97.19 189 ARG B O 1
ATOM 5364 N N . ASP B 1 190 ? 17.422 -39.625 -26.094 1 97.88 190 ASP B N 1
ATOM 5365 C CA . ASP B 1 190 ? 18.016 -38.812 -25.031 1 97.88 190 ASP B CA 1
ATOM 5366 C C . ASP B 1 190 ? 16.953 -38.406 -24 1 97.88 190 ASP B C 1
ATOM 5368 O O . ASP B 1 190 ? 15.789 -38.219 -24.344 1 97.88 190 ASP B O 1
ATOM 5372 N N . LEU B 1 191 ? 17.391 -38.375 -22.781 1 98.56 191 LEU B N 1
ATOM 5373 C CA . LEU B 1 191 ? 16.656 -37.75 -21.688 1 98.56 191 LEU B CA 1
ATOM 5374 C C . LEU B 1 191 ? 17.359 -36.5 -21.188 1 98.56 191 LEU B C 1
ATOM 5376 O O . LEU B 1 191 ? 18.531 -36.562 -20.828 1 98.56 191 LEU B O 1
ATOM 5380 N N . ILE B 1 192 ? 16.641 -35.375 -21.219 1 98.81 192 ILE B N 1
ATOM 5381 C CA . ILE B 1 192 ? 17.219 -34.094 -20.828 1 98.81 192 ILE B CA 1
ATOM 5382 C C . ILE B 1 192 ? 16.531 -33.594 -19.578 1 98.81 192 ILE B C 1
ATOM 5384 O O . ILE B 1 192 ? 15.305 -33.688 -19.438 1 98.81 192 ILE B O 1
ATOM 5388 N N . PHE B 1 193 ? 17.281 -33.094 -18.641 1 98.81 193 PHE B N 1
ATOM 5389 C CA . PHE B 1 193 ? 16.766 -32.312 -17.516 1 98.81 193 PHE B CA 1
ATOM 5390 C C . PHE B 1 193 ? 17.172 -30.828 -17.672 1 98.81 193 PHE B C 1
ATOM 5392 O O . PHE B 1 193 ? 18.344 -30.531 -17.938 1 98.81 193 PHE B O 1
ATOM 5399 N N . ALA B 1 194 ? 16.234 -29.969 -17.516 1 98.94 194 ALA B N 1
ATOM 5400 C CA . ALA B 1 194 ? 16.516 -28.531 -17.516 1 98.94 194 ALA B CA 1
ATOM 5401 C C . ALA B 1 194 ? 16.062 -27.891 -16.203 1 98.94 194 ALA B C 1
ATOM 5403 O O . ALA B 1 194 ? 14.859 -27.828 -15.93 1 98.94 194 ALA B O 1
ATOM 5404 N N . GLY B 1 195 ? 17.016 -27.547 -15.344 1 98.88 195 GLY B N 1
ATOM 5405 C CA . GLY B 1 195 ? 16.75 -26.625 -14.242 1 98.88 195 GLY B CA 1
ATOM 5406 C C . GLY B 1 195 ? 16.844 -25.172 -14.648 1 98.88 195 GLY B C 1
ATOM 5407 O O . GLY B 1 195 ? 17.938 -24.672 -14.938 1 98.88 195 GLY B O 1
ATOM 5408 N N . VAL B 1 196 ? 15.688 -24.438 -14.555 1 98.81 196 VAL B N 1
ATOM 5409 C CA . VAL B 1 196 ? 15.656 -23.156 -15.258 1 98.81 196 VAL B CA 1
ATOM 5410 C C . VAL B 1 196 ? 15.336 -22.031 -14.273 1 98.81 196 VAL B C 1
ATOM 5412 O O . VAL B 1 196 ? 14.797 -22.281 -13.195 1 98.81 196 VAL B O 1
ATOM 5415 N N . ALA B 1 197 ? 15.688 -20.812 -14.727 1 98.25 197 ALA B N 1
ATOM 5416 C CA . ALA B 1 197 ? 15.516 -19.625 -13.898 1 98.25 197 ALA B CA 1
ATOM 5417 C C . ALA B 1 197 ? 14.266 -18.859 -14.305 1 98.25 197 ALA B C 1
ATOM 5419 O O . ALA B 1 197 ? 13.789 -18.969 -15.438 1 98.25 197 ALA B O 1
ATOM 5420 N N . ASP B 1 198 ? 13.594 -18.156 -13.398 1 97.25 198 ASP B N 1
ATOM 5421 C CA . ASP B 1 198 ? 12.82 -16.938 -13.617 1 97.25 198 ASP B CA 1
ATOM 5422 C C . ASP B 1 198 ? 11.398 -17.266 -14.062 1 97.25 198 ASP B C 1
ATOM 5424 O O . ASP B 1 198 ? 10.727 -16.422 -14.68 1 97.25 198 ASP B O 1
ATOM 5428 N N . GLU B 1 199 ? 10.938 -18.453 -13.812 1 96 199 GLU B N 1
ATOM 5429 C CA . GLU B 1 199 ? 9.562 -18.781 -14.172 1 96 199 GLU B CA 1
ATOM 5430 C C . GLU B 1 199 ? 8.57 -17.891 -13.438 1 96 199 GLU B C 1
ATOM 5432 O O . GLU B 1 199 ? 7.566 -17.469 -14.008 1 96 199 GLU B O 1
ATOM 5437 N N . GLU B 1 200 ? 8.891 -17.516 -12.258 1 94.56 200 GLU B N 1
ATOM 5438 C CA . GLU B 1 200 ? 7.977 -16.766 -11.398 1 94.56 200 GLU B CA 1
ATOM 5439 C C . GLU B 1 200 ? 7.902 -15.297 -11.82 1 94.56 200 GLU B C 1
ATOM 5441 O O . GLU B 1 200 ? 7.188 -14.508 -11.195 1 94.56 200 GLU B O 1
ATOM 5446 N N . ASP B 1 201 ? 8.734 -14.883 -12.773 1 92.75 201 ASP B N 1
ATOM 5447 C CA . ASP B 1 201 ? 8.711 -13.5 -13.242 1 92.75 201 ASP B CA 1
ATOM 5448 C C . ASP B 1 201 ? 8.914 -13.43 -14.75 1 92.75 201 ASP B C 1
ATOM 5450 O O . ASP B 1 201 ? 9.773 -12.688 -15.234 1 92.75 201 ASP B O 1
ATOM 5454 N N . GLY B 1 202 ? 8.289 -14.266 -15.523 1 90.12 202 GLY B N 1
ATOM 5455 C CA . GLY B 1 202 ? 8.18 -14.117 -16.969 1 90.12 202 GLY B CA 1
ATOM 5456 C C . GLY B 1 202 ? 9.195 -14.953 -17.734 1 90.12 202 GLY B C 1
ATOM 5457 O O . GLY B 1 202 ? 9.164 -15 -18.969 1 90.12 202 GLY B O 1
ATOM 5458 N N . SER B 1 203 ? 10.234 -15.539 -17.188 1 95.12 203 SER B N 1
ATOM 5459 C CA . SER B 1 203 ? 11.172 -16.516 -17.734 1 95.12 203 SER B CA 1
ATOM 5460 C C . SER B 1 203 ? 12.172 -15.852 -18.672 1 95.12 203 SER B C 1
ATOM 5462 O O . SER B 1 203 ? 12.789 -16.516 -19.5 1 95.12 203 SER B O 1
ATOM 5464 N N . HIS B 1 204 ? 12.352 -14.539 -18.531 1 94.44 204 HIS B N 1
ATOM 5465 C CA . HIS B 1 204 ? 13.281 -13.82 -19.391 1 94.44 204 HIS B CA 1
ATOM 5466 C C . HIS B 1 204 ? 14.711 -14.32 -19.188 1 94.44 204 HIS B C 1
ATOM 5468 O O . HIS B 1 204 ? 15.523 -14.258 -20.109 1 94.44 204 HIS B O 1
ATOM 5474 N N . TYR B 1 205 ? 14.953 -14.82 -18 1 97.25 205 TYR B N 1
ATOM 5475 C CA . TYR B 1 205 ? 16.281 -15.328 -17.688 1 97.25 205 TYR B CA 1
ATOM 5476 C C . TYR B 1 205 ? 16.328 -16.844 -17.766 1 97.25 205 TYR B C 1
ATOM 5478 O O . TYR B 1 205 ? 17.375 -17.453 -17.609 1 97.25 205 TYR B O 1
ATOM 5486 N N . GLY B 1 206 ? 15.203 -17.484 -18 1 97.94 206 GLY B N 1
ATOM 5487 C CA . GLY B 1 206 ? 15.102 -18.938 -18.016 1 97.94 206 GLY B CA 1
ATOM 5488 C C . GLY B 1 206 ? 14.805 -19.5 -19.391 1 97.94 206 GLY B C 1
ATOM 5489 O O . GLY B 1 206 ? 15.625 -19.391 -20.297 1 97.94 206 GLY B O 1
ATOM 5490 N N . VAL B 1 207 ? 13.617 -19.984 -19.578 1 98.19 207 VAL B N 1
ATOM 5491 C CA . VAL B 1 207 ? 13.289 -20.75 -20.781 1 98.19 207 VAL B CA 1
ATOM 5492 C C . VAL B 1 207 ? 13.242 -19.828 -22 1 98.19 207 VAL B C 1
ATOM 5494 O O . VAL B 1 207 ? 13.609 -20.219 -23.094 1 98.19 207 VAL B O 1
ATOM 5497 N N . GLU B 1 208 ? 12.727 -18.594 -21.781 1 96.31 208 GLU B N 1
ATOM 5498 C CA . GLU B 1 208 ? 12.734 -17.672 -22.922 1 96.31 208 GLU B CA 1
ATOM 5499 C C . GLU B 1 208 ? 14.156 -17.469 -23.438 1 96.31 208 GLU B C 1
ATOM 5501 O O . GLU B 1 208 ? 14.383 -17.469 -24.641 1 96.31 208 GLU B O 1
ATOM 5506 N N . PHE B 1 209 ? 15.086 -17.281 -22.531 1 97.31 209 PHE B N 1
ATOM 5507 C CA . PHE B 1 209 ? 16.5 -17.125 -22.875 1 97.31 209 PHE B CA 1
ATOM 5508 C C . PHE B 1 209 ? 17.016 -18.359 -23.594 1 97.31 209 PHE B C 1
ATOM 5510 O O . PHE B 1 209 ? 17.688 -18.25 -24.625 1 97.31 209 PHE B O 1
ATOM 5517 N N . LEU B 1 210 ? 16.703 -19.562 -23.125 1 98.5 210 LEU B N 1
ATOM 5518 C CA . LEU B 1 210 ? 17.188 -20.812 -23.703 1 98.5 210 LEU B CA 1
ATOM 5519 C C . LEU B 1 210 ? 16.641 -21.016 -25.109 1 98.5 210 LEU B C 1
ATOM 5521 O O . LEU B 1 210 ? 17.375 -21.406 -26.016 1 98.5 210 LEU B O 1
ATOM 5525 N N . VAL B 1 211 ? 15.367 -20.734 -25.281 1 98 211 VAL B N 1
ATOM 5526 C CA . VAL B 1 211 ? 14.742 -20.922 -26.578 1 98 211 VAL B CA 1
ATOM 5527 C C . VAL B 1 211 ? 15.375 -19.984 -27.594 1 98 211 VAL B C 1
ATOM 5529 O O . VAL B 1 211 ? 15.586 -20.359 -28.75 1 98 211 VAL B O 1
ATOM 5532 N N . ARG B 1 212 ? 15.758 -18.812 -27.188 1 97.19 212 ARG B N 1
ATOM 5533 C CA . ARG B 1 212 ? 16.266 -17.797 -28.078 1 97.19 212 ARG B CA 1
ATOM 5534 C C . ARG B 1 212 ? 17.75 -18 -28.359 1 97.19 212 ARG B C 1
ATOM 5536 O O . ARG B 1 212 ? 18.219 -17.812 -29.484 1 97.19 212 ARG B O 1
ATOM 5543 N N . GLN B 1 213 ? 18.5 -18.438 -27.344 1 97.81 213 GLN B N 1
ATOM 5544 C CA . GLN B 1 213 ? 19.953 -18.375 -27.469 1 97.81 213 GLN B CA 1
ATOM 5545 C C . GLN B 1 213 ? 20.562 -19.766 -27.5 1 97.81 213 GLN B C 1
ATOM 5547 O O . GLN B 1 213 ? 21.672 -19.953 -28.016 1 97.81 213 GLN B O 1
ATOM 5552 N N . HIS B 1 214 ? 19.844 -20.703 -26.891 1 98.06 214 HIS B N 1
ATOM 5553 C CA . HIS B 1 214 ? 20.406 -22.047 -26.797 1 98.06 214 HIS B CA 1
ATOM 5554 C C . HIS B 1 214 ? 19.328 -23.109 -27.078 1 98.06 214 HIS B C 1
ATOM 5556 O O . HIS B 1 214 ? 19.156 -24.047 -26.297 1 98.06 214 HIS B O 1
ATOM 5562 N N . PRO B 1 215 ? 18.609 -22.969 -28.203 1 98 215 PRO B N 1
ATOM 5563 C CA . PRO B 1 215 ? 17.516 -23.906 -28.469 1 98 215 PRO B CA 1
ATOM 5564 C C . PRO B 1 215 ? 18.016 -25.359 -28.594 1 98 215 PRO B C 1
ATOM 5566 O O . PRO B 1 215 ? 17.266 -26.281 -28.281 1 98 215 PRO B O 1
ATOM 5569 N N . ASP B 1 216 ? 19.219 -25.562 -28.938 1 97.94 216 ASP B N 1
ATOM 5570 C CA . ASP B 1 216 ? 19.766 -26.891 -29.156 1 97.94 216 ASP B CA 1
ATOM 5571 C C . ASP B 1 216 ? 19.891 -27.656 -27.828 1 97.94 216 ASP B C 1
ATOM 5573 O O . ASP B 1 216 ? 19.797 -28.891 -27.812 1 97.94 216 ASP B O 1
ATOM 5577 N N . LEU B 1 217 ? 20.078 -26.953 -26.797 1 98.25 217 LEU B N 1
ATOM 5578 C CA . LEU B 1 217 ? 20.297 -27.594 -25.5 1 98.25 217 LEU B CA 1
ATOM 5579 C C . LEU B 1 217 ? 19.016 -28.203 -24.969 1 98.25 217 LEU B C 1
ATOM 5581 O O . LEU B 1 217 ? 19.062 -29.109 -24.141 1 98.25 217 LEU B O 1
ATOM 5585 N N . ILE B 1 218 ? 17.859 -27.719 -25.547 1 98.44 218 ILE B N 1
ATOM 5586 C CA . ILE B 1 218 ? 16.609 -28.141 -24.922 1 98.44 218 ILE B CA 1
ATOM 5587 C C . ILE B 1 218 ? 15.664 -28.703 -25.969 1 98.44 218 ILE B C 1
ATOM 5589 O O . ILE B 1 218 ? 14.461 -28.812 -25.734 1 98.44 218 ILE B O 1
ATOM 5593 N N . GLU B 1 219 ? 16.141 -28.984 -27.141 1 98.12 219 GLU B N 1
ATOM 5594 C CA . GLU B 1 219 ? 15.297 -29.562 -28.172 1 98.12 219 GLU B CA 1
ATOM 5595 C C . GLU B 1 219 ? 14.758 -30.922 -27.75 1 98.12 219 GLU B C 1
ATOM 5597 O O . GLU B 1 219 ? 15.516 -31.781 -27.297 1 98.12 219 GLU B O 1
ATOM 5602 N N . ALA B 1 220 ? 13.422 -31.109 -27.906 1 98.19 220 ALA B N 1
ATOM 5603 C CA . ALA B 1 220 ? 12.789 -32.344 -27.484 1 98.19 220 ALA B CA 1
ATOM 5604 C C . ALA B 1 220 ? 11.516 -32.594 -28.281 1 98.19 220 ALA B C 1
ATOM 5606 O O . ALA B 1 220 ? 11.031 -31.719 -29 1 98.19 220 ALA B O 1
ATOM 5607 N N . GLU B 1 221 ? 11.086 -33.812 -28.219 1 97.38 221 GLU B N 1
ATOM 5608 C CA . GLU B 1 221 ? 9.789 -34.156 -28.781 1 97.38 221 GLU B CA 1
ATOM 5609 C C . GLU B 1 221 ? 8.648 -33.781 -27.828 1 97.38 221 GLU B C 1
ATOM 5611 O O . GLU B 1 221 ? 7.582 -33.344 -28.281 1 97.38 221 GLU B O 1
ATOM 5616 N N . VAL B 1 222 ? 8.859 -34 -26.609 1 97.69 222 VAL B N 1
ATOM 5617 C CA . VAL B 1 222 ? 7.895 -33.719 -25.547 1 97.69 222 VAL B CA 1
ATOM 5618 C C . VAL B 1 222 ? 8.617 -33.219 -24.297 1 97.69 222 VAL B C 1
ATOM 5620 O O . VAL B 1 222 ? 9.703 -33.719 -23.969 1 97.69 222 VAL B O 1
ATOM 5623 N N . MET B 1 223 ? 8.094 -32.219 -23.75 1 97.94 223 MET B N 1
ATOM 5624 C CA . MET B 1 223 ? 8.609 -31.703 -22.484 1 97.94 223 MET B CA 1
ATOM 5625 C C . MET B 1 223 ? 7.551 -31.781 -21.391 1 97.94 223 MET B C 1
ATOM 5627 O O . MET B 1 223 ? 6.367 -31.547 -21.656 1 97.94 223 MET B O 1
ATOM 5631 N N . PHE B 1 224 ? 7.965 -32.125 -20.172 1 98.38 224 PHE B N 1
ATOM 5632 C CA . PHE B 1 224 ? 7.105 -32.188 -18.984 1 98.38 224 PHE B CA 1
ATOM 5633 C C . PHE B 1 224 ? 7.535 -31.172 -17.953 1 98.38 224 PHE B C 1
ATOM 5635 O O . PHE B 1 224 ? 8.719 -31.062 -17.625 1 98.38 224 PHE B O 1
ATOM 5642 N N . THR B 1 225 ? 6.629 -30.422 -17.453 1 97.44 225 THR B N 1
ATOM 5643 C CA . THR B 1 225 ? 6.883 -29.453 -16.391 1 97.44 225 THR B CA 1
ATOM 5644 C C . THR B 1 225 ? 5.723 -29.406 -15.406 1 97.44 225 THR B C 1
ATOM 5646 O O . THR B 1 225 ? 5.008 -30.406 -15.242 1 97.44 225 THR B O 1
ATOM 5649 N N . GLU B 1 226 ? 5.484 -28.312 -14.727 1 93.31 226 GLU B N 1
ATOM 5650 C CA . GLU B 1 226 ? 4.543 -28.219 -13.609 1 93.31 226 GLU B CA 1
ATOM 5651 C C . GLU B 1 226 ? 3.1 -28.188 -14.109 1 93.31 226 GLU B C 1
ATOM 5653 O O . GLU B 1 226 ? 2.855 -28.172 -15.32 1 93.31 226 GLU B O 1
ATOM 5658 N N . ALA B 1 227 ? 2.145 -28.234 -13.164 1 87.81 227 ALA B N 1
ATOM 5659 C CA . ALA B 1 227 ? 0.713 -27.984 -13.312 1 87.81 227 ALA B CA 1
ATOM 5660 C C . ALA B 1 227 ? -0.018 -29.25 -13.758 1 87.81 227 ALA B C 1
ATOM 5662 O O . ALA B 1 227 ? -0.883 -29.203 -14.633 1 87.81 227 ALA B O 1
ATOM 5663 N N . GLY B 1 228 ? 0.341 -30.422 -13.078 1 90.19 228 GLY B N 1
ATOM 5664 C CA . GLY B 1 228 ? -0.367 -31.656 -13.336 1 90.19 228 GLY B CA 1
ATOM 5665 C C . GLY B 1 228 ? 0.201 -32.844 -12.57 1 90.19 228 GLY B C 1
ATOM 5666 O O . GLY B 1 228 ? 1.288 -32.75 -11.992 1 90.19 228 GLY B O 1
ATOM 5667 N N . GLY B 1 229 ? -0.66 -33.875 -12.555 1 91.25 229 GLY B N 1
ATOM 5668 C CA . GLY B 1 229 ? -0.205 -35.125 -11.977 1 91.25 229 GLY B CA 1
ATOM 5669 C C . GLY B 1 229 ? -0.472 -35.219 -10.484 1 91.25 229 GLY B C 1
ATOM 5670 O O . GLY B 1 229 ? 0.131 -36.062 -9.797 1 91.25 229 GLY B O 1
ATOM 5671 N N . PHE B 1 230 ? -1.292 -34.344 -9.945 1 89.31 230 PHE B N 1
ATOM 5672 C CA . PHE B 1 230 ? -1.691 -34.406 -8.547 1 89.31 230 PHE B CA 1
ATOM 5673 C C . PHE B 1 230 ? -3.143 -34.844 -8.406 1 89.31 230 PHE B C 1
ATOM 5675 O O . PHE B 1 230 ? -3.939 -34.656 -9.336 1 89.31 230 PHE B O 1
ATOM 5682 N N . PRO B 1 231 ? -3.438 -35.438 -7.277 1 88.44 231 PRO B N 1
ATOM 5683 C CA . PRO B 1 231 ? -4.824 -35.875 -7.086 1 88.44 231 PRO B CA 1
ATOM 5684 C C . PRO B 1 231 ? -5.793 -34.719 -6.961 1 88.44 231 PRO B C 1
ATOM 5686 O O . PRO B 1 231 ? -5.52 -33.75 -6.23 1 88.44 231 PRO B O 1
ATOM 5689 N N . PHE B 1 232 ? -6.812 -34.812 -7.672 1 85.38 232 PHE B N 1
ATOM 5690 C CA . PHE B 1 232 ? -7.941 -33.875 -7.602 1 85.38 232 PHE B CA 1
ATOM 5691 C C . PHE B 1 232 ? -9.227 -34.625 -7.258 1 85.38 232 PHE B C 1
ATOM 5693 O O . PHE B 1 232 ? -9.664 -35.5 -8.008 1 85.38 232 PHE B O 1
ATOM 5700 N N . TYR B 1 233 ? -9.727 -34.25 -6.109 1 82.44 233 TYR B N 1
ATOM 5701 C CA . TYR B 1 233 ? -10.953 -34.906 -5.664 1 82.44 233 TYR B CA 1
ATOM 5702 C C . TYR B 1 233 ? -12.18 -34.062 -6.012 1 82.44 233 TYR B C 1
ATOM 5704 O O . TYR B 1 233 ? -12.281 -32.906 -5.605 1 82.44 233 TYR B O 1
ATOM 5712 N N . PHE B 1 234 ? -13.031 -34.688 -6.773 1 82.88 234 PHE B N 1
ATOM 5713 C CA . PHE B 1 234 ? -14.242 -34 -7.207 1 82.88 234 PHE B CA 1
ATOM 5714 C C . PHE B 1 234 ? -15.461 -34.906 -7.039 1 82.88 234 PHE B C 1
ATOM 5716 O O . PHE B 1 234 ? -15.609 -35.875 -7.758 1 82.88 234 PHE B O 1
ATOM 5723 N N . ASN B 1 235 ? -16.312 -34.469 -6.09 1 79.75 235 ASN B N 1
ATOM 5724 C CA . ASN B 1 235 ? -17.562 -35.188 -5.805 1 79.75 235 ASN B CA 1
ATOM 5725 C C . ASN B 1 235 ? -17.344 -36.688 -5.656 1 79.75 235 ASN B C 1
ATOM 5727 O O . ASN B 1 235 ? -18.016 -37.469 -6.309 1 79.75 235 ASN B O 1
ATOM 5731 N N . GLY B 1 236 ? -16.328 -37.062 -4.93 1 77.19 236 GLY B N 1
ATOM 5732 C CA . GLY B 1 236 ? -16.062 -38.469 -4.582 1 77.19 236 GLY B CA 1
ATOM 5733 C C . GLY B 1 236 ? -15.195 -39.188 -5.598 1 77.19 236 GLY B C 1
ATOM 5734 O O . GLY B 1 236 ? -14.836 -40.344 -5.398 1 77.19 236 GLY B O 1
ATOM 5735 N N . ALA B 1 237 ? -14.898 -38.5 -6.656 1 83.44 237 ALA B N 1
ATOM 5736 C CA . ALA B 1 237 ? -14.031 -39.094 -7.668 1 83.44 237 ALA B CA 1
ATOM 5737 C C . ALA B 1 237 ? -12.609 -38.562 -7.559 1 83.44 237 ALA B C 1
ATOM 5739 O O . ALA B 1 237 ? -12.406 -37.375 -7.25 1 83.44 237 ALA B O 1
ATOM 5740 N N . LEU B 1 238 ? -11.703 -39.438 -7.762 1 89.31 238 LEU B N 1
ATOM 5741 C CA . LEU B 1 238 ? -10.297 -39.062 -7.84 1 89.31 238 LEU B CA 1
ATOM 5742 C C . LEU B 1 238 ? -9.852 -38.906 -9.289 1 89.31 238 LEU B C 1
ATOM 5744 O O . LEU B 1 238 ? -10.023 -39.812 -10.102 1 89.31 238 LEU B O 1
ATOM 5748 N N . LEU B 1 239 ? -9.422 -37.719 -9.602 1 90.94 239 LEU B N 1
ATOM 5749 C CA . LEU B 1 239 ? -8.945 -37.406 -10.945 1 90.94 239 LEU B CA 1
ATOM 5750 C C . LEU B 1 239 ? -7.516 -36.875 -10.898 1 90.94 239 LEU B C 1
ATOM 5752 O O . LEU B 1 239 ? -7.027 -36.5 -9.828 1 90.94 239 LEU B O 1
ATOM 5756 N N . TYR B 1 240 ? -6.906 -36.938 -12.078 1 93 240 TYR B N 1
ATOM 5757 C CA . TYR B 1 240 ? -5.547 -36.406 -12.188 1 93 240 TYR B CA 1
ATOM 5758 C C . TYR B 1 240 ? -5.43 -35.406 -13.336 1 93 240 TYR B C 1
ATOM 5760 O O . TYR B 1 240 ? -5.359 -35.812 -14.5 1 93 240 TYR B O 1
ATOM 5768 N N . PRO B 1 241 ? -5.32 -34.188 -13.016 1 92.38 241 PRO B N 1
ATOM 5769 C CA . PRO B 1 241 ? -5.164 -33.188 -14.086 1 92.38 241 PRO B CA 1
ATOM 5770 C C . PRO B 1 241 ? -3.822 -33.312 -14.805 1 92.38 241 PRO B C 1
ATOM 5772 O O . PRO B 1 241 ? -2.807 -33.625 -14.18 1 92.38 241 PRO B O 1
ATOM 5775 N N . VAL B 1 242 ? -3.844 -33.125 -16.094 1 95.75 242 VAL B N 1
ATOM 5776 C CA . VAL B 1 242 ? -2.678 -32.969 -16.969 1 95.75 242 VAL B CA 1
ATOM 5777 C C . VAL B 1 242 ? -2.83 -31.703 -17.812 1 95.75 242 VAL B C 1
ATOM 5779 O O . VAL B 1 242 ? -3.801 -31.562 -18.562 1 95.75 242 VAL B O 1
ATOM 5782 N N . GLN B 1 243 ? -1.889 -30.859 -17.703 1 94.88 243 GLN B N 1
ATOM 5783 C CA . GLN B 1 243 ? -2.016 -29.578 -18.375 1 94.88 243 GLN B CA 1
ATOM 5784 C C . GLN B 1 243 ? -1.604 -29.672 -19.844 1 94.88 243 GLN B C 1
ATOM 5786 O O . GLN B 1 243 ? -0.526 -30.172 -20.156 1 94.88 243 GLN B O 1
ATOM 5791 N N . ILE B 1 244 ? -2.453 -29.172 -20.734 1 94.44 244 ILE B N 1
ATOM 5792 C CA . ILE B 1 244 ? -2.121 -29.156 -22.156 1 94.44 244 ILE B CA 1
ATOM 5793 C C . ILE B 1 244 ? -2.393 -27.766 -22.719 1 94.44 244 ILE B C 1
ATOM 5795 O O . ILE B 1 244 ? -2.15 -27.516 -23.906 1 94.44 244 ILE B O 1
ATOM 5799 N N . ALA B 1 245 ? -2.926 -26.922 -21.859 1 93.5 245 ALA B N 1
ATOM 5800 C CA . ALA B 1 245 ? -3.215 -25.547 -22.219 1 93.5 245 ALA B CA 1
ATOM 5801 C C . ALA B 1 245 ? -3.031 -24.609 -21.031 1 93.5 245 ALA B C 1
ATOM 5803 O O . ALA B 1 245 ? -3.047 -25.062 -19.875 1 93.5 245 ALA B O 1
ATOM 5804 N N . GLU B 1 246 ? -2.738 -23.344 -21.312 1 94.69 246 GLU B N 1
ATOM 5805 C CA . GLU B 1 246 ? -2.564 -22.328 -20.281 1 94.69 246 GLU B CA 1
ATOM 5806 C C . GLU B 1 246 ? -3.236 -21.016 -20.688 1 94.69 246 GLU B C 1
ATOM 5808 O O . GLU B 1 246 ? -3.211 -20.625 -21.859 1 94.69 246 GLU B O 1
ATOM 5813 N N . LYS B 1 247 ? -3.771 -20.328 -19.672 1 94.75 247 LYS B N 1
ATOM 5814 C CA . LYS B 1 247 ? -4.297 -18.984 -19.922 1 94.75 247 LYS B CA 1
ATOM 5815 C C . LYS B 1 247 ? -3.172 -18 -20.203 1 94.75 247 LYS B C 1
ATOM 5817 O O . LYS B 1 247 ? -2.021 -18.234 -19.828 1 94.75 247 LYS B O 1
ATOM 5822 N N . GLY B 1 248 ? -3.604 -16.906 -20.938 1 94.12 248 GLY B N 1
ATOM 5823 C CA . GLY B 1 248 ? -2.688 -15.789 -21.047 1 94.12 248 GLY B CA 1
ATOM 5824 C C . GLY B 1 248 ? -2.5 -15.039 -19.734 1 94.12 248 GLY B C 1
ATOM 5825 O O . GLY B 1 248 ? -3.154 -15.352 -18.734 1 94.12 248 GLY B O 1
ATOM 5826 N N . HIS B 1 249 ? -1.562 -14.133 -19.781 1 94.31 249 HIS B N 1
ATOM 5827 C CA . HIS B 1 249 ? -1.22 -13.414 -18.562 1 94.31 249 HIS B CA 1
ATOM 5828 C C . HIS B 1 249 ? -0.885 -11.953 -18.859 1 94.31 249 HIS B C 1
ATOM 5830 O O . HIS B 1 249 ? -0.249 -11.648 -19.875 1 94.31 249 HIS B O 1
ATOM 5836 N N . VAL B 1 250 ? -1.403 -11.094 -17.984 1 94.44 250 VAL B N 1
ATOM 5837 C CA . VAL B 1 250 ? -0.981 -9.703 -18.016 1 94.44 250 VAL B CA 1
ATOM 5838 C C . VAL B 1 250 ? -1.143 -9.078 -16.641 1 94.44 250 VAL B C 1
ATOM 5840 O O . VAL B 1 250 ? -2.088 -9.391 -15.906 1 94.44 250 VAL B O 1
ATOM 5843 N N . ASN B 1 251 ? -0.156 -8.289 -16.297 1 94.94 251 ASN B N 1
ATOM 5844 C CA . ASN B 1 251 ? -0.296 -7.449 -15.109 1 94.94 251 ASN B CA 1
ATOM 5845 C C . ASN B 1 251 ? -0.792 -6.051 -15.469 1 94.94 251 ASN B C 1
ATOM 5847 O O . ASN B 1 251 ? -0.349 -5.469 -16.453 1 94.94 251 ASN B O 1
ATOM 5851 N N . VAL B 1 252 ? -1.733 -5.586 -14.656 1 96.81 252 VAL B N 1
ATOM 5852 C CA . VAL B 1 252 ? -2.223 -4.227 -14.883 1 96.81 252 VAL B CA 1
ATOM 5853 C C . VAL B 1 252 ? -2.047 -3.4 -13.609 1 96.81 252 VAL B C 1
ATOM 5855 O O . VAL B 1 252 ? -2.061 -3.941 -12.5 1 96.81 252 VAL B O 1
ATOM 5858 N N . THR B 1 253 ? -1.833 -2.125 -13.828 1 97.5 253 THR B N 1
ATOM 5859 C CA . THR B 1 253 ? -1.747 -1.169 -12.727 1 97.5 253 THR B CA 1
ATOM 5860 C C . THR B 1 253 ? -2.936 -0.212 -12.75 1 97.5 253 THR B C 1
ATOM 5862 O O . THR B 1 253 ? -3.242 0.383 -13.781 1 97.5 253 THR B O 1
ATOM 5865 N N . ILE B 1 254 ? -3.619 -0.141 -11.648 1 98 254 ILE B N 1
ATOM 5866 C CA . ILE B 1 254 ? -4.652 0.87 -11.453 1 98 254 ILE B CA 1
ATOM 5867 C C . ILE B 1 254 ? -4.129 1.969 -10.531 1 98 254 ILE B C 1
ATOM 5869 O O . ILE B 1 254 ? -3.711 1.694 -9.398 1 98 254 ILE B O 1
ATOM 5873 N N . THR B 1 255 ? -4.148 3.141 -11.039 1 96.81 255 THR B N 1
ATOM 5874 C CA . THR B 1 255 ? -3.697 4.301 -10.273 1 96.81 255 THR B CA 1
ATOM 5875 C C . THR B 1 255 ? -4.871 5.215 -9.93 1 96.81 255 THR B C 1
ATOM 5877 O O . THR B 1 255 ? -5.711 5.5 -10.789 1 96.81 255 THR B O 1
ATOM 5880 N N . SER B 1 256 ? -4.957 5.539 -8.68 1 96.5 256 SER B N 1
ATOM 5881 C CA . SER B 1 256 ? -5.953 6.523 -8.258 1 96.5 256 SER B CA 1
ATOM 5882 C C . SER B 1 256 ? -5.324 7.898 -8.062 1 96.5 256 SER B C 1
ATOM 5884 O O . SER B 1 256 ? -4.152 8.008 -7.691 1 96.5 256 SER B O 1
ATOM 5886 N N . ARG B 1 257 ? -6.125 8.906 -8.336 1 93.06 257 ARG B N 1
ATOM 5887 C CA . ARG B 1 257 ? -5.699 10.289 -8.148 1 93.06 257 ARG B CA 1
ATOM 5888 C C . ARG B 1 257 ? -6.695 11.055 -7.277 1 93.06 257 ARG B C 1
ATOM 5890 O O . ARG B 1 257 ? -7.906 10.883 -7.414 1 93.06 257 ARG B O 1
ATOM 5897 N N . GLY B 1 258 ? -6.156 11.805 -6.332 1 91.38 258 GLY B N 1
ATOM 5898 C CA . GLY B 1 258 ? -6.883 12.742 -5.488 1 91.38 258 GLY B CA 1
ATOM 5899 C C . GLY B 1 258 ? -6.125 14.031 -5.242 1 91.38 258 GLY B C 1
ATOM 5900 O O . GLY B 1 258 ? -5.039 14.234 -5.789 1 91.38 258 GLY B O 1
ATOM 5901 N N . THR B 1 259 ? -6.719 14.883 -4.512 1 87.06 259 THR B N 1
ATOM 5902 C CA . THR B 1 259 ? -6.109 16.188 -4.27 1 87.06 259 THR B CA 1
ATOM 5903 C C . THR B 1 259 ? -5.004 16.078 -3.221 1 87.06 259 THR B C 1
ATOM 5905 O O . THR B 1 259 ? -4.023 16.828 -3.266 1 87.06 259 THR B O 1
ATOM 5908 N N . GLY B 1 260 ? -5.098 15.094 -2.385 1 88.25 260 GLY B N 1
ATOM 5909 C CA . GLY B 1 260 ? -4.16 15.008 -1.275 1 88.25 260 GLY B CA 1
ATOM 5910 C C . GLY B 1 260 ? -4.312 16.141 -0.279 1 88.25 260 GLY B C 1
ATOM 5911 O O . GLY B 1 260 ? -5.309 16.875 -0.305 1 88.25 260 GLY B O 1
ATOM 5912 N N . GLY B 1 261 ? -3.371 16.219 0.732 1 89.69 261 GLY B N 1
ATOM 5913 C CA . GLY B 1 261 ? -3.406 17.312 1.701 1 89.69 261 GLY B CA 1
ATOM 5914 C C . GLY B 1 261 ? -3.328 16.828 3.139 1 89.69 261 GLY B C 1
ATOM 5915 O O . GLY B 1 261 ? -2.893 15.703 3.398 1 89.69 261 GLY B O 1
ATOM 5916 N N . HIS B 1 262 ? -3.652 17.781 3.984 1 91 262 HIS B N 1
ATOM 5917 C CA . HIS B 1 262 ? -3.592 17.5 5.414 1 91 262 HIS B CA 1
ATOM 5918 C C . HIS B 1 262 ? -4.727 16.578 5.852 1 91 262 HIS B C 1
ATOM 5920 O O . HIS B 1 262 ? -5.859 16.719 5.383 1 91 262 HIS B O 1
ATOM 5926 N N . SER B 1 263 ? -4.445 15.672 6.723 1 92.12 263 SER B N 1
ATOM 5927 C CA . SER B 1 263 ? -5.402 14.625 7.078 1 92.12 263 SER B CA 1
ATOM 5928 C C . SER B 1 263 ? -6.352 15.102 8.172 1 92.12 263 SER B C 1
ATOM 5930 O O . SER B 1 263 ? -7.238 14.359 8.602 1 92.12 263 SER B O 1
ATOM 5932 N N . SER B 1 264 ? -6.219 16.328 8.656 1 91.06 264 SER B N 1
ATOM 5933 C CA . SER B 1 264 ? -7.062 16.812 9.742 1 91.06 264 SER B CA 1
ATOM 5934 C C . SER B 1 264 ? -8.414 17.281 9.219 1 91.06 264 SER B C 1
ATOM 5936 O O . SER B 1 264 ? -9.273 17.719 9.992 1 91.06 264 SER B O 1
ATOM 5938 N N . VAL B 1 265 ? -8.594 17.266 7.938 1 89.62 265 VAL B N 1
ATOM 5939 C CA . VAL B 1 265 ? -9.875 17.594 7.324 1 89.62 265 VAL B CA 1
ATOM 5940 C C . VAL B 1 265 ? -10.352 16.438 6.449 1 89.62 265 VAL B C 1
ATOM 5942 O O . VAL B 1 265 ? -9.547 15.602 6.023 1 89.62 265 VAL B O 1
ATOM 5945 N N . PRO B 1 266 ? -11.625 16.438 6.191 1 90.38 266 PRO B N 1
ATOM 5946 C CA . PRO B 1 266 ? -12.133 15.344 5.352 1 90.38 266 PRO B CA 1
ATOM 5947 C C . PRO B 1 266 ? -11.656 15.438 3.904 1 90.38 266 PRO B C 1
ATOM 5949 O O . PRO B 1 266 ? -11.484 16.547 3.381 1 90.38 266 PRO B O 1
ATOM 5952 N N . HIS B 1 267 ? -11.477 14.305 3.328 1 90.81 267 HIS B N 1
ATOM 5953 C CA . HIS B 1 267 ? -11.109 14.18 1.922 1 90.81 267 HIS B CA 1
ATOM 5954 C C . HIS B 1 267 ? -12.062 13.242 1.184 1 90.81 267 HIS B C 1
ATOM 5956 O O . HIS B 1 267 ? -11.805 12.047 1.079 1 90.81 267 HIS B O 1
ATOM 5962 N N . LYS B 1 268 ? -13.055 13.766 0.588 1 87.62 268 LYS B N 1
ATOM 5963 C CA . LYS B 1 268 ? -14.008 12.953 -0.159 1 87.62 268 LYS B CA 1
ATOM 5964 C C . LYS B 1 268 ? -13.367 12.375 -1.419 1 87.62 268 LYS B C 1
ATOM 5966 O O . LYS B 1 268 ? -13.836 11.375 -1.956 1 87.62 268 LYS B O 1
ATOM 5971 N N . ASP B 1 269 ? -12.32 13.07 -1.805 1 92.25 269 ASP B N 1
ATOM 5972 C CA . ASP B 1 269 ? -11.602 12.633 -2.994 1 92.25 269 ASP B CA 1
ATOM 5973 C C . ASP B 1 269 ? -10.336 11.859 -2.613 1 92.25 269 ASP B C 1
ATOM 5975 O O . ASP B 1 269 ? -9.336 11.891 -3.34 1 92.25 269 ASP B O 1
ATOM 5979 N N . ASN B 1 270 ? -10.367 11.203 -1.499 1 95.56 270 ASN B N 1
ATOM 5980 C CA . ASN B 1 270 ? -9.227 10.438 -0.994 1 95.56 270 ASN B CA 1
ATOM 5981 C C . ASN B 1 270 ? -8.797 9.359 -1.979 1 95.56 270 ASN B C 1
ATOM 5983 O O . ASN B 1 270 ? -9.578 8.469 -2.318 1 95.56 270 ASN B O 1
ATOM 5987 N N . ALA B 1 271 ? -7.543 9.438 -2.404 1 96.12 271 ALA B N 1
ATOM 5988 C CA . ALA B 1 271 ? -7.016 8.516 -3.408 1 96.12 271 ALA B CA 1
ATOM 5989 C C . ALA B 1 271 ? -7.031 7.078 -2.896 1 96.12 271 ALA B C 1
ATOM 5991 O O . ALA B 1 271 ? -7.305 6.145 -3.656 1 96.12 271 ALA B O 1
ATOM 5992 N N . ILE B 1 272 ? -6.727 6.859 -1.635 1 98.06 272 ILE B N 1
ATOM 5993 C CA . ILE B 1 272 ? -6.691 5.52 -1.055 1 98.06 272 ILE B CA 1
ATOM 5994 C C . ILE B 1 272 ? -8.109 4.945 -0.996 1 98.06 272 ILE B C 1
ATOM 5996 O O . ILE B 1 272 ? -8.312 3.766 -1.284 1 98.06 272 ILE B O 1
ATOM 6000 N N . GLY B 1 273 ? -9.047 5.77 -0.63 1 98.06 273 GLY B N 1
ATOM 6001 C CA . GLY B 1 273 ? -10.438 5.336 -0.636 1 98.06 273 GLY B CA 1
ATOM 6002 C C . GLY B 1 273 ? -10.922 4.902 -2.008 1 98.06 273 GLY B C 1
ATOM 6003 O O . GLY B 1 273 ? -11.57 3.865 -2.145 1 98.06 273 GLY B O 1
ATOM 6004 N N . MET B 1 274 ? -10.609 5.727 -2.977 1 97.31 274 MET B N 1
ATOM 6005 C CA . MET B 1 274 ? -11.016 5.414 -4.344 1 97.31 274 MET B CA 1
ATOM 6006 C C . MET B 1 274 ? -10.359 4.121 -4.824 1 97.31 274 MET B C 1
ATOM 6008 O O . MET B 1 274 ? -11.016 3.283 -5.445 1 97.31 274 MET B O 1
ATOM 6012 N N . LEU B 1 275 ? -9.117 3.977 -4.555 1 98 275 LEU B N 1
ATOM 6013 C CA . LEU B 1 275 ? -8.414 2.748 -4.902 1 98 275 LEU B CA 1
ATOM 6014 C C . LEU B 1 275 ? -9.031 1.549 -4.188 1 98 275 LEU B C 1
ATOM 6016 O O . LEU B 1 275 ? -9.102 0.454 -4.75 1 98 275 LEU B O 1
ATOM 6020 N N . GLY B 1 276 ? -9.398 1.774 -2.918 1 98.12 276 GLY B N 1
ATOM 6021 C CA . GLY B 1 276 ? -10.062 0.742 -2.143 1 98.12 276 GLY B CA 1
ATOM 6022 C C . GLY B 1 276 ? -11.344 0.244 -2.793 1 98.12 276 GLY B C 1
ATOM 6023 O O . GLY B 1 276 ? -11.641 -0.952 -2.758 1 98.12 276 GLY B O 1
ATOM 6024 N N . ARG B 1 277 ? -12.102 1.108 -3.387 1 96.62 277 ARG B N 1
ATOM 6025 C CA . ARG B 1 277 ? -13.312 0.727 -4.105 1 96.62 277 ARG B CA 1
ATOM 6026 C C . ARG B 1 277 ? -12.992 -0.257 -5.227 1 96.62 277 ARG B C 1
ATOM 6028 O O . ARG B 1 277 ? -13.695 -1.254 -5.402 1 96.62 277 ARG B O 1
ATOM 6035 N N . ALA B 1 278 ? -11.953 0.068 -5.953 1 98.12 278 ALA B N 1
ATOM 6036 C CA . ALA B 1 278 ? -11.555 -0.813 -7.047 1 98.12 278 ALA B CA 1
ATOM 6037 C C . ALA B 1 278 ? -11.109 -2.176 -6.52 1 98.12 278 ALA B C 1
ATOM 6039 O O . ALA B 1 278 ? -11.539 -3.215 -7.031 1 98.12 278 ALA B O 1
ATOM 6040 N N . ALA B 1 279 ? -10.305 -2.16 -5.52 1 98.25 279 ALA B N 1
ATOM 6041 C CA . ALA B 1 279 ? -9.781 -3.398 -4.949 1 98.25 279 ALA B CA 1
ATOM 6042 C C . ALA B 1 279 ? -10.914 -4.277 -4.418 1 98.25 279 ALA B C 1
ATOM 6044 O O . ALA B 1 279 ? -10.93 -5.484 -4.66 1 98.25 279 ALA B O 1
ATOM 6045 N N . SER B 1 280 ? -11.82 -3.662 -3.686 1 97.06 280 SER B N 1
ATOM 6046 C CA . SER B 1 280 ? -12.938 -4.414 -3.115 1 97.06 280 SER B CA 1
ATOM 6047 C C . SER B 1 280 ? -13.836 -4.98 -4.207 1 97.06 280 SER B C 1
ATOM 6049 O O . SER B 1 280 ? -14.281 -6.125 -4.121 1 97.06 280 SER B O 1
ATOM 6051 N N . ALA B 1 281 ? -14.07 -4.234 -5.207 1 97.38 281 ALA B N 1
ATOM 6052 C CA . ALA B 1 281 ? -14.906 -4.699 -6.312 1 97.38 281 ALA B CA 1
ATOM 6053 C C . ALA B 1 281 ? -14.297 -5.918 -6.992 1 97.38 281 ALA B C 1
ATOM 6055 O O . ALA B 1 281 ? -14.984 -6.902 -7.262 1 97.38 281 ALA B O 1
ATOM 6056 N N . LEU B 1 282 ? -13.031 -5.879 -7.23 1 97.62 282 LEU B N 1
ATOM 6057 C CA . LEU B 1 282 ? -12.352 -6.945 -7.949 1 97.62 282 LEU B CA 1
ATOM 6058 C C . LEU B 1 282 ? -12.234 -8.195 -7.09 1 97.62 282 LEU B C 1
ATOM 6060 O O . LEU B 1 282 ? -12.203 -9.312 -7.609 1 97.62 282 LEU B O 1
ATOM 6064 N N . ALA B 1 283 ? -12.164 -8.023 -5.816 1 95.75 283 ALA B N 1
ATOM 6065 C CA . ALA B 1 283 ? -12.094 -9.164 -4.914 1 95.75 283 ALA B CA 1
ATOM 6066 C C . ALA B 1 283 ? -13.461 -9.82 -4.75 1 95.75 283 ALA B C 1
ATOM 6068 O O . ALA B 1 283 ? -13.562 -11.039 -4.574 1 95.75 283 ALA B O 1
ATOM 6069 N N . GLU B 1 284 ? -14.516 -9.047 -4.82 1 93.38 284 GLU B N 1
ATOM 6070 C CA . GLU B 1 284 ? -15.844 -9.531 -4.465 1 93.38 284 GLU B CA 1
ATOM 6071 C C . GLU B 1 284 ? -16.609 -9.984 -5.699 1 93.38 284 GLU B C 1
ATOM 6073 O O . GLU B 1 284 ? -17.531 -10.812 -5.598 1 93.38 284 GLU B O 1
ATOM 6078 N N . ARG B 1 285 ? -16.25 -9.484 -6.82 1 95.38 285 ARG B N 1
ATOM 6079 C CA . ARG B 1 285 ? -17.062 -9.75 -8 1 95.38 285 ARG B CA 1
ATOM 6080 C C . ARG B 1 285 ? -16.25 -10.469 -9.07 1 95.38 285 ARG B C 1
ATOM 6082 O O . ARG B 1 285 ? -15.062 -10.195 -9.242 1 95.38 285 ARG B O 1
ATOM 6089 N N . ARG B 1 286 ? -17 -11.312 -9.828 1 96.81 286 ARG B N 1
ATOM 6090 C CA . ARG B 1 286 ? -16.406 -12.023 -10.953 1 96.81 286 ARG B CA 1
ATOM 6091 C C . ARG B 1 286 ? -16.453 -11.18 -12.219 1 96.81 286 ARG B C 1
ATOM 6093 O O . ARG B 1 286 ? -17.406 -10.422 -12.43 1 96.81 286 ARG B O 1
ATOM 6100 N N . LEU B 1 287 ? -15.414 -11.32 -13.023 1 97.5 287 LEU B N 1
ATOM 6101 C CA . LEU B 1 287 ? -15.539 -10.789 -14.375 1 97.5 287 LEU B CA 1
ATOM 6102 C C . LEU B 1 287 ? -16.578 -11.57 -15.172 1 97.5 287 LEU B C 1
ATOM 6104 O O . LEU B 1 287 ? -17.047 -12.625 -14.734 1 97.5 287 LEU B O 1
ATOM 6108 N N . PRO B 1 288 ? -17 -11.094 -16.281 1 97.38 288 PRO B N 1
ATOM 6109 C CA . PRO B 1 288 ? -18.094 -11.711 -17.047 1 97.38 288 PRO B CA 1
ATOM 6110 C C . PRO B 1 288 ? -17.812 -13.172 -17.391 1 97.38 288 PRO B C 1
ATOM 6112 O O . PRO B 1 288 ? -16.656 -13.578 -17.516 1 97.38 288 PRO B O 1
ATOM 6115 N N . PHE B 1 289 ? -18.891 -13.938 -17.625 1 97.06 289 PHE B N 1
ATOM 6116 C CA . PHE B 1 289 ? -18.875 -15.352 -17.969 1 97.06 289 PHE B CA 1
ATOM 6117 C C . PHE B 1 289 ? -18.516 -15.539 -19.438 1 97.06 289 PHE B C 1
ATOM 6119 O O . PHE B 1 289 ? -19.047 -14.836 -20.312 1 97.06 289 PHE B O 1
ATOM 6126 N N . HIS B 1 290 ? -17.531 -16.469 -19.672 1 95.94 290 HIS B N 1
ATOM 6127 C CA . HIS B 1 290 ? -17.172 -16.859 -21.016 1 95.94 290 HIS B CA 1
ATOM 6128 C C . HIS B 1 290 ? -16.984 -18.375 -21.125 1 95.94 290 HIS B C 1
ATOM 6130 O O . HIS B 1 290 ? -16.391 -18.984 -20.234 1 95.94 290 HIS B O 1
ATOM 6136 N N . LEU B 1 291 ? -17.453 -18.969 -22.156 1 90.62 291 LEU B N 1
ATOM 6137 C CA . LEU B 1 291 ? -17.188 -20.359 -22.453 1 90.62 291 LEU B CA 1
ATOM 6138 C C . LEU B 1 291 ? -16.203 -20.484 -23.625 1 90.62 291 LEU B C 1
ATOM 6140 O O . LEU B 1 291 ? -16.453 -19.953 -24.703 1 90.62 291 LEU B O 1
ATOM 6144 N N . THR B 1 292 ? -15.109 -21.141 -23.328 1 88.38 292 THR B N 1
ATOM 6145 C CA . THR B 1 292 ? -14.117 -21.328 -24.391 1 88.38 292 THR B CA 1
ATOM 6146 C C . THR B 1 292 ? -13.992 -22.812 -24.75 1 88.38 292 THR B C 1
ATOM 6148 O O . THR B 1 292 ? -14.234 -23.688 -23.922 1 88.38 292 THR B O 1
ATOM 6151 N N . PRO B 1 293 ? -13.609 -23.125 -26 1 86.69 293 PRO B N 1
ATOM 6152 C CA . PRO B 1 293 ? -13.469 -24.516 -26.422 1 86.69 293 PRO B CA 1
ATOM 6153 C C . PRO B 1 293 ? -12.414 -25.266 -25.609 1 86.69 293 PRO B C 1
ATOM 6155 O O . PRO B 1 293 ? -12.531 -26.484 -25.422 1 86.69 293 PRO B O 1
ATOM 6158 N N . GLN B 1 294 ? -11.469 -24.641 -25.125 1 84.12 294 GLN B N 1
ATOM 6159 C CA . GLN B 1 294 ? -10.352 -25.266 -24.422 1 84.12 294 GLN B CA 1
ATOM 6160 C C . GLN B 1 294 ? -10.789 -25.812 -23.062 1 84.12 294 GLN B C 1
ATOM 6162 O O . GLN B 1 294 ? -10.109 -26.641 -22.469 1 84.12 294 GLN B O 1
ATOM 6167 N N . ALA B 1 295 ? -11.938 -25.297 -22.672 1 83.25 295 ALA B N 1
ATOM 6168 C CA . ALA B 1 295 ? -12.438 -25.766 -21.375 1 83.25 295 ALA B CA 1
ATOM 6169 C C . ALA B 1 295 ? -13.25 -27.047 -21.531 1 83.25 295 ALA B C 1
ATOM 6171 O O . ALA B 1 295 ? -13.461 -27.781 -20.562 1 83.25 295 ALA B O 1
ATOM 6172 N N . GLN B 1 296 ? -13.633 -27.344 -22.672 1 83.75 296 GLN B N 1
ATOM 6173 C CA . GLN B 1 296 ? -14.625 -28.391 -22.938 1 83.75 296 GLN B CA 1
ATOM 6174 C C . GLN B 1 296 ? -14.102 -29.766 -22.531 1 83.75 296 GLN B C 1
ATOM 6176 O O . GLN B 1 296 ? -14.805 -30.531 -21.859 1 83.75 296 GLN B O 1
ATOM 6181 N N . PRO B 1 297 ? -12.875 -30.047 -22.859 1 84.31 297 PRO B N 1
ATOM 6182 C CA . PRO B 1 297 ? -12.391 -31.375 -22.5 1 84.31 297 PRO B CA 1
ATOM 6183 C C . PRO B 1 297 ? -12.43 -31.625 -20.984 1 84.31 297 PRO B C 1
ATOM 6185 O O . PRO B 1 297 ? -12.75 -32.75 -20.562 1 84.31 297 PRO B O 1
ATOM 6188 N N . THR B 1 298 ? -12.141 -30.688 -20.266 1 86.88 298 THR B N 1
ATOM 6189 C CA . THR B 1 298 ? -12.18 -30.812 -18.812 1 86.88 298 THR B CA 1
ATOM 6190 C C . THR B 1 298 ? -13.594 -31.141 -18.328 1 86.88 298 THR B C 1
ATOM 6192 O O . THR B 1 298 ? -13.789 -32.062 -17.547 1 86.88 298 THR B O 1
ATOM 6195 N N . PHE B 1 299 ? -14.531 -30.484 -18.812 1 88.31 299 PHE B N 1
ATOM 6196 C CA . PHE B 1 299 ? -15.906 -30.656 -18.359 1 88.31 299 PHE B CA 1
ATOM 6197 C C . PHE B 1 299 ? -16.469 -31.984 -18.875 1 88.31 299 PHE B C 1
ATOM 6199 O O . PHE B 1 299 ? -17.281 -32.625 -18.188 1 88.31 299 PHE B O 1
ATOM 6206 N N . ASP B 1 300 ? -15.969 -32.406 -20.016 1 87.25 300 ASP B N 1
ATOM 6207 C CA . ASP B 1 300 ? -16.391 -33.688 -20.531 1 87.25 300 ASP B CA 1
ATOM 6208 C C . ASP B 1 300 ? -15.945 -34.844 -19.609 1 87.25 300 ASP B C 1
ATOM 6210 O O . ASP B 1 300 ? -16.734 -35.719 -19.281 1 87.25 300 ASP B O 1
ATOM 6214 N N . VAL B 1 301 ? -14.742 -34.75 -19.188 1 87.19 301 VAL B N 1
ATOM 6215 C CA . VAL B 1 301 ? -14.211 -35.781 -18.312 1 87.19 301 VAL B CA 1
ATOM 6216 C C . VAL B 1 301 ? -14.891 -35.75 -16.953 1 87.19 301 VAL B C 1
ATOM 6218 O O . VAL B 1 301 ? -15.266 -36.781 -16.391 1 87.19 301 VAL B O 1
ATOM 6221 N N . LEU B 1 302 ? -15.117 -34.562 -16.453 1 87.81 302 LEU B N 1
ATOM 6222 C CA . LEU B 1 302 ? -15.75 -34.438 -15.141 1 87.81 302 LEU B CA 1
ATOM 6223 C C . LEU B 1 302 ? -17.188 -34.938 -15.172 1 87.81 302 LEU B C 1
ATOM 6225 O O . LEU B 1 302 ? -17.625 -35.594 -14.219 1 87.81 302 LEU B O 1
ATOM 6229 N N . SER B 1 303 ? -17.828 -34.656 -16.25 1 86.31 303 SER B N 1
ATOM 6230 C CA . SER B 1 303 ? -19.203 -35.094 -16.391 1 86.31 303 SER B CA 1
ATOM 6231 C C . SER B 1 303 ? -19.297 -36.625 -16.469 1 86.31 303 SER B C 1
ATOM 6233 O O . SER B 1 303 ? -20.219 -37.219 -15.922 1 86.31 303 SER B O 1
ATOM 6235 N N . SER B 1 304 ? -18.344 -37.188 -17.094 1 85.19 304 SER B N 1
ATOM 6236 C CA . SER B 1 304 ? -18.359 -38.625 -17.281 1 85.19 304 SER B CA 1
ATOM 6237 C C . SER B 1 304 ? -17.922 -39.344 -16.016 1 85.19 304 SER B C 1
ATOM 6239 O O . SER B 1 304 ? -18.297 -40.5 -15.797 1 85.19 304 SER B O 1
ATOM 6241 N N . SER B 1 305 ? -17.172 -38.688 -15.258 1 82.19 305 SER B N 1
ATOM 6242 C CA . SER B 1 305 ? -16.609 -39.312 -14.078 1 82.19 305 SER B CA 1
ATOM 6243 C C . SER B 1 305 ? -17.516 -39.156 -12.867 1 82.19 305 SER B C 1
ATOM 6245 O O . SER B 1 305 ? -17.391 -39.906 -11.891 1 82.19 305 SER B O 1
ATOM 6247 N N . GLY B 1 306 ? -18.266 -38.219 -13.133 1 76.38 306 GLY B N 1
ATOM 6248 C CA . GLY B 1 306 ? -19.188 -37.969 -12.023 1 76.38 306 GLY B CA 1
ATOM 6249 C C . GLY B 1 306 ? -20.547 -38.594 -12.234 1 76.38 306 GLY B C 1
ATOM 6250 O O . GLY B 1 306 ? -20.828 -39.156 -13.289 1 76.38 306 GLY B O 1
ATOM 6251 N N . GLY B 1 307 ? -21.328 -38.938 -11.117 1 78.44 307 GLY B N 1
ATOM 6252 C CA . GLY B 1 307 ? -22.703 -39.438 -11.164 1 78.44 307 GLY B CA 1
ATOM 6253 C C . GLY B 1 307 ? -23.672 -38.469 -11.797 1 78.44 307 GLY B C 1
ATOM 6254 O O . GLY B 1 307 ? -23.266 -37.406 -12.273 1 78.44 307 GLY B O 1
ATOM 6255 N N . TYR B 1 308 ? -24.781 -38.812 -12.031 1 80.75 308 TYR B N 1
ATOM 6256 C CA . TYR B 1 308 ? -25.828 -38.031 -12.688 1 80.75 308 TYR B CA 1
ATOM 6257 C C . TYR B 1 308 ? -25.969 -36.656 -12.062 1 80.75 308 TYR B C 1
ATOM 6259 O O . TYR B 1 308 ? -26.078 -35.656 -12.773 1 80.75 308 TYR B O 1
ATOM 6267 N N . ALA B 1 309 ? -25.906 -36.562 -10.789 1 82.44 309 ALA B N 1
ATOM 6268 C CA . ALA B 1 309 ? -26.031 -35.281 -10.094 1 82.44 309 ALA B CA 1
ATOM 6269 C C . ALA B 1 309 ? -24.891 -34.344 -10.453 1 82.44 309 ALA B C 1
ATOM 6271 O O . ALA B 1 309 ? -25.109 -33.125 -10.656 1 82.44 309 ALA B O 1
ATOM 6272 N N . THR B 1 310 ? -23.766 -34.875 -10.562 1 85.62 310 THR B N 1
ATOM 6273 C CA . THR B 1 310 ? -22.594 -34.094 -10.938 1 85.62 310 THR B CA 1
ATOM 6274 C C . THR B 1 310 ? -22.734 -33.562 -12.367 1 85.62 310 THR B C 1
ATOM 6276 O O . THR B 1 310 ? -22.391 -32.438 -12.648 1 85.62 310 THR B O 1
ATOM 6279 N N . SER B 1 311 ? -23.266 -34.438 -13.188 1 88.62 311 SER B N 1
ATOM 6280 C CA . SER B 1 311 ? -23.469 -34.062 -14.578 1 88.62 311 SER B CA 1
ATOM 6281 C C . SER B 1 311 ? -24.453 -32.906 -14.703 1 88.62 311 SER B C 1
ATOM 6283 O O . SER B 1 311 ? -24.234 -31.984 -15.5 1 88.62 311 SER B O 1
ATOM 6285 N N . LEU B 1 312 ? -25.438 -32.906 -13.906 1 90.19 312 LEU B N 1
ATOM 6286 C CA . LEU B 1 312 ? -26.422 -31.844 -13.93 1 90.19 312 LEU B CA 1
ATOM 6287 C C . LEU B 1 312 ? -25.812 -30.547 -13.398 1 90.19 312 LEU B C 1
ATOM 6289 O O . LEU B 1 312 ? -26.062 -29.469 -13.945 1 90.19 312 LEU B O 1
ATOM 6293 N N . ALA B 1 313 ? -25.109 -30.656 -12.391 1 90.5 313 ALA B N 1
ATOM 6294 C CA . ALA B 1 313 ? -24.453 -29.484 -11.812 1 90.5 313 ALA B CA 1
ATOM 6295 C C . ALA B 1 313 ? -23.5 -28.844 -12.812 1 90.5 313 ALA B C 1
ATOM 6297 O O . ALA B 1 313 ? -23.406 -27.625 -12.898 1 90.5 313 ALA B O 1
ATOM 6298 N N . LEU B 1 314 ? -22.844 -29.688 -13.531 1 91.19 314 LEU B N 1
ATOM 6299 C CA . LEU B 1 314 ? -21.875 -29.188 -14.5 1 91.19 314 LEU B CA 1
ATOM 6300 C C . LEU B 1 314 ? -22.578 -28.531 -15.68 1 91.19 314 LEU B C 1
ATOM 6302 O O . LEU B 1 314 ? -22.094 -27.531 -16.234 1 91.19 314 LEU B O 1
ATOM 6306 N N . GLN B 1 315 ? -23.719 -29.109 -16.062 1 91.31 315 GLN B N 1
ATOM 6307 C CA . GLN B 1 315 ? -24.516 -28.469 -17.109 1 91.31 315 GLN B CA 1
ATOM 6308 C C . GLN B 1 315 ? -24.969 -27.078 -16.672 1 91.31 315 GLN B C 1
ATOM 6310 O O . GLN B 1 315 ? -24.938 -26.125 -17.453 1 91.31 315 GLN B O 1
ATOM 6315 N N . ALA B 1 316 ? -25.359 -27 -15.445 1 93.88 316 ALA B N 1
ATOM 6316 C CA . ALA B 1 316 ? -25.781 -25.719 -14.898 1 93.88 316 ALA B CA 1
ATOM 6317 C C . ALA B 1 316 ? -24.594 -24.75 -14.773 1 93.88 316 ALA B C 1
ATOM 6319 O O . ALA B 1 316 ? -24.75 -23.547 -14.945 1 93.88 316 ALA B O 1
ATOM 6320 N N . LEU B 1 317 ? -23.453 -25.281 -14.5 1 93.56 317 LEU B N 1
ATOM 6321 C CA . LEU B 1 317 ? -22.25 -24.484 -14.359 1 93.56 317 LEU B CA 1
ATOM 6322 C C . LEU B 1 317 ? -21.875 -23.812 -15.68 1 93.56 317 LEU B C 1
ATOM 6324 O O . LEU B 1 317 ? -21.328 -22.703 -15.695 1 93.56 317 LEU B O 1
ATOM 6328 N N . LEU B 1 318 ? -22.234 -24.469 -16.797 1 93.75 318 LEU B N 1
ATOM 6329 C CA . LEU B 1 318 ? -21.828 -23.984 -18.109 1 93.75 318 LEU B CA 1
ATOM 6330 C C . LEU B 1 318 ? -22.875 -23.031 -18.688 1 93.75 318 LEU B C 1
ATOM 6332 O O . LEU B 1 318 ? -22.797 -22.656 -19.859 1 93.75 318 LEU B O 1
ATOM 6336 N N . MET B 1 319 ? -23.812 -22.562 -17.797 1 93.56 319 MET B N 1
ATOM 6337 C CA . MET B 1 319 ? -24.812 -21.578 -18.203 1 93.56 319 MET B CA 1
ATOM 6338 C C . MET B 1 319 ? -24.547 -20.234 -17.516 1 93.56 319 MET B C 1
ATOM 6340 O O . MET B 1 319 ? -24.344 -20.188 -16.297 1 93.56 319 MET B O 1
ATOM 6344 N N . SER B 1 320 ? -24.641 -19.188 -18.297 1 93.25 320 SER B N 1
ATOM 6345 C CA . SER B 1 320 ? -24.375 -17.859 -17.781 1 93.25 320 SER B CA 1
ATOM 6346 C C . SER B 1 320 ? -25.344 -17.5 -16.656 1 93.25 320 SER B C 1
ATOM 6348 O O . SER B 1 320 ? -24.984 -16.75 -15.742 1 93.25 320 SER B O 1
ATOM 6350 N N . THR B 1 321 ? -26.516 -18 -16.625 1 94 321 THR B N 1
ATOM 6351 C CA . THR B 1 321 ? -27.594 -17.609 -15.711 1 94 321 THR B CA 1
ATOM 6352 C C . THR B 1 321 ? -27.422 -18.297 -14.359 1 94 321 THR B C 1
ATOM 6354 O O . THR B 1 321 ? -27.891 -17.797 -13.336 1 94 321 THR B O 1
ATOM 6357 N N . SER B 1 322 ? -26.703 -19.422 -14.375 1 95.38 322 SER B N 1
ATOM 6358 C CA . SER B 1 322 ? -26.734 -20.203 -13.133 1 95.38 322 SER B CA 1
ATOM 6359 C C . SER B 1 322 ? -25.312 -20.453 -12.625 1 95.38 322 SER B C 1
ATOM 6361 O O . SER B 1 322 ? -25.125 -20.953 -11.516 1 95.38 322 SER B O 1
ATOM 6363 N N . HIS B 1 323 ? -24.297 -20.172 -13.414 1 94.56 323 HIS B N 1
ATOM 6364 C CA . HIS B 1 323 ? -22.922 -20.578 -13.086 1 94.56 323 HIS B CA 1
ATOM 6365 C C . HIS B 1 323 ? -22.516 -20.031 -11.727 1 94.56 323 HIS B C 1
ATOM 6367 O O . HIS B 1 323 ? -21.844 -20.719 -10.953 1 94.56 323 HIS B O 1
ATOM 6373 N N . GLU B 1 324 ? -22.969 -18.844 -11.398 1 94.69 324 GLU B N 1
ATOM 6374 C CA . GLU B 1 324 ? -22.562 -18.25 -10.125 1 94.69 324 GLU B CA 1
ATOM 6375 C C . GLU B 1 324 ? -23.172 -18.984 -8.945 1 94.69 324 GLU B C 1
ATOM 6377 O O . GLU B 1 324 ? -22.516 -19.219 -7.938 1 94.69 324 GLU B O 1
ATOM 6382 N N . PHE B 1 325 ? -24.375 -19.312 -9.109 1 95 325 PHE B N 1
ATOM 6383 C CA . PHE B 1 325 ? -25.062 -20.078 -8.07 1 95 325 PHE B CA 1
ATOM 6384 C C . PHE B 1 325 ? -24.375 -21.422 -7.848 1 95 325 PHE B C 1
ATOM 6386 O O . PHE B 1 325 ? -24.188 -21.844 -6.707 1 95 325 PHE B O 1
ATOM 6393 N N . VAL B 1 326 ? -24.031 -22.062 -8.922 1 94.25 326 VAL B N 1
ATOM 6394 C CA . VAL B 1 326 ? -23.391 -23.375 -8.836 1 94.25 326 VAL B CA 1
ATOM 6395 C C . VAL B 1 326 ? -22.031 -23.234 -8.172 1 94.25 326 VAL B C 1
ATOM 6397 O O . VAL B 1 326 ? -21.688 -24 -7.262 1 94.25 326 VAL B O 1
ATOM 6400 N N . LEU B 1 327 ? -21.25 -22.25 -8.539 1 93.69 327 LEU B N 1
ATOM 6401 C CA . LEU B 1 327 ? -19.922 -22.016 -7.988 1 93.69 327 LEU B CA 1
ATOM 6402 C C . LEU B 1 327 ? -20 -21.688 -6.504 1 93.69 327 LEU B C 1
ATOM 6404 O O . LEU B 1 327 ? -19.172 -22.141 -5.711 1 93.69 327 LEU B O 1
ATOM 6408 N N . ASP B 1 328 ? -21.031 -20.953 -6.117 1 93.62 328 ASP B N 1
ATOM 6409 C CA . ASP B 1 328 ? -21.062 -20.391 -4.77 1 93.62 328 ASP B CA 1
ATOM 6410 C C . ASP B 1 328 ? -21.812 -21.312 -3.809 1 93.62 328 ASP B C 1
ATOM 6412 O O . ASP B 1 328 ? -21.531 -21.312 -2.607 1 93.62 328 ASP B O 1
ATOM 6416 N N . ARG B 1 329 ? -22.734 -22.141 -4.316 1 93.12 329 ARG B N 1
ATOM 6417 C CA . ARG B 1 329 ? -23.656 -22.797 -3.389 1 93.12 329 ARG B CA 1
ATOM 6418 C C . ARG B 1 329 ? -23.688 -24.297 -3.623 1 93.12 329 ARG B C 1
ATOM 6420 O O . ARG B 1 329 ? -24.109 -25.062 -2.746 1 93.12 329 ARG B O 1
ATOM 6427 N N . VAL B 1 330 ? -23.297 -24.719 -4.773 1 91.44 330 VAL B N 1
ATOM 6428 C CA . VAL B 1 330 ? -23.516 -26.109 -5.113 1 91.44 330 VAL B CA 1
ATOM 6429 C C . VAL B 1 330 ? -22.188 -26.875 -5.004 1 91.44 330 VAL B C 1
ATOM 6431 O O . VAL B 1 330 ? -22.109 -27.891 -4.316 1 91.44 330 VAL B O 1
ATOM 6434 N N . LEU B 1 331 ? -21.141 -26.359 -5.605 1 88.81 331 LEU B N 1
ATOM 6435 C CA . LEU B 1 331 ? -19.844 -27.031 -5.621 1 88.81 331 LEU B CA 1
ATOM 6436 C C . LEU B 1 331 ? -19.078 -26.781 -4.32 1 88.81 331 LEU B C 1
ATOM 6438 O O . LEU B 1 331 ? -19.203 -25.703 -3.73 1 88.81 331 LEU B O 1
ATOM 6442 N N . PRO B 1 332 ? -18.359 -27.812 -3.941 1 82.88 332 PRO B N 1
ATOM 6443 C CA . PRO B 1 332 ? -17.438 -27.531 -2.844 1 82.88 332 PRO B CA 1
ATOM 6444 C C . PRO B 1 332 ? -16.453 -26.406 -3.174 1 82.88 332 PRO B C 1
ATOM 6446 O O . PRO B 1 332 ? -16.109 -26.203 -4.34 1 82.88 332 PRO B O 1
ATOM 6449 N N . SER B 1 333 ? -15.945 -25.719 -2.17 1 80.56 333 SER B N 1
ATOM 6450 C CA . SER B 1 333 ? -15.117 -24.516 -2.322 1 80.56 333 SER B CA 1
ATOM 6451 C C . SER B 1 333 ? -13.875 -24.812 -3.166 1 80.56 333 SER B C 1
ATOM 6453 O O . SER B 1 333 ? -13.5 -24.016 -4.023 1 80.56 333 SER B O 1
ATOM 6455 N N . GLU B 1 334 ? -13.273 -25.953 -2.98 1 79.38 334 GLU B N 1
ATOM 6456 C CA . GLU B 1 334 ? -12.055 -26.281 -3.711 1 79.38 334 GLU B CA 1
ATOM 6457 C C . GLU B 1 334 ? -12.344 -26.531 -5.188 1 79.38 334 GLU B C 1
ATOM 6459 O O . GLU B 1 334 ? -11.57 -26.125 -6.059 1 79.38 334 GLU B O 1
ATOM 6464 N N . ALA B 1 335 ? -13.469 -27.188 -5.445 1 83.06 335 ALA B N 1
ATOM 6465 C CA . ALA B 1 335 ? -13.867 -27.438 -6.828 1 83.06 335 ALA B CA 1
ATOM 6466 C C . ALA B 1 335 ? -14.195 -26.125 -7.551 1 83.06 335 ALA B C 1
ATOM 6468 O O . ALA B 1 335 ? -13.812 -25.953 -8.711 1 83.06 335 ALA B O 1
ATOM 6469 N N . SER B 1 336 ? -14.93 -25.312 -6.836 1 87.06 336 SER B N 1
ATOM 6470 C CA . SER B 1 336 ? -15.273 -24.016 -7.418 1 87.06 336 SER B CA 1
ATOM 6471 C C . SER B 1 336 ? -14.023 -23.219 -7.77 1 87.06 336 SER B C 1
ATOM 6473 O O . SER B 1 336 ? -13.945 -22.625 -8.844 1 87.06 336 SER B O 1
ATOM 6475 N N . ARG B 1 337 ? -13.109 -23.25 -6.906 1 85.62 337 ARG B N 1
ATOM 6476 C CA . ARG B 1 337 ? -11.859 -22.516 -7.102 1 85.62 337 ARG B CA 1
ATOM 6477 C C . ARG B 1 337 ? -11.102 -23.031 -8.32 1 85.62 337 ARG B C 1
ATOM 6479 O O . ARG B 1 337 ? -10.477 -22.25 -9.039 1 85.62 337 ARG B O 1
ATOM 6486 N N . MET B 1 338 ? -11.18 -24.234 -8.531 1 83.25 338 MET B N 1
ATOM 6487 C CA . MET B 1 338 ? -10.438 -24.859 -9.625 1 83.25 338 MET B CA 1
ATOM 6488 C C . MET B 1 338 ? -11.156 -24.656 -10.961 1 83.25 338 MET B C 1
ATOM 6490 O O . MET B 1 338 ? -10.508 -24.531 -12 1 83.25 338 MET B O 1
ATOM 6494 N N . LEU B 1 339 ? -12.461 -24.594 -10.906 1 89.19 339 LEU B N 1
ATOM 6495 C CA . LEU B 1 339 ? -13.219 -24.609 -12.156 1 89.19 339 LEU B CA 1
ATOM 6496 C C . LEU B 1 339 ? -13.562 -23.188 -12.594 1 89.19 339 LEU B C 1
ATOM 6498 O O . LEU B 1 339 ? -13.727 -22.922 -13.789 1 89.19 339 LEU B O 1
ATOM 6502 N N . GLU B 1 340 ? -13.617 -22.312 -11.672 1 92.69 340 GLU B N 1
ATOM 6503 C CA . GLU B 1 340 ? -14.016 -20.938 -11.969 1 92.69 340 GLU B CA 1
ATOM 6504 C C . GLU B 1 340 ? -13.102 -20.297 -13.008 1 92.69 340 GLU B C 1
ATOM 6506 O O . GLU B 1 340 ? -13.57 -19.594 -13.906 1 92.69 340 GLU B O 1
ATOM 6511 N N . PRO B 1 341 ? -11.891 -20.531 -12.953 1 92.69 341 PRO B N 1
ATOM 6512 C CA . PRO B 1 341 ? -10.984 -19.875 -13.898 1 92.69 341 PRO B CA 1
ATOM 6513 C C . PRO B 1 341 ? -11.258 -20.281 -15.352 1 92.69 341 PRO B C 1
ATOM 6515 O O . PRO B 1 341 ? -10.805 -19.594 -16.266 1 92.69 341 PRO B O 1
ATOM 6518 N N . PHE B 1 342 ? -11.961 -21.328 -15.57 1 93.06 342 PHE B N 1
ATOM 6519 C CA . PHE B 1 342 ? -12.25 -21.766 -16.938 1 93.06 342 PHE B CA 1
ATOM 6520 C C . PHE B 1 342 ? -13.391 -20.953 -17.531 1 93.06 342 PHE B C 1
ATOM 6522 O O . PHE B 1 342 ? -13.625 -21 -18.75 1 93.06 342 PHE B O 1
ATOM 6529 N N . LEU B 1 343 ? -14.031 -20.188 -16.641 1 95.31 343 LEU B N 1
ATOM 6530 C CA . LEU B 1 343 ? -15.281 -19.578 -17.078 1 95.31 343 LEU B CA 1
ATOM 6531 C C . LEU B 1 343 ? -15.148 -18.062 -17.109 1 95.31 343 LEU B C 1
ATOM 6533 O O . LEU B 1 343 ? -16.078 -17.359 -17.531 1 95.31 343 LEU B O 1
ATOM 6537 N N . HIS B 1 344 ? -14.031 -17.594 -16.609 1 96.69 344 HIS B N 1
ATOM 6538 C CA . HIS B 1 344 ? -13.844 -16.156 -16.5 1 96.69 344 HIS B CA 1
ATOM 6539 C C . HIS B 1 344 ? -12.398 -15.766 -16.812 1 96.69 344 HIS B C 1
ATOM 6541 O O . HIS B 1 344 ? -11.469 -16.516 -16.5 1 96.69 344 HIS B O 1
ATOM 6547 N N . ASN B 1 345 ? -12.234 -14.562 -17.484 1 97 345 ASN B N 1
ATOM 6548 C CA . ASN B 1 345 ? -10.969 -13.891 -17.188 1 97 345 ASN B CA 1
ATOM 6549 C C . ASN B 1 345 ? -10.812 -13.617 -15.703 1 97 345 ASN B C 1
ATOM 6551 O O . ASN B 1 345 ? -11.797 -13.609 -14.961 1 97 345 ASN B O 1
ATOM 6555 N N . LEU B 1 346 ? -9.625 -13.516 -15.344 1 96.62 346 LEU B N 1
ATOM 6556 C CA . LEU B 1 346 ? -9.383 -13.312 -13.922 1 96.62 346 LEU B CA 1
ATOM 6557 C C . LEU B 1 346 ? -8.617 -12.016 -13.68 1 96.62 346 LEU B C 1
ATOM 6559 O O . LEU B 1 346 ? -7.723 -11.664 -14.445 1 96.62 346 LEU B O 1
ATOM 6563 N N . ALA B 1 347 ? -9.031 -11.281 -12.711 1 97.56 347 ALA B N 1
ATOM 6564 C CA . ALA B 1 347 ? -8.352 -10.086 -12.211 1 97.56 347 ALA B CA 1
ATOM 6565 C C . ALA B 1 347 ? -8.227 -10.133 -10.688 1 97.56 347 ALA B C 1
ATOM 6567 O O . ALA B 1 347 ? -9.211 -9.953 -9.977 1 97.56 347 ALA B O 1
ATOM 6568 N N . VAL B 1 348 ? -6.988 -10.305 -10.188 1 97.31 348 VAL B N 1
ATOM 6569 C CA . VAL B 1 348 ? -6.777 -10.531 -8.766 1 97.31 348 VAL B CA 1
ATOM 6570 C C . VAL B 1 348 ? -5.84 -9.461 -8.203 1 97.31 348 VAL B C 1
ATOM 6572 O O . VAL B 1 348 ? -4.699 -9.328 -8.656 1 97.31 348 VAL B O 1
ATOM 6575 N N . PRO B 1 349 ? -6.34 -8.656 -7.191 1 98.12 349 PRO B N 1
ATOM 6576 C CA . PRO B 1 349 ? -5.43 -7.707 -6.543 1 98.12 349 PRO B CA 1
ATOM 6577 C C . PRO B 1 349 ? -4.258 -8.398 -5.848 1 98.12 349 PRO B C 1
ATOM 6579 O O . PRO B 1 349 ? -4.457 -9.336 -5.078 1 98.12 349 PRO B O 1
ATOM 6582 N N . THR B 1 350 ? -3.027 -7.816 -6.059 1 97.06 350 THR B N 1
ATOM 6583 C CA . THR B 1 350 ? -1.871 -8.523 -5.516 1 97.06 350 THR B CA 1
ATOM 6584 C C . THR B 1 350 ? -0.99 -7.574 -4.707 1 97.06 350 THR B C 1
ATOM 6586 O O . THR B 1 350 ? -0.383 -7.98 -3.715 1 97.06 350 THR B O 1
ATOM 6589 N N . THR B 1 351 ? -0.836 -6.34 -5.176 1 96.69 351 THR B N 1
ATOM 6590 C CA . THR B 1 351 ? -0.058 -5.367 -4.418 1 96.69 351 THR B CA 1
ATOM 6591 C C . THR B 1 351 ? -0.779 -4.023 -4.367 1 96.69 351 THR B C 1
ATOM 6593 O O . THR B 1 351 ? -1.439 -3.629 -5.328 1 96.69 351 THR B O 1
ATOM 6596 N N . VAL B 1 352 ? -0.605 -3.359 -3.262 1 97.94 352 VAL B N 1
ATOM 6597 C CA . VAL B 1 352 ? -1.186 -2.031 -3.086 1 97.94 352 VAL B CA 1
ATOM 6598 C C . VAL B 1 352 ? -0.205 -1.134 -2.334 1 97.94 352 VAL B C 1
ATOM 6600 O O . VAL B 1 352 ? 0.496 -1.592 -1.43 1 97.94 352 VAL B O 1
ATOM 6603 N N . SER B 1 353 ? -0.15 0.075 -2.771 1 96.56 353 SER B N 1
ATOM 6604 C CA . SER B 1 353 ? 0.718 1.037 -2.102 1 96.56 353 SER B CA 1
ATOM 6605 C C . SER B 1 353 ? 0.19 2.459 -2.256 1 96.56 353 SER B C 1
ATOM 6607 O O . SER B 1 353 ? -0.372 2.809 -3.297 1 96.56 353 SER B O 1
ATOM 6609 N N . GLY B 1 354 ? 0.3 3.203 -1.234 1 95.38 354 GLY B N 1
ATOM 6610 C CA . GLY B 1 354 ? -0.071 4.609 -1.228 1 95.38 354 GLY B CA 1
ATOM 6611 C C . GLY B 1 354 ? 0.247 5.305 0.083 1 95.38 354 GLY B C 1
ATOM 6612 O O . GLY B 1 354 ? 0.102 4.715 1.155 1 95.38 354 GLY B O 1
ATOM 6613 N N . GLY B 1 355 ? 0.748 6.605 -0.073 1 93.06 355 GLY B N 1
ATOM 6614 C CA . GLY B 1 355 ? 1.021 7.406 1.11 1 93.06 355 GLY B CA 1
ATOM 6615 C C . GLY B 1 355 ? 2.41 7.18 1.676 1 93.06 355 GLY B C 1
ATOM 6616 O O . GLY B 1 355 ? 2.971 6.09 1.543 1 93.06 355 GLY B O 1
ATOM 6617 N N . VAL B 1 356 ? 2.908 8.203 2.336 1 89.38 356 VAL B N 1
ATOM 6618 C CA . VAL B 1 356 ? 4.27 8.141 2.859 1 89.38 356 VAL B CA 1
ATOM 6619 C C . VAL B 1 356 ? 4.262 8.453 4.355 1 89.38 356 VAL B C 1
ATOM 6621 O O . VAL B 1 356 ? 5.141 8 5.094 1 89.38 356 VAL B O 1
ATOM 6624 N N . LYS B 1 357 ? 3.273 9.234 4.746 1 91.56 357 LYS B N 1
ATOM 6625 C CA . LYS B 1 357 ? 3.256 9.695 6.133 1 91.56 357 LYS B CA 1
ATOM 6626 C C . LYS B 1 357 ? 1.841 9.672 6.703 1 91.56 357 LYS B C 1
ATOM 6628 O O . LYS B 1 357 ? 0.868 9.875 5.973 1 91.56 357 LYS B O 1
ATOM 6633 N N . SER B 1 358 ? 1.756 9.523 8.008 1 90.44 358 SER B N 1
ATOM 6634 C CA . SER B 1 358 ? 0.487 9.273 8.68 1 90.44 358 SER B CA 1
ATOM 6635 C C . SER B 1 358 ? -0.397 10.516 8.688 1 90.44 358 SER B C 1
ATOM 6637 O O . SER B 1 358 ? -1.62 10.414 8.805 1 90.44 358 SER B O 1
ATOM 6639 N N . ASN B 1 359 ? 0.115 11.68 8.602 1 91.88 359 ASN B N 1
ATOM 6640 C CA . ASN B 1 359 ? -0.713 12.883 8.688 1 91.88 359 ASN B CA 1
ATOM 6641 C C . ASN B 1 359 ? -0.816 13.586 7.34 1 91.88 359 ASN B C 1
ATOM 6643 O O . ASN B 1 359 ? -1.114 14.781 7.281 1 91.88 359 ASN B O 1
ATOM 6647 N N . GLN B 1 360 ? -0.604 12.906 6.336 1 92.62 360 GLN B N 1
ATOM 6648 C CA . GLN B 1 360 ? -0.703 13.438 4.984 1 92.62 360 GLN B CA 1
ATOM 6649 C C . GLN B 1 360 ? -1.486 12.492 4.078 1 92.62 360 GLN B C 1
ATOM 6651 O O . GLN B 1 360 ? -1.144 11.312 3.955 1 92.62 360 GLN B O 1
ATOM 6656 N N . VAL B 1 361 ? -2.516 13.023 3.457 1 94.19 361 VAL B N 1
ATOM 6657 C CA . VAL B 1 361 ? -3.279 12.266 2.467 1 94.19 361 VAL B CA 1
ATOM 6658 C C . VAL B 1 361 ? -2.553 12.297 1.124 1 94.19 361 VAL B C 1
ATOM 6660 O O . VAL B 1 361 ? -2.188 13.359 0.631 1 94.19 361 VAL B O 1
ATOM 6663 N N . PRO B 1 362 ? -2.277 11.156 0.542 1 93.19 362 PRO B N 1
ATOM 6664 C CA . PRO B 1 362 ? -1.551 11.156 -0.73 1 93.19 362 PRO B CA 1
ATOM 6665 C C . PRO B 1 362 ? -2.412 11.625 -1.901 1 93.19 362 PRO B C 1
ATOM 6667 O O . PRO B 1 362 ? -3.631 11.43 -1.892 1 93.19 362 PRO B O 1
ATOM 6670 N N . ALA B 1 363 ? -1.74 12.203 -2.877 1 91.69 363 ALA B N 1
ATOM 6671 C CA . ALA B 1 363 ? -2.428 12.648 -4.09 1 91.69 363 ALA B CA 1
ATOM 6672 C C . ALA B 1 363 ? -2.607 11.492 -5.066 1 91.69 363 ALA B C 1
ATOM 6674 O O . ALA B 1 363 ? -3.328 11.617 -6.062 1 91.69 363 ALA B O 1
ATOM 6675 N N . SER B 1 364 ? -1.962 10.375 -4.781 1 93.56 364 SER B N 1
ATOM 6676 C CA . SER B 1 364 ? -2.061 9.211 -5.652 1 93.56 364 SER B CA 1
ATOM 6677 C C . SER B 1 364 ? -1.807 7.918 -4.883 1 93.56 364 SER B C 1
ATOM 6679 O O . SER B 1 364 ? -1.173 7.934 -3.826 1 93.56 364 SER B O 1
ATOM 6681 N N . ALA B 1 365 ? -2.33 6.836 -5.316 1 95.56 365 ALA B N 1
ATOM 6682 C CA . ALA B 1 365 ? -2.109 5.48 -4.82 1 95.56 365 ALA B CA 1
ATOM 6683 C C . ALA B 1 365 ? -2.166 4.465 -5.957 1 95.56 365 ALA B C 1
ATOM 6685 O O . ALA B 1 365 ? -2.686 4.758 -7.035 1 95.56 365 ALA B O 1
ATOM 6686 N N . GLU B 1 366 ? -1.579 3.281 -5.715 1 97.12 366 GLU B N 1
ATOM 6687 C CA . GLU B 1 366 ? -1.447 2.322 -6.809 1 97.12 366 GLU B CA 1
ATOM 6688 C C . GLU B 1 366 ? -1.88 0.925 -6.371 1 97.12 366 GLU B C 1
ATOM 6690 O O . GLU B 1 366 ? -1.571 0.495 -5.258 1 97.12 366 GLU B O 1
ATOM 6695 N N . LEU B 1 367 ? -2.594 0.264 -7.262 1 98.19 367 LEU B N 1
ATOM 6696 C CA . LEU B 1 367 ? -3.025 -1.124 -7.133 1 98.19 367 LEU B CA 1
ATOM 6697 C C . LEU B 1 367 ? -2.547 -1.954 -8.32 1 98.19 367 LEU B C 1
ATOM 6699 O O . LEU B 1 367 ? -2.803 -1.601 -9.477 1 98.19 367 LEU B O 1
ATOM 6703 N N . LYS B 1 368 ? -1.81 -2.988 -8.031 1 97.62 368 LYS B N 1
ATOM 6704 C CA . LYS B 1 368 ? -1.461 -3.939 -9.086 1 97.62 368 LYS B CA 1
ATOM 6705 C C . LYS B 1 368 ? -2.42 -5.125 -9.094 1 97.62 368 LYS B C 1
ATOM 6707 O O . LYS B 1 368 ? -2.811 -5.621 -8.031 1 97.62 368 LYS B O 1
ATOM 6712 N N . VAL B 1 369 ? -2.791 -5.477 -10.258 1 97.75 369 VAL B N 1
ATOM 6713 C CA . VAL B 1 369 ? -3.762 -6.543 -10.484 1 97.75 369 VAL B CA 1
ATOM 6714 C C . VAL B 1 369 ? -3.188 -7.57 -11.453 1 97.75 369 VAL B C 1
ATOM 6716 O O . VAL B 1 369 ? -2.791 -7.223 -12.57 1 97.75 369 VAL B O 1
ATOM 6719 N N . ASP B 1 370 ? -3.16 -8.812 -10.969 1 96.81 370 ASP B N 1
ATOM 6720 C CA . ASP B 1 370 ? -2.744 -9.906 -11.836 1 96.81 370 ASP B CA 1
ATOM 6721 C C . ASP B 1 370 ? -3.924 -10.445 -12.648 1 96.81 370 ASP B C 1
ATOM 6723 O O . ASP B 1 370 ? -4.941 -10.844 -12.078 1 96.81 370 ASP B O 1
ATOM 6727 N N . CYS B 1 371 ? -3.721 -10.492 -13.953 1 97.06 371 CYS B N 1
ATOM 6728 C CA . CYS B 1 371 ? -4.824 -10.906 -14.812 1 97.06 371 CYS B CA 1
ATOM 6729 C C . CYS B 1 371 ? -4.457 -12.156 -15.609 1 97.06 371 CYS B C 1
ATOM 6731 O O . CYS B 1 371 ? -3.342 -12.266 -16.125 1 97.06 371 CYS B O 1
ATOM 6733 N N . ARG B 1 372 ? -5.355 -13.055 -15.609 1 96.81 372 ARG B N 1
ATOM 6734 C CA . ARG B 1 372 ? -5.273 -14.227 -16.484 1 96.81 372 ARG B CA 1
ATOM 6735 C C . ARG B 1 372 ? -6.32 -14.164 -17.578 1 96.81 372 ARG B C 1
ATOM 6737 O O . ARG B 1 372 ? -7.504 -13.945 -17.312 1 96.81 372 ARG B O 1
ATOM 6744 N N . VAL B 1 373 ? -5.852 -14.375 -18.781 1 95.94 373 VAL B N 1
ATOM 6745 C CA . VAL B 1 373 ? -6.66 -14.102 -19.969 1 95.94 373 VAL B CA 1
ATOM 6746 C C . VAL B 1 373 ? -7.074 -15.414 -20.625 1 95.94 373 VAL B C 1
ATOM 6748 O O . VAL B 1 373 ? -6.219 -16.219 -21 1 95.94 373 VAL B O 1
ATOM 6751 N N . LEU B 1 374 ? -8.328 -15.602 -20.797 1 95.88 374 LEU B N 1
ATOM 6752 C CA . LEU B 1 374 ? -8.844 -16.781 -21.484 1 95.88 374 LEU B CA 1
ATOM 6753 C C . LEU B 1 374 ? -8.375 -16.797 -22.938 1 95.88 374 LEU B C 1
ATOM 6755 O O . LEU B 1 374 ? -8.203 -15.75 -23.562 1 95.88 374 LEU B O 1
ATOM 6759 N N . PRO B 1 375 ? -8.195 -18.094 -23.469 1 93.31 375 PRO B N 1
ATOM 6760 C CA . PRO B 1 375 ? -7.922 -18.156 -24.906 1 93.31 375 PRO B CA 1
ATOM 6761 C C . PRO B 1 375 ? -8.984 -17.453 -25.75 1 93.31 375 PRO B C 1
ATOM 6763 O O . PRO B 1 375 ? -10.18 -17.578 -25.469 1 93.31 375 PRO B O 1
ATOM 6766 N N . GLY B 1 376 ? -8.484 -16.672 -26.703 1 92.12 376 GLY B N 1
ATOM 6767 C CA . GLY B 1 376 ? -9.406 -15.961 -27.578 1 92.12 376 GLY B CA 1
ATOM 6768 C C . GLY B 1 376 ? -9.68 -14.539 -27.125 1 92.12 376 GLY B C 1
ATOM 6769 O O . GLY B 1 376 ? -10.281 -13.75 -27.859 1 92.12 376 GLY B O 1
ATOM 6770 N N . PHE B 1 377 ? -9.234 -14.203 -25.938 1 94.44 377 PHE B N 1
ATOM 6771 C CA . PHE B 1 377 ? -9.422 -12.852 -25.422 1 94.44 377 PHE B CA 1
ATOM 6772 C C . PHE B 1 377 ? -8.109 -12.078 -25.438 1 94.44 377 PHE B C 1
ATOM 6774 O O . PHE B 1 377 ? -7.035 -12.68 -25.438 1 94.44 377 PHE B O 1
ATOM 6781 N N . THR B 1 378 ? -8.25 -10.758 -25.422 1 94.25 378 THR B N 1
ATOM 6782 C CA . THR B 1 378 ? -7.078 -9.883 -25.422 1 94.25 378 THR B CA 1
ATOM 6783 C C . THR B 1 378 ? -6.945 -9.156 -24.094 1 94.25 378 THR B C 1
ATOM 6785 O O . THR B 1 378 ? -7.855 -9.195 -23.25 1 94.25 378 THR B O 1
ATOM 6788 N N . VAL B 1 379 ? -5.84 -8.516 -24.016 1 95.06 379 VAL B N 1
ATOM 6789 C CA . VAL B 1 379 ? -5.598 -7.691 -22.828 1 95.06 379 VAL B CA 1
ATOM 6790 C C . VAL B 1 379 ? -6.633 -6.574 -22.766 1 95.06 379 VAL B C 1
ATOM 6792 O O . VAL B 1 379 ? -7.156 -6.277 -21.688 1 95.06 379 VAL B O 1
ATOM 6795 N N . ASP B 1 380 ? -6.945 -5.98 -23.828 1 95.69 380 ASP B N 1
ATOM 6796 C CA . ASP B 1 380 ? -7.926 -4.898 -23.859 1 95.69 380 ASP B CA 1
ATOM 6797 C C . ASP B 1 380 ? -9.305 -5.387 -23.422 1 95.69 380 ASP B C 1
ATOM 6799 O O . ASP B 1 380 ? -10.047 -4.648 -22.766 1 95.69 380 ASP B O 1
ATOM 6803 N N . ASP B 1 381 ? -9.617 -6.617 -23.766 1 96.06 381 ASP B N 1
ATOM 6804 C CA . ASP B 1 381 ? -10.883 -7.191 -23.312 1 96.06 381 ASP B CA 1
ATOM 6805 C C . ASP B 1 381 ? -10.938 -7.258 -21.797 1 96.06 381 ASP B C 1
ATOM 6807 O O . ASP B 1 381 ? -11.953 -6.91 -21.188 1 96.06 381 ASP B O 1
ATOM 6811 N N . VAL B 1 382 ? -9.875 -7.688 -21.219 1 96.88 382 VAL B N 1
ATOM 6812 C CA . VAL B 1 382 ? -9.82 -7.844 -19.766 1 96.88 382 VAL B CA 1
ATOM 6813 C C . VAL B 1 382 ? -9.906 -6.477 -19.094 1 96.88 382 VAL B C 1
ATOM 6815 O O . VAL B 1 382 ? -10.609 -6.316 -18.094 1 96.88 382 VAL B O 1
ATOM 6818 N N . ILE B 1 383 ? -9.25 -5.477 -19.625 1 97.19 383 ILE B N 1
ATOM 6819 C CA . ILE B 1 383 ? -9.273 -4.121 -19.078 1 97.19 383 ILE B CA 1
ATOM 6820 C C . ILE B 1 383 ? -10.703 -3.58 -19.125 1 97.19 383 ILE B C 1
ATOM 6822 O O . ILE B 1 383 ? -11.18 -2.988 -18.141 1 97.19 383 ILE B O 1
ATOM 6826 N N . ASP B 1 384 ? -11.375 -3.822 -20.188 1 97.62 384 ASP B N 1
ATOM 6827 C CA . ASP B 1 384 ? -12.766 -3.385 -20.297 1 97.62 384 ASP B CA 1
ATOM 6828 C C . ASP B 1 384 ? -13.648 -4.066 -19.266 1 97.62 384 ASP B C 1
ATOM 6830 O O . ASP B 1 384 ? -14.539 -3.439 -18.688 1 97.62 384 ASP B O 1
ATOM 6834 N N . GLU B 1 385 ? -13.414 -5.316 -19.094 1 98.12 385 GLU B N 1
ATOM 6835 C CA . GLU B 1 385 ? -14.188 -6.047 -18.094 1 98.12 385 GLU B CA 1
ATOM 6836 C C . GLU B 1 385 ? -13.914 -5.512 -16.688 1 98.12 385 GLU B C 1
ATOM 6838 O O . GLU B 1 385 ? -14.836 -5.406 -15.875 1 98.12 385 GLU B O 1
ATOM 6843 N N . ILE B 1 386 ? -12.664 -5.191 -16.406 1 98.31 386 ILE B N 1
ATOM 6844 C CA . ILE B 1 386 ? -12.289 -4.629 -15.117 1 98.31 386 ILE B CA 1
ATOM 6845 C C . ILE B 1 386 ? -13.016 -3.303 -14.898 1 98.31 386 ILE B C 1
ATOM 6847 O O . ILE B 1 386 ? -13.609 -3.074 -13.844 1 98.31 386 ILE B O 1
ATOM 6851 N N . LYS B 1 387 ? -12.992 -2.441 -15.93 1 98 387 LYS B N 1
ATOM 6852 C CA . LYS B 1 387 ? -13.672 -1.153 -15.844 1 98 387 LYS B CA 1
ATOM 6853 C C . LYS B 1 387 ? -15.164 -1.34 -15.562 1 98 387 LYS B C 1
ATOM 6855 O O . LYS B 1 387 ? -15.75 -0.589 -14.789 1 98 387 LYS B O 1
ATOM 6860 N N . GLY B 1 388 ? -15.703 -2.328 -16.172 1 97.56 388 GLY B N 1
ATOM 6861 C CA . GLY B 1 388 ? -17.109 -2.629 -15.953 1 97.56 388 GLY B CA 1
ATOM 6862 C C . GLY B 1 388 ? -17.422 -3.047 -14.531 1 97.56 388 GLY B C 1
ATOM 6863 O O . GLY B 1 388 ? -18.391 -2.572 -13.93 1 97.56 388 GLY B O 1
ATOM 6864 N N . VAL B 1 389 ? -16.625 -3.885 -13.977 1 97.31 389 VAL B N 1
ATOM 6865 C CA . VAL B 1 389 ? -16.844 -4.43 -12.641 1 97.31 389 VAL B CA 1
ATOM 6866 C C . VAL B 1 389 ? -16.609 -3.342 -11.594 1 97.31 389 VAL B C 1
ATOM 6868 O O . VAL B 1 389 ? -17.344 -3.252 -10.609 1 97.31 389 VAL B O 1
ATOM 6871 N N . VAL B 1 390 ? -15.602 -2.504 -11.789 1 97.31 390 VAL B N 1
ATOM 6872 C CA . VAL B 1 390 ? -15.266 -1.449 -10.844 1 97.31 390 VAL B CA 1
ATOM 6873 C C . VAL B 1 390 ? -16.25 -0.285 -10.992 1 97.31 390 VAL B C 1
ATOM 6875 O O . VAL B 1 390 ? -16.641 0.336 -10.008 1 97.31 390 VAL B O 1
ATOM 6878 N N . GLY B 1 391 ? -16.688 -0.009 -12.125 1 95.94 391 GLY B N 1
ATOM 6879 C CA . GLY B 1 391 ? -17.5 1.128 -12.516 1 95.94 391 GLY B CA 1
ATOM 6880 C C . GLY B 1 391 ? -16.828 2.029 -13.531 1 95.94 391 GLY B C 1
ATOM 6881 O O . GLY B 1 391 ? -15.938 2.812 -13.188 1 95.94 391 GLY B O 1
ATOM 6882 N N . ASN B 1 392 ? -17.312 2.023 -14.703 1 92.25 392 ASN B N 1
ATOM 6883 C CA . ASN B 1 392 ? -16.719 2.748 -15.82 1 92.25 392 ASN B CA 1
ATOM 6884 C C . ASN B 1 392 ? -16.594 4.238 -15.523 1 92.25 392 ASN B C 1
ATOM 6886 O O . ASN B 1 392 ? -15.641 4.887 -15.953 1 92.25 392 ASN B O 1
ATOM 6890 N N . GLY B 1 393 ? -17.453 4.758 -14.773 1 92.25 393 GLY B N 1
ATOM 6891 C CA . GLY B 1 393 ? -17.531 6.184 -14.516 1 92.25 393 GLY B CA 1
ATOM 6892 C C . GLY B 1 393 ? -16.391 6.707 -13.656 1 92.25 393 GLY B C 1
ATOM 6893 O O . GLY B 1 393 ? -16.188 7.918 -13.57 1 92.25 393 GLY B O 1
ATOM 6894 N N . TYR B 1 394 ? -15.641 5.789 -13.094 1 94.25 394 TYR B N 1
ATOM 6895 C CA . TYR B 1 394 ? -14.555 6.219 -12.219 1 94.25 394 TYR B CA 1
ATOM 6896 C C . TYR B 1 394 ? -13.258 6.383 -13 1 94.25 394 TYR B C 1
ATOM 6898 O O . TYR B 1 394 ? -12.289 6.961 -12.5 1 94.25 394 TYR B O 1
ATOM 6906 N N . PHE B 1 395 ? -13.203 5.891 -14.195 1 95.19 395 PHE B N 1
ATOM 6907 C CA . PHE B 1 395 ? -11.945 5.859 -14.93 1 95.19 395 PHE B CA 1
ATOM 6908 C C . PHE B 1 395 ? -11.82 7.07 -15.844 1 95.19 395 PHE B C 1
ATOM 6910 O O . PHE B 1 395 ? -12.789 7.461 -16.5 1 95.19 395 PHE B O 1
ATOM 6917 N N . ASP B 1 396 ? -10.594 7.684 -15.812 1 88.56 396 ASP B N 1
ATOM 6918 C CA . ASP B 1 396 ? -10.117 8.711 -16.734 1 88.56 396 ASP B CA 1
ATOM 6919 C C . ASP B 1 396 ? -11.039 9.93 -16.719 1 88.56 396 ASP B C 1
ATOM 6921 O O . ASP B 1 396 ? -11.375 10.484 -17.766 1 88.56 396 ASP B O 1
ATOM 6925 N N . ARG B 1 397 ? -11.5 10.195 -15.508 1 88.81 397 ARG B N 1
ATOM 6926 C CA . ARG B 1 397 ? -12.242 11.438 -15.305 1 88.81 397 ARG B CA 1
ATOM 6927 C C . ARG B 1 397 ? -11.289 12.602 -15.023 1 88.81 397 ARG B C 1
ATOM 6929 O O . ARG B 1 397 ? -10.195 12.398 -14.5 1 88.81 397 ARG B O 1
ATOM 6936 N N . ASP B 1 398 ? -11.758 13.758 -15.344 1 85.69 398 ASP B N 1
ATOM 6937 C CA . ASP B 1 398 ? -10.969 14.961 -15.117 1 85.69 398 ASP B CA 1
ATOM 6938 C C . ASP B 1 398 ? -10.992 15.359 -13.641 1 85.69 398 ASP B C 1
ATOM 6940 O O . ASP B 1 398 ? -9.984 15.805 -13.094 1 85.69 398 ASP B O 1
ATOM 6944 N N . GLU B 1 399 ? -12.023 15.125 -13.031 1 87.25 399 GLU B N 1
ATOM 6945 C CA . GLU B 1 399 ? -12.188 15.531 -11.641 1 87.25 399 GLU B CA 1
ATOM 6946 C C . GLU B 1 399 ? -11.75 14.422 -10.688 1 87.25 399 GLU B C 1
ATOM 6948 O O . GLU B 1 399 ? -11.992 13.242 -10.938 1 87.25 399 GLU B O 1
ATOM 6953 N N . ALA B 1 400 ? -11.086 14.844 -9.617 1 84.81 400 ALA B N 1
ATOM 6954 C CA . ALA B 1 400 ? -10.742 13.891 -8.562 1 84.81 400 ALA B CA 1
ATOM 6955 C C . ALA B 1 400 ? -11.969 13.539 -7.719 1 84.81 400 ALA B C 1
ATOM 6957 O O . ALA B 1 400 ? -12.875 14.352 -7.562 1 84.81 400 ALA B O 1
ATOM 6958 N N . PRO B 1 401 ? -12.094 12.305 -7.246 1 89.62 401 PRO B N 1
ATOM 6959 C CA . PRO B 1 401 ? -11.102 11.242 -7.465 1 89.62 401 PRO B CA 1
ATOM 6960 C C . PRO B 1 401 ? -11.297 10.523 -8.797 1 89.62 401 PRO B C 1
ATOM 6962 O O . PRO B 1 401 ? -12.391 10.547 -9.359 1 89.62 401 PRO B O 1
ATOM 6965 N N . SER B 1 402 ? -10.172 10.016 -9.289 1 93.06 402 SER B N 1
ATOM 6966 C CA . SER B 1 402 ? -10.234 9.297 -10.555 1 93.06 402 SER B CA 1
ATOM 6967 C C . SER B 1 402 ? -9.297 8.094 -10.555 1 93.06 402 SER B C 1
ATOM 6969 O O . SER B 1 402 ? -8.398 7.996 -9.711 1 93.06 402 SER B O 1
ATOM 6971 N N . LEU B 1 403 ? -9.656 7.168 -11.469 1 97.25 403 LEU B N 1
ATOM 6972 C CA . LEU B 1 403 ? -8.828 5.98 -11.68 1 97.25 403 LEU B CA 1
ATOM 6973 C C . LEU B 1 403 ? -8.242 5.969 -13.086 1 97.25 403 LEU B C 1
ATOM 6975 O O . LEU B 1 403 ? -8.836 6.523 -14.016 1 97.25 403 LEU B O 1
ATOM 6979 N N . HIS B 1 404 ? -7.074 5.457 -13.156 1 96.75 404 HIS B N 1
ATOM 6980 C CA . HIS B 1 404 ? -6.418 5.152 -14.422 1 96.75 404 HIS B CA 1
ATOM 6981 C C . HIS B 1 404 ? -5.879 3.727 -14.43 1 96.75 404 HIS B C 1
ATOM 6983 O O . HIS B 1 404 ? -5.34 3.254 -13.43 1 96.75 404 HIS B O 1
ATOM 6989 N N . ILE B 1 405 ? -6.125 3.059 -15.57 1 97.12 405 ILE B N 1
ATOM 6990 C CA . ILE B 1 405 ? -5.691 1.668 -15.672 1 97.12 405 ILE B CA 1
ATOM 6991 C C . ILE B 1 405 ? -4.746 1.509 -16.859 1 97.12 405 ILE B C 1
ATOM 6993 O O . ILE B 1 405 ? -4.996 2.053 -17.938 1 97.12 405 ILE B O 1
ATOM 6997 N N . GLU B 1 406 ? -3.592 0.793 -16.609 1 95.12 406 GLU B N 1
ATOM 6998 C CA . GLU B 1 406 ? -2.615 0.544 -17.672 1 95.12 406 GLU B CA 1
ATOM 6999 C C . GLU B 1 406 ? -2.035 -0.863 -17.562 1 95.12 406 GLU B C 1
ATOM 7001 O O . GLU B 1 406 ? -1.775 -1.353 -16.469 1 95.12 406 GLU B O 1
ATOM 7006 N N . ALA B 1 407 ? -1.829 -1.46 -18.766 1 93.88 407 ALA B N 1
ATOM 7007 C CA . ALA B 1 407 ? -1.122 -2.736 -18.828 1 93.88 407 ALA B CA 1
ATOM 7008 C C . ALA B 1 407 ? 0.386 -2.533 -18.719 1 93.88 407 ALA B C 1
ATOM 7010 O O . ALA B 1 407 ? 0.945 -1.638 -19.359 1 93.88 407 ALA B O 1
ATOM 7011 N N . ASN B 1 408 ? 1.097 -3.213 -17.844 1 84.12 408 ASN B N 1
ATOM 7012 C CA . ASN B 1 408 ? 2.521 -3.023 -17.594 1 84.12 408 ASN B CA 1
ATOM 7013 C C . ASN B 1 408 ? 3.367 -3.582 -18.734 1 84.12 408 ASN B C 1
ATOM 7015 O O . ASN B 1 408 ? 4.449 -3.066 -19.031 1 84.12 408 ASN B O 1
ATOM 7019 N N . GLU B 1 409 ? 3.121 -4.648 -19.188 1 76.38 409 GLU B N 1
ATOM 7020 C CA . GLU B 1 409 ? 3.859 -5.258 -20.297 1 76.38 409 GLU B CA 1
ATOM 7021 C C . GLU B 1 409 ? 2.912 -5.895 -21.312 1 76.38 409 GLU B C 1
ATOM 7023 O O . GLU B 1 409 ? 1.701 -5.945 -21.078 1 76.38 409 GLU B O 1
ATOM 7028 N N . CYS B 1 410 ? 3.617 -6.188 -22.359 1 71.38 410 CYS B N 1
ATOM 7029 C CA . CYS B 1 410 ? 2.857 -6.969 -23.328 1 71.38 410 CYS B CA 1
ATOM 7030 C C . CYS B 1 410 ? 2.441 -8.312 -22.75 1 71.38 410 CYS B C 1
ATOM 7032 O O . CYS B 1 410 ? 3.254 -9 -22.125 1 71.38 410 CYS B O 1
ATOM 7034 N N . GLY B 1 411 ? 1.284 -8.562 -22.688 1 75.88 411 GLY B N 1
ATOM 7035 C CA . GLY B 1 411 ? 0.726 -9.797 -22.172 1 75.88 411 GLY B CA 1
ATOM 7036 C C . GLY B 1 411 ? 1.319 -11.039 -22.797 1 75.88 411 GLY B C 1
ATOM 7037 O O . GLY B 1 411 ? 1.836 -10.984 -23.922 1 75.88 411 GLY B O 1
ATOM 7038 N N . GLN B 1 412 ? 1.409 -12.102 -22.016 1 82.81 412 GLN B N 1
ATOM 7039 C CA . GLN B 1 412 ? 1.775 -13.414 -22.531 1 82.81 412 GLN B CA 1
ATOM 7040 C C . GLN B 1 412 ? 0.561 -14.133 -23.125 1 82.81 412 GLN B C 1
ATOM 7042 O O . GLN B 1 412 ? -0.483 -14.227 -22.469 1 82.81 412 GLN B O 1
ATOM 7047 N N . PRO B 1 413 ? 0.743 -14.602 -24.281 1 85.06 413 PRO B N 1
ATOM 7048 C CA . PRO B 1 413 ? -0.393 -15.281 -24.906 1 85.06 413 PRO B CA 1
ATOM 7049 C C . PRO B 1 413 ? -0.708 -16.625 -24.25 1 85.06 413 PRO B C 1
ATOM 7051 O O . PRO B 1 413 ? 0.141 -17.188 -23.562 1 85.06 413 PRO B O 1
ATOM 7054 N N . ALA B 1 414 ? -1.864 -17.125 -24.516 1 85.94 414 ALA B N 1
ATOM 7055 C CA . ALA B 1 414 ? -2.285 -18.438 -24.047 1 85.94 414 ALA B CA 1
ATOM 7056 C C . ALA B 1 414 ? -1.581 -19.547 -24.844 1 85.94 414 ALA B C 1
ATOM 7058 O O . ALA B 1 414 ? -1.121 -19.312 -25.969 1 85.94 414 ALA B O 1
ATOM 7059 N N . LEU B 1 415 ? -1.355 -20.641 -24.156 1 88.56 415 LEU B N 1
ATOM 7060 C CA . LEU B 1 415 ? -0.948 -21.891 -24.797 1 88.56 415 LEU B CA 1
ATOM 7061 C C . LEU B 1 415 ? -2.146 -22.812 -25.016 1 88.56 415 LEU B C 1
ATOM 7063 O O . LEU B 1 415 ? -2.898 -23.078 -24.078 1 88.56 415 LEU B O 1
ATOM 7067 N N . CYS B 1 416 ? -2.367 -23.219 -26.281 1 91 416 CYS B N 1
ATOM 7068 C CA . CYS B 1 416 ? -3.514 -24.062 -26.594 1 91 416 CYS B CA 1
ATOM 7069 C C . CYS B 1 416 ? -3.09 -25.266 -27.422 1 91 416 CYS B C 1
ATOM 7071 O O . CYS B 1 416 ? -2.902 -25.156 -28.641 1 91 416 CYS B O 1
ATOM 7073 N N . GLN B 1 417 ? -2.928 -26.344 -26.766 1 91.56 417 GLN B N 1
ATOM 7074 C CA . GLN B 1 417 ? -2.699 -27.609 -27.469 1 91.56 417 GLN B CA 1
ATOM 7075 C C . GLN B 1 417 ? -3.984 -28.422 -27.562 1 91.56 417 GLN B C 1
ATOM 7077 O O . GLN B 1 417 ? -4.84 -28.344 -26.672 1 91.56 417 GLN B O 1
ATOM 7082 N N . ASP B 1 418 ? -4.145 -29.125 -28.641 1 88.25 418 ASP B N 1
ATOM 7083 C CA . ASP B 1 418 ? -5.352 -29.891 -28.922 1 88.25 418 ASP B CA 1
ATOM 7084 C C . ASP B 1 418 ? -5.25 -31.312 -28.359 1 88.25 418 ASP B C 1
ATOM 7086 O O . ASP B 1 418 ? -4.395 -32.094 -28.781 1 88.25 418 ASP B O 1
ATOM 7090 N N . PRO B 1 419 ? -6.168 -31.594 -27.484 1 86.62 419 PRO B N 1
ATOM 7091 C CA . PRO B 1 419 ? -6.113 -32.938 -26.922 1 86.62 419 PRO B CA 1
ATOM 7092 C C . PRO B 1 419 ? -6.391 -34.031 -27.953 1 86.62 419 PRO B C 1
ATOM 7094 O O . PRO B 1 419 ? -6.094 -35.219 -27.719 1 86.62 419 PRO B O 1
ATOM 7097 N N . SER B 1 420 ? -6.879 -33.656 -29.062 1 86.94 420 SER B N 1
ATOM 7098 C CA . SER B 1 420 ? -7.184 -34.625 -30.109 1 86.94 420 SER B CA 1
ATOM 7099 C C . SER B 1 420 ? -5.977 -34.875 -31.016 1 86.94 420 SER B C 1
ATOM 7101 O O . SER B 1 420 ? -5.977 -35.812 -31.828 1 86.94 420 SER B O 1
ATOM 7103 N N . ASP B 1 421 ? -4.965 -34.094 -30.828 1 92.12 421 ASP B N 1
ATOM 7104 C CA . ASP B 1 421 ? -3.715 -34.344 -31.531 1 92.12 421 ASP B CA 1
ATOM 7105 C C . ASP B 1 421 ? -3.189 -35.75 -31.188 1 92.12 421 ASP B C 1
ATOM 7107 O O . ASP B 1 421 ? -3.059 -36.094 -30.016 1 92.12 421 ASP B O 1
ATOM 7111 N N . PRO B 1 422 ? -2.936 -36.531 -32.188 1 94.69 422 PRO B N 1
ATOM 7112 C CA . PRO B 1 422 ? -2.518 -37.906 -31.922 1 94.69 422 PRO B CA 1
ATOM 7113 C C . PRO B 1 422 ? -1.279 -38 -31.031 1 94.69 422 PRO B C 1
ATOM 7115 O O . PRO B 1 422 ? -1.146 -38.938 -30.234 1 94.69 422 PRO B O 1
ATOM 7118 N N . ARG B 1 423 ? -0.375 -37.094 -31.219 1 95.12 423 ARG B N 1
ATOM 7119 C CA . ARG B 1 423 ? 0.819 -37.094 -30.391 1 95.12 423 ARG B CA 1
ATOM 7120 C C . ARG B 1 423 ? 0.466 -36.812 -28.938 1 95.12 423 ARG B C 1
ATOM 7122 O O . ARG B 1 423 ? 0.982 -37.469 -28.031 1 95.12 423 ARG B O 1
ATOM 7129 N N . ILE B 1 424 ? -0.441 -35.906 -28.75 1 94.94 424 ILE B N 1
ATOM 7130 C CA . ILE B 1 424 ? -0.866 -35.562 -27.391 1 94.94 424 ILE B CA 1
ATOM 7131 C C . ILE B 1 424 ? -1.642 -36.719 -26.781 1 94.94 424 ILE B C 1
ATOM 7133 O O . ILE B 1 424 ? -1.43 -37.062 -25.609 1 94.94 424 ILE B O 1
ATOM 7137 N N . LYS B 1 425 ? -2.463 -37.312 -27.562 1 94.56 425 LYS B N 1
ATOM 7138 C CA . LYS B 1 425 ? -3.242 -38.438 -27.094 1 94.56 425 LYS B CA 1
ATOM 7139 C C . LYS B 1 425 ? -2.332 -39.562 -26.641 1 94.56 425 LYS B C 1
ATOM 7141 O O . LYS B 1 425 ? -2.594 -40.219 -25.625 1 94.56 425 LYS B O 1
ATOM 7146 N N . ALA B 1 426 ? -1.295 -39.781 -27.359 1 95.62 426 ALA B N 1
ATOM 7147 C CA . ALA B 1 426 ? -0.354 -40.844 -27.016 1 95.62 426 ALA B CA 1
ATOM 7148 C C . ALA B 1 426 ? 0.305 -40.594 -25.672 1 95.62 426 ALA B C 1
ATOM 7150 O O . ALA B 1 426 ? 0.474 -41.5 -24.859 1 95.62 426 ALA B O 1
ATOM 7151 N N . VAL B 1 427 ? 0.656 -39.375 -25.469 1 96.12 427 VAL B N 1
ATOM 7152 C CA . VAL B 1 427 ? 1.294 -39 -24.219 1 96.12 427 VAL B CA 1
ATOM 7153 C C . VAL B 1 427 ? 0.295 -39.125 -23.062 1 96.12 427 VAL B C 1
ATOM 7155 O O . VAL B 1 427 ? 0.624 -39.656 -22 1 96.12 427 VAL B O 1
ATOM 7158 N N . LEU B 1 428 ? -0.927 -38.719 -23.297 1 95.5 428 LEU B N 1
ATOM 7159 C CA . LEU B 1 428 ? -1.965 -38.781 -22.266 1 95.5 428 LEU B CA 1
ATOM 7160 C C . LEU B 1 428 ? -2.283 -40.219 -21.922 1 95.5 428 LEU B C 1
ATOM 7162 O O . LEU B 1 428 ? -2.451 -40.562 -20.75 1 95.5 428 LEU B O 1
ATOM 7166 N N . ASP B 1 429 ? -2.295 -41.031 -22.906 1 95.56 429 ASP B N 1
ATOM 7167 C CA . ASP B 1 429 ? -2.545 -42.438 -22.672 1 95.56 429 ASP B CA 1
ATOM 7168 C C . ASP B 1 429 ? -1.424 -43.062 -21.844 1 95.56 429 ASP B C 1
ATOM 7170 O O . ASP B 1 429 ? -1.682 -43.875 -20.953 1 95.56 429 ASP B O 1
ATOM 7174 N N . ALA B 1 430 ? -0.24 -42.688 -22.172 1 96.12 430 ALA B N 1
ATOM 7175 C CA . ALA B 1 430 ? 0.898 -43.188 -21.406 1 96.12 430 ALA B CA 1
ATOM 7176 C C . ALA B 1 430 ? 0.808 -42.75 -19.938 1 96.12 430 ALA B C 1
ATOM 7178 O O . ALA B 1 430 ? 1.046 -43.531 -19.031 1 96.12 430 ALA B O 1
ATOM 7179 N N . ILE B 1 431 ? 0.414 -41.5 -19.719 1 96.88 431 ILE B N 1
ATOM 7180 C CA . ILE B 1 431 ? 0.285 -40.938 -18.359 1 96.88 431 ILE B CA 1
ATOM 7181 C C . ILE B 1 431 ? -0.831 -41.688 -17.625 1 96.88 431 ILE B C 1
ATOM 7183 O O . ILE B 1 431 ? -0.666 -42.062 -16.453 1 96.88 431 ILE B O 1
ATOM 7187 N N . GLN B 1 432 ? -1.911 -41.906 -18.297 1 95.62 432 GLN B N 1
ATOM 7188 C CA . GLN B 1 432 ? -3.031 -42.656 -17.703 1 95.62 432 GLN B CA 1
ATOM 7189 C C . GLN B 1 432 ? -2.598 -44.031 -17.219 1 95.62 432 GLN B C 1
ATOM 7191 O O . GLN B 1 432 ? -2.914 -44.406 -16.094 1 95.62 432 GLN B O 1
ATOM 7196 N N . ASN B 1 433 ? -1.85 -44.656 -18.016 1 95.19 433 ASN B N 1
ATOM 7197 C CA . ASN B 1 433 ? -1.42 -46 -17.703 1 95.19 433 ASN B CA 1
ATOM 7198 C C . ASN B 1 433 ? -0.47 -46.031 -16.516 1 95.19 433 ASN B C 1
ATOM 7200 O O . ASN B 1 433 ? -0.601 -46.906 -15.625 1 95.19 433 ASN B O 1
ATOM 7204 N N . VAL B 1 434 ? 0.42 -45.125 -16.5 1 95.06 434 VAL B N 1
ATOM 7205 C CA . VAL B 1 434 ? 1.416 -45.125 -15.43 1 95.06 434 VAL B CA 1
ATOM 7206 C C . VAL B 1 434 ? 0.765 -44.75 -14.109 1 95.06 434 VAL B C 1
ATOM 7208 O O . VAL B 1 434 ? 1.073 -45.312 -13.062 1 95.06 434 VAL B O 1
ATOM 7211 N N . ILE B 1 435 ? -0.132 -43.781 -14.117 1 94.5 435 ILE B N 1
ATOM 7212 C CA . ILE B 1 435 ? -0.826 -43.375 -12.906 1 94.5 435 ILE B CA 1
ATOM 7213 C C . ILE B 1 435 ? -1.662 -44.531 -12.367 1 94.5 435 ILE B C 1
ATOM 7215 O O . ILE B 1 435 ? -1.615 -44.844 -11.172 1 94.5 435 ILE B O 1
ATOM 7219 N N . ASN B 1 436 ? -2.365 -45.156 -13.227 1 92.75 436 ASN B N 1
ATOM 7220 C CA . ASN B 1 436 ? -3.211 -46.25 -12.812 1 92.75 436 ASN B CA 1
ATOM 7221 C C . ASN B 1 436 ? -2.381 -47.469 -12.336 1 92.75 436 ASN B C 1
ATOM 7223 O O . ASN B 1 436 ? -2.818 -48.219 -11.484 1 92.75 436 ASN B O 1
ATOM 7227 N N . GLY B 1 437 ? -1.226 -47.594 -12.875 1 91.19 437 GLY B N 1
ATOM 7228 C CA . GLY B 1 437 ? -0.332 -48.656 -12.453 1 91.19 437 GLY B CA 1
ATOM 7229 C C . GLY B 1 437 ? 0.19 -48.469 -11.047 1 91.19 437 GLY B C 1
ATOM 7230 O O . GLY B 1 437 ? 0.33 -49.438 -10.297 1 91.19 437 GLY B O 1
ATOM 7231 N N . ARG B 1 438 ? 0.48 -47.25 -10.703 1 89.31 438 ARG B N 1
ATOM 7232 C CA . ARG B 1 438 ? 1.003 -46.938 -9.375 1 89.31 438 ARG B CA 1
ATOM 7233 C C . ARG B 1 438 ? -0.13 -46.719 -8.375 1 89.31 438 ARG B C 1
ATOM 7235 O O . ARG B 1 438 ? -0.023 -47.094 -7.207 1 89.31 438 ARG B O 1
ATOM 7242 N N . GLY B 1 439 ? -1.258 -46.25 -8.875 1 85.06 439 GLY B N 1
ATOM 7243 C CA . GLY B 1 439 ? -2.412 -45.938 -8.055 1 85.06 439 GLY B CA 1
ATOM 7244 C C . GLY B 1 439 ? -2.158 -44.781 -7.109 1 85.06 439 GLY B C 1
ATOM 7245 O O . GLY B 1 439 ? -1.024 -44.312 -6.984 1 85.06 439 GLY B O 1
ATOM 7246 N N . PRO B 1 440 ? -3.283 -44.406 -6.445 1 89.69 440 PRO B N 1
ATOM 7247 C CA . PRO B 1 440 ? -4.676 -44.812 -6.684 1 89.69 440 PRO B CA 1
ATOM 7248 C C . PRO B 1 440 ? -5.152 -44.438 -8.094 1 89.69 440 PRO B C 1
ATOM 7250 O O . PRO B 1 440 ? -4.773 -43.406 -8.633 1 89.69 440 PRO B O 1
ATOM 7253 N N . ALA B 1 441 ? -6 -45.312 -8.594 1 91.19 441 ALA B N 1
ATOM 7254 C CA . ALA B 1 441 ? -6.422 -45.188 -9.984 1 91.19 441 ALA B CA 1
ATOM 7255 C C . ALA B 1 441 ? -7.473 -44.094 -10.133 1 91.19 441 ALA B C 1
ATOM 7257 O O . ALA B 1 441 ? -8.281 -43.875 -9.227 1 91.19 441 ALA B O 1
ATOM 7258 N N . GLY B 1 442 ? -7.434 -43.406 -11.18 1 91.25 442 GLY B N 1
ATOM 7259 C CA . GLY B 1 442 ? -8.375 -42.375 -11.586 1 91.25 442 GLY B CA 1
ATOM 7260 C C . GLY B 1 442 ? -8.125 -41.844 -12.992 1 91.25 442 GLY B C 1
ATOM 7261 O O . GLY B 1 442 ? -7.031 -42 -13.531 1 91.25 442 GLY B O 1
ATOM 7262 N N . PRO B 1 443 ? -9.133 -41.375 -13.586 1 92.62 443 PRO B N 1
ATOM 7263 C CA . PRO B 1 443 ? -8.93 -40.844 -14.938 1 92.62 443 PRO B CA 1
ATOM 7264 C C . PRO B 1 443 ? -8.062 -39.562 -14.945 1 92.62 443 PRO B C 1
ATOM 7266 O O . PRO B 1 443 ? -8.07 -38.812 -13.977 1 92.62 443 PRO B O 1
ATOM 7269 N N . ILE B 1 444 ? -7.344 -39.406 -16.031 1 93.25 444 ILE B N 1
ATOM 7270 C CA . ILE B 1 444 ? -6.656 -38.125 -16.234 1 93.25 444 ILE B CA 1
ATOM 7271 C C . ILE B 1 444 ? -7.617 -37.125 -16.859 1 93.25 444 ILE B C 1
ATOM 7273 O O . ILE B 1 444 ? -8.531 -37.5 -17.594 1 93.25 444 ILE B O 1
ATOM 7277 N N . ILE B 1 445 ? -7.434 -35.906 -16.547 1 91.56 445 ILE B N 1
ATOM 7278 C CA . ILE B 1 445 ? -8.211 -34.781 -17.125 1 91.56 445 ILE B CA 1
ATOM 7279 C C . ILE B 1 445 ? -7.285 -33.812 -17.828 1 91.56 445 ILE B C 1
ATOM 7281 O O . ILE B 1 445 ? -6.527 -33.094 -17.172 1 91.56 445 ILE B O 1
ATOM 7285 N N . PRO B 1 446 ? -7.328 -33.844 -19.203 1 91.94 446 PRO B N 1
ATOM 7286 C CA . PRO B 1 446 ? -6.629 -32.719 -19.859 1 91.94 446 PRO B CA 1
ATOM 7287 C C . PRO B 1 446 ? -7.164 -31.359 -19.438 1 91.94 446 PRO B C 1
ATOM 7289 O O . PRO B 1 446 ? -8.367 -31.125 -19.5 1 91.94 446 PRO B O 1
ATOM 7292 N N . MET B 1 447 ? -6.293 -30.531 -19 1 90.31 447 MET B N 1
ATOM 7293 C CA . MET B 1 447 ? -6.785 -29.312 -18.375 1 90.31 447 MET B CA 1
ATOM 7294 C C . MET B 1 447 ? -6.012 -28.094 -18.891 1 90.31 447 MET B C 1
ATOM 7296 O O . MET B 1 447 ? -4.863 -28.219 -19.312 1 90.31 447 MET B O 1
ATOM 7300 N N . MET B 1 448 ? -6.699 -27 -18.875 1 91.25 448 MET B N 1
ATOM 7301 C CA . MET B 1 448 ? -6.062 -25.703 -19.047 1 91.25 448 MET B CA 1
ATOM 7302 C C . MET B 1 448 ? -5.598 -25.141 -17.688 1 91.25 448 MET B C 1
ATOM 7304 O O . MET B 1 448 ? -6.391 -25.031 -16.766 1 91.25 448 MET B O 1
ATOM 7308 N N . CYS B 1 449 ? -4.367 -24.906 -17.609 1 90.56 449 CYS B N 1
ATOM 7309 C CA . CYS B 1 449 ? -3.854 -24.281 -16.406 1 90.56 449 CYS B CA 1
ATOM 7310 C C . CYS B 1 449 ? -4.352 -22.844 -16.281 1 90.56 449 CYS B C 1
ATOM 7312 O O . CYS B 1 449 ? -4.219 -22.047 -17.219 1 90.56 449 CYS B O 1
ATOM 7314 N N . PRO B 1 450 ? -4.941 -22.5 -15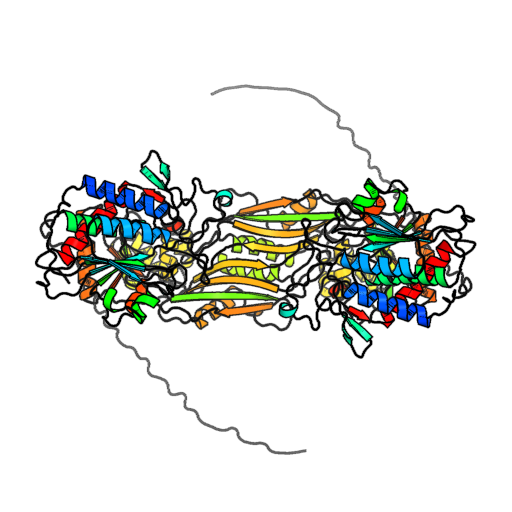.141 1 90.25 450 PRO B N 1
ATOM 7315 C CA . PRO B 1 450 ? -5.391 -21.109 -14.961 1 90.25 450 PRO B CA 1
ATOM 7316 C C . PRO B 1 450 ? -4.234 -20.109 -14.961 1 90.25 450 PRO B C 1
ATOM 7318 O O . PRO B 1 450 ? -4.445 -18.922 -15.203 1 90.25 450 PRO B O 1
ATOM 7321 N N . GLY B 1 451 ? -3.105 -20.531 -14.672 1 90.25 451 GLY B N 1
ATOM 7322 C CA . GLY B 1 451 ? -1.921 -19.688 -14.672 1 90.25 451 GLY B CA 1
ATOM 7323 C C . GLY B 1 451 ? -1.022 -19.922 -15.875 1 90.25 451 GLY B C 1
ATOM 7324 O O . GLY B 1 451 ? -1.506 -20.234 -16.969 1 90.25 451 GLY B O 1
ATOM 7325 N N . GLY B 1 452 ? 0.215 -19.516 -15.664 1 90.31 452 GLY B N 1
ATOM 7326 C CA . GLY B 1 452 ? 1.24 -19.734 -16.672 1 90.31 452 GLY B CA 1
ATOM 7327 C C . GLY B 1 452 ? 2.473 -20.438 -16.125 1 90.31 452 GLY B C 1
ATOM 7328 O O . GLY B 1 452 ? 2.82 -20.266 -14.953 1 90.31 452 GLY B O 1
ATOM 7329 N N . THR B 1 453 ? 2.979 -21.266 -16.969 1 94.38 453 THR B N 1
ATOM 7330 C CA . THR B 1 453 ? 4.227 -21.953 -16.672 1 94.38 453 THR B CA 1
ATOM 7331 C C . THR B 1 453 ? 5.238 -21.766 -17.797 1 94.38 453 THR B C 1
ATOM 7333 O O . THR B 1 453 ? 4.953 -21.062 -18.781 1 94.38 453 THR B O 1
ATOM 7336 N N . ASP B 1 454 ? 6.359 -22.375 -17.609 1 96.62 454 ASP B N 1
ATOM 7337 C CA . ASP B 1 454 ? 7.395 -22.297 -18.625 1 96.62 454 ASP B CA 1
ATOM 7338 C C . ASP B 1 454 ? 6.953 -23 -19.906 1 96.62 454 ASP B C 1
ATOM 7340 O O . ASP B 1 454 ? 7.566 -22.828 -20.969 1 96.62 454 ASP B O 1
ATOM 7344 N N . ALA B 1 455 ? 5.934 -23.766 -19.844 1 96.38 455 ALA B N 1
ATOM 7345 C CA . ALA B 1 455 ? 5.445 -24.469 -21.016 1 96.38 455 ALA B CA 1
ATOM 7346 C C . ALA B 1 455 ? 5.156 -23.516 -22.156 1 96.38 455 ALA B C 1
ATOM 7348 O O . ALA B 1 455 ? 5.375 -23.844 -23.328 1 96.38 455 ALA B O 1
ATOM 7349 N N . LYS B 1 456 ? 4.758 -22.328 -21.844 1 94.12 456 LYS B N 1
ATOM 7350 C CA . LYS B 1 456 ? 4.449 -21.312 -22.859 1 94.12 456 LYS B CA 1
ATOM 7351 C C . LYS B 1 456 ? 5.691 -20.938 -23.656 1 94.12 456 LYS B C 1
ATOM 7353 O O . LYS B 1 456 ? 5.609 -20.688 -24.859 1 94.12 456 LYS B O 1
ATOM 7358 N N . HIS B 1 457 ? 6.711 -20.891 -23 1 95.81 457 HIS B N 1
ATOM 7359 C CA . HIS B 1 457 ? 7.953 -20.516 -23.641 1 95.81 457 HIS B CA 1
ATOM 7360 C C . HIS B 1 457 ? 8.547 -21.672 -24.438 1 95.81 457 HIS B C 1
ATOM 7362 O O . HIS B 1 457 ? 9.094 -21.484 -25.516 1 95.81 457 HIS B O 1
ATOM 7368 N N . TYR B 1 458 ? 8.43 -22.859 -23.875 1 97.62 458 TYR B N 1
ATOM 7369 C CA . TYR B 1 458 ? 8.883 -24.047 -24.594 1 97.62 458 TYR B CA 1
ATOM 7370 C C . TYR B 1 458 ? 8.117 -24.219 -25.891 1 97.62 458 TYR B C 1
ATOM 7372 O O . TYR B 1 458 ? 8.68 -24.672 -26.891 1 97.62 458 TYR B O 1
ATOM 7380 N N . ALA B 1 459 ? 6.898 -23.844 -25.891 1 95.38 459 ALA B N 1
ATOM 7381 C CA . ALA B 1 459 ? 6.035 -24 -27.047 1 95.38 459 ALA B CA 1
ATOM 7382 C C . ALA B 1 459 ? 6.527 -23.156 -28.219 1 95.38 459 ALA B C 1
ATOM 7384 O O . ALA B 1 459 ? 6.145 -23.375 -29.375 1 95.38 459 ALA B O 1
ATOM 7385 N N . ARG B 1 460 ? 7.348 -22.234 -27.922 1 94.62 460 ARG B N 1
ATOM 7386 C CA . ARG B 1 460 ? 7.883 -21.375 -28.969 1 94.62 460 ARG B CA 1
ATOM 7387 C C . ARG B 1 460 ? 9.148 -21.953 -29.578 1 94.62 460 ARG B C 1
ATOM 7389 O O . ARG B 1 460 ? 9.711 -21.391 -30.516 1 94.62 460 ARG B O 1
ATOM 7396 N N . HIS B 1 461 ? 9.547 -23.016 -29.062 1 96.88 461 HIS B N 1
ATOM 7397 C CA . HIS B 1 461 ? 10.727 -23.672 -29.609 1 96.88 461 HIS B CA 1
ATOM 7398 C C . HIS B 1 461 ? 10.484 -24.094 -31.062 1 96.88 461 HIS B C 1
ATOM 7400 O O . HIS B 1 461 ? 9.406 -24.594 -31.391 1 96.88 461 HIS B O 1
ATOM 7406 N N . PRO B 1 462 ? 11.438 -23.984 -31.906 1 95.06 462 PRO B N 1
ATOM 7407 C CA . PRO B 1 462 ? 11.25 -24.281 -33.344 1 95.06 462 PRO B CA 1
ATOM 7408 C C . PRO B 1 462 ? 10.977 -25.766 -33.594 1 95.06 462 PRO B C 1
ATOM 7410 O O . PRO B 1 462 ? 10.453 -26.125 -34.656 1 95.06 462 PRO B O 1
ATOM 7413 N N . SER B 1 463 ? 11.266 -26.609 -32.656 1 93.69 463 SER B N 1
ATOM 7414 C CA . SER B 1 463 ? 11.062 -28.047 -32.844 1 93.69 463 SER B CA 1
ATOM 7415 C C . SER B 1 463 ? 9.586 -28.406 -32.844 1 93.69 463 SER B C 1
ATOM 7417 O O . SER B 1 463 ? 9.203 -29.516 -33.25 1 93.69 463 SER B O 1
ATOM 7419 N N . GLY B 1 464 ? 8.812 -27.516 -32.312 1 94.12 464 GLY B N 1
ATOM 7420 C CA . GLY B 1 464 ? 7.402 -27.844 -32.156 1 94.12 464 GLY B CA 1
ATOM 7421 C C . GLY B 1 464 ? 7.137 -28.891 -31.094 1 94.12 464 GLY B C 1
ATOM 7422 O O . GLY B 1 464 ? 6.168 -29.641 -31.188 1 94.12 464 GLY B O 1
ATOM 7423 N N . MET B 1 465 ? 7.941 -28.922 -30.094 1 96.25 465 MET B N 1
ATOM 7424 C CA . MET B 1 465 ? 7.805 -29.922 -29.031 1 96.25 465 MET B CA 1
ATOM 7425 C C . MET B 1 465 ? 6.449 -29.797 -28.344 1 96.25 465 MET B C 1
ATOM 7427 O O . MET B 1 465 ? 5.891 -28.703 -28.25 1 96.25 465 MET B O 1
ATOM 7431 N N . LEU B 1 466 ? 5.922 -30.938 -27.938 1 97.19 466 LEU B N 1
ATOM 7432 C CA . LEU B 1 466 ? 4.734 -30.969 -27.078 1 97.19 466 LEU B CA 1
ATOM 7433 C C . LEU B 1 466 ? 5.062 -30.469 -25.688 1 97.19 466 LEU B C 1
ATOM 7435 O O . LEU B 1 466 ? 6.133 -30.766 -25.141 1 97.19 466 LEU B O 1
ATOM 7439 N N . CYS B 1 467 ? 4.211 -29.672 -25.188 1 97.31 467 CYS B N 1
ATOM 7440 C CA . CYS B 1 467 ? 4.41 -29.109 -23.859 1 97.31 467 CYS B CA 1
ATOM 7441 C C . CYS B 1 467 ? 3.332 -29.594 -22.906 1 97.31 467 CYS B C 1
ATOM 7443 O O . CYS B 1 467 ? 2.178 -29.172 -22.984 1 97.31 467 CYS B O 1
ATOM 7445 N N . ILE B 1 468 ? 3.721 -30.422 -21.922 1 97.38 468 ILE B N 1
ATOM 7446 C CA . ILE B 1 468 ? 2.773 -31.094 -21.047 1 97.38 468 ILE B CA 1
ATOM 7447 C C . ILE B 1 468 ? 3.068 -30.719 -19.594 1 97.38 468 ILE B C 1
ATOM 7449 O O . ILE B 1 468 ? 4.215 -30.797 -19.141 1 97.38 468 ILE B O 1
ATOM 7453 N N . GLY B 1 469 ? 2.033 -30.25 -18.922 1 97.06 469 GLY B N 1
ATOM 7454 C CA . GLY B 1 469 ? 2.164 -30.109 -17.484 1 97.06 469 GLY B CA 1
ATOM 7455 C C . GLY B 1 469 ? 1.912 -31.406 -16.734 1 97.06 469 GLY B C 1
ATOM 7456 O O . GLY B 1 469 ? 0.773 -31.875 -16.641 1 97.06 469 GLY B O 1
ATOM 7457 N N . PHE B 1 470 ? 2.949 -31.953 -16.234 1 97.56 470 PHE B N 1
ATOM 7458 C CA . PHE B 1 470 ? 2.881 -33.219 -15.492 1 97.56 470 PHE B CA 1
ATOM 7459 C C . PHE B 1 470 ? 4.055 -33.344 -14.531 1 97.56 470 PHE B C 1
ATOM 7461 O O . PHE B 1 470 ? 5.133 -33.781 -14.914 1 97.56 470 PHE B O 1
ATOM 7468 N N . ALA B 1 471 ? 3.836 -32.969 -13.352 1 96.88 471 ALA B N 1
ATOM 7469 C CA . ALA B 1 471 ? 4.77 -33.094 -12.234 1 96.88 471 ALA B CA 1
ATOM 7470 C C . ALA B 1 471 ? 4.133 -33.812 -11.055 1 96.88 471 ALA B C 1
ATOM 7472 O O . ALA B 1 471 ? 3.727 -33.188 -10.07 1 96.88 471 ALA B O 1
ATOM 7473 N N . PRO B 1 472 ? 4.113 -35.094 -11.125 1 95.94 472 PRO B N 1
ATOM 7474 C CA . PRO B 1 472 ? 3.293 -35.906 -10.211 1 95.94 472 PRO B CA 1
ATOM 7475 C C . PRO B 1 472 ? 3.752 -35.781 -8.758 1 95.94 472 PRO B C 1
ATOM 7477 O O . PRO B 1 472 ? 4.953 -35.781 -8.484 1 95.94 472 PRO B O 1
ATOM 7480 N N . LEU B 1 473 ? 2.83 -35.625 -7.918 1 92.44 473 LEU B N 1
ATOM 7481 C CA . LEU B 1 473 ? 2.955 -35.688 -6.465 1 92.44 473 LEU B CA 1
ATOM 7482 C C . LEU B 1 473 ? 1.64 -36.125 -5.828 1 92.44 473 LEU B C 1
ATOM 7484 O O . LEU B 1 473 ? 0.584 -36.062 -6.461 1 92.44 473 LEU B O 1
ATOM 7488 N N . HIS B 1 474 ? 1.72 -36.656 -4.676 1 89.06 474 HIS B N 1
ATOM 7489 C CA . HIS B 1 474 ? 0.512 -37.125 -3.994 1 89.06 474 HIS B CA 1
ATOM 7490 C C . HIS B 1 474 ? 0.311 -36.375 -2.68 1 89.06 474 HIS B C 1
ATOM 7492 O O . HIS B 1 474 ? 1.28 -36.062 -1.984 1 89.06 474 HIS B O 1
ATOM 7498 N N . PHE B 1 475 ? -0.91 -36 -2.432 1 81.69 475 PHE B N 1
ATOM 7499 C CA . PHE B 1 475 ? -1.228 -35.406 -1.15 1 81.69 475 PHE B CA 1
ATOM 7500 C C . PHE B 1 475 ? -2.541 -35.938 -0.599 1 81.69 475 PHE B C 1
ATOM 7502 O O . PHE B 1 475 ? -3.33 -36.531 -1.334 1 81.69 475 PHE B O 1
ATOM 7509 N N . ASP B 1 476 ? -2.59 -35.594 0.681 1 74 476 ASP B N 1
ATOM 7510 C CA . ASP B 1 476 ? -3.795 -36.031 1.392 1 74 476 ASP B CA 1
ATOM 7511 C C . ASP B 1 476 ? -5.008 -35.219 0.936 1 74 476 ASP B C 1
ATOM 7513 O O . ASP B 1 476 ? -4.895 -34.031 0.65 1 74 476 ASP B O 1
ATOM 7517 N N . GLU B 1 477 ? -6.117 -35.938 0.857 1 73.06 477 GLU B N 1
ATOM 7518 C CA . GLU B 1 477 ? -7.375 -35.281 0.464 1 73.06 477 GLU B CA 1
ATOM 7519 C C . GLU B 1 477 ? -7.684 -34.094 1.339 1 73.06 477 GLU B C 1
ATOM 7521 O O . GLU B 1 477 ? -8.328 -33.125 0.889 1 73.06 477 GLU B O 1
ATOM 7526 N N . SER B 1 478 ? -7.148 -34.156 2.457 1 67.44 478 SER B N 1
ATOM 7527 C CA . SER B 1 478 ? -7.492 -33.125 3.428 1 67.44 478 SER B CA 1
ATOM 7528 C C . SER B 1 478 ? -6.719 -31.844 3.156 1 67.44 478 SER B C 1
ATOM 7530 O O . SER B 1 478 ? -7.086 -30.781 3.658 1 67.44 478 SER B O 1
ATOM 7532 N N . TRP B 1 479 ? -5.68 -32.062 2.299 1 64.19 479 TRP B N 1
ATOM 7533 C CA . TRP B 1 479 ? -4.891 -30.859 2.027 1 64.19 479 TRP B CA 1
ATOM 7534 C C . TRP B 1 479 ? -5.5 -30.062 0.881 1 64.19 479 TRP B C 1
ATOM 7536 O O . TRP B 1 479 ? -5.906 -30.625 -0.136 1 64.19 479 TRP B O 1
ATOM 7546 N N . ALA B 1 480 ? -5.836 -28.844 1.142 1 62.84 480 ALA B N 1
ATOM 7547 C CA . ALA B 1 480 ? -6.25 -27.953 0.053 1 62.84 480 ALA B CA 1
ATOM 7548 C C . ALA B 1 480 ? -5.059 -27.547 -0.802 1 62.84 480 ALA B C 1
ATOM 7550 O O . ALA B 1 480 ? -4.422 -26.516 -0.533 1 62.84 480 ALA B O 1
ATOM 7551 N N . PHE B 1 481 ? -4.797 -28.359 -1.832 1 63.62 481 PHE B N 1
ATOM 7552 C CA . PHE B 1 481 ? -3.613 -28.188 -2.668 1 63.62 481 PHE B CA 1
ATOM 7553 C C . PHE B 1 481 ? -3.52 -26.766 -3.193 1 63.62 481 PHE B C 1
ATOM 7555 O O . PHE B 1 481 ? -2.447 -26.156 -3.166 1 63.62 481 PHE B O 1
ATOM 7562 N N . SER B 1 482 ? -4.629 -26.297 -3.502 1 63.38 482 SER B N 1
ATOM 7563 C CA . SER B 1 482 ? -4.637 -24.984 -4.141 1 63.38 482 SER B CA 1
ATOM 7564 C C . SER B 1 482 ? -4.227 -23.906 -3.156 1 63.38 482 SER B C 1
ATOM 7566 O O . SER B 1 482 ? -3.732 -22.844 -3.562 1 63.38 482 SER B O 1
ATOM 7568 N N . LYS B 1 483 ? -4.27 -24.219 -1.904 1 69.56 483 LYS B N 1
ATOM 7569 C CA . LYS B 1 483 ? -3.938 -23.219 -0.898 1 69.56 483 LYS B CA 1
ATOM 7570 C C . LYS B 1 483 ? -2.447 -23.25 -0.57 1 69.56 483 LYS B C 1
ATOM 7572 O O . LYS B 1 483 ? -1.924 -22.297 0.028 1 69.56 483 LYS B O 1
ATOM 7577 N N . LEU B 1 484 ? -1.896 -24.266 -1.133 1 75.69 484 LEU B N 1
ATOM 7578 C CA . LEU B 1 484 ? -0.494 -24.422 -0.759 1 75.69 484 LEU B CA 1
ATOM 7579 C C . LEU B 1 484 ? 0.418 -23.734 -1.766 1 75.69 484 LEU B C 1
ATOM 7581 O O . LEU B 1 484 ? 1.536 -23.328 -1.427 1 75.69 484 LEU B O 1
ATOM 7585 N N . PHE B 1 485 ? -0.064 -23.562 -2.984 1 78.88 485 PHE B N 1
ATOM 7586 C CA . PHE B 1 485 ? 0.749 -22.891 -3.99 1 78.88 485 PHE B CA 1
ATOM 7587 C C . PHE B 1 485 ? 0.938 -21.422 -3.637 1 78.88 485 PHE B C 1
ATOM 7589 O O . PHE B 1 485 ? -0.038 -20.672 -3.496 1 78.88 485 PHE B O 1
ATOM 7596 N N . HIS B 1 486 ? 2.121 -21 -3.518 1 81.56 486 HIS B N 1
ATOM 7597 C CA . HIS B 1 486 ? 2.459 -19.625 -3.16 1 81.56 486 HIS B CA 1
ATOM 7598 C C . HIS B 1 486 ? 1.917 -19.266 -1.781 1 81.56 486 HIS B C 1
ATOM 7600 O O . HIS B 1 486 ? 1.774 -18.094 -1.454 1 81.56 486 HIS B O 1
ATOM 7606 N N . GLY B 1 487 ? 1.575 -20.312 -1.051 1 84.81 487 GLY B N 1
ATOM 7607 C CA . GLY B 1 487 ? 0.915 -20.062 0.219 1 84.81 487 GLY B CA 1
ATOM 7608 C C . GLY B 1 487 ? 1.819 -20.281 1.417 1 84.81 487 GLY B C 1
ATOM 7609 O O . GLY B 1 487 ? 2.986 -20.641 1.263 1 84.81 487 GLY B O 1
ATOM 7610 N N . VAL B 1 488 ? 1.19 -20 2.566 1 86.94 488 VAL B N 1
ATOM 7611 C CA . VAL B 1 488 ? 1.883 -20.203 3.836 1 86.94 488 VAL B CA 1
ATOM 7612 C C . VAL B 1 488 ? 2.014 -21.703 4.121 1 86.94 488 VAL B C 1
ATOM 7614 O O . VAL B 1 488 ? 1.125 -22.484 3.781 1 86.94 488 VAL B O 1
ATOM 7617 N N . ASN B 1 489 ? 3.115 -22.078 4.602 1 90.31 489 ASN B N 1
ATOM 7618 C CA . ASN B 1 489 ? 3.385 -23.453 5.004 1 90.31 489 ASN B CA 1
ATOM 7619 C C . ASN B 1 489 ? 3.33 -24.422 3.812 1 90.31 489 ASN B C 1
ATOM 7621 O O . ASN B 1 489 ? 2.725 -25.484 3.896 1 90.31 489 ASN B O 1
ATOM 7625 N N . GLU B 1 490 ? 3.807 -23.922 2.736 1 92.88 490 GLU B N 1
ATOM 7626 C CA . GLU B 1 490 ? 4 -24.844 1.62 1 92.88 490 GLU B CA 1
ATOM 7627 C C . GLU B 1 490 ? 4.734 -26.094 2.066 1 92.88 490 GLU B C 1
ATOM 7629 O O . GLU B 1 490 ? 5.688 -26.031 2.844 1 92.88 490 GLU B O 1
ATOM 7634 N N . ARG B 1 491 ? 4.219 -27.297 1.577 1 93.81 491 ARG B N 1
ATOM 7635 C CA . ARG B 1 491 ? 4.738 -28.547 2.107 1 93.81 491 ARG B CA 1
ATOM 7636 C C . ARG B 1 491 ? 4.398 -29.719 1.184 1 93.81 491 ARG B C 1
ATOM 7638 O O . ARG B 1 491 ? 3.543 -29.594 0.307 1 93.81 491 ARG B O 1
ATOM 7645 N N . LEU B 1 492 ? 5.145 -30.734 1.353 1 95.25 492 LEU B N 1
ATOM 7646 C CA . LEU B 1 492 ? 4.945 -32 0.652 1 95.25 492 LEU B CA 1
ATOM 7647 C C . LEU B 1 492 ? 5.387 -33.188 1.517 1 95.25 492 LEU B C 1
ATOM 7649 O O . LEU B 1 492 ? 6.441 -33.125 2.154 1 95.25 492 LEU B O 1
ATOM 7653 N N . SER B 1 493 ? 4.566 -34.188 1.604 1 94.75 493 SER B N 1
ATOM 7654 C CA . SER B 1 493 ? 4.953 -35.375 2.379 1 94.75 493 SER B CA 1
ATOM 7655 C C . SER B 1 493 ? 6.035 -36.156 1.664 1 94.75 493 SER B C 1
ATOM 7657 O O . SER B 1 493 ? 6.066 -36.219 0.433 1 94.75 493 SER B O 1
ATOM 7659 N N . ARG B 1 494 ? 6.859 -36.812 2.461 1 96.25 494 ARG B N 1
ATOM 7660 C CA . ARG B 1 494 ? 7.867 -37.719 1.926 1 96.25 494 ARG B CA 1
ATOM 7661 C C . ARG B 1 494 ? 7.23 -38.781 1.006 1 96.25 494 ARG B C 1
ATOM 7663 O O . ARG B 1 494 ? 7.734 -39.031 -0.09 1 96.25 494 ARG B O 1
ATOM 7670 N N . GLN B 1 495 ? 6.16 -39.312 1.403 1 94.44 495 GLN B N 1
ATOM 7671 C CA . GLN B 1 495 ? 5.465 -40.312 0.626 1 94.44 495 GLN B CA 1
ATOM 7672 C C . GLN B 1 495 ? 4.926 -39.75 -0.68 1 94.44 495 GLN B C 1
ATOM 7674 O O . GLN B 1 495 ? 4.926 -40.438 -1.711 1 94.44 495 GLN B O 1
ATOM 7679 N N . GLY B 1 496 ? 4.422 -38.562 -0.573 1 94.81 496 GLY B N 1
ATOM 7680 C CA . GLY B 1 496 ? 3.941 -37.906 -1.779 1 94.81 496 GLY B CA 1
ATOM 7681 C C . GLY B 1 496 ? 5.035 -37.688 -2.805 1 94.81 496 GLY B C 1
ATOM 7682 O O . GLY B 1 496 ? 4.809 -37.844 -4.008 1 94.81 496 GLY B O 1
ATOM 7683 N N . LEU B 1 497 ? 6.199 -37.312 -2.334 1 96.94 497 LEU B N 1
ATOM 7684 C CA . LEU B 1 497 ? 7.352 -37.125 -3.209 1 96.94 497 LEU B CA 1
ATOM 7685 C C . LEU B 1 497 ? 7.762 -38.438 -3.859 1 96.94 497 LEU B C 1
ATOM 7687 O O . LEU B 1 497 ? 8.016 -38.469 -5.062 1 96.94 497 LEU B O 1
ATOM 7691 N N . ILE B 1 498 ? 7.805 -39.438 -3.082 1 96.81 498 ILE B N 1
ATOM 7692 C CA . ILE B 1 498 ? 8.258 -40.75 -3.545 1 96.81 498 ILE B CA 1
ATOM 7693 C C . ILE B 1 498 ? 7.27 -41.312 -4.566 1 96.81 498 ILE B C 1
ATOM 7695 O O . ILE B 1 498 ? 7.672 -41.875 -5.582 1 96.81 498 ILE B O 1
ATOM 7699 N N . TRP B 1 499 ? 6.016 -41.125 -4.285 1 95.5 499 TRP B N 1
ATOM 7700 C CA . TRP B 1 499 ? 5.016 -41.531 -5.262 1 95.5 499 TRP B CA 1
ATOM 7701 C C . TRP B 1 499 ? 5.234 -40.844 -6.598 1 95.5 499 TRP B C 1
ATOM 7703 O O . TRP B 1 499 ? 5.211 -41.469 -7.652 1 95.5 499 TRP B O 1
ATOM 7713 N N . GLY B 1 500 ? 5.453 -39.562 -6.52 1 96.5 500 GLY B N 1
ATOM 7714 C CA . GLY B 1 500 ? 5.715 -38.812 -7.727 1 96.5 500 GLY B CA 1
ATOM 7715 C C . GLY B 1 500 ? 6.957 -39.281 -8.469 1 96.5 500 GLY B C 1
ATOM 7716 O O . GLY B 1 500 ? 6.965 -39.344 -9.703 1 96.5 500 GLY B O 1
ATOM 7717 N N . LEU B 1 501 ? 7.957 -39.625 -7.73 1 97.56 501 LEU B N 1
ATOM 7718 C CA . LEU B 1 501 ? 9.188 -40.156 -8.305 1 97.56 501 LEU B CA 1
ATOM 7719 C C . LEU B 1 501 ? 8.914 -41.406 -9.117 1 97.56 501 LEU B C 1
ATOM 7721 O O . LEU B 1 501 ? 9.352 -41.531 -10.266 1 97.56 501 LEU B O 1
ATOM 7725 N N . HIS B 1 502 ? 8.117 -42.25 -8.578 1 96.88 502 HIS B N 1
ATOM 7726 C CA . HIS B 1 502 ? 7.852 -43.531 -9.227 1 96.88 502 HIS B CA 1
ATOM 7727 C C . HIS B 1 502 ? 6.965 -43.344 -10.453 1 96.88 502 HIS B C 1
ATOM 7729 O O . HIS B 1 502 ? 7.191 -44 -11.484 1 96.88 502 HIS B O 1
ATOM 7735 N N . VAL B 1 503 ? 6.016 -42.5 -10.336 1 96.56 503 VAL B N 1
ATOM 7736 C CA . VAL B 1 503 ? 5.125 -42.25 -11.461 1 96.56 503 VAL B CA 1
ATOM 7737 C C . VAL B 1 503 ? 5.914 -41.656 -12.617 1 96.56 503 VAL B C 1
ATOM 7739 O O . VAL B 1 503 ? 5.789 -42.094 -13.766 1 96.56 503 VAL B O 1
ATOM 7742 N N . LEU B 1 504 ? 6.684 -40.719 -12.281 1 97.62 504 LEU B N 1
ATOM 7743 C CA . LEU B 1 504 ? 7.465 -40.062 -13.32 1 97.62 504 LEU B CA 1
ATOM 7744 C C . LEU B 1 504 ? 8.5 -41 -13.914 1 97.62 504 LEU B C 1
ATOM 7746 O O . LEU B 1 504 ? 8.758 -40.969 -15.117 1 97.62 504 LEU B O 1
ATOM 7750 N N . TYR B 1 505 ? 9.125 -41.812 -13.109 1 97.31 505 TYR B N 1
ATOM 7751 C CA . TYR B 1 505 ? 10.07 -42.812 -13.586 1 97.31 505 TYR B CA 1
ATOM 7752 C C . TYR B 1 505 ? 9.414 -43.75 -14.578 1 97.31 505 TYR B C 1
ATOM 7754 O O . TYR B 1 505 ? 9.984 -44.031 -15.633 1 97.31 505 TYR B O 1
ATOM 7762 N N . ASP B 1 506 ? 8.25 -44.219 -14.227 1 96.5 506 ASP B N 1
ATOM 7763 C CA . ASP B 1 506 ? 7.52 -45.125 -15.102 1 96.5 506 ASP B CA 1
ATOM 7764 C C . ASP B 1 506 ? 7.227 -44.469 -16.453 1 96.5 506 ASP B C 1
ATOM 7766 O O . ASP B 1 506 ? 7.266 -45.125 -17.484 1 96.5 506 ASP B O 1
ATOM 7770 N N . LEU B 1 507 ? 6.887 -43.219 -16.391 1 97.12 507 LEU B N 1
ATOM 7771 C CA . LEU B 1 507 ? 6.617 -42.5 -17.625 1 97.12 507 LEU B CA 1
ATOM 7772 C C . LEU B 1 507 ? 7.875 -42.406 -18.484 1 97.12 507 LEU B C 1
ATOM 7774 O O . LEU B 1 507 ? 7.82 -42.656 -19.703 1 97.12 507 LEU B O 1
ATOM 7778 N N . VAL B 1 508 ? 8.969 -42.094 -17.859 1 97.44 508 VAL B N 1
ATOM 7779 C CA . VAL B 1 508 ? 10.234 -42 -18.578 1 97.44 508 VAL B CA 1
ATOM 7780 C C . VAL B 1 508 ? 10.602 -43.375 -19.141 1 97.44 508 VAL B C 1
ATOM 7782 O O . VAL B 1 508 ? 11.102 -43.469 -20.266 1 97.44 508 VAL B O 1
ATOM 7785 N N . ASP B 1 509 ? 10.336 -44.375 -18.375 1 95.69 509 ASP B N 1
ATOM 7786 C CA . ASP B 1 509 ? 10.609 -45.719 -18.828 1 95.69 509 ASP B CA 1
ATOM 7787 C C . ASP B 1 509 ? 9.82 -46.062 -20.109 1 95.69 509 ASP B C 1
ATOM 7789 O O . ASP B 1 509 ? 10.383 -46.594 -21.062 1 95.69 509 ASP B O 1
ATOM 7793 N N . VAL B 1 510 ? 8.625 -45.688 -20.125 1 95.44 510 VAL B N 1
ATOM 7794 C CA . VAL B 1 510 ? 7.754 -45.906 -21.281 1 95.44 510 VAL B CA 1
ATOM 7795 C C . VAL B 1 510 ? 8.242 -45.125 -22.484 1 95.44 510 VAL B C 1
ATOM 7797 O O . VAL B 1 510 ? 8.242 -45.625 -23.609 1 95.44 510 VAL B O 1
ATOM 7800 N N . LEU B 1 511 ? 8.758 -43.969 -22.25 1 96.75 511 LEU B N 1
ATOM 7801 C CA . LEU B 1 511 ? 9.047 -43.031 -23.344 1 96.75 511 LEU B CA 1
ATOM 7802 C C . LEU B 1 511 ? 10.477 -43.219 -23.844 1 96.75 511 LEU B C 1
ATOM 7804 O O . LEU B 1 511 ? 10.781 -42.906 -25 1 96.75 511 LEU B O 1
ATOM 7808 N N . CYS B 1 512 ? 11.375 -43.719 -22.969 1 96.81 512 CYS B N 1
ATOM 7809 C CA . CYS B 1 512 ? 12.781 -43.656 -23.312 1 96.81 512 CYS B CA 1
ATOM 7810 C C . CYS B 1 512 ? 13.422 -45.031 -23.297 1 96.81 512 CYS B C 1
ATOM 7812 O O . CYS B 1 512 ? 14.508 -45.219 -23.859 1 96.81 512 CYS B O 1
ATOM 7814 N N . VAL B 1 513 ? 12.812 -46 -22.672 1 93.88 513 VAL B N 1
ATOM 7815 C CA . VAL B 1 513 ? 13.469 -47.281 -22.469 1 93.88 513 VAL B CA 1
ATOM 7816 C C . VAL B 1 513 ? 12.711 -48.375 -23.234 1 93.88 513 VAL B C 1
ATOM 7818 O O . VAL B 1 513 ? 13.32 -49.219 -23.906 1 93.88 513 VAL B O 1
ATOM 7821 N N . ASP B 1 514 ? 11.414 -48.281 -23.125 1 89.19 514 ASP B N 1
ATOM 7822 C CA . ASP B 1 514 ? 10.578 -49.312 -23.766 1 89.19 514 ASP B CA 1
ATOM 7823 C C . ASP B 1 514 ? 10.867 -49.375 -25.25 1 89.19 514 ASP B C 1
ATOM 7825 O O . ASP B 1 514 ? 11.086 -48.375 -25.906 1 89.19 514 ASP B O 1
ATOM 7829 N N . SER B 1 515 ? 10.773 -50.562 -25.75 1 78.88 515 SER B N 1
ATOM 7830 C CA . SER B 1 515 ? 11.148 -50.812 -27.125 1 78.88 515 SER B CA 1
ATOM 7831 C C . SER B 1 515 ? 10.07 -50.344 -28.094 1 78.88 515 SER B C 1
ATOM 7833 O O . SER B 1 515 ? 10.336 -50.156 -29.281 1 78.88 515 SER B O 1
ATOM 7835 N N . ASN B 1 516 ? 8.844 -50.156 -27.656 1 81.44 516 ASN B N 1
ATOM 7836 C CA . ASN B 1 516 ? 7.75 -49.656 -28.484 1 81.44 516 ASN B CA 1
ATOM 7837 C C . ASN B 1 516 ? 7.082 -48.438 -27.844 1 81.44 516 ASN B C 1
ATOM 7839 O O . ASN B 1 516 ? 5.926 -48.5 -27.422 1 81.44 516 ASN B O 1
ATOM 7843 N N . PRO B 1 517 ? 7.801 -47.344 -27.984 1 82.69 517 PRO B N 1
ATOM 7844 C CA . PRO B 1 517 ? 7.242 -46.188 -27.312 1 82.69 517 PRO B CA 1
ATOM 7845 C C . PRO B 1 517 ? 6.051 -45.594 -28.062 1 82.69 517 PRO B C 1
ATOM 7847 O O . PRO B 1 517 ? 6.004 -45.625 -29.297 1 82.69 517 PRO B O 1
ATOM 7850 N N . PRO B 1 518 ? 5.086 -45.062 -27.375 1 82.44 518 PRO B N 1
ATOM 7851 C CA . PRO B 1 518 ? 3.912 -44.469 -28.016 1 82.44 518 PRO B CA 1
ATOM 7852 C C . PRO B 1 518 ? 4.246 -43.188 -28.797 1 82.44 518 PRO B C 1
ATOM 7854 O O . PRO B 1 518 ? 3.457 -42.75 -29.625 1 82.44 518 PRO B O 1
ATOM 7857 N N . LEU B 1 519 ? 5.289 -42.688 -28.484 1 82.06 519 LEU B N 1
ATOM 7858 C CA . LEU B 1 519 ? 5.785 -41.438 -29.094 1 82.06 519 LEU B CA 1
ATOM 7859 C C . LEU B 1 519 ? 7.309 -41.438 -29.125 1 82.06 519 LEU B C 1
ATOM 7861 O O . LEU B 1 519 ? 7.957 -42 -28.234 1 82.06 519 LEU B O 1
#

InterPro domains:
  IPR001261 ArgE/DapE/ACY1/CPG2/YscS, conserved site [PS00758] (124-133)
  IPR002933 Peptidase M20 [PF01546] (125-508)
  IPR011650 Peptidase M20, dimerisation domain [PF07687] (244-394)
  IPR036264 Bacterial exopeptidase dimerisation domain [SSF55031] (247-392)
  IPR047177 Peptidase M20A [PTHR45962] (94-509)